Protein AF-A0AAV8A8Y2-F1 (afdb_monomer)

Nearest PDB structures (foldseek):
  5ji9-assembly1_A  TM=7.759E-01  e=1.802E-08  Homo sapiens
  5jia-assembly2_B  TM=7.378E-01  e=2.288E-08  Mus musculus
  7wug-assembly1_1  TM=6.873E-01  e=5.352E-07  Saccharomyces cerevisiae
  1jof-assembly1_A  TM=4.937E-01  e=5.458E-09  Neurospora crassa
  2xe4-assembly1_A  TM=2.503E-01  e=5.197E-04  Leishmania major

pLDDT: mean 70.46, std 23.68, range [23.17, 98.12]

Solvent-accessible surface area (backbone atoms only — not comparable to full-atom values): 69732 Å² total; per-residue (Å²): 104,74,68,55,53,53,52,52,52,52,51,54,52,50,52,52,50,55,61,56,66,74,59,85,64,99,47,82,62,59,59,52,53,50,52,55,57,61,66,46,53,63,63,55,52,53,65,76,74,58,90,86,55,70,72,63,54,54,54,53,52,54,56,49,54,55,49,53,51,53,50,53,54,51,67,68,29,73,67,48,55,56,47,53,57,53,53,63,64,68,75,69,89,84,86,88,63,94,85,46,67,66,64,51,55,52,54,53,46,49,56,54,45,51,58,50,48,56,53,46,53,58,50,49,57,50,50,54,56,50,52,54,52,50,54,51,50,51,51,52,53,51,50,52,55,56,56,55,64,74,55,78,83,63,82,83,76,81,86,61,77,84,76,59,49,56,67,52,45,18,66,77,66,75,43,54,72,67,58,21,47,51,52,50,52,63,73,64,58,87,77,76,87,85,82,58,73,66,59,58,52,52,53,55,57,54,59,75,75,55,95,73,73,94,81,71,77,83,83,79,84,91,85,87,80,65,101,78,81,74,85,52,76,66,58,53,49,53,51,51,55,54,59,76,65,54,95,48,73,72,62,61,57,62,63,70,72,46,66,72,58,56,64,58,56,72,72,49,61,67,72,59,54,53,54,48,54,56,51,53,54,52,52,52,52,56,51,36,63,76,67,70,54,63,71,67,54,54,56,50,54,54,58,62,62,69,71,70,85,64,97,71,60,77,69,57,53,56,52,51,55,69,76,43,64,64,54,62,54,48,54,52,51,52,52,52,51,50,57,51,49,57,61,50,60,75,72,69,80,84,87,91,87,88,88,88,80,90,85,88,84,86,92,82,91,89,85,82,91,82,88,88,87,83,89,79,92,87,89,85,90,83,89,86,81,74,84,71,65,70,70,63,62,65,56,59,57,57,52,55,51,52,51,55,50,51,51,56,50,56,57,58,54,62,79,67,71,69,82,86,77,76,77,37,46,65,87,83,56,91,51,51,50,72,41,77,76,42,34,31,43,35,30,70,45,73,50,87,49,68,45,40,49,71,58,72,47,43,57,68,72,48,74,45,59,39,37,39,32,30,74,29,63,50,85,85,62,69,43,48,40,36,37,39,38,29,42,65,84,61,86,63,97,56,65,65,76,18,49,38,48,41,50,44,89,83,48,66,26,42,37,44,50,61,84,59,83,61,46,81,50,51,83,66,72,77,88,54,62,70,41,38,36,34,43,35,41,29,34,64,83,18,31,32,29,42,24,54,73,84,44,75,56,50,78,72,41,72,76,55,65,55,41,22,22,50,36,40,36,48,26,29,54,59,25,26,37,35,59,44,67,72,88,60,61,88,59,63,88,78,56,83,82,80,90,85,73,73,91,81,44,77,66,54,65,56,56,75,66,45,60,43,89,26,57,76,74,43,76,50,80,47,72,55,54,51,70,45,74,47,70,47,61,37,81,95,47,43,32,35,42,37,33,22,37,92,74,13,40,33,42,30,24,39,41,44,91,84,70,45,71,53,69,73,72,42,78,50,78,49,75,60,56,59,72,45,75,51,74,52,69,50,97,77,45,29,33,40,42,37,31,20,29,83,69,15,43,32,40,30,26,38,50,34,86,88,68,42,87,45,57,78,74,42,77,49,77,46,77,56,54,55,71,46,78,42,76,47,67,50,88,94,46,39,33,37,37,39,29,20,32,91,73,10,42,35,40,32,26,37,41,41,89,88,71,41,81,50,60,75,76,44,77,45,83,52,76,60,50,53,71,46,73,50,74,51,69,43,95,88,44,38,32,41,42,36,30,20,29,81,66,17,46,32,43,33,27,37,49,39,87,87,69,42,89,46,58,78,74,44,76,49,80,45,74,53,51,49,72,44,76,45,78,49,64,59,85,94,49,41,31,39,40,40,28,19,32,90,74,11,42,36,38,31,25,37,42,39,87,87,69,43,86,41,62,74,67,42,79,43,86,49,77,58,48,53,74,43,73,48,71,52,70,46,103,88,51,34,31,42,39,38,32,20,30,89,60,16,40,33,41,32,25,36,53,40,53,73,82,70,77,80,82,85,85,78,93,66,73,78,70,69,60,46,48,67,33,48,74,30,63,78,74,50,75,50,80,48,67,49,60,54,69,44,75,46,76,46,62,35,80,96,45,46,34,35,42,36,32,20,39,88,76,12,42,32,43,31,22,38,44,45,86,88,68,46,79,53,60,78,76,42,77,47,80,48,76,57,53,61,72,44,78,49,75,52,72,46,97,75,45,29,33,40,39,36,32,21,49,91,78,23,40,33,39,31,26,38,48,35,84,87,66,44,86,44,57,77,72,41,75,44,79,46,82,74,56,58,70,44,77,47,77,48,57,36,79,94,45,43,31,36,41,37,34,21,38,95,75,12,40,34,41,27,26,38,42,39,86,84,71,39,83,51,60,76,71,32,78,50,78,49,79,60,57,61,74,42,78,48,72,51,71,49,96,79,43,28,32,40,40,38,32,20,30,87,70,14,41,34,39,31,27,37,46,34,83,85,63,32,86,44,59,78,76,42,77,49,79,48,74,57,54,55,70,47,75,47,71,47,56,34,73,97,46,45,34,33,42,36,31,20,33,90,77,9,40,33,40,33,26,37,42,40,88,86,68,42,81,51,61,75,58,37,79,48,77,51,77,58,52,57,74,44,81,46,77,50,67,50,96,84,40,27,31,38,43,38,32,21,35,90,63,16,39,32,40,34,28,40,38,29,68,107

Mean predicted aligned error: 24.17 Å

Radius of gyration: 44.35 Å; Cα contacts (8 Å, |Δi|>4): 2055; chains: 1; bounding box: 132×98×118 Å

Structure (mmCIF, N/CA/C/O backbone):
data_AF-A0AAV8A8Y2-F1
#
_entry.id   AF-A0AAV8A8Y2-F1
#
loop_
_atom_site.group_PDB
_atom_site.id
_atom_site.type_symbol
_atom_site.label_atom_id
_atom_site.label_alt_id
_atom_site.label_comp_id
_atom_site.label_asym_id
_atom_site.label_entity_id
_atom_site.label_seq_id
_atom_site.pdbx_PDB_ins_code
_atom_site.Cartn_x
_atom_site.Cartn_y
_atom_site.Cartn_z
_atom_site.occupancy
_atom_site.B_iso_or_equiv
_atom_site.auth_seq_id
_atom_site.auth_comp_id
_atom_site.auth_asym_id
_atom_site.auth_atom_id
_atom_site.pdbx_PDB_model_num
ATOM 1 N N . MET A 1 1 ? 17.363 55.335 -2.121 1.00 45.53 1 MET A N 1
ATOM 2 C CA . MET A 1 1 ? 16.853 54.104 -2.767 1.00 45.53 1 MET A CA 1
ATOM 3 C C . MET A 1 1 ? 15.871 53.299 -1.914 1.00 45.53 1 MET A C 1
ATOM 5 O O . MET A 1 1 ? 14.680 53.487 -2.098 1.00 45.53 1 MET A O 1
ATOM 9 N N . ALA A 1 2 ? 16.277 52.449 -0.955 1.00 43.94 2 ALA A N 1
ATOM 10 C CA . ALA A 1 2 ? 15.309 51.606 -0.216 1.00 43.94 2 ALA A CA 1
ATOM 11 C C . ALA A 1 2 ? 14.228 52.410 0.548 1.00 43.94 2 ALA A C 1
ATOM 13 O O . ALA A 1 2 ? 13.057 52.039 0.548 1.00 43.94 2 ALA A O 1
ATOM 14 N N . LEU A 1 3 ? 14.596 53.553 1.138 1.00 46.28 3 LEU A N 1
ATOM 15 C CA . LEU A 1 3 ? 13.650 54.468 1.795 1.00 46.28 3 LEU A CA 1
ATOM 16 C C . LEU A 1 3 ? 12.711 55.187 0.805 1.00 46.28 3 LEU A C 1
ATOM 18 O O . LEU A 1 3 ? 11.546 55.414 1.125 1.00 46.28 3 LEU A O 1
ATOM 22 N N . GLU A 1 4 ? 13.175 55.491 -0.409 1.00 50.50 4 GLU A N 1
ATOM 23 C CA . GLU A 1 4 ? 12.347 56.083 -1.477 1.00 50.50 4 GLU A CA 1
ATOM 24 C C . GLU A 1 4 ? 11.361 55.064 -2.057 1.00 50.50 4 GLU A C 1
ATOM 26 O O . GLU A 1 4 ? 10.207 55.401 -2.329 1.00 50.50 4 GLU A O 1
ATOM 31 N N . LEU A 1 5 ? 11.779 53.800 -2.163 1.00 51.47 5 LEU A N 1
ATOM 32 C CA . LEU A 1 5 ? 10.928 52.680 -2.560 1.00 51.47 5 LEU A CA 1
ATOM 33 C C . LEU A 1 5 ? 9.796 52.470 -1.545 1.00 51.47 5 LEU A C 1
ATOM 35 O O . LEU A 1 5 ? 8.628 52.363 -1.914 1.00 51.47 5 LEU A O 1
ATOM 39 N N . VAL A 1 6 ? 10.131 52.495 -0.251 1.00 50.22 6 VAL A N 1
ATOM 40 C CA . VAL A 1 6 ? 9.155 52.406 0.844 1.00 50.22 6 VAL A CA 1
ATOM 41 C C . VAL A 1 6 ? 8.178 53.588 0.825 1.00 50.22 6 VAL A C 1
ATOM 43 O O . VAL A 1 6 ? 6.974 53.384 0.978 1.00 50.22 6 VAL A O 1
ATOM 46 N N . SER A 1 7 ? 8.666 54.809 0.582 1.00 52.53 7 SER A N 1
ATOM 47 C CA . SER A 1 7 ? 7.822 56.005 0.448 1.00 52.53 7 SER A CA 1
ATOM 48 C C . SER A 1 7 ? 6.846 55.896 -0.736 1.00 52.53 7 SER A C 1
ATOM 50 O O . SER A 1 7 ? 5.653 56.182 -0.606 1.00 52.53 7 SER A O 1
ATOM 52 N N . SER A 1 8 ? 7.323 55.377 -1.871 1.00 54.50 8 SER A N 1
ATOM 53 C CA . SER A 1 8 ? 6.524 55.182 -3.089 1.00 54.50 8 SER A CA 1
ATOM 54 C C . SER A 1 8 ? 5.429 54.126 -2.903 1.00 54.50 8 SER A C 1
ATOM 56 O O . SER A 1 8 ? 4.278 54.348 -3.280 1.00 54.50 8 SER A O 1
ATOM 58 N N . ILE A 1 9 ? 5.743 53.010 -2.237 1.00 52.72 9 ILE A N 1
ATOM 59 C CA . ILE A 1 9 ? 4.767 51.958 -1.907 1.00 52.72 9 ILE A CA 1
ATOM 60 C C . ILE A 1 9 ? 3.705 52.485 -0.930 1.00 52.72 9 ILE A C 1
ATOM 62 O O . ILE A 1 9 ? 2.515 52.215 -1.100 1.00 52.72 9 ILE A O 1
ATOM 66 N N . TYR A 1 10 ? 4.104 53.284 0.063 1.00 54.56 10 TYR A N 1
ATOM 67 C CA . TYR A 1 10 ? 3.172 53.876 1.026 1.00 54.56 10 TYR A CA 1
ATOM 68 C C . TYR A 1 10 ? 2.191 54.861 0.366 1.00 54.56 10 TYR A C 1
ATOM 70 O O . TYR A 1 10 ? 1.003 54.873 0.701 1.00 54.56 10 TYR A O 1
ATOM 78 N N . SER A 1 11 ? 2.661 55.639 -0.616 1.00 55.69 11 SER A N 1
ATOM 79 C CA . SER A 1 11 ? 1.824 56.535 -1.425 1.00 55.69 11 SER A CA 1
ATOM 80 C C . SER A 1 11 ? 0.765 55.766 -2.228 1.00 55.69 11 SER A C 1
ATOM 82 O O . SER A 1 11 ? -0.421 56.097 -2.162 1.00 55.69 11 SER A O 1
ATOM 84 N N . VAL A 1 12 ? 1.158 54.679 -2.905 1.00 54.22 12 VAL A N 1
ATOM 85 C CA . VAL A 1 12 ? 0.238 53.829 -3.686 1.00 54.22 12 VAL A CA 1
ATOM 86 C C . VAL A 1 12 ? -0.796 53.145 -2.783 1.00 54.22 12 VAL A C 1
ATOM 88 O O . VAL A 1 12 ? -1.988 53.139 -3.093 1.00 54.22 12 VAL A O 1
ATOM 91 N N . CYS A 1 13 ? -0.374 52.627 -1.627 1.00 52.56 13 CYS A N 1
ATOM 92 C CA . CYS A 1 13 ? -1.273 52.000 -0.655 1.00 52.56 13 CYS A CA 1
ATOM 93 C C . CYS A 1 13 ? -2.279 52.994 -0.053 1.00 52.56 13 CYS A C 1
ATOM 95 O O . CYS A 1 13 ? -3.452 52.648 0.109 1.00 52.56 13 CYS A O 1
ATOM 97 N N . SER A 1 14 ? -1.850 54.226 0.237 1.00 56.50 14 SER A N 1
ATOM 98 C CA . SER A 1 14 ? -2.724 55.286 0.760 1.00 56.50 14 SER A CA 1
ATOM 99 C C . SER A 1 14 ? -3.772 55.711 -0.271 1.00 56.50 14 SER A C 1
ATOM 101 O O . SER A 1 14 ? -4.953 55.808 0.059 1.00 56.50 14 SER A O 1
ATOM 103 N N . TYR A 1 15 ? -3.372 55.848 -1.538 1.00 55.34 15 TYR A N 1
ATOM 104 C CA . TYR A 1 15 ? -4.284 56.163 -2.637 1.00 55.34 15 TYR A CA 1
ATOM 105 C C . TYR A 1 15 ? -5.337 55.060 -2.851 1.00 55.34 15 TYR A C 1
ATOM 107 O O . TYR A 1 15 ? -6.532 55.338 -2.954 1.00 55.34 15 TYR A O 1
ATOM 115 N N . ILE A 1 16 ? -4.934 53.782 -2.827 1.00 55.66 16 ILE A N 1
ATOM 116 C CA . ILE A 1 16 ? -5.867 52.644 -2.928 1.00 55.66 16 ILE A CA 1
ATOM 117 C C . ILE A 1 16 ? -6.836 52.619 -1.736 1.00 55.66 16 ILE A C 1
ATOM 119 O O . ILE A 1 16 ? -8.027 52.351 -1.913 1.00 55.66 16 ILE A O 1
ATOM 123 N N . HIS A 1 17 ? -6.351 52.909 -0.526 1.00 57.56 17 HIS A N 1
ATOM 124 C CA . HIS A 1 17 ? -7.184 52.962 0.674 1.00 57.56 17 HIS A CA 1
ATOM 125 C C . HIS A 1 17 ? -8.276 54.039 0.568 1.00 57.56 17 HIS A C 1
ATOM 127 O O . HIS A 1 17 ? -9.441 53.766 0.864 1.00 57.56 17 HIS A O 1
ATOM 133 N N . GLU A 1 18 ? -7.930 55.228 0.076 1.00 55.94 18 GLU A N 1
ATOM 134 C CA . GLU A 1 18 ? -8.862 56.341 -0.120 1.00 55.94 18 GLU A CA 1
ATOM 135 C C . GLU A 1 18 ? -9.963 56.003 -1.147 1.00 55.94 18 GLU A C 1
ATOM 137 O O . GLU A 1 18 ? -11.155 56.189 -0.879 1.00 55.94 18 GLU A O 1
ATOM 142 N N . GLN A 1 19 ? -9.599 55.368 -2.268 1.00 55.31 19 GLN A N 1
ATOM 143 C CA . GLN A 1 19 ? -10.558 54.922 -3.292 1.00 55.31 19 GLN A CA 1
ATOM 144 C C . GLN A 1 19 ? -11.496 53.806 -2.794 1.00 55.31 19 GLN A C 1
ATOM 146 O O . GLN A 1 19 ? -12.677 53.747 -3.156 1.00 55.31 19 GLN A O 1
ATOM 151 N N . VAL A 1 20 ? -11.005 52.929 -1.912 1.00 55.19 20 VAL A N 1
ATOM 152 C CA . VAL A 1 20 ? -11.812 51.878 -1.273 1.00 55.19 20 VAL A CA 1
ATOM 153 C C . VAL A 1 20 ? -12.809 52.468 -0.266 1.00 55.19 20 VAL A C 1
ATOM 155 O O . VAL A 1 20 ? -13.953 52.006 -0.198 1.00 55.19 20 VAL A O 1
ATOM 158 N N . MET A 1 21 ? -12.428 53.516 0.469 1.00 50.41 21 MET A N 1
ATOM 159 C CA . MET A 1 21 ? -13.292 54.189 1.452 1.00 50.41 21 MET A CA 1
ATOM 160 C C . MET A 1 21 ? -14.461 54.952 0.806 1.00 50.41 21 MET A C 1
ATOM 162 O O . MET A 1 21 ? -15.536 55.053 1.403 1.00 50.41 21 MET A O 1
ATOM 166 N N . LEU A 1 22 ? -14.317 55.389 -0.447 1.00 47.72 22 LEU A N 1
ATOM 167 C CA . LEU A 1 22 ? -15.394 56.004 -1.238 1.00 47.72 22 LEU A CA 1
ATOM 168 C C . LEU A 1 22 ? -16.480 55.005 -1.701 1.00 47.72 22 LEU A C 1
ATOM 170 O O . LEU A 1 22 ? -17.555 55.413 -2.150 1.00 47.72 22 LEU A O 1
ATOM 174 N N . CYS A 1 23 ? -16.256 53.691 -1.561 1.00 50.94 23 CYS A N 1
ATOM 175 C CA . CYS A 1 23 ? -17.147 52.637 -2.067 1.00 50.94 23 CYS A CA 1
ATOM 176 C C . CYS A 1 23 ? -18.159 52.068 -1.041 1.00 50.94 23 CYS A C 1
ATOM 178 O O . CYS A 1 23 ? -18.696 50.989 -1.286 1.00 50.94 23 CYS A O 1
ATOM 180 N N . LYS A 1 24 ? -18.437 52.772 0.075 1.00 44.19 24 LYS A N 1
ATOM 181 C CA . LYS A 1 24 ? -19.284 52.409 1.251 1.00 44.19 24 LYS A CA 1
ATOM 182 C C . LYS A 1 24 ? -20.488 51.460 1.026 1.00 44.19 24 LYS A C 1
ATOM 184 O O . LYS A 1 24 ? -21.634 51.857 1.193 1.00 44.19 24 LYS A O 1
ATOM 189 N N . ASN A 1 25 ? -20.261 50.174 0.763 1.00 45.12 25 ASN A N 1
ATOM 190 C CA . ASN A 1 25 ? -21.264 49.130 0.971 1.00 45.12 25 ASN A CA 1
ATOM 191 C C . ASN A 1 25 ? -20.606 47.795 1.341 1.00 45.12 25 ASN A C 1
ATOM 193 O O . ASN A 1 25 ? -19.737 47.291 0.627 1.00 45.12 25 ASN A O 1
ATOM 197 N N . ASN A 1 26 ? -21.053 47.242 2.475 1.00 51.16 26 ASN A N 1
ATOM 198 C CA . ASN A 1 26 ? -20.542 46.040 3.140 1.00 51.16 26 ASN A CA 1
ATOM 199 C C . ASN A 1 26 ? -20.326 44.873 2.168 1.00 51.16 26 ASN A C 1
ATOM 201 O O . ASN A 1 26 ? -21.276 44.221 1.733 1.00 51.16 26 ASN A O 1
ATOM 205 N N . ASN A 1 27 ? -19.062 44.579 1.856 1.00 50.00 27 ASN A N 1
ATOM 206 C CA . ASN A 1 27 ? -18.694 43.445 1.019 1.00 50.00 27 ASN A CA 1
ATOM 207 C C . ASN A 1 27 ? -17.433 42.757 1.555 1.00 50.00 27 ASN A C 1
ATOM 209 O O . ASN A 1 27 ? -16.409 43.393 1.800 1.00 50.00 27 ASN A O 1
ATOM 213 N N . SER A 1 28 ? -17.490 41.430 1.685 1.00 45.59 28 SER A N 1
ATOM 214 C CA . SER A 1 28 ? -16.464 40.584 2.323 1.00 45.59 28 SER A CA 1
ATOM 215 C C . SER A 1 28 ? -15.079 40.629 1.661 1.00 45.59 28 SER A C 1
ATOM 217 O O . SER A 1 28 ? -14.095 40.175 2.241 1.00 45.59 28 SER A O 1
ATOM 219 N N . HIS A 1 29 ? -14.980 41.184 0.452 1.00 49.50 29 HIS A N 1
ATOM 220 C CA . HIS A 1 29 ? -13.723 41.338 -0.279 1.00 49.50 29 HIS A CA 1
ATOM 221 C C . HIS A 1 29 ? -12.995 42.653 0.026 1.00 49.50 29 HIS A C 1
ATOM 223 O O . HIS A 1 29 ? -11.769 42.661 -0.007 1.00 49.50 29 HIS A O 1
ATOM 229 N N . VAL A 1 30 ? -13.707 43.713 0.431 1.00 49.56 30 VAL A N 1
ATOM 230 C CA . VAL A 1 30 ? -13.089 44.962 0.919 1.00 49.56 30 VAL A CA 1
ATOM 231 C C . VAL A 1 30 ? -12.345 44.703 2.231 1.00 49.56 30 VAL A C 1
ATOM 233 O O . VAL A 1 30 ? -11.204 45.121 2.392 1.00 49.56 30 VAL A O 1
ATOM 236 N N . HIS A 1 31 ? -12.915 43.871 3.107 1.00 52.03 31 HIS A N 1
ATOM 237 C CA . HIS A 1 31 ? -12.223 43.384 4.303 1.00 52.03 31 HIS A CA 1
ATOM 238 C C . HIS A 1 31 ? -11.004 42.507 4.001 1.00 52.03 31 HIS A C 1
ATOM 240 O O . HIS A 1 31 ? -10.097 42.419 4.825 1.00 52.03 31 HIS A O 1
ATOM 246 N N . LYS A 1 32 ? -10.961 41.852 2.834 1.00 51.75 32 LYS A N 1
ATOM 247 C CA . LYS A 1 32 ? -9.802 41.058 2.418 1.00 51.75 32 LYS A CA 1
ATOM 248 C C . LYS A 1 32 ? -8.653 41.974 1.985 1.00 51.75 32 LYS A C 1
ATOM 250 O O . LYS A 1 32 ? -7.530 41.739 2.408 1.00 51.75 32 LYS A O 1
ATOM 255 N N . LEU A 1 33 ? -8.955 43.048 1.253 1.00 48.69 33 LEU A N 1
ATOM 256 C CA . LEU A 1 33 ? -7.985 44.083 0.875 1.00 48.69 33 LEU A CA 1
ATOM 257 C C . LEU A 1 33 ? -7.494 44.893 2.087 1.00 48.69 33 LEU A C 1
ATOM 259 O O . LEU A 1 33 ? -6.295 45.088 2.242 1.00 48.69 33 LEU A O 1
ATOM 263 N N . GLN A 1 34 ? -8.390 45.266 3.008 1.00 52.50 34 GLN A N 1
ATOM 264 C CA . GLN A 1 34 ? -8.007 45.901 4.277 1.00 52.50 34 GLN A CA 1
ATOM 265 C C . GLN A 1 34 ? -7.100 45.003 5.126 1.00 52.50 34 GLN A C 1
ATOM 267 O O . GLN A 1 34 ? -6.130 45.492 5.686 1.00 52.50 34 GLN A O 1
ATOM 272 N N . ARG A 1 35 ? -7.361 43.690 5.211 1.00 54.47 35 ARG A N 1
ATOM 273 C CA . ARG A 1 35 ? -6.478 42.763 5.946 1.00 54.47 35 ARG A CA 1
ATOM 274 C C . ARG A 1 35 ? -5.089 42.641 5.326 1.00 54.47 35 ARG A C 1
ATOM 276 O O . ARG A 1 35 ? -4.133 42.488 6.074 1.00 54.47 35 ARG A O 1
ATOM 283 N N . VAL A 1 36 ? -4.988 42.707 3.998 1.00 53.00 36 VAL A N 1
ATOM 284 C CA . VAL A 1 36 ? -3.694 42.718 3.300 1.00 53.00 36 VAL A CA 1
ATOM 285 C C . VAL A 1 36 ? -2.945 44.021 3.600 1.00 53.00 36 VAL A C 1
ATOM 287 O O . VAL A 1 36 ? -1.780 43.965 3.978 1.00 53.00 36 VAL A O 1
ATOM 290 N N . LEU A 1 37 ? -3.625 45.172 3.562 1.00 51.31 37 LEU A N 1
ATOM 291 C CA . LEU A 1 37 ? -3.035 46.470 3.918 1.00 51.31 37 LEU A CA 1
ATOM 292 C C . LEU A 1 37 ? -2.578 46.532 5.388 1.00 51.31 37 LEU A C 1
ATOM 294 O O . LEU A 1 37 ? -1.461 46.955 5.655 1.00 51.31 37 LEU A O 1
ATOM 298 N N . TYR A 1 38 ? -3.374 46.026 6.336 1.00 57.69 38 TYR A N 1
ATOM 299 C CA . TYR A 1 38 ? -2.976 45.968 7.751 1.00 57.69 38 TYR A CA 1
ATOM 300 C C . TYR A 1 38 ? -1.826 44.991 8.022 1.00 57.69 38 TYR A C 1
ATOM 302 O O . TYR A 1 38 ? -1.049 45.198 8.947 1.00 57.69 38 TYR A O 1
ATOM 310 N N . SER A 1 39 ? -1.668 43.940 7.210 1.00 56.41 39 SER A N 1
ATOM 311 C CA . SER A 1 39 ? -0.526 43.025 7.344 1.00 56.41 39 SER A CA 1
ATOM 312 C C . SER A 1 39 ? 0.811 43.626 6.885 1.00 56.41 39 SER A C 1
ATOM 314 O O . SER A 1 39 ? 1.854 43.028 7.143 1.00 56.41 39 SER A O 1
ATOM 316 N N . LEU A 1 40 ? 0.788 44.802 6.242 1.00 49.41 40 LEU A N 1
ATOM 317 C CA . LEU A 1 40 ? 1.973 45.517 5.758 1.00 49.41 40 LEU A CA 1
ATOM 318 C C . LEU A 1 40 ? 2.531 46.543 6.758 1.00 49.41 40 LEU A C 1
ATOM 320 O O . LEU A 1 40 ? 3.705 46.894 6.651 1.00 49.41 40 LEU A O 1
ATOM 324 N N . GLU A 1 41 ? 1.749 47.000 7.743 1.00 54.91 41 GLU A N 1
ATOM 325 C CA . GLU A 1 41 ? 2.200 48.019 8.709 1.00 54.91 41 GLU A CA 1
ATOM 326 C C . GLU A 1 41 ? 3.337 47.524 9.619 1.00 54.91 41 GLU A C 1
ATOM 328 O O . GLU A 1 41 ? 4.300 48.254 9.858 1.00 54.91 41 GLU A O 1
ATOM 333 N N . ASP A 1 42 ? 3.269 46.276 10.086 1.00 54.47 42 ASP A N 1
ATOM 334 C CA . ASP A 1 42 ? 4.269 45.702 10.998 1.00 54.47 42 ASP A CA 1
ATOM 335 C C . ASP A 1 42 ? 5.639 45.447 10.329 1.00 54.47 42 ASP A C 1
ATOM 337 O O . ASP A 1 42 ? 6.665 45.803 10.920 1.00 54.47 42 ASP A O 1
ATOM 341 N N . PRO A 1 43 ? 5.719 44.875 9.106 1.00 52.53 43 PRO A N 1
ATOM 342 C CA . PRO A 1 43 ? 6.980 44.771 8.369 1.00 52.53 43 PRO A CA 1
ATOM 343 C C . PRO A 1 43 ? 7.609 46.134 8.044 1.00 52.53 43 PRO A C 1
ATOM 345 O O . PRO A 1 43 ? 8.826 46.285 8.143 1.00 52.53 43 PRO A O 1
ATOM 348 N N . LEU A 1 44 ? 6.791 47.138 7.702 1.00 52.69 44 LEU A N 1
ATOM 349 C CA . LEU A 1 44 ? 7.255 48.491 7.371 1.00 52.69 44 LEU A CA 1
ATOM 350 C C . LEU A 1 44 ? 7.766 49.262 8.597 1.00 52.69 44 LEU A C 1
ATOM 352 O O . LEU A 1 44 ? 8.739 50.008 8.480 1.00 52.69 44 LEU A O 1
ATOM 356 N N . LYS A 1 45 ? 7.172 49.051 9.780 1.00 56.19 45 LYS A N 1
ATOM 357 C CA . LYS A 1 45 ? 7.699 49.576 11.053 1.00 56.19 45 LYS A CA 1
ATOM 358 C C . LYS A 1 45 ? 9.057 48.973 11.406 1.00 56.19 45 LYS A C 1
ATOM 360 O O . LYS A 1 45 ? 9.980 49.716 11.719 1.00 56.19 45 LYS A O 1
ATOM 365 N N . LYS A 1 46 ? 9.212 47.653 11.263 1.00 53.50 46 LYS A N 1
ATOM 366 C CA . LYS A 1 46 ? 10.486 46.958 11.535 1.00 53.50 46 LYS A CA 1
ATOM 367 C C . LYS A 1 46 ? 11.629 47.400 10.618 1.00 53.50 46 LYS A C 1
ATOM 369 O O . LYS A 1 46 ? 12.776 47.419 11.041 1.00 53.50 46 LYS A O 1
ATOM 374 N N . LEU A 1 47 ? 11.323 47.803 9.385 1.00 51.97 47 LEU A N 1
ATOM 375 C CA . LEU A 1 47 ? 12.302 48.342 8.433 1.00 51.97 47 LEU A CA 1
ATOM 376 C C . LEU A 1 47 ? 12.865 49.720 8.824 1.00 51.97 47 LEU A C 1
ATOM 378 O O . LEU A 1 47 ? 13.952 50.063 8.366 1.00 51.97 47 LEU A O 1
ATOM 382 N N . LYS A 1 48 ? 12.149 50.499 9.649 1.00 51.34 48 LYS A N 1
ATOM 383 C CA . LYS A 1 48 ? 12.603 51.808 10.156 1.00 51.34 48 LYS A CA 1
ATOM 384 C C . LYS A 1 48 ? 13.433 51.721 11.441 1.00 51.34 48 LYS A C 1
ATOM 386 O O . LYS A 1 48 ? 14.109 52.692 11.758 1.00 51.34 48 LYS A O 1
ATOM 391 N N . GLU A 1 49 ? 13.368 50.608 12.170 1.00 50.94 49 GLU A N 1
ATOM 392 C CA . GLU A 1 49 ? 13.955 50.484 13.515 1.00 50.94 49 GLU A CA 1
ATOM 393 C C . GLU A 1 49 ? 15.289 49.707 13.551 1.00 50.94 49 GLU A C 1
ATOM 395 O O . GLU A 1 49 ? 16.024 49.847 14.521 1.00 50.94 49 GLU A O 1
ATOM 400 N N . ASP A 1 50 ? 15.645 48.944 12.506 1.00 50.50 50 ASP A N 1
ATOM 401 C CA . ASP A 1 50 ? 16.861 48.105 12.479 1.00 50.50 50 ASP A CA 1
ATOM 402 C C . ASP A 1 50 ? 17.832 48.499 11.338 1.00 50.50 50 ASP A C 1
ATOM 404 O O . ASP A 1 50 ? 17.658 48.148 10.159 1.00 50.50 50 ASP A O 1
ATOM 408 N N . GLU A 1 51 ? 18.913 49.213 11.674 1.00 49.41 51 GLU A N 1
ATOM 409 C CA . GLU A 1 51 ? 19.954 49.593 10.706 1.00 49.41 51 GLU A CA 1
ATOM 410 C C . GLU A 1 51 ? 20.880 48.420 10.311 1.00 49.41 51 GLU A C 1
ATOM 412 O O . GLU A 1 51 ? 21.350 48.385 9.174 1.00 49.41 51 GLU A O 1
ATOM 417 N N . GLU A 1 52 ? 21.038 47.377 11.137 1.00 48.03 52 GLU A N 1
ATOM 418 C CA . GLU A 1 52 ? 22.223 46.493 11.076 1.00 48.03 52 GLU A CA 1
ATOM 419 C C . GLU A 1 52 ? 22.112 45.128 10.350 1.00 48.03 52 GLU A C 1
ATOM 421 O O . GLU A 1 52 ? 23.089 44.379 10.333 1.00 48.03 52 GLU A O 1
ATOM 426 N N . LYS A 1 53 ? 20.990 44.736 9.719 1.00 50.94 53 LYS A N 1
ATOM 427 C CA . LYS A 1 53 ? 20.878 43.381 9.103 1.00 50.94 53 LYS A CA 1
ATOM 428 C C . LYS A 1 53 ? 20.416 43.366 7.644 1.00 50.94 53 LYS A C 1
ATOM 430 O O . LYS A 1 53 ? 19.222 43.379 7.350 1.00 50.94 53 LYS A O 1
ATOM 435 N N . ALA A 1 54 ? 21.376 43.258 6.723 1.00 43.59 54 ALA A N 1
ATOM 436 C CA . ALA A 1 54 ? 21.157 43.232 5.272 1.00 43.59 54 ALA A CA 1
ATOM 437 C C . ALA A 1 54 ? 20.340 42.015 4.772 1.00 43.59 54 ALA A C 1
ATOM 439 O O . ALA A 1 54 ? 19.479 42.171 3.907 1.00 43.59 54 ALA A O 1
ATOM 440 N N . ASP A 1 55 ? 20.524 40.826 5.356 1.00 45.72 55 ASP A N 1
ATOM 441 C CA . ASP A 1 55 ? 19.835 39.601 4.903 1.00 45.72 55 ASP A CA 1
ATOM 442 C C . ASP A 1 55 ? 18.327 39.602 5.200 1.00 45.72 55 ASP A C 1
ATOM 444 O O . ASP A 1 55 ? 17.529 39.061 4.433 1.00 45.72 55 ASP A O 1
ATOM 448 N N . GLN A 1 56 ? 17.903 40.260 6.285 1.00 53.38 56 GLN A N 1
ATOM 449 C CA . GLN A 1 56 ? 16.478 40.417 6.597 1.00 53.38 56 GLN A CA 1
ATOM 450 C C . GLN A 1 56 ? 15.798 41.415 5.652 1.00 53.38 56 GLN A C 1
ATOM 452 O O . GLN A 1 56 ? 14.631 41.232 5.311 1.00 53.38 56 GLN A O 1
ATOM 457 N N . LYS A 1 57 ? 16.534 42.420 5.158 1.00 52.94 57 LYS A N 1
ATOM 458 C CA . LYS A 1 57 ? 16.032 43.405 4.188 1.00 52.94 57 LYS A CA 1
ATOM 459 C C . LYS A 1 57 ? 15.803 42.774 2.804 1.00 52.94 57 LYS A C 1
ATOM 461 O O . LYS A 1 57 ? 14.822 43.114 2.145 1.00 52.94 57 LYS A O 1
ATOM 466 N N . LEU A 1 58 ? 16.624 41.796 2.403 1.00 49.47 58 LEU A N 1
ATOM 467 C CA . LEU A 1 58 ? 16.485 41.085 1.121 1.00 49.47 58 LEU A CA 1
ATOM 468 C C . LEU A 1 58 ? 15.255 40.157 1.078 1.00 49.47 58 LEU A C 1
ATOM 470 O O . LEU A 1 58 ? 14.559 40.092 0.065 1.00 49.47 58 LEU A O 1
ATOM 474 N N . GLN A 1 59 ? 14.953 39.473 2.186 1.00 53.25 59 GLN A N 1
ATOM 475 C CA . GLN A 1 59 ? 13.765 38.617 2.285 1.00 53.25 59 GLN A CA 1
ATOM 476 C C . GLN A 1 59 ? 12.468 39.438 2.234 1.00 53.25 59 GLN A C 1
ATOM 478 O O . GLN A 1 59 ? 11.520 39.049 1.558 1.00 53.25 59 GLN A O 1
ATOM 483 N N . VAL A 1 60 ? 12.445 40.606 2.886 1.00 52.88 60 VAL A N 1
ATOM 484 C CA . VAL A 1 60 ? 11.283 41.508 2.858 1.00 52.88 60 VAL A CA 1
ATOM 485 C C . VAL A 1 60 ? 11.040 42.072 1.450 1.00 52.88 60 VAL A C 1
ATOM 487 O O . VAL A 1 60 ? 9.891 42.187 1.032 1.00 52.88 60 VAL A O 1
ATOM 490 N N . LEU A 1 61 ? 12.103 42.350 0.685 1.00 50.12 61 LEU A N 1
ATOM 491 C CA . LEU A 1 61 ? 12.019 42.736 -0.732 1.00 50.12 61 LEU A CA 1
ATOM 492 C C . LEU A 1 61 ? 11.410 41.626 -1.607 1.00 50.12 61 LEU A C 1
ATOM 494 O O . LEU A 1 61 ? 10.535 41.899 -2.428 1.00 50.12 61 LEU A O 1
ATOM 498 N N . HIS A 1 62 ? 11.806 40.371 -1.389 1.00 54.38 62 HIS A N 1
ATOM 499 C CA . HIS A 1 62 ? 11.236 39.217 -2.094 1.00 54.38 62 HIS A CA 1
ATOM 500 C C . HIS A 1 62 ? 9.747 39.000 -1.786 1.00 54.38 62 HIS A C 1
ATOM 502 O O . HIS A 1 62 ? 8.959 38.711 -2.691 1.00 54.38 62 HIS A O 1
ATOM 508 N N . ASP A 1 63 ? 9.352 39.162 -0.523 1.00 55.09 63 ASP A N 1
ATOM 509 C CA . ASP A 1 63 ? 7.961 39.004 -0.096 1.00 55.09 63 ASP A CA 1
ATOM 510 C C . ASP A 1 63 ? 7.071 40.136 -0.655 1.00 55.09 63 ASP A C 1
ATOM 512 O O . ASP A 1 63 ? 5.927 39.899 -1.053 1.00 55.09 63 ASP A O 1
ATOM 516 N N . LEU A 1 64 ? 7.615 41.355 -0.774 1.00 51.47 64 LEU A N 1
ATOM 517 C CA . LEU A 1 64 ? 6.955 42.492 -1.425 1.00 51.47 64 LEU A CA 1
ATOM 518 C C . LEU A 1 64 ? 6.761 42.277 -2.937 1.00 51.47 64 LEU A C 1
ATOM 520 O O . LEU A 1 64 ? 5.689 42.594 -3.452 1.00 51.47 64 LEU A O 1
ATOM 524 N N . MET A 1 65 ? 7.733 41.686 -3.643 1.00 52.12 65 MET A N 1
ATOM 525 C CA . MET A 1 65 ? 7.605 41.378 -5.079 1.00 52.12 65 MET A CA 1
ATOM 526 C C . MET A 1 65 ? 6.493 40.362 -5.371 1.00 52.12 65 MET A C 1
ATOM 528 O O . MET A 1 65 ? 5.740 40.521 -6.334 1.00 52.12 65 MET A O 1
ATOM 532 N N . PHE A 1 66 ? 6.351 39.332 -4.532 1.00 53.56 66 PHE A N 1
ATOM 533 C CA . PHE A 1 66 ? 5.252 38.370 -4.663 1.00 53.56 66 PHE A CA 1
ATOM 534 C C . PHE A 1 66 ? 3.888 39.042 -4.482 1.00 53.56 66 PHE A C 1
ATOM 536 O O . PHE A 1 66 ? 2.957 38.776 -5.239 1.00 53.56 66 PHE A O 1
ATOM 543 N N . LEU A 1 67 ? 3.787 39.965 -3.526 1.00 53.00 67 LEU A N 1
ATOM 544 C CA . LEU A 1 67 ? 2.541 40.664 -3.241 1.00 53.00 67 LEU A CA 1
ATOM 545 C C . LEU A 1 67 ? 2.154 41.672 -4.336 1.00 53.00 67 LEU A C 1
ATOM 547 O O . LEU A 1 67 ? 0.973 41.801 -4.657 1.00 53.00 67 LEU A O 1
ATOM 551 N N . ILE A 1 68 ? 3.128 42.364 -4.938 1.00 50.47 68 ILE A N 1
ATOM 552 C CA . ILE A 1 68 ? 2.890 43.264 -6.079 1.00 50.47 68 ILE A CA 1
ATOM 553 C C . ILE A 1 68 ? 2.313 42.480 -7.266 1.00 50.47 68 ILE A C 1
ATOM 555 O O . ILE A 1 68 ? 1.370 42.948 -7.907 1.00 50.47 68 ILE A O 1
ATOM 559 N N . ASN A 1 69 ? 2.804 41.264 -7.514 1.00 54.41 69 ASN A N 1
ATOM 560 C CA . ASN A 1 69 ? 2.267 40.397 -8.563 1.00 54.41 69 ASN A CA 1
ATOM 561 C C . ASN A 1 69 ? 0.844 39.905 -8.261 1.00 54.41 69 ASN A C 1
ATOM 563 O O . ASN A 1 69 ? -0.004 39.945 -9.151 1.00 54.41 69 ASN A O 1
ATOM 567 N N . ASP A 1 70 ? 0.539 39.553 -7.009 1.00 55.09 70 ASP A N 1
ATOM 568 C CA . ASP A 1 70 ? -0.825 39.193 -6.595 1.00 55.09 70 ASP A CA 1
ATOM 569 C C . ASP A 1 70 ? -1.812 40.367 -6.769 1.00 55.09 70 ASP A C 1
ATOM 571 O O . ASP A 1 70 ? -2.974 40.175 -7.146 1.00 55.09 70 ASP A O 1
ATOM 575 N N . ILE A 1 71 ? -1.361 41.603 -6.521 1.00 51.34 71 ILE A N 1
ATOM 576 C CA . ILE A 1 71 ? -2.166 42.816 -6.729 1.00 51.34 71 ILE A CA 1
ATOM 577 C C . ILE A 1 71 ? -2.372 43.079 -8.228 1.00 51.34 71 ILE A C 1
ATOM 579 O O . ILE A 1 71 ? -3.512 43.331 -8.631 1.00 51.34 71 ILE A O 1
ATOM 583 N N . LYS A 1 72 ? -1.321 42.960 -9.058 1.00 52.19 72 LYS A N 1
ATOM 584 C CA . LYS A 1 72 ? -1.417 43.064 -10.529 1.00 52.19 72 LYS A CA 1
ATOM 585 C C . LYS A 1 72 ? -2.437 42.051 -11.075 1.00 52.19 72 LYS A C 1
ATOM 587 O O . LYS A 1 72 ? -3.365 42.427 -11.790 1.00 52.19 72 LYS A O 1
ATOM 592 N N . GLU A 1 73 ? -2.353 40.790 -10.653 1.00 53.72 73 GLU A N 1
ATOM 593 C CA . GLU A 1 73 ? -3.248 39.719 -11.115 1.00 53.72 73 GLU A CA 1
ATOM 594 C C . GLU A 1 73 ? -4.706 39.920 -10.648 1.00 53.72 73 GLU A C 1
ATOM 596 O O . GLU A 1 73 ? -5.665 39.663 -11.387 1.00 53.72 73 GLU A O 1
ATOM 601 N N . PHE A 1 74 ? -4.905 40.451 -9.435 1.00 55.12 74 PHE A N 1
ATOM 602 C CA . PHE A 1 74 ? -6.233 40.798 -8.928 1.00 55.12 74 PHE A CA 1
ATOM 603 C C . PHE A 1 74 ? -6.886 41.938 -9.725 1.00 55.12 74 PHE A C 1
ATOM 605 O O . PHE A 1 74 ? -8.068 41.826 -10.090 1.00 55.12 74 PHE A O 1
ATOM 612 N N . LEU A 1 75 ? -6.128 43.001 -10.019 1.00 49.88 75 LEU A N 1
ATOM 613 C CA . LEU A 1 75 ? -6.582 44.155 -10.803 1.00 49.88 75 LEU A CA 1
ATOM 614 C C . LEU A 1 75 ? -6.908 43.764 -12.254 1.00 49.88 75 LEU A C 1
ATOM 616 O O . LEU A 1 75 ? -7.896 44.248 -12.817 1.00 49.88 75 LEU A O 1
ATOM 620 N N . ASP A 1 76 ? -6.168 42.813 -12.829 1.00 51.53 76 ASP A N 1
ATOM 621 C CA . ASP A 1 76 ? -6.417 42.317 -14.184 1.00 51.53 76 ASP A CA 1
ATOM 622 C C . ASP A 1 76 ? -7.549 41.294 -14.304 1.00 51.53 76 ASP A C 1
ATOM 624 O O . ASP A 1 76 ? -8.041 41.016 -15.407 1.00 51.53 76 ASP A O 1
ATOM 628 N N . SER A 1 77 ? -8.038 40.773 -13.178 1.00 56.50 77 SER A N 1
ATOM 629 C CA . SER A 1 77 ? -9.070 39.747 -13.185 1.00 56.50 77 SER A CA 1
ATOM 630 C C . SER A 1 77 ? -10.368 40.222 -13.864 1.00 56.50 77 SER A C 1
ATOM 632 O O . SER A 1 77 ? -10.961 41.260 -13.542 1.00 56.50 77 SER A O 1
ATOM 634 N N . LYS A 1 78 ? -10.906 39.382 -14.766 1.00 49.59 78 LYS A N 1
ATOM 635 C CA . LYS A 1 78 ? -12.218 39.589 -15.425 1.00 49.59 78 LYS A CA 1
ATOM 636 C C . LYS A 1 78 ? -13.355 39.853 -14.428 1.00 49.59 78 LYS A C 1
ATOM 638 O O . LYS A 1 78 ? -14.367 40.451 -14.792 1.00 49.59 78 LYS A O 1
ATOM 643 N N . ILE A 1 79 ? -13.211 39.388 -13.186 1.00 53.75 79 ILE A N 1
ATOM 644 C CA . ILE A 1 79 ? -14.189 39.530 -12.103 1.00 53.75 79 ILE A CA 1
ATOM 645 C C . ILE A 1 79 ? -14.167 40.948 -11.515 1.00 53.75 79 ILE A C 1
ATOM 647 O O . ILE A 1 79 ? -15.242 41.500 -11.266 1.00 53.75 79 ILE A O 1
ATOM 651 N N . PHE A 1 80 ? -12.983 41.540 -11.323 1.00 51.91 80 PHE A N 1
ATOM 652 C CA . PHE A 1 80 ? -12.825 42.919 -10.857 1.00 51.91 80 PHE A CA 1
ATOM 653 C C . PHE A 1 80 ? -13.333 43.910 -11.915 1.00 51.91 80 PHE A C 1
ATOM 655 O O . PHE A 1 80 ? -14.239 44.698 -11.628 1.00 51.91 80 PHE A O 1
ATOM 662 N N . LYS A 1 81 ? -12.906 43.744 -13.178 1.00 51.22 81 LYS A N 1
ATOM 663 C CA . LYS A 1 81 ? -13.349 44.566 -14.324 1.00 51.22 81 LYS A CA 1
ATOM 664 C C . LYS A 1 81 ? -14.877 44.522 -14.539 1.00 51.22 81 LYS A C 1
ATOM 666 O O . LYS A 1 81 ? -15.514 45.566 -14.664 1.00 51.22 81 LYS A O 1
ATOM 671 N N . LYS A 1 82 ? -15.525 43.344 -14.451 1.00 53.31 82 LYS A N 1
ATOM 672 C CA . LYS A 1 82 ? -17.006 43.217 -14.521 1.00 53.31 82 LYS A CA 1
ATOM 673 C C . LYS A 1 82 ? -17.751 43.881 -13.359 1.00 53.31 82 LYS A C 1
ATOM 675 O O . LYS A 1 82 ? -18.914 44.259 -13.517 1.00 53.31 82 LYS A O 1
ATOM 680 N N . LYS A 1 83 ? -17.145 43.949 -12.170 1.00 53.66 83 LYS A N 1
ATOM 681 C CA . LYS A 1 83 ? -17.773 44.539 -10.978 1.00 53.66 83 LYS A CA 1
ATOM 682 C C . LYS A 1 83 ? -17.642 46.058 -10.963 1.00 53.66 83 LYS A C 1
ATOM 684 O O . LYS A 1 83 ? -18.631 46.705 -10.630 1.00 53.66 83 LYS A O 1
ATOM 689 N N . LEU A 1 84 ? -16.508 46.605 -11.405 1.00 47.16 84 LEU A N 1
ATOM 690 C CA . LEU A 1 84 ? -16.336 48.047 -11.611 1.00 47.16 84 LEU A CA 1
ATOM 691 C C . LEU A 1 84 ? -17.386 48.579 -12.603 1.00 47.16 84 LEU A C 1
ATOM 693 O O . LEU A 1 84 ? -18.119 49.515 -12.291 1.00 47.16 84 LEU A O 1
ATOM 697 N N . PHE A 1 85 ? -17.580 47.862 -13.718 1.00 49.00 85 PHE A N 1
ATOM 698 C CA . PHE A 1 85 ? -18.622 48.152 -14.713 1.00 49.00 85 PHE A CA 1
ATOM 699 C C . PHE A 1 85 ? -20.049 48.130 -14.130 1.00 49.00 85 PHE A C 1
ATOM 701 O O . PHE A 1 85 ? -20.908 48.919 -14.516 1.00 49.00 85 PHE A O 1
ATOM 708 N N . ARG A 1 86 ? -20.326 47.241 -13.165 1.00 48.19 86 ARG A N 1
ATOM 709 C CA . ARG A 1 86 ? -21.630 47.159 -12.477 1.00 48.19 86 ARG A CA 1
ATOM 710 C C . ARG A 1 86 ? -21.848 48.258 -11.437 1.00 48.19 86 ARG A C 1
ATOM 712 O O . ARG A 1 86 ? -23.000 48.604 -11.186 1.00 48.19 86 ARG A O 1
ATOM 719 N N . ILE A 1 87 ? -20.785 48.766 -10.815 1.00 49.19 87 ILE A N 1
ATOM 720 C CA . ILE A 1 87 ? -20.853 49.862 -9.839 1.00 49.19 87 ILE A CA 1
ATOM 721 C C . ILE A 1 87 ? -21.046 51.197 -10.568 1.00 49.19 87 ILE A C 1
ATOM 723 O O . ILE A 1 87 ? -21.927 51.960 -10.177 1.00 49.19 87 ILE A O 1
ATOM 727 N N . ALA A 1 88 ? -20.327 51.423 -11.674 1.00 46.84 88 ALA A N 1
ATOM 728 C CA . ALA A 1 88 ? -20.513 52.589 -12.541 1.00 46.84 88 ALA A CA 1
ATOM 729 C C . ALA A 1 88 ? -21.956 52.680 -13.073 1.00 46.84 88 ALA A C 1
ATOM 731 O O . ALA A 1 88 ? -22.592 53.727 -12.987 1.00 46.84 88 ALA A O 1
ATOM 732 N N . ARG A 1 89 ? -22.531 51.544 -13.492 1.00 48.00 89 ARG A N 1
ATOM 733 C CA . ARG A 1 89 ? -23.917 51.456 -13.987 1.00 48.00 89 ARG A CA 1
ATOM 734 C C . ARG A 1 89 ? -24.996 51.669 -12.913 1.00 48.00 89 ARG A C 1
ATOM 736 O O . ARG A 1 89 ? -26.142 51.919 -13.255 1.00 48.00 89 ARG A O 1
ATOM 743 N N . ARG A 1 90 ? -24.665 51.546 -11.621 1.00 45.03 90 ARG A N 1
ATOM 744 C CA . ARG A 1 90 ? -25.623 51.695 -10.505 1.00 45.03 90 ARG A CA 1
ATOM 745 C C . ARG A 1 90 ? -25.694 53.108 -9.924 1.00 45.03 90 ARG A C 1
ATOM 747 O O . ARG A 1 90 ? -26.573 53.352 -9.107 1.00 45.03 90 ARG A O 1
ATOM 754 N N . LYS A 1 91 ? -24.793 54.021 -10.305 1.00 43.66 91 LYS A N 1
ATOM 755 C CA . LYS A 1 91 ? -24.705 55.366 -9.707 1.00 43.66 91 LYS A CA 1
ATOM 756 C C . LYS A 1 91 ? -25.492 56.474 -10.425 1.00 43.66 91 LYS A C 1
ATOM 758 O O . LYS A 1 91 ? -25.461 57.593 -9.929 1.00 43.66 91 LYS A O 1
ATOM 763 N N . LYS A 1 92 ? -26.222 56.213 -11.516 1.00 43.28 92 LYS A N 1
ATOM 764 C CA . LYS A 1 92 ? -27.125 57.211 -12.123 1.00 43.28 92 LYS A CA 1
ATOM 765 C C . LYS A 1 92 ? -28.412 56.564 -12.641 1.00 43.28 92 LYS A C 1
ATOM 767 O O . LYS A 1 92 ? -28.356 55.696 -13.506 1.00 43.28 92 LYS A O 1
ATOM 772 N N . ILE A 1 93 ? -29.547 56.991 -12.088 1.00 39.78 93 ILE A N 1
ATOM 773 C CA . ILE A 1 93 ? -30.898 56.763 -12.611 1.00 39.78 93 ILE A CA 1
ATOM 774 C C . ILE A 1 93 ? -31.446 58.150 -12.966 1.00 39.78 93 ILE A C 1
ATOM 776 O O . ILE A 1 93 ? -31.569 58.970 -12.062 1.00 39.78 93 ILE A O 1
ATOM 780 N N . HIS A 1 94 ? -31.685 58.401 -14.254 1.00 39.34 94 HIS A N 1
ATOM 781 C CA . HIS A 1 94 ? -32.921 58.936 -14.852 1.00 39.34 94 HIS A CA 1
ATOM 782 C C . HIS A 1 94 ? -32.655 59.671 -16.181 1.00 39.34 94 HIS A C 1
ATOM 784 O O . HIS A 1 94 ? -31.789 60.535 -16.257 1.00 39.34 94 HIS A O 1
ATOM 790 N N . GLU A 1 95 ? -33.465 59.254 -17.159 1.00 40.56 95 GLU A N 1
ATOM 791 C CA . GLU A 1 95 ? -33.990 59.930 -18.359 1.00 40.56 95 GLU A CA 1
ATOM 792 C C . GLU A 1 95 ? -33.114 60.194 -19.607 1.00 40.56 95 GLU A C 1
ATOM 794 O O . GLU A 1 95 ? -32.061 60.818 -19.563 1.00 40.56 95 GLU A O 1
ATOM 799 N N . ASP A 1 96 ? -33.652 59.645 -20.711 1.00 48.34 96 ASP A N 1
ATOM 800 C CA . ASP A 1 96 ? -33.522 59.935 -22.148 1.00 48.34 96 ASP A CA 1
ATOM 801 C C . ASP A 1 96 ? -32.148 60.128 -22.783 1.00 48.34 96 ASP A C 1
ATOM 803 O O . ASP A 1 96 ? -31.618 61.231 -22.823 1.00 48.34 96 ASP A O 1
ATOM 807 N N . LEU A 1 97 ? -31.599 59.059 -23.382 1.00 33.88 97 LEU A N 1
ATOM 808 C CA . LEU A 1 97 ? -30.301 59.102 -24.059 1.00 33.88 97 LEU A CA 1
ATOM 809 C C . LEU A 1 97 ? -30.158 58.039 -25.175 1.00 33.88 97 LEU A C 1
ATOM 811 O O . LEU A 1 97 ? -29.375 57.102 -25.033 1.00 33.88 97 LEU A O 1
ATOM 815 N N . GLU A 1 98 ? -30.837 58.201 -26.318 1.00 37.09 98 GLU A N 1
ATOM 816 C CA . GLU A 1 98 ? -30.435 57.514 -27.572 1.00 37.09 98 GLU A CA 1
ATOM 817 C C . GLU A 1 98 ? -29.275 58.232 -28.300 1.00 37.09 98 GLU A C 1
ATOM 819 O O . GLU A 1 98 ? -28.623 57.640 -29.154 1.00 37.09 98 GLU A O 1
ATOM 824 N N . GLY A 1 99 ? -28.917 59.457 -27.895 1.00 43.34 99 GLY A N 1
ATOM 825 C CA . GLY A 1 99 ? -27.753 60.194 -28.418 1.00 43.34 99 GLY A CA 1
ATOM 826 C C . GLY A 1 99 ? -26.469 60.110 -27.577 1.00 43.34 99 GLY A C 1
ATOM 827 O O . GLY A 1 99 ? -25.437 60.623 -27.985 1.00 43.34 99 GLY A O 1
ATOM 828 N N . TYR A 1 100 ? -26.495 59.480 -26.398 1.00 36.16 100 TYR A N 1
ATOM 829 C CA . TYR A 1 100 ? -25.436 59.647 -25.379 1.00 36.16 100 TYR A CA 1
ATOM 830 C C . TYR A 1 100 ? -24.619 58.381 -25.105 1.00 36.16 100 TYR A C 1
ATOM 832 O O . TYR A 1 100 ? -23.721 58.372 -24.265 1.00 36.16 100 TYR A O 1
ATOM 840 N N . GLN A 1 101 ? -24.931 57.277 -25.780 1.00 37.69 101 GLN A N 1
ATOM 841 C CA . GLN A 1 101 ? -24.317 55.980 -25.496 1.00 37.69 101 GLN A CA 1
ATOM 842 C C . GLN A 1 101 ? -22.931 55.810 -26.147 1.00 37.69 101 GLN A C 1
ATOM 844 O O . GLN A 1 101 ? -22.188 54.897 -25.774 1.00 37.69 101 GLN A O 1
ATOM 849 N N . GLN A 1 102 ? -22.562 56.704 -27.071 1.00 41.19 102 GLN A N 1
ATOM 850 C CA . GLN A 1 102 ? -21.254 56.714 -27.729 1.00 41.19 102 GLN A CA 1
ATOM 851 C C . GLN A 1 102 ? -20.224 57.535 -26.925 1.00 41.19 102 GLN A C 1
ATOM 853 O O . GLN A 1 102 ? -19.201 56.972 -26.540 1.00 41.19 102 GLN A O 1
ATOM 858 N N . ASP A 1 103 ? -20.567 58.754 -26.490 1.00 38.50 103 ASP A N 1
ATOM 859 C CA . ASP A 1 103 ? -19.713 59.596 -25.624 1.00 38.50 103 ASP A CA 1
ATOM 860 C C . ASP A 1 103 ? -19.486 59.000 -24.222 1.00 38.50 103 ASP A C 1
ATOM 862 O O . ASP A 1 103 ? -18.409 59.119 -23.631 1.00 38.50 103 ASP A O 1
ATOM 866 N N . LEU A 1 104 ? -20.484 58.304 -23.665 1.00 39.03 104 LEU A N 1
ATOM 867 C CA . LEU A 1 104 ? -20.387 57.758 -22.307 1.00 39.03 104 LEU A CA 1
ATOM 868 C C . LEU A 1 104 ? -19.460 56.532 -22.222 1.00 39.03 104 LEU A C 1
ATOM 870 O O . LEU A 1 104 ? -18.828 56.307 -21.188 1.00 39.03 104 LEU A O 1
ATOM 874 N N . ASN A 1 105 ? -19.352 55.739 -23.294 1.00 45.12 105 ASN A N 1
ATOM 875 C CA . ASN A 1 105 ? -18.388 54.636 -23.350 1.00 45.12 105 ASN A CA 1
ATOM 876 C C . ASN A 1 105 ? -16.954 55.156 -23.494 1.00 45.12 105 ASN A C 1
ATOM 878 O O . ASN A 1 105 ? -16.032 54.547 -22.953 1.00 45.12 105 ASN A O 1
ATOM 882 N N . GLU A 1 106 ? -16.770 56.297 -24.154 1.00 44.28 106 GLU A N 1
ATOM 883 C CA . GLU A 1 106 ? -15.469 56.939 -24.305 1.00 44.28 106 GLU A CA 1
ATOM 884 C C . GLU A 1 106 ? -14.998 57.563 -22.981 1.00 44.28 106 GLU A C 1
ATOM 886 O O . GLU A 1 106 ? -13.882 57.292 -22.537 1.00 44.28 106 GLU A O 1
ATOM 891 N N . GLN A 1 107 ? -15.877 58.252 -22.242 1.00 40.56 107 GLN A N 1
ATOM 892 C CA . GLN A 1 107 ? -15.533 58.832 -20.934 1.00 40.56 107 GLN A CA 1
ATOM 893 C C . GLN A 1 107 ? -15.337 57.794 -19.814 1.00 40.56 107 GLN A C 1
ATOM 895 O O . GLN A 1 107 ? -14.471 57.963 -18.952 1.00 40.56 107 GLN A O 1
ATOM 900 N N . VAL A 1 108 ? -16.098 56.692 -19.812 1.00 41.72 108 VAL A N 1
ATOM 901 C CA . VAL A 1 108 ? -15.899 55.591 -18.847 1.00 41.72 108 VAL A CA 1
ATOM 902 C C . VAL A 1 108 ? -14.620 54.811 -19.157 1.00 41.72 108 VAL A C 1
ATOM 904 O O . VAL A 1 108 ? -13.915 54.402 -18.228 1.00 41.72 108 VAL A O 1
ATOM 907 N N . ASN A 1 109 ? -14.267 54.661 -20.437 1.00 46.56 109 ASN A N 1
ATOM 908 C CA . ASN A 1 109 ? -12.969 54.120 -20.815 1.00 46.56 109 ASN A CA 1
ATOM 909 C C . ASN A 1 109 ? -11.841 55.066 -20.389 1.00 46.56 109 ASN A C 1
ATOM 911 O O . ASN A 1 109 ? -10.922 54.585 -19.738 1.00 46.56 109 ASN A O 1
ATOM 915 N N . LEU A 1 110 ? -11.955 56.381 -20.606 1.00 42.25 110 LEU A N 1
ATOM 916 C CA . LEU A 1 110 ? -10.959 57.379 -20.184 1.00 42.25 110 LEU A CA 1
ATOM 917 C C . LEU A 1 110 ? -10.733 57.417 -18.661 1.00 42.25 110 LEU A C 1
ATOM 919 O O . LEU A 1 110 ? -9.590 57.481 -18.222 1.00 42.25 110 LEU A O 1
ATOM 923 N N . LEU A 1 111 ? -11.783 57.296 -17.840 1.00 39.03 111 LEU A N 1
ATOM 924 C CA . LEU A 1 111 ? -11.657 57.232 -16.373 1.00 39.03 111 LEU A CA 1
ATOM 925 C C . LEU A 1 111 ? -11.043 55.913 -15.880 1.00 39.03 111 LEU A C 1
ATOM 927 O O . LEU A 1 111 ? -10.271 55.908 -14.922 1.00 39.03 111 LEU A O 1
ATOM 931 N N . SER A 1 112 ? -11.369 54.788 -16.525 1.00 43.88 112 SER A N 1
ATOM 932 C CA . SER A 1 112 ? -10.774 53.491 -16.177 1.00 43.88 112 SER A CA 1
ATOM 933 C C . SER A 1 112 ? -9.324 53.367 -16.653 1.00 43.88 112 SER A C 1
ATOM 935 O O . SER A 1 112 ? -8.501 52.820 -15.925 1.00 43.88 112 SER A O 1
ATOM 937 N N . LEU A 1 113 ? -8.998 53.935 -17.819 1.00 47.66 113 LEU A N 1
ATOM 938 C CA . LEU A 1 113 ? -7.641 54.032 -18.345 1.00 47.66 113 LEU A CA 1
ATOM 939 C C . LEU A 1 113 ? -6.808 55.013 -17.527 1.00 47.66 113 LEU A C 1
ATOM 941 O O . LEU A 1 113 ? -5.714 54.644 -17.156 1.00 47.66 113 LEU A O 1
ATOM 945 N N . GLY A 1 114 ? -7.309 56.190 -17.144 1.00 43.81 114 GLY A N 1
ATOM 946 C CA . GLY A 1 114 ? -6.536 57.156 -16.350 1.00 43.81 114 GLY A CA 1
ATOM 947 C C . GLY A 1 114 ? -6.054 56.587 -15.012 1.00 43.81 114 GLY A C 1
ATOM 948 O O . GLY A 1 114 ? -4.871 56.659 -14.697 1.00 43.81 114 GLY A O 1
ATOM 949 N N . VAL A 1 115 ? -6.945 55.926 -14.265 1.00 43.88 115 VAL A N 1
ATOM 950 C CA . VAL A 1 115 ? -6.596 55.320 -12.967 1.00 43.88 115 VAL A CA 1
ATOM 951 C C . VAL A 1 115 ? -5.702 54.085 -13.135 1.00 43.88 115 VAL A C 1
ATOM 953 O O . VAL A 1 115 ? -4.795 53.873 -12.335 1.00 43.88 115 VAL A O 1
ATOM 956 N N . ILE A 1 116 ? -5.920 53.266 -14.172 1.00 47.22 116 ILE A N 1
ATOM 957 C CA . ILE A 1 116 ? -5.071 52.093 -14.444 1.00 47.22 116 ILE A CA 1
ATOM 958 C C . ILE A 1 116 ? -3.689 52.519 -14.956 1.00 47.22 116 ILE A C 1
ATOM 960 O O . ILE A 1 116 ? -2.693 51.931 -14.547 1.00 47.22 116 ILE A O 1
ATOM 964 N N . THR A 1 117 ? -3.609 53.547 -15.798 1.00 49.44 117 THR A N 1
ATOM 965 C CA . THR A 1 117 ? -2.360 54.086 -16.346 1.00 49.44 117 THR A CA 1
ATOM 966 C C . THR A 1 117 ? -1.536 54.759 -15.256 1.00 49.44 117 THR A C 1
ATOM 968 O O . THR A 1 117 ? -0.355 54.459 -15.151 1.00 49.44 117 THR A O 1
ATOM 971 N N . GLU A 1 118 ? -2.140 55.560 -14.371 1.00 47.38 118 GLU A N 1
ATOM 972 C CA . GLU A 1 118 ? -1.403 56.211 -13.277 1.00 47.38 118 GLU A CA 1
ATOM 973 C C . GLU A 1 118 ? -0.891 55.197 -12.233 1.00 47.38 118 GLU A C 1
ATOM 975 O O . GLU A 1 118 ? 0.221 55.324 -11.714 1.00 47.38 118 GLU A O 1
ATOM 980 N N . VAL A 1 119 ? -1.673 54.148 -11.941 1.00 46.84 119 VAL A N 1
ATOM 981 C CA . VAL A 1 119 ? -1.237 53.049 -11.061 1.00 46.84 119 VAL A CA 1
ATOM 982 C C . VAL A 1 119 ? -0.152 52.206 -11.734 1.00 46.84 119 VAL A C 1
ATOM 984 O O . VAL A 1 119 ? 0.827 51.857 -11.077 1.00 46.84 119 VAL A O 1
ATOM 987 N N . ASN A 1 120 ? -0.270 51.921 -13.032 1.00 50.31 120 ASN A N 1
ATOM 988 C CA . ASN A 1 120 ? 0.753 51.181 -13.767 1.00 50.31 120 ASN A CA 1
ATOM 989 C C . ASN A 1 120 ? 2.048 51.985 -13.914 1.00 50.31 120 ASN A C 1
ATOM 991 O O . ASN A 1 120 ? 3.099 51.424 -13.652 1.00 50.31 120 ASN A O 1
ATOM 995 N N . GLU A 1 121 ? 2.013 53.284 -14.221 1.00 53.62 121 GLU A N 1
ATOM 996 C CA . GLU A 1 121 ? 3.218 54.130 -14.283 1.00 53.62 121 GLU A CA 1
ATOM 997 C C . GLU A 1 121 ? 3.967 54.174 -12.947 1.00 53.62 121 GLU A C 1
ATOM 999 O O . GLU A 1 121 ? 5.195 54.065 -12.914 1.00 53.62 121 GLU A O 1
ATOM 1004 N N . LYS A 1 122 ? 3.242 54.288 -11.825 1.00 50.22 122 LYS A N 1
ATOM 1005 C CA . LYS A 1 122 ? 3.853 54.278 -10.486 1.00 50.22 122 LYS A CA 1
ATOM 1006 C C . LYS A 1 122 ? 4.435 52.908 -10.127 1.00 50.22 122 LYS A C 1
ATOM 1008 O O . LYS A 1 122 ? 5.455 52.852 -9.449 1.00 50.22 122 LYS A O 1
ATOM 1013 N N . VAL A 1 123 ? 3.829 51.816 -10.596 1.00 49.69 123 VAL A N 1
ATOM 1014 C CA . VAL A 1 123 ? 4.333 50.448 -10.390 1.00 49.69 123 VAL A CA 1
ATOM 1015 C C . VAL A 1 123 ? 5.517 50.128 -11.313 1.00 49.69 123 VAL A C 1
ATOM 1017 O O . VAL A 1 123 ? 6.465 49.492 -10.863 1.00 49.69 123 VAL A O 1
ATOM 1020 N N . THR A 1 124 ? 5.527 50.619 -12.553 1.00 53.44 124 THR A N 1
ATOM 1021 C CA . THR A 1 124 ? 6.653 50.465 -13.489 1.00 53.44 124 THR A CA 1
ATOM 1022 C C . THR A 1 124 ? 7.880 51.242 -13.012 1.00 53.44 124 THR A C 1
ATOM 1024 O O . THR A 1 124 ? 8.971 50.687 -12.993 1.00 53.44 124 THR A O 1
ATOM 1027 N N . LYS A 1 125 ? 7.707 52.464 -12.482 1.00 53.50 125 LYS A N 1
ATOM 1028 C CA . LYS A 1 125 ? 8.801 53.204 -11.819 1.00 53.50 125 LYS A CA 1
ATOM 1029 C C . LYS A 1 125 ? 9.370 52.475 -10.598 1.00 53.50 125 LYS A C 1
ATOM 1031 O O . LYS A 1 125 ? 10.535 52.660 -10.257 1.00 53.50 125 LYS A O 1
ATOM 1036 N N . VAL A 1 126 ? 8.560 51.680 -9.902 1.00 49.28 126 VAL A N 1
ATOM 1037 C CA . VAL A 1 126 ? 9.015 50.843 -8.781 1.00 49.28 126 VAL A CA 1
ATOM 1038 C C . VAL A 1 126 ? 9.806 49.632 -9.295 1.00 49.28 126 VAL A C 1
ATOM 1040 O O . VAL A 1 126 ? 10.838 49.327 -8.708 1.00 49.28 126 VAL A O 1
ATOM 1043 N N . ASP A 1 127 ? 9.388 49.002 -10.400 1.00 48.41 127 ASP A N 1
ATOM 1044 C CA . ASP A 1 127 ? 10.129 47.907 -11.059 1.00 48.41 127 ASP A CA 1
ATOM 1045 C C . ASP A 1 127 ? 11.494 48.381 -11.608 1.00 48.41 127 ASP A C 1
ATOM 1047 O O . ASP A 1 127 ? 12.515 47.763 -11.315 1.00 48.41 127 ASP A O 1
ATOM 1051 N N . GLU A 1 128 ? 11.550 49.520 -12.309 1.00 56.72 128 GLU A N 1
ATOM 1052 C CA . GLU A 1 128 ? 12.795 50.078 -12.875 1.00 56.72 128 GLU A CA 1
ATOM 1053 C C . GLU A 1 128 ? 13.834 50.420 -11.790 1.00 56.72 128 GLU A C 1
ATOM 1055 O O . GLU A 1 128 ? 15.026 50.128 -11.921 1.00 56.72 128 GLU A O 1
ATOM 1060 N N . ASN A 1 129 ? 13.383 50.980 -10.662 1.00 53.62 129 ASN A N 1
ATOM 1061 C CA . ASN A 1 129 ? 14.255 51.263 -9.520 1.00 53.62 129 ASN A CA 1
ATOM 1062 C C . ASN A 1 129 ? 14.760 49.979 -8.836 1.00 53.62 129 ASN A C 1
ATOM 1064 O O . ASN A 1 129 ? 15.855 49.973 -8.276 1.00 53.62 129 ASN A O 1
ATOM 1068 N N . VAL A 1 130 ? 13.986 48.890 -8.869 1.00 50.91 130 VAL A N 1
ATOM 1069 C CA . VAL A 1 130 ? 14.390 47.591 -8.309 1.00 50.91 130 VAL A CA 1
ATOM 1070 C C . VAL A 1 130 ? 15.408 46.893 -9.210 1.00 50.91 130 VAL A C 1
ATOM 1072 O O . VAL A 1 130 ? 16.390 46.366 -8.688 1.00 50.91 130 VAL A O 1
ATOM 1075 N N . GLU A 1 131 ? 15.234 46.927 -10.533 1.00 52.62 131 GLU A N 1
ATOM 1076 C CA . GLU A 1 131 ? 16.228 46.390 -11.475 1.00 52.62 131 GLU A CA 1
ATOM 1077 C C . GLU A 1 131 ? 17.564 47.133 -11.372 1.00 52.62 131 GLU A C 1
ATOM 1079 O O . GLU A 1 131 ? 18.609 46.496 -11.246 1.00 52.62 131 GLU A O 1
ATOM 1084 N N . THR A 1 132 ? 17.528 48.465 -11.274 1.00 58.25 132 THR A N 1
ATOM 1085 C CA . THR A 1 132 ? 18.740 49.288 -11.111 1.00 58.25 132 THR A CA 1
ATOM 1086 C C . THR A 1 132 ? 19.517 48.917 -9.836 1.00 58.25 132 THR A C 1
ATOM 1088 O O . THR A 1 132 ? 20.735 48.740 -9.862 1.00 58.25 132 THR A O 1
ATOM 1091 N N . VAL A 1 133 ? 18.816 48.710 -8.713 1.00 50.47 133 VAL A N 1
ATOM 1092 C CA . VAL A 1 133 ? 19.431 48.282 -7.440 1.00 50.47 133 VAL A CA 1
ATOM 1093 C C . VAL A 1 133 ? 19.995 46.858 -7.528 1.00 50.47 133 VAL A C 1
ATOM 1095 O O . VAL A 1 133 ? 21.024 46.555 -6.919 1.00 50.47 133 VAL A O 1
ATOM 1098 N N . LEU A 1 134 ? 19.346 45.961 -8.272 1.00 48.53 134 LEU A N 1
ATOM 1099 C CA . LEU A 1 134 ? 19.828 44.593 -8.464 1.00 48.53 134 LEU A CA 1
ATOM 1100 C C . LEU A 1 134 ? 21.090 44.549 -9.332 1.00 48.53 134 LEU A C 1
ATOM 1102 O O . LEU A 1 134 ? 22.012 43.795 -9.004 1.00 48.53 134 LEU A O 1
ATOM 1106 N N . ASP A 1 135 ? 21.172 45.386 -10.362 1.00 56.91 135 ASP A N 1
ATOM 1107 C CA . ASP A 1 135 ? 22.357 45.507 -11.210 1.00 56.91 135 ASP A CA 1
ATOM 1108 C C . ASP A 1 135 ? 23.560 46.062 -10.432 1.00 56.91 135 ASP A C 1
ATOM 1110 O O . ASP A 1 135 ? 24.661 45.506 -10.514 1.00 56.91 135 ASP A O 1
ATOM 1114 N N . GLU A 1 136 ? 23.356 47.057 -9.564 1.00 53.66 136 GLU A N 1
ATOM 1115 C CA . GLU A 1 136 ? 24.405 47.551 -8.661 1.00 53.66 136 GLU A CA 1
ATOM 1116 C C . GLU A 1 136 ? 24.857 46.487 -7.645 1.00 53.66 136 GLU A C 1
ATOM 1118 O O . GLU A 1 136 ? 26.056 46.313 -7.410 1.00 53.66 136 GLU A O 1
ATOM 1123 N N . ILE A 1 137 ? 23.935 45.688 -7.091 1.00 49.38 137 ILE A N 1
ATOM 1124 C CA . ILE A 1 137 ? 24.274 44.567 -6.194 1.00 49.38 137 ILE A CA 1
ATOM 1125 C C . ILE A 1 137 ? 25.087 43.488 -6.929 1.00 49.38 137 ILE A C 1
ATOM 1127 O O . ILE A 1 137 ? 25.967 42.858 -6.332 1.00 49.38 137 ILE A O 1
ATOM 1131 N N . VAL A 1 138 ? 24.830 43.256 -8.218 1.00 54.03 138 VAL A N 1
ATOM 1132 C CA . VAL A 1 138 ? 25.606 42.318 -9.046 1.00 54.03 138 VAL A CA 1
ATOM 1133 C C . VAL A 1 138 ? 27.019 42.848 -9.309 1.00 54.03 138 VAL A C 1
ATOM 1135 O O . VAL A 1 138 ? 27.977 42.067 -9.260 1.00 54.03 138 VAL A O 1
ATOM 1138 N N . VAL A 1 139 ? 27.176 44.159 -9.514 1.00 57.16 139 VAL A N 1
ATOM 1139 C CA . VAL A 1 139 ? 28.485 44.824 -9.633 1.00 57.16 139 VAL A CA 1
ATOM 1140 C C . VAL A 1 139 ? 29.260 44.746 -8.313 1.00 57.16 139 VAL A C 1
ATOM 1142 O O . VAL A 1 139 ? 30.404 44.290 -8.311 1.00 57.16 139 VAL A O 1
ATOM 1145 N N . ILE A 1 140 ? 28.619 45.039 -7.177 1.00 48.94 140 ILE A N 1
ATOM 1146 C CA . ILE A 1 140 ? 29.220 44.924 -5.836 1.00 48.94 140 ILE A CA 1
ATOM 1147 C C . ILE A 1 140 ? 29.625 43.473 -5.536 1.00 48.94 140 ILE A C 1
ATOM 1149 O O . ILE A 1 140 ? 30.707 43.218 -5.012 1.00 48.94 140 ILE A O 1
ATOM 1153 N N . LYS A 1 141 ? 28.817 42.479 -5.929 1.00 47.06 141 LYS A N 1
ATOM 1154 C CA . LYS A 1 141 ? 29.179 41.057 -5.787 1.00 47.06 141 LYS A CA 1
ATOM 1155 C C . LYS A 1 141 ? 30.371 40.661 -6.658 1.00 47.06 141 LYS A C 1
ATOM 1157 O O . LYS A 1 141 ? 31.151 39.809 -6.235 1.00 47.06 141 LYS A O 1
ATOM 1162 N N . LYS A 1 142 ? 30.537 41.247 -7.849 1.00 51.53 142 LYS A N 1
ATOM 1163 C CA . LYS A 1 142 ? 31.726 41.043 -8.696 1.00 51.53 142 LYS A CA 1
ATOM 1164 C C . LYS A 1 142 ? 32.975 41.691 -8.090 1.00 51.53 142 LYS A C 1
ATOM 1166 O O . LYS A 1 142 ? 34.021 41.048 -8.093 1.00 51.53 142 LYS A O 1
ATOM 1171 N N . GLU A 1 143 ? 32.852 42.887 -7.520 1.00 49.56 143 GLU A N 1
ATOM 1172 C CA . GLU A 1 143 ? 33.921 43.593 -6.794 1.00 49.56 143 GLU A CA 1
ATOM 1173 C C . GLU A 1 143 ? 34.353 42.827 -5.531 1.00 49.56 143 GLU A C 1
ATOM 1175 O O . GLU A 1 143 ? 35.536 42.542 -5.365 1.00 49.56 143 GLU A O 1
ATOM 1180 N N . ILE A 1 144 ? 33.409 42.345 -4.711 1.00 49.50 144 ILE A N 1
ATOM 1181 C CA . ILE A 1 144 ? 33.692 41.495 -3.535 1.00 49.50 144 ILE A CA 1
ATOM 1182 C C . ILE A 1 144 ? 34.384 40.189 -3.950 1.00 49.50 144 ILE A C 1
ATOM 1184 O O . ILE A 1 144 ? 35.299 39.715 -3.280 1.00 49.50 144 ILE A O 1
ATOM 1188 N N . LYS A 1 145 ? 33.996 39.603 -5.089 1.00 44.75 145 LYS A N 1
ATOM 1189 C CA . LYS A 1 145 ? 34.630 38.386 -5.621 1.00 44.75 145 LYS A CA 1
ATOM 1190 C C . LYS A 1 145 ? 36.040 38.646 -6.165 1.00 44.75 145 LYS A C 1
ATOM 1192 O O . LYS A 1 145 ? 36.866 37.739 -6.143 1.00 44.75 145 LYS A O 1
ATOM 1197 N N . LYS A 1 146 ? 36.320 39.868 -6.628 1.00 46.81 146 LYS A N 1
ATOM 1198 C CA . LYS A 1 146 ? 37.648 40.333 -7.054 1.00 46.81 146 LYS A CA 1
ATOM 1199 C C . LYS A 1 146 ? 38.541 40.639 -5.845 1.00 46.81 146 LYS A C 1
ATOM 1201 O O . LYS A 1 146 ? 39.702 40.250 -5.853 1.00 46.81 146 LYS A O 1
ATOM 1206 N N . TYR A 1 147 ? 37.976 41.223 -4.787 1.00 40.25 147 TYR A N 1
ATOM 1207 C CA . TYR A 1 147 ? 38.654 41.485 -3.514 1.00 40.25 147 TYR A CA 1
ATOM 1208 C C . TYR A 1 147 ? 39.011 40.182 -2.777 1.00 40.25 147 TYR A C 1
ATOM 1210 O O . TYR A 1 147 ? 40.140 40.011 -2.329 1.00 40.25 147 TYR A O 1
ATOM 1218 N N . ASN A 1 148 ? 38.103 39.199 -2.761 1.00 44.09 148 ASN A N 1
ATOM 1219 C CA . ASN A 1 148 ? 38.351 37.888 -2.146 1.00 44.09 148 ASN A CA 1
ATOM 1220 C C . ASN A 1 148 ? 39.370 37.029 -2.914 1.00 44.09 148 ASN A C 1
ATOM 1222 O O . ASN A 1 148 ? 40.013 36.175 -2.312 1.00 44.09 148 ASN A O 1
ATOM 1226 N N . LYS A 1 149 ? 39.568 37.269 -4.218 1.00 40.78 149 LYS A N 1
ATOM 1227 C CA . LYS A 1 149 ? 40.585 36.565 -5.019 1.00 40.78 149 LYS A CA 1
ATOM 1228 C C . LYS A 1 149 ? 42.018 37.013 -4.685 1.00 40.78 149 LYS A C 1
ATOM 1230 O O . LYS A 1 149 ? 42.950 36.264 -4.943 1.00 40.78 149 LYS A O 1
ATOM 1235 N N . ASN A 1 150 ? 42.188 38.188 -4.073 1.00 39.44 150 ASN A N 1
ATOM 1236 C CA . ASN A 1 150 ? 43.489 38.707 -3.635 1.00 39.44 150 ASN A CA 1
ATOM 1237 C C . ASN A 1 150 ? 43.855 38.310 -2.188 1.00 39.44 150 ASN A C 1
ATOM 1239 O O . ASN A 1 150 ? 44.919 38.689 -1.716 1.00 39.44 150 ASN A O 1
ATOM 1243 N N . ILE A 1 151 ? 42.997 37.556 -1.487 1.00 40.62 151 ILE A N 1
ATOM 1244 C CA . ILE A 1 151 ? 43.223 37.100 -0.099 1.00 40.62 151 ILE A CA 1
ATOM 1245 C C . ILE A 1 151 ? 43.639 35.607 -0.049 1.00 40.62 151 ILE A C 1
ATOM 1247 O O . ILE A 1 151 ? 44.064 35.110 0.988 1.00 40.62 151 ILE A O 1
ATOM 1251 N N . GLU A 1 152 ? 43.609 34.879 -1.172 1.00 34.69 152 GLU A N 1
ATOM 1252 C CA . GLU A 1 152 ? 43.907 33.432 -1.232 1.00 34.69 152 GLU A CA 1
ATOM 1253 C C . GLU A 1 152 ? 45.408 33.057 -1.345 1.00 34.69 152 GLU A C 1
ATOM 1255 O O . GLU A 1 152 ? 45.731 31.971 -1.824 1.00 34.69 152 GLU A O 1
ATOM 1260 N N . GLU A 1 153 ? 46.333 33.887 -0.845 1.00 40.19 153 GLU A N 1
ATOM 1261 C CA . GLU A 1 153 ? 47.754 33.504 -0.675 1.00 40.19 153 GLU A CA 1
ATOM 1262 C C . GLU A 1 153 ? 48.291 33.551 0.770 1.00 40.19 153 GLU A C 1
ATOM 1264 O O . GLU A 1 153 ? 49.475 33.298 0.988 1.00 40.19 153 GLU A O 1
ATOM 1269 N N . GLU A 1 154 ? 47.441 33.703 1.791 1.00 34.91 154 GLU A N 1
ATOM 1270 C CA . GLU A 1 154 ? 47.832 33.390 3.175 1.00 34.91 154 GLU A CA 1
ATOM 1271 C C . GLU A 1 154 ? 46.998 32.235 3.745 1.00 34.91 154 GLU A C 1
ATOM 1273 O O . GLU A 1 154 ? 45.770 32.272 3.819 1.00 34.91 154 GLU A O 1
ATOM 1278 N N . LYS A 1 155 ? 47.690 31.156 4.134 1.00 35.19 155 LYS A N 1
ATOM 1279 C CA . LYS A 1 155 ? 47.099 29.983 4.795 1.00 35.19 155 LYS A CA 1
ATOM 1280 C C . LYS A 1 155 ? 46.326 30.415 6.051 1.00 35.19 155 LYS A C 1
ATOM 1282 O O . LYS A 1 155 ? 46.894 31.147 6.860 1.00 35.19 155 LYS A O 1
ATOM 1287 N N . PRO A 1 156 ? 45.118 29.889 6.321 1.00 32.69 156 PRO A N 1
ATOM 1288 C CA . PRO A 1 156 ? 44.494 30.106 7.616 1.00 32.69 156 PRO A CA 1
ATOM 1289 C C . PRO A 1 156 ? 45.262 29.319 8.684 1.00 32.69 156 PRO A C 1
ATOM 1291 O O . PRO A 1 156 ? 45.428 28.100 8.582 1.00 32.69 156 PRO A O 1
ATOM 1294 N N . ALA A 1 157 ? 45.745 30.034 9.699 1.00 34.09 157 ALA A N 1
ATOM 1295 C CA . ALA A 1 157 ? 46.313 29.453 10.906 1.00 34.09 157 ALA A CA 1
ATOM 1296 C C . ALA A 1 157 ? 45.268 28.569 11.610 1.00 34.09 157 ALA A C 1
ATOM 1298 O O . ALA A 1 157 ? 44.099 28.941 11.734 1.00 34.09 157 ALA A O 1
ATOM 1299 N N . GLU A 1 158 ? 45.690 27.390 12.065 1.00 36.34 158 GLU A N 1
ATOM 1300 C CA . GLU A 1 158 ? 44.870 26.516 12.903 1.00 36.34 158 GLU A CA 1
ATOM 1301 C C . GLU A 1 158 ? 44.449 27.267 14.174 1.00 36.34 158 GLU A C 1
ATOM 1303 O O . GLU A 1 158 ? 45.286 27.745 14.939 1.00 36.34 158 GLU A O 1
ATOM 1308 N N . PHE A 1 159 ? 43.140 27.383 14.402 1.00 38.94 159 PHE A N 1
ATOM 1309 C CA . PHE A 1 159 ? 42.594 28.023 15.595 1.00 38.94 159 PHE A CA 1
ATOM 1310 C C . PHE A 1 159 ? 42.834 27.125 16.818 1.00 38.94 159 PHE A C 1
ATOM 1312 O O . PHE A 1 159 ? 42.192 26.082 16.974 1.00 38.94 159 PHE A O 1
ATOM 1319 N N . ASN A 1 160 ? 43.775 27.518 17.676 1.00 53.12 160 ASN A N 1
ATOM 1320 C CA . ASN A 1 160 ? 44.143 26.773 18.873 1.00 53.12 160 ASN A CA 1
ATOM 1321 C C . ASN A 1 160 ? 43.296 27.220 20.075 1.00 53.12 160 ASN A C 1
ATOM 1323 O O . ASN A 1 160 ? 43.433 28.327 20.589 1.00 53.12 160 ASN A O 1
ATOM 1327 N N . PHE A 1 161 ? 42.427 26.333 20.562 1.00 49.72 161 PHE A N 1
ATOM 1328 C CA . PHE A 1 161 ? 41.548 26.605 21.707 1.00 49.72 161 PHE A CA 1
ATOM 1329 C C . PHE A 1 161 ? 42.295 26.866 23.027 1.00 49.72 161 PHE A C 1
ATOM 1331 O O . PHE A 1 161 ? 41.692 27.389 23.966 1.00 49.72 161 PHE A O 1
ATOM 1338 N N . ASN A 1 162 ? 43.591 26.549 23.105 1.00 59.97 162 ASN A N 1
ATOM 1339 C CA . ASN A 1 162 ? 44.404 26.794 24.298 1.00 59.97 162 ASN A CA 1
ATOM 1340 C C . ASN A 1 162 ? 44.674 28.292 24.547 1.00 59.97 162 ASN A C 1
ATOM 1342 O O . ASN A 1 162 ? 44.935 28.684 25.692 1.00 59.97 162 ASN A O 1
ATOM 1346 N N . ASP A 1 163 ? 44.531 29.131 23.516 1.00 64.12 163 ASP A N 1
ATOM 1347 C CA . ASP A 1 163 ? 44.846 30.563 23.576 1.00 64.12 163 ASP A CA 1
ATOM 1348 C C . ASP A 1 163 ? 43.689 31.420 24.125 1.00 64.12 163 ASP A C 1
ATOM 1350 O O . ASP A 1 163 ? 43.878 32.587 24.465 1.00 64.12 163 ASP A O 1
ATOM 1354 N N . LEU A 1 164 ? 42.491 30.846 24.292 1.00 66.25 164 LEU A N 1
ATOM 1355 C CA . LEU A 1 164 ? 41.328 31.564 24.820 1.00 66.25 164 LEU A CA 1
ATOM 1356 C C . LEU A 1 164 ? 41.433 31.771 26.334 1.00 66.25 164 LEU A C 1
ATOM 1358 O O . LEU A 1 164 ? 41.591 30.818 27.105 1.00 66.25 164 LEU A O 1
ATOM 1362 N N . SER A 1 165 ? 41.302 33.020 26.790 1.00 83.31 165 SER A N 1
ATOM 1363 C CA . SER A 1 165 ? 41.290 33.325 28.219 1.00 83.31 165 SER A CA 1
ATOM 1364 C C . SER A 1 165 ? 39.990 32.848 28.884 1.00 83.31 165 SER A C 1
ATOM 1366 O O . SER A 1 165 ? 38.966 32.634 28.232 1.00 83.31 165 SER A O 1
ATOM 1368 N N . ILE A 1 166 ? 39.988 32.714 30.218 1.00 78.44 166 ILE A N 1
ATOM 1369 C CA . ILE A 1 166 ? 38.755 32.384 30.959 1.00 78.44 166 ILE A CA 1
ATOM 1370 C C . ILE A 1 166 ? 37.677 33.443 30.689 1.00 78.44 166 ILE A C 1
ATOM 1372 O O . ILE A 1 166 ? 36.511 33.093 30.555 1.00 78.44 166 ILE A O 1
ATOM 1376 N N . LEU A 1 167 ? 38.061 34.714 30.532 1.00 74.88 167 LEU A N 1
ATOM 1377 C CA . LEU A 1 167 ? 37.125 35.795 30.238 1.00 74.88 167 LEU A CA 1
ATOM 1378 C C . LEU A 1 167 ? 36.512 35.667 28.833 1.00 74.88 167 LEU A C 1
ATOM 1380 O O . LEU A 1 167 ? 35.327 35.951 28.666 1.00 74.88 167 LEU A O 1
ATOM 1384 N N . ASP A 1 168 ? 37.279 35.190 27.850 1.00 74.19 168 ASP A N 1
ATOM 1385 C CA . ASP A 1 168 ? 36.784 34.950 26.487 1.00 74.19 168 ASP A CA 1
ATOM 1386 C C . ASP A 1 168 ? 35.778 33.801 26.468 1.00 74.19 168 ASP A C 1
ATOM 1388 O O . ASP A 1 168 ? 34.712 33.922 25.871 1.00 74.19 168 ASP A O 1
ATOM 1392 N N . LEU A 1 169 ? 36.046 32.731 27.222 1.00 69.06 169 LEU A N 1
ATOM 1393 C CA . LEU A 1 169 ? 35.108 31.619 27.396 1.00 69.06 169 LEU A CA 1
ATOM 1394 C C . LEU A 1 169 ? 33.829 32.050 28.135 1.00 69.06 169 LEU A C 1
ATOM 1396 O O . LEU A 1 169 ? 32.729 31.647 27.755 1.00 69.06 169 LEU A O 1
ATOM 1400 N N . GLN A 1 170 ? 33.943 32.912 29.151 1.00 81.00 170 GLN A N 1
ATOM 1401 C CA . GLN A 1 170 ? 32.776 33.482 29.833 1.00 81.00 170 GLN A CA 1
ATOM 1402 C C . GLN A 1 170 ? 31.915 34.325 28.886 1.00 81.00 170 GLN A C 1
ATOM 1404 O O . GLN A 1 170 ? 30.690 34.215 28.927 1.00 81.00 170 GLN A O 1
ATOM 1409 N N . LYS A 1 171 ? 32.537 35.138 28.021 1.00 68.75 171 LYS A N 1
ATOM 1410 C CA . LYS A 1 171 ? 31.838 35.991 27.047 1.00 68.75 171 LYS A CA 1
ATOM 1411 C C . LYS A 1 171 ? 31.229 35.191 25.897 1.00 68.75 171 LYS A C 1
ATOM 1413 O O . LYS A 1 171 ? 30.068 35.410 25.570 1.00 68.75 171 LYS A O 1
ATOM 1418 N N . MET A 1 172 ? 31.976 34.250 25.318 1.00 65.00 172 MET A N 1
ATOM 1419 C CA . MET A 1 172 ? 31.519 33.431 24.187 1.00 65.00 172 MET A CA 1
ATOM 1420 C C . MET A 1 172 ? 30.333 32.539 24.550 1.00 65.00 172 MET A C 1
ATOM 1422 O O . MET A 1 172 ? 29.464 32.308 23.714 1.00 65.00 172 MET A O 1
ATOM 1426 N N . PHE A 1 173 ? 30.285 32.042 25.788 1.00 62.16 173 PHE A N 1
ATOM 1427 C CA . PHE A 1 173 ? 29.292 31.050 26.198 1.00 62.16 173 PHE A CA 1
ATOM 1428 C C . PHE A 1 173 ? 28.359 31.516 27.323 1.00 62.16 173 PHE A C 1
ATOM 1430 O O . PHE A 1 173 ? 27.546 30.727 27.802 1.00 62.16 173 PHE A O 1
ATOM 1437 N N . GLY A 1 174 ? 28.454 32.781 27.747 1.00 63.97 174 GLY A N 1
ATOM 1438 C CA . GLY A 1 174 ? 27.568 33.378 28.751 1.00 63.97 174 GLY A CA 1
ATOM 1439 C C . GLY A 1 174 ? 27.601 32.666 30.106 1.00 63.97 174 GLY A C 1
ATOM 1440 O O . GLY A 1 174 ? 26.557 32.491 30.732 1.00 63.97 174 GLY A O 1
ATOM 1441 N N . MET A 1 175 ? 28.778 32.206 30.538 1.00 70.94 175 MET A N 1
ATOM 1442 C CA . MET A 1 175 ? 28.948 31.394 31.750 1.00 70.94 175 MET A CA 1
ATOM 1443 C C . MET A 1 175 ? 29.749 32.109 32.841 1.00 70.94 175 MET A C 1
ATOM 1445 O O . MET A 1 175 ? 30.501 33.052 32.585 1.00 70.94 175 MET A O 1
ATOM 1449 N N . ASP A 1 176 ? 29.588 31.660 34.087 1.00 70.75 176 ASP A N 1
ATOM 1450 C CA . ASP A 1 176 ? 30.363 32.183 35.209 1.00 70.75 176 ASP A CA 1
ATOM 1451 C C . ASP A 1 176 ? 31.829 31.710 35.166 1.00 70.75 176 ASP A C 1
ATOM 1453 O O . ASP A 1 176 ? 32.222 30.813 34.410 1.00 70.75 176 ASP A O 1
ATOM 1457 N N . LYS A 1 177 ? 32.671 32.343 35.987 1.00 76.12 177 LYS A N 1
ATOM 1458 C CA . LYS A 1 177 ? 34.117 32.092 36.000 1.00 76.12 177 LYS A CA 1
ATOM 1459 C C . LYS A 1 177 ? 34.428 30.632 36.330 1.00 76.12 177 LYS A C 1
ATOM 1461 O O . LYS A 1 177 ? 35.405 30.090 35.820 1.00 76.12 177 LYS A O 1
ATOM 1466 N N . LYS A 1 178 ? 33.590 29.979 37.144 1.00 71.88 178 LYS A N 1
ATOM 1467 C CA . LYS A 1 178 ? 33.765 28.581 37.546 1.00 71.88 178 LYS A CA 1
ATOM 1468 C C . LYS A 1 178 ? 33.497 27.642 36.366 1.00 71.88 178 LYS A C 1
ATOM 1470 O O . LYS A 1 178 ? 34.336 26.789 36.088 1.00 71.88 178 LYS A O 1
ATOM 1475 N N . GLY A 1 179 ? 32.411 27.852 35.621 1.00 72.88 179 GLY A N 1
ATOM 1476 C CA . GLY A 1 179 ? 32.101 27.107 34.397 1.00 72.88 179 GLY A CA 1
ATOM 1477 C C . GLY A 1 179 ? 33.180 27.256 33.321 1.00 72.88 179 GLY A C 1
ATOM 1478 O O . GLY A 1 179 ? 33.641 26.257 32.770 1.00 72.88 179 GLY A O 1
ATOM 1479 N N . ALA A 1 180 ? 33.666 28.480 33.096 1.00 76.38 180 ALA A N 1
ATOM 1480 C CA . ALA A 1 180 ? 34.730 28.741 32.125 1.00 76.38 180 ALA A CA 1
ATOM 1481 C C . ALA A 1 180 ? 36.082 28.128 32.536 1.00 76.38 180 ALA A C 1
ATOM 1483 O O . ALA A 1 180 ? 36.818 27.629 31.685 1.00 76.38 180 ALA A O 1
ATOM 1484 N N . THR A 1 181 ? 36.391 28.095 33.839 1.00 73.00 181 THR A N 1
ATOM 1485 C CA . THR A 1 181 ? 37.597 27.432 34.368 1.00 73.00 181 THR A CA 1
ATOM 1486 C C . THR A 1 181 ? 37.538 25.917 34.154 1.00 73.00 181 THR A C 1
ATOM 1488 O O . THR A 1 181 ? 38.520 25.325 33.715 1.00 73.00 181 THR A O 1
ATOM 1491 N N . ILE A 1 182 ? 36.385 25.285 34.407 1.00 67.50 182 ILE A N 1
ATOM 1492 C CA . ILE A 1 182 ? 36.198 23.838 34.213 1.00 67.50 182 ILE A CA 1
ATOM 1493 C C . ILE A 1 182 ? 36.353 23.473 32.733 1.00 67.50 182 ILE A C 1
ATOM 1495 O O . ILE A 1 182 ? 37.078 22.535 32.413 1.00 67.50 182 ILE A O 1
ATOM 1499 N N . ILE A 1 183 ? 35.749 24.244 31.821 1.00 63.97 183 ILE A N 1
ATOM 1500 C CA . ILE A 1 183 ? 35.893 24.008 30.376 1.00 63.97 183 ILE A CA 1
ATOM 1501 C C . ILE A 1 183 ? 37.348 24.163 29.935 1.00 63.97 183 ILE A C 1
ATOM 1503 O O . ILE A 1 183 ? 37.850 23.316 29.200 1.00 63.97 183 ILE A O 1
ATOM 1507 N N . ARG A 1 184 ? 38.056 25.181 30.433 1.00 75.56 184 ARG A N 1
ATOM 1508 C CA . ARG A 1 184 ? 39.478 25.364 30.123 1.00 75.56 184 ARG A CA 1
ATOM 1509 C C . ARG A 1 184 ? 40.336 24.195 30.616 1.00 75.56 184 ARG A C 1
ATOM 1511 O O . ARG A 1 184 ? 41.217 23.738 29.896 1.00 75.56 184 ARG A O 1
ATOM 1518 N N . ASN A 1 185 ? 40.048 23.666 31.803 1.00 66.56 185 ASN A N 1
ATOM 1519 C CA . ASN A 1 185 ? 40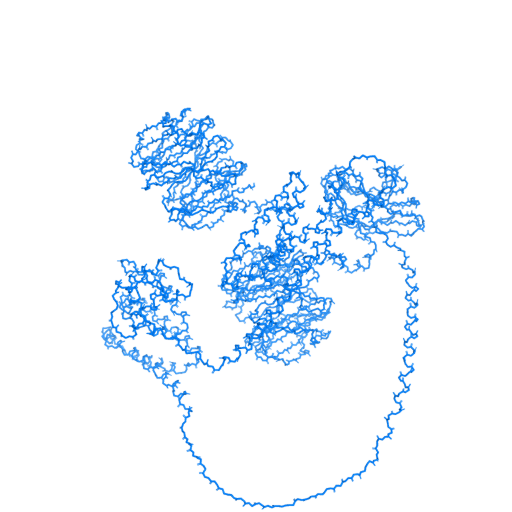.766 22.515 32.356 1.00 66.56 185 ASN A CA 1
ATOM 1520 C C . ASN A 1 185 ? 40.482 21.216 31.581 1.00 66.56 185 ASN A C 1
ATOM 1522 O O . ASN A 1 185 ? 41.382 20.396 31.406 1.00 66.56 185 ASN A O 1
ATOM 1526 N N . VAL A 1 186 ? 39.261 21.048 31.064 1.00 62.06 186 VAL A N 1
ATOM 1527 C CA . VAL A 1 186 ? 38.893 19.923 30.187 1.00 62.06 186 VAL A CA 1
ATOM 1528 C C . VAL A 1 186 ? 39.561 20.038 28.810 1.00 62.06 186 VAL A C 1
ATOM 1530 O O . VAL A 1 186 ? 39.989 19.030 28.262 1.00 62.06 186 VAL A O 1
ATOM 1533 N N . ILE A 1 187 ? 39.709 21.250 28.264 1.00 60.62 187 ILE A N 1
ATOM 1534 C CA . ILE A 1 187 ? 40.416 21.490 26.991 1.00 60.62 187 ILE A CA 1
ATOM 1535 C C . ILE A 1 187 ? 41.929 21.242 27.138 1.00 60.62 187 ILE A C 1
ATOM 1537 O O . ILE A 1 187 ? 42.552 20.680 26.241 1.00 60.62 187 ILE A O 1
ATOM 1541 N N . ASN A 1 188 ? 42.513 21.582 28.292 1.00 53.47 188 ASN A N 1
ATOM 1542 C CA . ASN A 1 188 ? 43.955 21.472 28.536 1.00 53.47 188 ASN A CA 1
ATOM 1543 C C . ASN A 1 188 ? 44.446 20.068 28.956 1.00 53.47 188 ASN A C 1
ATOM 1545 O O . ASN A 1 188 ? 45.656 19.838 29.028 1.00 53.47 188 ASN A O 1
ATOM 1549 N N . THR A 1 189 ? 43.565 19.106 29.244 1.00 50.66 189 THR A N 1
ATOM 1550 C CA . THR A 1 189 ? 43.952 17.774 29.752 1.00 50.66 189 THR A CA 1
ATOM 1551 C C . THR A 1 189 ? 44.217 16.770 28.625 1.00 50.66 189 THR A C 1
ATOM 1553 O O . THR A 1 189 ? 43.518 15.779 28.463 1.00 50.66 189 THR A O 1
ATOM 1556 N N . ASN A 1 190 ? 45.300 16.998 27.872 1.00 43.84 190 ASN A N 1
ATOM 1557 C CA . ASN A 1 190 ? 45.946 15.964 27.044 1.00 43.84 190 ASN A CA 1
ATOM 1558 C C . ASN A 1 190 ? 47.155 15.307 27.739 1.00 43.84 190 ASN A C 1
ATOM 1560 O O . ASN A 1 190 ? 47.850 14.500 27.134 1.00 43.84 190 ASN A O 1
ATOM 1564 N N . ASN A 1 191 ? 47.414 15.635 29.008 1.00 41.88 191 ASN A N 1
ATOM 1565 C CA . ASN A 1 191 ? 48.367 14.930 29.866 1.00 41.88 191 ASN A CA 1
ATOM 1566 C C . ASN A 1 191 ? 48.113 15.289 31.338 1.00 41.88 191 ASN A C 1
ATOM 1568 O O . ASN A 1 191 ? 48.564 16.342 31.787 1.00 41.88 191 ASN A O 1
ATOM 1572 N N . LYS A 1 192 ? 47.381 14.429 32.062 1.00 36.47 192 LYS A N 1
ATOM 1573 C CA . LYS A 1 192 ? 47.524 14.071 33.494 1.00 36.47 192 LYS A CA 1
ATOM 1574 C C . LYS A 1 192 ? 46.228 13.462 34.034 1.00 36.47 192 LYS A C 1
ATOM 1576 O O . LYS A 1 192 ? 45.128 13.828 33.633 1.00 36.47 192 LYS A O 1
ATOM 1581 N N . GLU A 1 193 ? 46.410 12.493 34.918 1.00 47.88 193 GLU A N 1
ATOM 1582 C CA . GLU A 1 193 ? 45.386 11.662 35.541 1.00 47.88 193 GLU A CA 1
ATOM 1583 C C . GLU A 1 193 ? 44.449 12.470 36.463 1.00 47.88 193 GLU A C 1
ATOM 1585 O O . GLU A 1 193 ? 44.881 13.391 37.152 1.00 47.88 193 GLU A O 1
ATOM 1590 N N . HIS A 1 194 ? 43.178 12.048 36.484 1.00 48.19 194 HIS A N 1
ATOM 1591 C CA . HIS A 1 194 ? 42.054 12.474 37.337 1.00 48.19 194 HIS A CA 1
ATOM 1592 C C . HIS A 1 194 ? 41.332 13.797 37.012 1.00 48.19 194 HIS A C 1
ATOM 1594 O O . HIS A 1 194 ? 41.646 14.863 37.530 1.00 48.19 194 HIS A O 1
ATOM 1600 N N . VAL A 1 195 ? 40.222 13.670 36.270 1.00 44.09 195 VAL A N 1
ATOM 1601 C CA . VAL A 1 195 ? 39.054 14.563 36.382 1.00 44.09 195 VAL A CA 1
ATOM 1602 C C . VAL A 1 195 ? 38.001 13.835 37.223 1.00 44.09 195 VAL A C 1
ATOM 1604 O O . VAL A 1 195 ? 37.643 12.699 36.902 1.00 44.09 195 VAL A O 1
ATOM 1607 N N . ASP A 1 196 ? 37.527 14.450 38.309 1.00 47.72 196 ASP A N 1
ATOM 1608 C CA . ASP A 1 196 ? 36.511 13.862 39.190 1.00 47.72 196 ASP A CA 1
ATOM 1609 C C . ASP A 1 196 ? 35.157 13.752 38.461 1.00 47.72 196 ASP A C 1
ATOM 1611 O O . ASP A 1 196 ? 34.705 14.650 37.745 1.00 47.72 196 ASP A O 1
ATOM 1615 N N . SER A 1 197 ? 34.480 12.625 38.678 1.00 44.38 197 SER A N 1
ATOM 1616 C CA . SER A 1 197 ? 33.089 12.360 38.312 1.00 44.38 197 SER A CA 1
ATOM 1617 C C . SER A 1 197 ? 32.121 13.510 38.634 1.00 44.38 197 SER A C 1
ATOM 1619 O O . SER A 1 197 ? 31.160 13.726 37.889 1.00 44.38 197 SER A O 1
ATOM 1621 N N . PHE A 1 198 ? 32.387 14.281 39.693 1.00 43.38 198 PHE A N 1
ATOM 1622 C CA . PHE A 1 198 ? 31.559 15.415 40.099 1.00 43.38 198 PHE A CA 1
ATOM 1623 C C . PHE A 1 198 ? 31.658 16.607 39.130 1.00 43.38 198 PHE A C 1
ATOM 1625 O O . PHE A 1 198 ? 30.633 17.215 38.799 1.00 43.38 198 PHE A O 1
ATOM 1632 N N . ASP A 1 199 ? 32.848 16.886 38.589 1.00 45.59 199 ASP A N 1
ATOM 1633 C CA . ASP A 1 199 ? 33.083 17.970 37.624 1.00 45.59 199 ASP A CA 1
ATOM 1634 C C . ASP A 1 199 ? 32.446 17.658 36.263 1.00 45.59 199 ASP A C 1
ATOM 1636 O O . ASP A 1 199 ? 31.815 18.518 35.638 1.00 45.59 199 ASP A O 1
ATOM 1640 N N . LEU A 1 200 ? 32.495 16.388 35.847 1.00 48.31 200 LEU A N 1
ATOM 1641 C CA . LEU A 1 200 ? 31.826 15.902 34.635 1.00 48.31 200 LEU A CA 1
ATOM 1642 C C . LEU A 1 200 ? 30.293 15.934 34.766 1.00 48.31 200 LEU A C 1
ATOM 1644 O O . LEU A 1 200 ? 29.582 16.239 33.801 1.00 48.31 200 LEU A O 1
ATOM 1648 N N . MET A 1 201 ? 29.765 15.650 35.961 1.00 45.81 201 MET A N 1
ATOM 1649 C CA . MET A 1 201 ? 28.329 15.716 36.240 1.00 45.81 201 MET A CA 1
ATOM 1650 C C . MET A 1 201 ? 27.822 17.168 36.286 1.00 45.81 201 MET A C 1
ATOM 1652 O O . MET A 1 201 ? 26.716 17.450 35.815 1.00 45.81 201 MET A O 1
ATOM 1656 N N . TYR A 1 202 ? 28.637 18.101 36.788 1.00 45.59 202 TYR A N 1
ATOM 1657 C CA . TYR A 1 202 ? 28.325 19.532 36.816 1.00 45.59 202 TYR A CA 1
ATOM 1658 C C . TYR A 1 202 ? 28.348 20.154 35.407 1.00 45.59 202 TYR A C 1
ATOM 1660 O O . TYR A 1 202 ? 27.394 20.840 35.030 1.00 45.59 202 TYR A O 1
ATOM 1668 N N . ALA A 1 203 ? 29.343 19.817 34.575 1.00 47.31 203 ALA A N 1
ATOM 1669 C CA . ALA A 1 203 ? 29.413 20.241 33.172 1.00 47.31 203 ALA A CA 1
ATOM 1670 C C . ALA A 1 203 ? 28.203 19.751 32.349 1.00 47.31 203 ALA A C 1
ATOM 1672 O O . ALA A 1 203 ? 27.569 20.532 31.635 1.00 47.31 203 ALA A O 1
ATOM 1673 N N . LYS A 1 204 ? 27.786 18.485 32.528 1.00 48.25 204 LYS A N 1
ATOM 1674 C CA . LYS A 1 204 ? 26.569 17.932 31.898 1.00 48.25 204 LYS A CA 1
ATOM 1675 C C . LYS A 1 204 ? 25.285 18.647 32.333 1.00 48.25 204 LYS A C 1
ATOM 1677 O O . LYS A 1 204 ? 24.343 18.755 31.546 1.00 48.25 204 LYS A O 1
ATOM 1682 N N . ARG A 1 205 ? 25.223 19.135 33.576 1.00 45.59 205 ARG A N 1
ATOM 1683 C CA . ARG A 1 205 ? 24.056 19.857 34.106 1.00 45.59 205 ARG A CA 1
ATOM 1684 C C . ARG A 1 205 ? 23.944 21.270 33.528 1.00 45.59 205 ARG A C 1
ATOM 1686 O O . ARG A 1 205 ? 22.824 21.705 33.284 1.00 45.59 205 ARG A O 1
ATOM 1693 N N . ILE A 1 206 ? 25.069 21.932 33.252 1.00 44.41 206 ILE A N 1
ATOM 1694 C CA . ILE A 1 206 ? 25.118 23.251 32.597 1.00 44.41 206 ILE A CA 1
ATOM 1695 C C . ILE A 1 206 ? 24.748 23.148 31.105 1.00 44.41 206 ILE A C 1
ATOM 1697 O O . ILE A 1 206 ? 23.918 23.922 30.630 1.00 44.41 206 ILE A O 1
ATOM 1701 N N . ILE A 1 207 ? 25.249 22.132 30.387 1.00 46.81 207 ILE A N 1
ATOM 1702 C CA . ILE A 1 207 ? 24.945 21.897 28.956 1.00 46.81 207 ILE A CA 1
ATOM 1703 C C . ILE A 1 207 ? 23.443 21.654 28.718 1.00 46.81 207 ILE A C 1
ATOM 1705 O O . ILE A 1 207 ? 22.896 22.037 27.689 1.00 46.81 207 ILE A O 1
ATOM 1709 N N . LYS A 1 208 ? 22.730 21.080 29.694 1.00 43.00 208 LYS A N 1
ATOM 1710 C CA . LYS A 1 208 ? 21.292 20.788 29.583 1.00 43.00 208 LYS A CA 1
ATOM 1711 C C . LYS A 1 208 ? 20.388 22.032 29.664 1.00 43.00 208 LYS A C 1
ATOM 1713 O O . LYS A 1 208 ? 19.185 21.907 29.438 1.00 43.00 208 LYS A O 1
ATOM 1718 N N . ILE A 1 209 ? 20.931 23.204 30.010 1.00 43.16 209 ILE A N 1
ATOM 1719 C CA . ILE A 1 209 ? 20.155 24.426 30.287 1.00 43.16 209 ILE A CA 1
ATOM 1720 C C . ILE A 1 209 ? 20.281 25.478 29.156 1.00 43.16 209 ILE A C 1
ATOM 1722 O O . ILE A 1 209 ? 19.432 26.363 29.070 1.00 43.16 209 ILE A O 1
ATOM 1726 N N . GLY A 1 210 ? 21.239 25.364 28.224 1.00 34.72 210 GLY A N 1
ATOM 1727 C CA . GLY A 1 210 ? 21.462 26.354 27.153 1.00 34.72 210 GLY A CA 1
ATOM 1728 C C . GLY A 1 210 ? 21.317 25.801 25.729 1.00 34.72 210 GLY A C 1
ATOM 1729 O O . GLY A 1 210 ? 21.828 24.731 25.420 1.00 34.72 210 GLY A O 1
ATOM 1730 N N . LYS A 1 211 ? 20.630 26.540 24.845 1.00 42.94 211 LYS A N 1
ATOM 1731 C CA . LYS A 1 211 ? 20.533 26.248 23.401 1.00 42.94 211 LYS A CA 1
ATOM 1732 C C . LYS A 1 211 ? 21.917 26.368 22.744 1.00 42.94 211 LYS A C 1
ATOM 1734 O O . LYS A 1 211 ? 22.461 27.467 22.709 1.00 42.94 211 LYS A O 1
ATOM 1739 N N . ILE A 1 212 ? 22.434 25.280 22.172 1.00 36.69 212 ILE A N 1
ATOM 1740 C CA . ILE A 1 212 ? 23.644 25.257 21.329 1.00 36.69 212 ILE A CA 1
ATOM 1741 C C . ILE A 1 212 ? 23.267 24.654 19.955 1.00 36.69 212 ILE A C 1
ATOM 1743 O O . ILE A 1 212 ? 22.427 23.753 19.935 1.00 36.69 212 ILE A O 1
ATOM 1747 N N . PRO A 1 213 ? 23.818 25.136 18.818 1.00 35.31 213 PRO A N 1
ATOM 1748 C CA . PRO A 1 213 ? 23.518 24.608 17.481 1.00 35.31 213 PRO A CA 1
ATOM 1749 C C . PRO A 1 213 ? 24.066 23.189 17.245 1.00 35.31 213 PRO A C 1
ATOM 1751 O O . PRO A 1 213 ? 25.101 22.813 17.795 1.00 35.31 213 PRO A O 1
ATOM 1754 N N . ASP A 1 214 ? 23.399 22.447 16.356 1.00 33.81 214 ASP A N 1
ATOM 1755 C CA . ASP A 1 214 ? 23.480 20.995 16.086 1.00 33.81 214 ASP A CA 1
ATOM 1756 C C . ASP A 1 214 ? 24.856 20.405 15.667 1.00 33.81 214 ASP A C 1
ATOM 1758 O O . ASP A 1 214 ? 24.931 19.255 15.240 1.00 33.81 214 ASP A O 1
ATOM 1762 N N . GLN A 1 215 ? 25.967 21.138 15.780 1.00 33.75 215 GLN A N 1
ATOM 1763 C CA . GLN A 1 215 ? 27.304 20.661 15.386 1.00 33.75 215 GLN A CA 1
ATOM 1764 C C . GLN A 1 215 ? 28.225 20.272 16.558 1.00 33.75 215 GLN A C 1
ATOM 1766 O O . GLN A 1 215 ? 29.307 19.742 16.321 1.00 33.75 215 GLN A O 1
ATOM 1771 N N . ALA A 1 216 ? 27.794 20.433 17.816 1.00 30.78 216 ALA A N 1
ATOM 1772 C CA . ALA A 1 216 ? 28.570 20.027 19.001 1.00 30.78 216 ALA A CA 1
ATOM 1773 C C . ALA A 1 216 ? 28.173 18.653 19.596 1.00 30.78 216 ALA A C 1
ATOM 1775 O O . ALA A 1 216 ? 28.728 18.232 20.610 1.00 30.78 216 ALA A O 1
ATOM 1776 N N . GLU A 1 217 ? 27.240 17.917 18.980 1.00 31.16 217 GLU A N 1
ATOM 1777 C CA . GLU A 1 217 ? 26.717 16.644 19.515 1.00 31.16 217 GLU A CA 1
ATOM 1778 C C . GLU A 1 217 ? 27.549 15.401 19.122 1.00 31.16 217 GLU A C 1
ATOM 1780 O O . GLU A 1 217 ? 27.101 14.270 19.289 1.00 31.16 217 GLU A O 1
ATOM 1785 N N . PHE A 1 218 ? 28.777 15.571 18.612 1.00 29.30 218 PHE A N 1
ATOM 1786 C CA . PHE A 1 218 ? 29.599 14.436 18.159 1.00 29.30 218 PHE A CA 1
ATOM 1787 C C . PHE A 1 218 ? 30.658 13.947 19.167 1.00 29.30 218 PHE A C 1
ATOM 1789 O O . PHE A 1 218 ? 31.270 12.909 18.935 1.00 29.30 218 PHE A O 1
ATOM 1796 N N . CYS A 1 219 ? 30.850 14.619 20.312 1.00 29.19 219 CYS A N 1
ATOM 1797 C CA . CYS A 1 219 ? 31.889 14.230 21.285 1.00 29.19 219 CYS A CA 1
ATOM 1798 C C . CYS A 1 219 ? 31.386 13.552 22.571 1.00 29.19 219 CYS A C 1
ATOM 1800 O O . CYS A 1 219 ? 32.207 13.088 23.357 1.00 29.19 219 CYS A O 1
ATOM 1802 N N . PHE A 1 220 ? 30.075 13.432 22.810 1.00 32.44 220 PHE A N 1
ATOM 1803 C CA . PHE A 1 220 ? 29.573 12.825 24.052 1.00 32.44 220 PHE A CA 1
ATOM 1804 C C . PHE A 1 220 ? 28.292 12.011 23.860 1.00 32.44 220 PHE A C 1
ATOM 1806 O O . PHE A 1 220 ? 27.225 12.419 24.305 1.00 32.44 220 PHE A O 1
ATOM 1813 N N . THR A 1 221 ? 28.388 10.811 23.285 1.00 30.94 221 THR A N 1
ATOM 1814 C CA . THR A 1 221 ? 27.372 9.767 23.508 1.00 30.94 221 THR A CA 1
ATOM 1815 C C . THR A 1 221 ? 28.018 8.379 23.549 1.00 30.94 221 THR A C 1
ATOM 1817 O O . THR A 1 221 ? 28.641 7.980 22.576 1.00 30.94 221 THR A O 1
ATOM 1820 N N . SER A 1 222 ? 27.872 7.668 24.683 1.00 33.12 222 SER A N 1
ATOM 1821 C CA . SER A 1 222 ? 27.404 6.262 24.739 1.00 33.12 222 SER A CA 1
ATOM 1822 C C . SER A 1 222 ? 27.690 5.533 26.069 1.00 33.12 222 SER A C 1
ATOM 1824 O O . SER A 1 222 ? 28.275 4.461 26.037 1.00 33.12 222 SER A O 1
ATOM 1826 N N . TRP A 1 223 ? 27.275 6.027 27.241 1.00 32.50 223 TRP A N 1
ATOM 1827 C CA . TRP A 1 223 ? 27.225 5.153 28.432 1.00 32.50 223 TRP A CA 1
ATOM 1828 C C . TRP A 1 223 ? 26.055 5.547 29.332 1.00 32.50 223 TRP A C 1
ATOM 1830 O O . TRP A 1 223 ? 26.085 6.602 29.961 1.00 32.50 223 TRP A O 1
ATOM 1840 N N . ASP A 1 224 ? 25.034 4.695 29.371 1.00 31.81 224 ASP A N 1
ATOM 1841 C CA . ASP A 1 224 ? 24.066 4.626 30.463 1.00 31.81 224 ASP A CA 1
ATOM 1842 C C . ASP A 1 224 ? 24.168 3.188 30.985 1.00 31.81 224 ASP A C 1
ATOM 1844 O O . ASP A 1 224 ? 23.870 2.238 30.263 1.00 31.81 224 ASP A O 1
ATOM 1848 N N . VAL A 1 225 ? 24.701 3.031 32.195 1.00 32.31 225 VAL A N 1
ATOM 1849 C CA . VAL A 1 225 ? 24.773 1.752 32.909 1.00 32.31 225 VAL A CA 1
ATOM 1850 C C . VAL A 1 225 ? 23.757 1.866 34.032 1.00 32.31 225 VAL A C 1
ATOM 1852 O O . VAL A 1 225 ? 23.840 2.786 34.847 1.00 32.31 225 VAL A O 1
ATOM 1855 N N . ASP A 1 226 ? 22.769 0.981 34.060 1.00 36.72 226 ASP A N 1
ATOM 1856 C CA . ASP A 1 226 ? 21.878 0.883 35.205 1.00 36.72 226 ASP A CA 1
ATOM 1857 C C . ASP A 1 226 ? 22.619 0.281 36.410 1.00 36.72 226 ASP A C 1
ATOM 1859 O O . ASP A 1 226 ? 23.653 -0.380 36.300 1.00 36.72 226 ASP A O 1
ATOM 1863 N N . SER A 1 227 ? 22.108 0.551 37.610 1.00 32.38 227 SER A N 1
ATOM 1864 C CA . SER A 1 227 ? 22.807 0.365 38.888 1.00 32.38 227 SER A CA 1
ATOM 1865 C C . SER A 1 227 ? 23.142 -1.086 39.279 1.00 32.38 227 SER A C 1
ATOM 1867 O O . SER A 1 227 ? 23.590 -1.301 40.399 1.00 32.38 227 SER A O 1
ATOM 1869 N N . ASN A 1 228 ? 22.951 -2.068 38.388 1.00 37.06 228 ASN A N 1
ATOM 1870 C CA . ASN A 1 228 ? 23.216 -3.490 38.641 1.00 37.06 228 ASN A CA 1
ATOM 1871 C C . ASN A 1 228 ? 24.215 -4.149 37.664 1.00 37.06 228 ASN A C 1
ATOM 1873 O O . ASN A 1 228 ? 24.478 -5.340 37.800 1.00 37.06 228 ASN A O 1
ATOM 1877 N N . GLY A 1 229 ? 24.816 -3.414 36.721 1.00 35.34 229 GLY A N 1
ATOM 1878 C CA . GLY A 1 229 ? 26.035 -3.862 36.031 1.00 35.34 229 GLY A CA 1
ATOM 1879 C C . GLY A 1 229 ? 25.930 -5.134 35.169 1.00 35.34 229 GLY A C 1
ATOM 1880 O O . GLY A 1 229 ? 26.879 -5.918 35.144 1.00 35.34 229 GLY A O 1
ATOM 1881 N N . SER A 1 230 ? 24.837 -5.346 34.426 1.00 36.31 230 SER A N 1
ATOM 1882 C CA . SER A 1 230 ? 24.763 -6.419 33.415 1.00 36.31 230 SER A CA 1
ATOM 1883 C C . SER A 1 230 ? 24.166 -5.927 32.093 1.00 36.31 230 SER A C 1
ATOM 1885 O O . SER A 1 230 ? 22.999 -5.546 32.058 1.00 36.31 230 SER A O 1
ATOM 1887 N N . LEU A 1 231 ? 24.948 -5.989 31.008 1.00 36.84 231 LEU A N 1
ATOM 1888 C CA . LEU A 1 231 ? 24.490 -5.732 29.634 1.00 36.84 231 LEU A CA 1
ATOM 1889 C C . LEU A 1 231 ? 23.633 -6.895 29.114 1.00 36.84 231 LEU A C 1
ATOM 1891 O O . LEU A 1 231 ? 23.972 -8.064 29.324 1.00 36.84 231 LEU A O 1
ATOM 1895 N N . SER A 1 232 ? 22.545 -6.592 28.404 1.00 42.66 232 SER A N 1
ATOM 1896 C CA . SER A 1 232 ? 21.714 -7.628 27.783 1.00 42.66 232 SER A CA 1
ATOM 1897 C C . SER A 1 232 ? 22.364 -8.198 26.511 1.00 42.66 232 SER A C 1
ATOM 1899 O O . SER A 1 232 ? 23.164 -7.545 25.840 1.00 42.66 232 SER A O 1
ATOM 1901 N N . GLN A 1 233 ? 22.012 -9.441 26.163 1.00 40.12 233 GLN A N 1
ATOM 1902 C CA . GLN A 1 233 ? 22.560 -10.177 25.014 1.00 40.12 233 GLN A CA 1
ATOM 1903 C C . GLN A 1 233 ? 22.441 -9.401 23.688 1.00 40.12 233 GLN A C 1
ATOM 1905 O O . GLN A 1 233 ? 23.361 -9.444 22.876 1.00 40.12 233 GLN A O 1
ATOM 1910 N N . ASP A 1 234 ? 21.352 -8.657 23.492 1.00 41.56 234 ASP A N 1
ATOM 1911 C CA . ASP A 1 234 ? 21.109 -7.894 22.263 1.00 41.56 234 ASP A CA 1
ATOM 1912 C C . ASP A 1 234 ? 21.992 -6.634 22.178 1.00 41.56 234 ASP A C 1
ATOM 1914 O O . ASP A 1 234 ? 22.448 -6.272 21.097 1.00 41.56 234 ASP A O 1
ATOM 1918 N N . GLU A 1 235 ? 22.319 -6.011 23.314 1.00 44.81 235 GLU A N 1
ATOM 1919 C CA . GLU A 1 235 ? 23.177 -4.817 23.377 1.00 44.81 235 GLU A CA 1
ATOM 1920 C C . GLU A 1 235 ? 24.651 -5.159 23.149 1.00 44.81 235 GLU A C 1
ATOM 1922 O O . GLU A 1 235 ? 25.378 -4.390 22.518 1.00 44.81 235 GLU A O 1
ATOM 1927 N N . ILE A 1 236 ? 25.084 -6.344 23.591 1.00 42.88 236 ILE A N 1
ATOM 1928 C CA . ILE A 1 236 ? 26.420 -6.877 23.294 1.00 42.88 236 ILE A CA 1
ATOM 1929 C C . ILE A 1 236 ? 26.540 -7.171 21.793 1.00 42.88 236 ILE A C 1
ATOM 1931 O O . ILE A 1 236 ? 27.524 -6.772 21.171 1.00 42.88 236 ILE A O 1
ATOM 1935 N N . TYR A 1 237 ? 25.523 -7.793 21.187 1.00 44.53 237 TYR A N 1
ATOM 1936 C CA . TYR A 1 237 ? 25.518 -8.074 19.748 1.00 44.53 237 TYR A CA 1
ATOM 1937 C C . TYR A 1 237 ? 25.475 -6.800 18.896 1.00 44.53 237 TYR A C 1
ATOM 1939 O O . TYR A 1 237 ? 26.237 -6.703 17.936 1.00 44.53 237 TYR A O 1
ATOM 1947 N N . ASP A 1 238 ? 24.658 -5.806 19.253 1.00 43.97 238 ASP A N 1
ATOM 1948 C CA . ASP A 1 238 ? 24.596 -4.533 18.523 1.00 43.97 238 ASP A CA 1
ATOM 1949 C C . ASP A 1 238 ? 25.890 -3.721 18.682 1.00 43.97 238 ASP A C 1
ATOM 1951 O O . ASP A 1 238 ? 26.370 -3.120 17.718 1.00 43.97 238 ASP A O 1
ATOM 1955 N N . THR A 1 239 ? 26.513 -3.742 19.862 1.00 43.16 239 THR A N 1
ATOM 1956 C CA . THR A 1 239 ? 27.804 -3.074 20.090 1.00 43.16 239 THR A CA 1
ATOM 1957 C C . THR A 1 239 ? 28.920 -3.749 19.288 1.00 43.16 239 THR A C 1
ATOM 1959 O O . THR A 1 239 ? 29.662 -3.070 18.577 1.00 43.16 239 THR A O 1
ATOM 1962 N N . MET A 1 240 ? 28.992 -5.085 19.301 1.00 41.09 240 MET A N 1
ATOM 1963 C CA . MET A 1 240 ? 29.980 -5.850 18.529 1.00 41.09 240 MET A CA 1
ATOM 1964 C C . MET A 1 240 ? 29.776 -5.707 17.015 1.00 41.09 240 MET A C 1
ATOM 1966 O O . MET A 1 240 ? 30.741 -5.541 16.271 1.00 41.09 240 MET A O 1
ATOM 1970 N N . TYR A 1 241 ? 28.524 -5.689 16.553 1.00 44.09 241 TYR A N 1
ATOM 1971 C CA . TYR A 1 241 ? 28.188 -5.475 15.146 1.00 44.09 241 TYR A CA 1
ATOM 1972 C C . TYR A 1 241 ? 28.570 -4.067 14.663 1.00 44.09 241 TYR A C 1
ATOM 1974 O O . TYR A 1 241 ? 28.973 -3.889 13.512 1.00 44.09 241 TYR A O 1
ATOM 1982 N N . ASN A 1 242 ? 28.488 -3.059 15.536 1.00 43.88 242 ASN A N 1
ATOM 1983 C CA . ASN A 1 242 ? 28.881 -1.690 15.206 1.00 43.88 242 ASN A CA 1
ATOM 1984 C C . ASN A 1 242 ? 30.404 -1.482 15.229 1.00 43.88 242 ASN A C 1
ATOM 1986 O O . ASN A 1 242 ? 30.912 -0.757 14.372 1.00 43.88 242 ASN A O 1
ATOM 1990 N N . ILE A 1 243 ? 31.137 -2.157 16.124 1.00 42.03 243 ILE A N 1
ATOM 1991 C CA . ILE A 1 243 ? 32.611 -2.123 16.165 1.00 42.03 243 ILE A CA 1
ATOM 1992 C C . ILE A 1 243 ? 33.207 -2.760 14.900 1.00 42.03 243 ILE A C 1
ATOM 1994 O O . ILE A 1 243 ? 34.070 -2.159 14.264 1.00 42.03 243 ILE A O 1
ATOM 1998 N N . LEU A 1 244 ? 32.685 -3.911 14.461 1.00 41.31 244 LEU A N 1
ATOM 1999 C CA . LEU A 1 244 ? 33.154 -4.607 13.250 1.00 41.31 244 LEU A CA 1
ATOM 2000 C C . LEU A 1 244 ? 32.850 -3.848 11.943 1.00 41.31 244 LEU A C 1
ATOM 2002 O O . LEU A 1 244 ? 33.443 -4.115 10.900 1.00 41.31 244 LEU A O 1
ATOM 2006 N N . ARG A 1 245 ? 31.933 -2.875 11.975 1.00 37.62 245 ARG A N 1
ATOM 2007 C CA . ARG A 1 245 ? 31.495 -2.124 10.790 1.00 37.62 245 ARG A CA 1
ATOM 2008 C C . ARG A 1 245 ? 32.311 -0.853 10.524 1.00 37.62 245 ARG A C 1
ATOM 2010 O O . ARG A 1 245 ? 32.235 -0.304 9.419 1.00 37.62 245 ARG A O 1
ATOM 2017 N N . LEU A 1 246 ? 33.086 -0.366 11.494 1.00 37.25 246 LEU A N 1
ATOM 2018 C CA . LEU A 1 246 ? 33.921 0.824 11.324 1.00 37.25 246 LEU A CA 1
ATOM 2019 C C . LEU A 1 246 ? 35.251 0.439 10.663 1.00 37.25 246 LEU A C 1
ATOM 2021 O O . LEU A 1 246 ? 36.146 -0.111 11.292 1.00 37.25 246 LEU A O 1
ATOM 2025 N N . LYS A 1 247 ? 35.392 0.751 9.370 1.00 39.00 247 LYS A N 1
ATOM 2026 C CA . LYS A 1 247 ? 36.608 0.522 8.569 1.00 39.00 247 LYS A CA 1
ATOM 2027 C C . LYS A 1 247 ? 37.778 1.449 8.963 1.00 39.00 247 LYS A C 1
ATOM 2029 O O . LYS A 1 247 ? 38.267 2.208 8.128 1.00 39.00 247 LYS A O 1
ATOM 2034 N N . SER A 1 248 ? 38.251 1.403 10.209 1.00 43.53 248 SER A N 1
ATOM 2035 C CA . SER A 1 248 ? 39.574 1.928 10.571 1.00 43.53 248 SER A CA 1
ATOM 2036 C C . SER A 1 248 ? 40.261 1.032 11.610 1.00 43.53 248 SER A C 1
ATOM 2038 O O . SER A 1 248 ? 39.746 0.797 12.701 1.00 43.53 248 SER A O 1
ATOM 2040 N N . LEU A 1 249 ? 41.458 0.533 11.271 1.00 36.75 249 LEU A N 1
ATOM 2041 C CA . LEU A 1 249 ? 42.256 -0.348 12.141 1.00 36.75 249 LEU A CA 1
ATOM 2042 C C . LEU A 1 249 ? 42.585 0.294 13.506 1.00 36.75 249 LEU A C 1
ATOM 2044 O O . LEU A 1 249 ? 42.776 -0.414 14.487 1.00 36.75 249 LEU A O 1
ATOM 2048 N N . ASN A 1 250 ? 42.603 1.628 13.595 1.00 37.84 250 ASN A N 1
ATOM 2049 C CA . ASN A 1 250 ? 42.912 2.344 14.837 1.00 37.84 250 ASN A CA 1
ATOM 2050 C C . ASN A 1 250 ? 41.814 2.225 15.908 1.00 37.84 250 ASN A C 1
ATOM 2052 O O . ASN A 1 250 ? 42.121 2.337 17.091 1.00 37.84 250 ASN A O 1
ATOM 2056 N N . GLY A 1 251 ? 40.553 1.986 15.524 1.00 44.47 251 GLY A N 1
ATOM 2057 C CA . GLY A 1 251 ? 39.480 1.701 16.486 1.00 44.47 251 GLY A CA 1
ATOM 2058 C C . GLY A 1 251 ? 39.559 0.281 17.055 1.00 44.47 251 GLY A C 1
ATOM 2059 O O . GLY A 1 251 ? 39.214 0.058 18.211 1.00 44.47 251 GLY A O 1
ATOM 2060 N N . PHE A 1 252 ? 40.074 -0.658 16.256 1.00 40.00 252 PHE A N 1
ATOM 2061 C CA . PHE A 1 252 ? 40.210 -2.070 16.613 1.00 40.00 252 PHE A CA 1
ATOM 2062 C C . PHE A 1 252 ? 41.301 -2.299 17.672 1.00 40.00 252 PHE A C 1
ATOM 2064 O O . PHE A 1 252 ? 41.098 -3.066 18.605 1.00 40.00 252 PHE A O 1
ATOM 2071 N N . VAL A 1 253 ? 42.422 -1.571 17.582 1.00 42.56 253 VAL A N 1
ATOM 2072 C CA . VAL A 1 253 ? 43.535 -1.676 18.545 1.00 42.56 253 VAL A CA 1
ATOM 2073 C C . VAL A 1 253 ? 43.198 -1.009 19.887 1.00 42.56 253 VAL A C 1
ATOM 2075 O O . VAL A 1 253 ? 43.431 -1.597 20.937 1.00 42.56 253 VAL A O 1
ATOM 2078 N N . LYS A 1 254 ? 42.549 0.166 19.876 1.00 44.97 254 LYS A N 1
ATOM 2079 C CA . LYS A 1 254 ? 42.168 0.882 21.112 1.00 44.97 254 LYS A CA 1
ATOM 2080 C C . LYS A 1 254 ? 41.126 0.152 21.967 1.00 44.97 254 LYS A C 1
ATOM 2082 O O . LYS A 1 254 ? 41.072 0.379 23.169 1.00 44.97 254 LYS A O 1
ATOM 2087 N N . GLY A 1 255 ? 40.297 -0.705 21.366 1.00 49.88 255 GLY A N 1
ATOM 2088 C CA . GLY A 1 255 ? 39.305 -1.503 22.095 1.00 49.88 255 GLY A CA 1
ATOM 2089 C C . GLY A 1 255 ? 39.905 -2.662 22.900 1.00 49.88 255 GLY A C 1
ATOM 2090 O O . GLY A 1 255 ? 39.288 -3.106 23.862 1.00 49.88 255 GLY A O 1
ATOM 2091 N N . PHE A 1 256 ? 41.103 -3.132 22.536 1.00 41.38 256 PHE A N 1
ATOM 2092 C CA . PHE A 1 256 ? 41.771 -4.257 23.202 1.00 41.38 256 PHE A CA 1
ATOM 2093 C C . PHE A 1 256 ? 42.639 -3.843 24.400 1.00 41.38 256 PHE A C 1
ATOM 2095 O O . PHE A 1 256 ? 42.940 -4.680 25.247 1.00 41.38 256 PHE A O 1
ATOM 2102 N N . GLU A 1 257 ? 42.999 -2.562 24.519 1.00 41.81 257 GLU A N 1
ATOM 2103 C CA . GLU A 1 257 ? 43.789 -2.046 25.649 1.00 41.81 257 GLU A CA 1
ATOM 2104 C C . GLU A 1 257 ? 42.955 -1.851 26.935 1.00 41.81 257 GLU A C 1
ATOM 2106 O O . GLU A 1 257 ? 43.512 -1.671 28.022 1.00 41.81 257 GLU A O 1
ATOM 2111 N N . ASP A 1 258 ? 41.621 -1.937 26.857 1.00 47.91 258 ASP A N 1
ATOM 2112 C CA . ASP A 1 258 ? 40.744 -1.806 28.022 1.00 47.91 258 ASP A CA 1
ATOM 2113 C C . ASP A 1 258 ? 40.634 -3.133 28.802 1.00 47.91 258 ASP A C 1
ATOM 2115 O O . ASP A 1 258 ? 39.806 -4.009 28.519 1.00 47.91 258 ASP A O 1
ATOM 2119 N N . LYS A 1 259 ? 41.474 -3.271 29.840 1.00 38.69 259 LYS A N 1
ATOM 2120 C CA . LYS A 1 259 ? 41.554 -4.443 30.740 1.00 38.69 259 LYS A CA 1
ATOM 2121 C C . LYS A 1 259 ? 40.205 -4.888 31.329 1.00 38.69 259 LYS A C 1
ATOM 2123 O O . LYS A 1 259 ? 40.079 -6.041 31.744 1.00 38.69 259 LYS A O 1
ATOM 2128 N N . LYS A 1 260 ? 39.183 -4.022 31.377 1.00 45.44 260 LYS A N 1
ATOM 2129 C CA . LYS A 1 260 ? 37.862 -4.368 31.934 1.00 45.44 260 LYS A CA 1
ATOM 2130 C C . LYS A 1 260 ? 37.054 -5.311 31.042 1.00 45.44 260 LYS A C 1
ATOM 2132 O O . LYS A 1 260 ? 36.290 -6.120 31.567 1.00 45.44 260 LYS A O 1
ATOM 2137 N N . TRP A 1 261 ? 37.232 -5.244 29.724 1.00 48.19 261 TRP A N 1
ATOM 2138 C CA . TRP A 1 261 ? 36.535 -6.127 28.785 1.00 48.19 261 TRP A CA 1
ATOM 2139 C C . TRP A 1 261 ? 37.086 -7.557 28.840 1.00 48.19 261 TRP A C 1
ATOM 2141 O O . TRP A 1 261 ? 36.320 -8.520 28.914 1.00 48.19 261 TRP A O 1
ATOM 2151 N N . PHE A 1 262 ? 38.413 -7.693 28.915 1.00 44.16 262 PHE A N 1
ATOM 2152 C CA . PHE A 1 262 ? 39.094 -8.988 28.978 1.00 44.16 262 PHE A CA 1
ATOM 2153 C C . PHE A 1 262 ? 38.691 -9.794 30.228 1.00 44.16 262 PHE A C 1
ATOM 2155 O O . PHE A 1 262 ? 38.327 -10.965 30.133 1.00 44.16 262 PHE A O 1
ATOM 2162 N N . LEU A 1 263 ? 38.600 -9.126 31.385 1.00 46.00 263 LEU A N 1
ATOM 2163 C CA . LEU A 1 263 ? 38.138 -9.720 32.649 1.00 46.00 263 LEU A CA 1
ATOM 2164 C C . LEU A 1 263 ? 36.658 -10.150 32.636 1.00 46.00 263 LEU A C 1
ATOM 2166 O O . LEU A 1 263 ? 36.258 -11.012 33.421 1.00 46.00 263 LEU A O 1
ATOM 2170 N N . ALA A 1 264 ? 35.823 -9.554 31.780 1.00 50.28 264 ALA A N 1
ATOM 2171 C CA . ALA A 1 264 ? 34.425 -9.954 31.604 1.00 50.28 264 ALA A CA 1
ATOM 2172 C C . ALA A 1 264 ? 34.272 -11.128 30.616 1.00 50.28 264 ALA A C 1
ATOM 2174 O O . ALA A 1 264 ? 33.360 -11.947 30.767 1.00 50.28 264 ALA A O 1
ATOM 2175 N N . PHE A 1 265 ? 35.175 -11.230 29.635 1.00 50.66 265 PHE A N 1
ATOM 2176 C CA . PHE A 1 265 ? 35.234 -12.312 28.650 1.00 50.66 265 PHE A CA 1
ATOM 2177 C C . PHE A 1 265 ? 35.791 -13.619 29.243 1.00 50.66 265 PHE A C 1
ATOM 2179 O O . PHE A 1 265 ? 35.223 -14.689 29.006 1.00 50.66 265 PHE A O 1
ATOM 2186 N N . GLU A 1 266 ? 36.816 -13.544 30.101 1.00 48.56 266 GLU A N 1
ATOM 2187 C CA . GLU A 1 266 ? 37.353 -14.715 30.820 1.00 48.56 266 GLU A CA 1
ATOM 2188 C C . GLU A 1 266 ? 36.320 -15.393 31.732 1.00 48.56 266 GLU A C 1
ATOM 2190 O O . GLU A 1 266 ? 36.389 -16.597 31.966 1.00 48.56 266 GLU A O 1
ATOM 2195 N N . LYS A 1 267 ? 35.317 -14.644 32.206 1.00 54.78 267 LYS A N 1
ATOM 2196 C CA . LYS A 1 267 ? 34.235 -15.166 33.055 1.00 54.78 267 LYS A CA 1
ATOM 2197 C C . LYS A 1 267 ? 33.124 -15.890 32.279 1.00 54.78 267 LYS A C 1
ATOM 2199 O O . LYS A 1 267 ? 32.174 -16.368 32.897 1.00 54.78 267 LYS A O 1
ATOM 2204 N N . GLN A 1 268 ? 33.194 -15.959 30.947 1.00 62.84 268 GLN A N 1
ATOM 2205 C CA . GLN A 1 268 ? 32.201 -16.664 30.129 1.00 62.84 268 GLN A CA 1
ATOM 2206 C C . GLN A 1 268 ? 32.482 -18.178 30.039 1.00 62.84 268 GLN A C 1
ATOM 2208 O O . GLN A 1 268 ? 33.635 -18.596 30.095 1.00 62.84 268 GLN A O 1
ATOM 2213 N N . PRO A 1 269 ? 31.450 -19.023 29.841 1.00 62.97 269 PRO A N 1
ATOM 2214 C CA . PRO A 1 269 ? 31.626 -20.459 29.611 1.00 62.97 269 PRO A CA 1
ATOM 2215 C C . PRO A 1 269 ? 32.528 -20.778 28.406 1.00 62.97 269 PRO A C 1
ATOM 2217 O O . PRO A 1 269 ? 32.437 -20.116 27.365 1.00 62.97 269 PRO A O 1
ATOM 2220 N N . LYS A 1 270 ? 33.347 -21.835 28.518 1.00 50.75 270 LYS A N 1
ATOM 2221 C CA . LYS A 1 270 ? 34.346 -22.243 27.509 1.00 50.75 270 LYS A CA 1
ATOM 2222 C C . LYS A 1 270 ? 33.758 -22.479 26.115 1.00 50.75 270 LYS A C 1
ATOM 2224 O O . LYS A 1 270 ? 34.411 -22.154 25.125 1.00 50.75 270 LYS A O 1
ATOM 2229 N N . GLU A 1 271 ? 32.521 -22.971 25.995 1.00 51.91 271 GLU A N 1
ATOM 2230 C CA . GLU A 1 271 ? 31.903 -23.160 24.673 1.00 51.91 271 GLU A CA 1
ATOM 2231 C C . GLU A 1 271 ? 31.698 -21.828 23.936 1.00 51.91 271 GLU A C 1
ATOM 2233 O O . GLU A 1 271 ? 31.799 -21.768 22.710 1.00 51.91 271 GLU A O 1
ATOM 2238 N N . LYS A 1 272 ? 31.452 -20.739 24.676 1.00 47.19 272 LYS A N 1
ATOM 2239 C CA . LYS A 1 272 ? 31.246 -19.399 24.108 1.00 47.19 272 LYS A CA 1
ATOM 2240 C C . LYS A 1 272 ? 32.559 -18.737 23.710 1.00 47.19 272 LYS A C 1
ATOM 2242 O O . LYS A 1 272 ? 32.605 -18.090 22.666 1.00 47.19 272 LYS A O 1
ATOM 2247 N N . GLN A 1 273 ? 33.618 -18.949 24.491 1.00 50.47 273 GLN A N 1
ATOM 2248 C CA . GLN A 1 273 ? 34.973 -18.521 24.136 1.00 50.47 273 GLN A CA 1
ATOM 2249 C C . GLN A 1 273 ? 35.432 -19.224 22.846 1.00 50.47 273 GLN A C 1
ATOM 2251 O O . GLN A 1 273 ? 35.848 -18.562 21.899 1.00 50.47 273 GLN A O 1
ATOM 2256 N N . ASN A 1 274 ? 35.211 -20.538 22.729 1.00 51.34 274 ASN A N 1
ATOM 2257 C CA . ASN A 1 274 ? 35.527 -21.301 21.514 1.00 51.34 274 ASN A CA 1
ATOM 2258 C C . ASN A 1 274 ? 34.719 -20.858 20.284 1.00 51.34 274 ASN A C 1
ATOM 2260 O O . ASN A 1 274 ? 35.232 -20.859 19.166 1.00 51.34 274 ASN A O 1
ATOM 2264 N N . CYS A 1 275 ? 33.459 -20.458 20.471 1.00 45.88 275 CYS A N 1
ATOM 2265 C CA . CYS A 1 275 ? 32.636 -19.938 19.381 1.00 45.88 275 CYS A CA 1
ATOM 2266 C C . CYS A 1 275 ? 33.132 -18.566 18.885 1.00 45.88 275 CYS A C 1
ATOM 2268 O O . CYS A 1 275 ? 33.047 -18.285 17.691 1.00 45.88 275 CYS A O 1
ATOM 2270 N N . PHE A 1 276 ? 33.677 -17.741 19.785 1.00 47.47 276 PHE A N 1
ATOM 2271 C CA . PHE A 1 276 ? 34.322 -16.471 19.449 1.00 47.47 276 PHE A CA 1
ATOM 2272 C C . PHE A 1 276 ? 35.632 -16.687 18.681 1.00 47.47 276 PHE A C 1
ATOM 2274 O O . PHE A 1 276 ? 35.806 -16.091 17.621 1.00 47.47 276 PHE A O 1
ATOM 2281 N N . TYR A 1 277 ? 36.497 -17.602 19.133 1.00 50.41 277 TYR A N 1
ATOM 2282 C CA . TYR A 1 277 ? 37.751 -17.909 18.435 1.00 50.41 277 TYR A CA 1
ATOM 2283 C C . TYR A 1 277 ? 37.522 -18.416 17.004 1.00 50.41 277 TYR A C 1
ATOM 2285 O O . TYR A 1 277 ? 38.170 -17.929 16.083 1.00 50.41 277 TYR A O 1
ATOM 2293 N N . LYS A 1 278 ? 36.518 -19.276 16.782 1.00 52.75 278 LYS A N 1
ATOM 2294 C CA . LYS A 1 278 ? 36.139 -19.737 15.431 1.00 52.75 278 LYS A CA 1
ATOM 2295 C C . LYS A 1 278 ? 35.588 -18.629 14.528 1.00 52.75 278 LYS A C 1
ATOM 2297 O O . LYS A 1 278 ? 35.715 -18.704 13.309 1.00 52.75 278 LYS A O 1
ATOM 2302 N N . LEU A 1 279 ? 34.938 -17.616 15.105 1.00 46.81 279 LEU A N 1
ATOM 2303 C CA . LEU A 1 279 ? 34.415 -16.475 14.351 1.00 46.81 279 LEU A CA 1
ATOM 2304 C C . LEU A 1 279 ? 35.552 -15.539 13.911 1.00 46.81 279 LEU A C 1
ATOM 2306 O O . LEU A 1 279 ? 35.552 -15.068 12.779 1.00 46.81 279 LEU A O 1
ATOM 2310 N N . VAL A 1 280 ? 36.527 -15.316 14.796 1.00 45.38 280 VAL A N 1
ATOM 2311 C CA . VAL A 1 280 ? 37.729 -14.515 14.520 1.00 45.38 280 VAL A CA 1
ATOM 2312 C C . VAL A 1 280 ? 38.624 -15.208 13.491 1.00 45.38 280 VAL A C 1
ATOM 2314 O O . VAL A 1 280 ? 39.073 -14.566 12.548 1.00 45.38 280 VAL A O 1
ATOM 2317 N N . GLU A 1 281 ? 38.818 -16.523 13.612 1.00 50.50 281 GLU A N 1
ATOM 2318 C CA . GLU A 1 281 ? 39.559 -17.338 12.641 1.00 50.50 281 GLU A CA 1
ATOM 2319 C C . GLU A 1 281 ? 38.962 -17.222 11.230 1.00 50.50 281 GLU A C 1
ATOM 2321 O O . GLU A 1 281 ? 39.680 -16.993 10.258 1.00 50.50 281 GLU A O 1
ATOM 2326 N N . LYS A 1 282 ? 37.631 -17.281 11.122 1.00 51.84 282 LYS A N 1
ATOM 2327 C CA . LYS A 1 282 ? 36.922 -17.143 9.849 1.00 51.84 282 LYS A CA 1
ATOM 2328 C C . LYS A 1 282 ? 37.104 -15.759 9.205 1.00 51.84 282 LYS A C 1
ATOM 2330 O O . LYS A 1 282 ? 37.346 -15.683 8.006 1.00 51.84 282 LYS A O 1
ATOM 2335 N N . GLU A 1 283 ? 37.007 -14.681 9.980 1.00 50.31 283 GLU A N 1
ATOM 2336 C CA . GLU A 1 283 ? 37.188 -13.308 9.472 1.00 50.31 283 GLU A CA 1
ATOM 2337 C C . GLU A 1 283 ? 38.643 -13.025 9.062 1.00 50.31 283 GLU A C 1
ATOM 2339 O O . GLU A 1 283 ? 38.889 -12.311 8.091 1.00 50.31 283 GLU A O 1
ATOM 2344 N N . ILE A 1 284 ? 39.623 -13.631 9.743 1.00 46.06 284 ILE A N 1
ATOM 2345 C CA . ILE A 1 284 ? 41.041 -13.532 9.364 1.00 46.06 284 ILE A CA 1
ATOM 2346 C C . ILE A 1 284 ? 41.300 -14.230 8.022 1.00 46.06 284 ILE A C 1
ATOM 2348 O O . ILE A 1 284 ? 42.022 -13.686 7.185 1.00 46.06 284 ILE A O 1
ATOM 2352 N N . ILE A 1 285 ? 40.684 -15.394 7.790 1.00 53.28 285 ILE A N 1
ATOM 2353 C CA . ILE A 1 285 ? 40.770 -16.112 6.509 1.00 53.28 285 ILE A CA 1
ATOM 2354 C C . ILE A 1 285 ? 40.134 -15.280 5.386 1.00 53.28 285 ILE A C 1
ATOM 2356 O O . ILE A 1 285 ? 40.757 -15.081 4.344 1.00 53.28 285 ILE A O 1
ATOM 2360 N N . GLU A 1 286 ? 38.947 -14.713 5.617 1.00 49.69 286 GLU A N 1
ATOM 2361 C CA . GLU A 1 286 ? 38.263 -13.863 4.631 1.00 49.69 286 GLU A CA 1
ATOM 2362 C C . GLU A 1 286 ? 39.057 -12.565 4.329 1.00 49.69 286 GLU A C 1
ATOM 2364 O O . GLU A 1 286 ? 39.146 -12.144 3.172 1.00 49.69 286 GLU A O 1
ATOM 2369 N N . MET A 1 287 ? 39.730 -11.967 5.324 1.00 46.12 287 MET A N 1
ATOM 2370 C CA . MET A 1 287 ? 40.635 -10.821 5.121 1.00 46.12 287 MET A CA 1
ATOM 2371 C C . MET A 1 287 ? 41.923 -11.181 4.361 1.00 46.12 287 MET A C 1
ATOM 2373 O O . MET A 1 287 ? 42.415 -10.372 3.569 1.00 46.12 287 MET A O 1
ATOM 2377 N N . ALA A 1 288 ? 42.492 -12.367 4.594 1.00 46.53 288 ALA A N 1
ATOM 2378 C CA . ALA A 1 288 ? 43.682 -12.840 3.884 1.00 46.53 288 ALA A CA 1
ATOM 2379 C C . ALA A 1 288 ? 43.391 -13.093 2.392 1.00 46.53 288 ALA A C 1
ATOM 2381 O O . ALA A 1 288 ? 44.198 -12.721 1.530 1.00 46.53 288 ALA A O 1
ATOM 2382 N N . GLU A 1 289 ? 42.200 -13.620 2.086 1.00 49.03 289 GLU A N 1
ATOM 2383 C CA . GLU A 1 289 ? 41.704 -13.808 0.720 1.00 49.03 289 GLU A CA 1
ATOM 2384 C C . GLU A 1 289 ? 41.488 -12.471 -0.013 1.00 49.03 289 GLU A C 1
ATOM 2386 O O . GLU A 1 289 ? 41.851 -12.346 -1.187 1.00 49.03 289 GLU A O 1
ATOM 2391 N N . GLU A 1 290 ? 40.980 -11.437 0.671 1.00 45.06 290 GLU A N 1
ATOM 2392 C CA . GLU A 1 290 ? 40.844 -10.086 0.097 1.00 45.06 290 GLU A CA 1
ATOM 2393 C C . GLU A 1 290 ? 42.199 -9.422 -0.215 1.00 45.06 290 GLU A C 1
ATOM 2395 O O . GLU A 1 290 ? 42.298 -8.630 -1.159 1.00 45.06 290 GLU A O 1
ATOM 2400 N N . LEU A 1 291 ? 43.254 -9.744 0.542 1.00 46.72 291 LEU A N 1
ATOM 2401 C CA . LEU A 1 291 ? 44.584 -9.137 0.403 1.00 46.72 291 LEU A CA 1
ATOM 2402 C C . LEU A 1 291 ? 45.554 -9.923 -0.501 1.00 46.72 291 LEU A C 1
ATOM 2404 O O . LEU A 1 291 ? 46.633 -9.408 -0.798 1.00 46.72 291 LEU A O 1
ATOM 2408 N N . LYS A 1 292 ? 45.166 -11.113 -0.986 1.00 45.56 292 LYS A N 1
ATOM 2409 C CA . LYS A 1 292 ? 45.970 -12.007 -1.849 1.00 45.56 292 LYS A CA 1
ATOM 2410 C C . LYS A 1 292 ? 47.327 -12.425 -1.247 1.00 45.56 292 LYS A C 1
ATOM 2412 O O . LYS A 1 292 ? 48.335 -12.405 -1.950 1.00 45.56 292 LYS A O 1
ATOM 2417 N N . ILE A 1 293 ? 47.365 -12.815 0.030 1.00 47.41 293 ILE A N 1
ATOM 2418 C CA . ILE A 1 293 ? 48.598 -13.235 0.742 1.00 47.41 293 ILE A CA 1
ATOM 2419 C C . ILE A 1 293 ? 48.521 -14.721 1.170 1.00 47.41 293 ILE A C 1
ATOM 2421 O O . ILE A 1 293 ? 48.906 -15.094 2.276 1.00 47.41 293 ILE A O 1
ATOM 2425 N N . ASN A 1 294 ? 47.968 -15.586 0.311 1.00 53.09 294 ASN A N 1
ATOM 2426 C CA . ASN A 1 294 ? 47.561 -16.950 0.691 1.00 53.09 294 ASN A CA 1
ATOM 2427 C C . ASN A 1 294 ? 48.717 -17.954 0.883 1.00 53.09 294 ASN A C 1
ATOM 2429 O O . ASN A 1 294 ? 48.557 -18.918 1.637 1.00 53.09 294 ASN A O 1
ATOM 2433 N N . ASP A 1 295 ? 49.877 -17.726 0.264 1.00 46.03 295 ASP A N 1
ATOM 2434 C CA . ASP A 1 295 ? 50.967 -18.714 0.266 1.00 46.03 295 ASP A CA 1
ATOM 2435 C C . ASP A 1 295 ? 51.804 -18.683 1.563 1.00 46.03 295 ASP A C 1
ATOM 2437 O O . ASP A 1 295 ? 52.242 -19.727 2.044 1.00 46.03 295 ASP A O 1
ATOM 2441 N N . GLU A 1 296 ? 51.960 -17.517 2.204 1.00 49.09 296 GLU A N 1
ATOM 2442 C CA . GLU A 1 296 ? 52.731 -17.383 3.456 1.00 49.09 296 GLU A CA 1
ATOM 2443 C C . GLU A 1 296 ? 51.941 -17.832 4.697 1.00 49.09 296 GLU A C 1
ATOM 2445 O O . GLU A 1 296 ? 52.507 -18.411 5.625 1.00 49.09 296 GLU A O 1
ATOM 2450 N N . ILE A 1 297 ? 50.619 -17.635 4.701 1.00 46.69 297 ILE A N 1
ATOM 2451 C CA . ILE A 1 297 ? 49.747 -18.029 5.818 1.00 46.69 297 ILE A CA 1
ATOM 2452 C C . ILE A 1 297 ? 49.472 -19.542 5.793 1.00 46.69 297 ILE A C 1
ATOM 2454 O O . ILE A 1 297 ? 49.466 -20.184 6.846 1.00 46.69 297 ILE A O 1
ATOM 2458 N N . SER A 1 298 ? 49.348 -20.151 4.606 1.00 45.69 298 SER A N 1
ATOM 2459 C CA . SER A 1 298 ? 49.195 -21.611 4.473 1.00 45.69 298 SER A CA 1
ATOM 2460 C C . SER A 1 298 ? 50.418 -22.379 4.993 1.00 45.69 298 SER A C 1
ATOM 2462 O O . SER A 1 298 ? 50.266 -23.427 5.624 1.00 45.69 298 SER A O 1
ATOM 2464 N N . LEU A 1 299 ? 51.627 -21.833 4.811 1.00 42.62 299 LEU A N 1
ATOM 2465 C CA . LEU A 1 299 ? 52.867 -22.419 5.329 1.00 42.62 299 LEU A CA 1
ATOM 2466 C C . LEU A 1 299 ? 52.981 -22.295 6.864 1.00 42.62 299 LEU A C 1
ATOM 2468 O O . LEU A 1 299 ? 53.538 -23.180 7.516 1.00 42.62 299 LEU A O 1
ATOM 2472 N N . MET A 1 300 ? 52.426 -21.230 7.461 1.00 42.62 300 MET A N 1
ATOM 2473 C CA . MET A 1 300 ? 52.369 -21.056 8.922 1.00 42.62 300 MET A CA 1
ATOM 2474 C C . MET A 1 300 ? 51.391 -22.030 9.588 1.00 42.62 300 MET A C 1
ATOM 2476 O O . MET A 1 300 ? 51.738 -22.649 10.594 1.00 42.62 300 MET A O 1
ATOM 2480 N N . PHE A 1 301 ? 50.205 -22.238 9.007 1.00 43.03 301 PHE A N 1
ATOM 2481 C CA . PHE A 1 301 ? 49.233 -23.195 9.546 1.00 43.03 301 PHE A CA 1
ATOM 2482 C C . PHE A 1 301 ? 49.663 -24.656 9.352 1.00 43.03 301 PHE A C 1
ATOM 2484 O O . PHE A 1 301 ? 49.389 -25.485 10.219 1.00 43.03 301 PHE A O 1
ATOM 2491 N N . GLN A 1 302 ? 50.406 -24.982 8.286 1.00 42.09 302 GLN A N 1
ATOM 2492 C CA . GLN A 1 302 ? 51.013 -26.312 8.141 1.00 42.09 302 GLN A CA 1
ATOM 2493 C C . GLN A 1 302 ? 52.080 -26.600 9.208 1.00 42.09 302 GLN A C 1
ATOM 2495 O O . GLN A 1 302 ? 52.162 -27.730 9.683 1.00 42.09 302 GLN A O 1
ATOM 2500 N N . LYS A 1 303 ? 52.847 -25.592 9.646 1.00 37.84 303 LYS A N 1
ATOM 2501 C CA . LYS A 1 303 ? 53.814 -25.748 10.748 1.00 37.84 303 LYS A CA 1
ATOM 2502 C C . LYS A 1 303 ? 53.146 -25.895 12.116 1.00 37.84 303 LYS A C 1
ATOM 2504 O O . LYS A 1 303 ? 53.644 -26.653 12.939 1.00 37.84 303 LYS A O 1
ATOM 2509 N N . ALA A 1 304 ? 52.013 -25.230 12.347 1.00 38.47 304 ALA A N 1
ATOM 2510 C CA . ALA A 1 304 ? 51.240 -25.393 13.581 1.00 38.47 304 ALA A CA 1
ATOM 2511 C C . ALA A 1 304 ? 50.590 -26.786 13.684 1.00 38.47 304 ALA A C 1
ATOM 2513 O O . ALA A 1 304 ? 50.513 -27.354 14.767 1.00 38.47 304 ALA A O 1
ATOM 2514 N N . LYS A 1 305 ? 50.188 -27.366 12.546 1.00 36.31 305 LYS A N 1
ATOM 2515 C CA . LYS A 1 305 ? 49.530 -28.678 12.479 1.00 36.31 305 LYS A CA 1
ATOM 2516 C C . LYS A 1 305 ? 50.487 -29.872 12.623 1.00 36.31 305 LYS A C 1
ATOM 2518 O O . LYS A 1 305 ? 50.040 -30.962 12.950 1.00 36.31 305 LYS A O 1
ATOM 2523 N N . LEU A 1 306 ? 51.791 -29.676 12.406 1.00 33.31 306 LEU A N 1
ATOM 2524 C CA . LEU A 1 306 ? 52.810 -30.733 12.523 1.00 33.31 306 LEU A CA 1
ATOM 2525 C C . LEU A 1 306 ? 53.284 -30.999 13.966 1.00 33.31 306 LEU A C 1
ATOM 2527 O O . LEU A 1 306 ? 54.015 -31.957 14.187 1.00 33.31 306 LEU A O 1
ATOM 2531 N N . ASN A 1 307 ? 52.861 -30.188 14.943 1.00 35.62 307 ASN A N 1
ATOM 2532 C CA . ASN A 1 307 ? 53.231 -30.346 16.357 1.00 35.62 307 ASN A CA 1
ATOM 2533 C C . ASN A 1 307 ? 52.142 -31.014 17.224 1.00 35.62 307 ASN A C 1
ATOM 2535 O O . ASN A 1 307 ? 52.342 -31.152 18.427 1.00 35.62 307 ASN A O 1
ATOM 2539 N N . GLU A 1 308 ? 51.013 -31.441 16.646 1.00 38.25 308 GLU A N 1
ATOM 2540 C CA . GLU A 1 308 ? 49.915 -32.095 17.388 1.00 38.25 308 GLU A CA 1
ATOM 2541 C C . GLU A 1 308 ? 49.976 -33.635 17.389 1.00 38.25 308 GLU A C 1
ATOM 2543 O O . GLU A 1 308 ? 49.168 -34.278 18.055 1.00 38.25 308 GLU A O 1
ATOM 2548 N N . GLU A 1 309 ? 50.954 -34.258 16.726 1.00 35.72 309 GLU A N 1
ATOM 2549 C CA . GLU A 1 309 ? 51.153 -35.713 16.790 1.00 35.72 309 GLU A CA 1
ATOM 2550 C C . GLU A 1 309 ? 52.196 -36.092 17.851 1.00 35.72 309 GLU A C 1
ATOM 2552 O O . GLU A 1 309 ? 53.305 -36.517 17.536 1.00 35.72 309 GLU A O 1
ATOM 2557 N N . LYS A 1 310 ? 51.833 -35.931 19.128 1.00 35.06 310 LYS A N 1
ATOM 2558 C CA . LYS A 1 310 ? 52.327 -36.740 20.257 1.00 35.06 310 LYS A CA 1
ATOM 2559 C C . LYS A 1 310 ? 51.319 -36.636 21.401 1.00 35.06 310 LYS A C 1
ATOM 2561 O O . LYS A 1 310 ? 51.030 -35.541 21.873 1.00 35.06 310 LYS A O 1
ATOM 2566 N N . GLU A 1 311 ? 50.762 -37.779 21.803 1.00 39.88 311 GLU A N 1
ATOM 2567 C CA . GLU A 1 311 ? 49.836 -37.891 22.933 1.00 39.88 311 GLU A CA 1
ATOM 2568 C C . GLU A 1 311 ? 50.474 -37.315 24.199 1.00 39.88 311 GLU A C 1
ATOM 2570 O O . GLU A 1 311 ? 51.502 -37.800 24.667 1.00 39.88 311 GLU A O 1
ATOM 2575 N N . ILE A 1 312 ? 49.844 -36.283 24.752 1.00 35.53 312 ILE A N 1
ATOM 2576 C CA . ILE A 1 312 ? 50.134 -35.764 26.084 1.00 35.53 312 ILE A CA 1
ATOM 2577 C C . ILE A 1 312 ? 48.821 -35.792 26.865 1.00 35.53 312 ILE A C 1
ATOM 2579 O O . ILE A 1 312 ? 47.779 -35.341 26.378 1.00 35.53 312 ILE A O 1
ATOM 2583 N N . GLU A 1 313 ? 48.866 -36.365 28.068 1.00 40.59 313 GLU A N 1
ATOM 2584 C CA . GLU A 1 313 ? 47.718 -36.494 28.958 1.00 40.59 313 GLU A CA 1
ATOM 2585 C C . GLU A 1 313 ? 47.094 -35.132 29.295 1.00 40.59 313 GLU A C 1
ATOM 2587 O O . GLU A 1 313 ? 47.748 -34.095 29.433 1.00 40.59 313 GLU A O 1
ATOM 2592 N N . LYS A 1 314 ? 45.770 -35.160 29.453 1.00 36.03 314 LYS A N 1
ATOM 2593 C CA . LYS A 1 314 ? 44.866 -34.006 29.560 1.00 36.03 314 LYS A CA 1
ATOM 2594 C C . LYS A 1 314 ? 45.239 -32.996 30.657 1.00 36.03 314 LYS A C 1
ATOM 2596 O O . LYS A 1 314 ? 44.875 -31.825 30.540 1.00 36.03 314 LYS A O 1
ATOM 2601 N N . ASP A 1 315 ? 45.979 -33.422 31.677 1.00 36.62 315 ASP A N 1
ATOM 2602 C CA . ASP A 1 315 ? 46.397 -32.572 32.793 1.00 36.62 315 ASP A CA 1
ATOM 2603 C C . ASP A 1 315 ? 47.725 -31.832 32.530 1.00 36.62 315 ASP A C 1
ATOM 2605 O O . ASP A 1 315 ? 47.906 -30.716 33.026 1.00 36.62 315 ASP A O 1
ATOM 2609 N N . GLU A 1 316 ? 48.595 -32.339 31.647 1.00 37.31 316 GLU A N 1
ATOM 2610 C CA . GLU A 1 316 ? 49.776 -31.601 31.167 1.00 37.31 316 GLU A CA 1
ATOM 2611 C C . GLU A 1 316 ? 49.402 -30.525 30.140 1.00 37.31 316 GLU A C 1
ATOM 2613 O O . GLU A 1 316 ? 49.969 -29.432 30.164 1.00 37.31 316 GLU A O 1
ATOM 2618 N N . TYR A 1 317 ? 48.369 -30.750 29.321 1.00 40.81 317 TYR A N 1
ATOM 2619 C CA . TYR A 1 317 ? 47.846 -29.731 28.400 1.00 40.81 317 TYR A CA 1
ATOM 2620 C C . TYR A 1 317 ? 47.267 -28.514 29.143 1.00 40.81 317 TYR A C 1
ATOM 2622 O O . TYR A 1 317 ? 47.446 -27.374 28.716 1.00 40.81 317 TYR A O 1
ATOM 2630 N N . ILE A 1 318 ? 46.618 -28.724 30.297 1.00 40.66 318 ILE A N 1
ATOM 2631 C CA . ILE A 1 318 ? 46.074 -27.635 31.130 1.00 40.66 318 ILE A CA 1
ATOM 2632 C C . ILE A 1 318 ? 47.194 -26.850 31.829 1.00 40.66 318 ILE A C 1
ATOM 2634 O O . ILE A 1 318 ? 47.056 -25.641 32.036 1.00 40.66 318 ILE A O 1
ATOM 2638 N N . LYS A 1 319 ? 48.314 -27.502 32.161 1.00 36.34 319 LYS A N 1
ATOM 2639 C CA . LYS A 1 319 ? 49.505 -26.832 32.697 1.00 36.34 319 LYS A CA 1
ATOM 2640 C C . LYS A 1 319 ? 50.239 -26.044 31.604 1.00 36.34 319 LYS A C 1
ATOM 2642 O O . LYS A 1 319 ? 50.511 -24.861 31.789 1.00 36.34 319 LYS A O 1
ATOM 2647 N N . TYR A 1 320 ? 50.412 -26.637 30.423 1.00 38.66 320 TYR A N 1
ATOM 2648 C CA . TYR A 1 320 ? 51.021 -25.993 29.258 1.00 38.66 320 TYR A CA 1
ATOM 2649 C C . TYR A 1 320 ? 50.220 -24.770 28.776 1.00 38.66 320 TYR A C 1
ATOM 2651 O O . TYR A 1 320 ? 50.798 -23.708 28.544 1.00 38.66 320 TYR A O 1
ATOM 2659 N N . SER A 1 321 ? 48.881 -24.861 28.718 1.00 38.00 321 SER A N 1
ATOM 2660 C CA . SER A 1 321 ? 48.014 -23.739 28.313 1.00 38.00 321 SER A CA 1
ATOM 2661 C C . SER A 1 321 ? 47.941 -22.612 29.349 1.00 38.00 321 SER A C 1
ATOM 2663 O O . SER A 1 321 ? 47.590 -21.492 28.983 1.00 38.00 321 SER A O 1
ATOM 2665 N N . ARG A 1 322 ? 48.226 -22.889 30.629 1.00 38.56 322 ARG A N 1
ATOM 2666 C CA . ARG A 1 322 ? 48.319 -21.863 31.682 1.00 38.56 322 ARG A CA 1
ATOM 2667 C C . ARG A 1 322 ? 49.662 -21.143 31.679 1.00 38.56 322 ARG A C 1
ATOM 2669 O O . ARG A 1 322 ? 49.705 -19.980 32.061 1.00 38.56 322 ARG A O 1
ATOM 2676 N N . GLU A 1 323 ? 50.727 -21.810 31.242 1.00 36.38 323 GLU A N 1
ATOM 2677 C CA . GLU A 1 323 ? 52.080 -21.243 31.217 1.00 36.38 323 GLU A CA 1
ATOM 2678 C C . GLU A 1 323 ? 52.407 -20.512 29.895 1.00 36.38 323 GLU A C 1
ATOM 2680 O O . GLU A 1 323 ? 53.311 -19.684 29.880 1.00 36.38 323 GLU A O 1
ATOM 2685 N N . HIS A 1 324 ? 51.647 -20.732 28.807 1.00 39.78 324 HIS A N 1
ATOM 2686 C CA . HIS A 1 324 ? 51.981 -20.209 27.465 1.00 39.78 324 HIS A CA 1
ATOM 2687 C C . HIS A 1 324 ? 50.875 -19.385 26.766 1.00 39.78 324 HIS A C 1
ATOM 2689 O O . HIS A 1 324 ? 51.006 -19.054 25.590 1.00 39.78 324 HIS A O 1
ATOM 2695 N N . SER A 1 325 ? 49.789 -18.988 27.442 1.00 35.25 325 SER A N 1
ATOM 2696 C CA . SER A 1 325 ? 48.721 -18.181 26.813 1.00 35.25 325 SER A CA 1
ATOM 2697 C C . SER A 1 325 ? 49.140 -16.748 26.445 1.00 35.25 325 SER A C 1
ATOM 2699 O O . SER A 1 325 ? 48.486 -16.125 25.610 1.00 35.25 325 SER A O 1
ATOM 2701 N N . SER A 1 326 ? 50.229 -16.222 27.019 1.00 37.00 326 SER A N 1
ATOM 2702 C CA . SER A 1 326 ? 50.813 -14.943 26.588 1.00 37.00 326 SER A CA 1
ATOM 2703 C C . SER A 1 326 ? 51.602 -15.071 25.279 1.00 37.00 326 SER A C 1
ATOM 2705 O O . SER A 1 326 ? 51.575 -14.152 24.466 1.00 37.00 326 SER A O 1
ATOM 2707 N N . SER A 1 327 ? 52.219 -16.228 25.002 1.00 40.34 327 SER A N 1
ATOM 2708 C CA . SER A 1 327 ? 53.150 -16.369 23.873 1.00 40.34 327 SER A CA 1
ATOM 2709 C C . SER A 1 327 ? 52.456 -16.388 22.509 1.00 40.34 327 SER A C 1
ATOM 2711 O O . SER A 1 327 ? 52.998 -15.871 21.539 1.00 40.34 327 SER A O 1
ATOM 2713 N N . LEU A 1 328 ? 51.226 -16.901 22.416 1.00 37.94 328 LEU A N 1
ATOM 2714 C CA . LEU A 1 328 ? 50.430 -16.861 21.180 1.00 37.94 328 LEU A CA 1
ATOM 2715 C C . LEU A 1 328 ? 49.989 -15.437 20.808 1.00 37.94 328 LEU A C 1
ATOM 2717 O O . LEU A 1 328 ? 49.895 -15.112 19.623 1.00 37.94 328 LEU A O 1
ATOM 2721 N N . LEU A 1 329 ? 49.746 -14.582 21.808 1.00 38.72 329 LEU A N 1
ATOM 2722 C CA . LEU A 1 329 ? 49.410 -13.173 21.603 1.00 38.72 329 LEU A CA 1
ATOM 2723 C C . LEU A 1 329 ? 50.661 -12.352 21.257 1.00 38.72 329 LEU A C 1
ATOM 2725 O O . LEU A 1 329 ? 50.589 -11.468 20.406 1.00 38.72 329 LEU A O 1
ATOM 2729 N N . ASP A 1 330 ? 51.812 -12.700 21.833 1.00 41.88 330 ASP A N 1
ATOM 2730 C CA . ASP A 1 330 ? 53.101 -12.090 21.495 1.00 41.88 330 ASP A CA 1
ATOM 2731 C C . ASP A 1 330 ? 53.541 -12.459 20.066 1.00 41.88 330 ASP A C 1
ATOM 2733 O O . ASP A 1 330 ? 53.911 -11.579 19.293 1.00 41.88 330 ASP A O 1
ATOM 2737 N N . ILE A 1 331 ? 53.360 -13.717 19.640 1.00 42.09 331 ILE A N 1
ATOM 2738 C CA . ILE A 1 331 ? 53.599 -14.163 18.252 1.00 42.09 331 ILE A CA 1
ATOM 2739 C C . ILE A 1 331 ? 52.670 -13.436 17.261 1.00 42.09 331 ILE A C 1
ATOM 2741 O O . ILE A 1 331 ? 53.083 -13.077 16.151 1.00 42.09 331 ILE A O 1
ATOM 2745 N N . PHE A 1 332 ? 51.418 -13.185 17.657 1.00 39.72 332 PHE A N 1
ATOM 2746 C CA . PHE A 1 332 ? 50.440 -12.430 16.871 1.00 39.72 332 PHE A CA 1
ATOM 2747 C C . PHE A 1 332 ? 50.824 -10.943 16.745 1.00 39.72 332 PHE A C 1
ATOM 2749 O O . PHE A 1 332 ? 50.776 -10.384 15.645 1.00 39.72 332 PHE A O 1
ATOM 2756 N N . CYS A 1 333 ? 51.276 -10.317 17.836 1.00 42.97 333 CYS A N 1
ATOM 2757 C CA . CYS A 1 333 ? 51.749 -8.931 17.864 1.00 42.97 333 CYS A CA 1
ATOM 2758 C C . CYS A 1 333 ? 53.063 -8.739 17.085 1.00 42.97 333 CYS A C 1
ATOM 2760 O O . CYS A 1 333 ? 53.177 -7.784 16.311 1.00 42.97 333 CYS A O 1
ATOM 2762 N N . ASP A 1 334 ? 54.013 -9.670 17.190 1.00 41.66 334 ASP A N 1
ATOM 2763 C CA . ASP A 1 334 ? 55.296 -9.618 16.475 1.00 41.66 334 ASP A CA 1
ATOM 2764 C C . ASP A 1 334 ? 55.136 -9.827 14.964 1.00 41.66 334 ASP A C 1
ATOM 2766 O O . ASP A 1 334 ? 55.792 -9.160 14.151 1.00 41.66 334 ASP A O 1
ATOM 2770 N N . SER A 1 335 ? 54.190 -10.675 14.555 1.00 42.97 335 SER A N 1
ATOM 2771 C CA . SER A 1 335 ? 53.855 -10.881 13.141 1.00 42.97 335 SER A CA 1
ATOM 2772 C C . SER A 1 335 ? 53.203 -9.633 12.526 1.00 42.97 335 SER A C 1
ATOM 2774 O O . SER A 1 335 ? 53.549 -9.227 11.411 1.00 42.97 335 SER A O 1
ATOM 2776 N N . LEU A 1 336 ? 52.331 -8.944 13.276 1.00 41.72 336 LEU A N 1
ATOM 2777 C CA . LEU A 1 336 ? 51.715 -7.678 12.859 1.00 41.72 336 LEU A CA 1
ATOM 2778 C C . LEU A 1 336 ? 52.742 -6.533 12.781 1.00 41.72 336 LEU A C 1
ATOM 2780 O O . LEU A 1 336 ? 52.732 -5.745 11.827 1.00 41.72 336 LEU A O 1
ATOM 2784 N N . CYS A 1 337 ? 53.673 -6.468 13.737 1.00 41.44 337 CYS A N 1
ATOM 2785 C CA . CYS A 1 337 ? 54.800 -5.534 13.731 1.00 41.44 337 CYS A CA 1
ATOM 2786 C C . CYS A 1 337 ? 55.739 -5.766 12.534 1.00 41.44 337 CYS A C 1
ATOM 2788 O O . CYS A 1 337 ? 56.172 -4.805 11.885 1.00 41.44 337 CYS A O 1
ATOM 2790 N N . THR A 1 338 ? 55.982 -7.025 12.163 1.00 41.53 338 THR A N 1
ATOM 2791 C CA . THR A 1 338 ? 56.805 -7.409 11.006 1.00 41.53 338 THR A CA 1
ATOM 2792 C C . THR A 1 338 ? 56.169 -6.964 9.685 1.00 41.53 338 THR A C 1
ATOM 2794 O O . THR A 1 338 ? 56.826 -6.288 8.884 1.00 41.53 338 THR A O 1
ATOM 2797 N N . VAL A 1 339 ? 54.865 -7.195 9.494 1.00 40.12 339 VAL A N 1
ATOM 2798 C CA . VAL A 1 339 ? 54.105 -6.722 8.317 1.00 40.12 339 VAL A CA 1
ATOM 2799 C C . VAL A 1 339 ? 54.097 -5.186 8.226 1.00 40.12 339 VAL A C 1
ATOM 2801 O O . VAL A 1 339 ? 54.242 -4.606 7.142 1.00 40.12 339 VAL A O 1
ATOM 2804 N N . MET A 1 340 ? 54.012 -4.500 9.368 1.00 38.09 340 MET A N 1
ATOM 2805 C CA . MET A 1 340 ? 54.088 -3.036 9.453 1.00 38.09 340 MET A CA 1
ATOM 2806 C C . MET A 1 340 ? 55.494 -2.494 9.132 1.00 38.09 340 MET A C 1
ATOM 2808 O O . MET A 1 340 ? 55.615 -1.436 8.502 1.00 38.09 340 MET A O 1
ATOM 2812 N N . SER A 1 341 ? 56.559 -3.226 9.481 1.00 39.81 341 SER A N 1
ATOM 2813 C CA . SER A 1 341 ? 57.953 -2.872 9.163 1.00 39.81 341 SER A CA 1
ATOM 2814 C C . SER A 1 341 ? 58.266 -2.957 7.657 1.00 39.81 341 SER A C 1
ATOM 2816 O O . SER A 1 341 ? 58.936 -2.073 7.111 1.00 39.81 341 SER A O 1
ATOM 2818 N N . ILE A 1 342 ? 57.682 -3.932 6.948 1.00 41.25 342 ILE A N 1
ATOM 2819 C CA . ILE A 1 342 ? 57.812 -4.108 5.489 1.00 41.25 342 ILE A CA 1
ATOM 2820 C C . ILE A 1 342 ? 57.102 -2.967 4.739 1.00 41.25 342 ILE A C 1
ATOM 2822 O O . ILE A 1 342 ? 57.632 -2.410 3.771 1.00 41.25 342 ILE A O 1
ATOM 2826 N N . LYS A 1 343 ? 55.941 -2.525 5.242 1.00 36.12 343 LYS A N 1
ATOM 2827 C CA . LYS A 1 343 ? 55.197 -1.373 4.701 1.00 36.12 343 LYS A CA 1
ATOM 2828 C C . LYS A 1 343 ? 55.902 -0.031 4.957 1.00 36.12 343 LYS A C 1
ATOM 2830 O O . LYS A 1 343 ? 55.801 0.876 4.129 1.00 36.12 343 LYS A O 1
ATOM 2835 N N . ARG A 1 344 ? 56.648 0.096 6.066 1.00 35.53 344 ARG A N 1
ATOM 2836 C CA . ARG A 1 344 ? 57.470 1.282 6.390 1.00 35.53 344 ARG A CA 1
ATOM 2837 C C . ARG A 1 344 ? 58.765 1.349 5.570 1.00 35.53 344 ARG A C 1
ATOM 2839 O O . ARG A 1 344 ? 59.125 2.444 5.141 1.00 35.53 344 ARG A O 1
ATOM 2846 N N . LYS A 1 345 ? 59.416 0.215 5.273 1.00 34.88 345 LYS A N 1
ATOM 2847 C CA . LYS A 1 345 ? 60.630 0.171 4.428 1.00 34.88 345 LYS A CA 1
ATOM 2848 C C . LYS A 1 345 ? 60.373 0.563 2.964 1.00 34.88 345 LYS A C 1
ATOM 2850 O O . LYS A 1 345 ? 61.226 1.203 2.363 1.00 34.88 345 LYS A O 1
ATOM 2855 N N . ARG A 1 346 ? 59.175 0.322 2.412 1.00 37.97 346 ARG A N 1
ATOM 2856 C CA . ARG A 1 346 ? 58.811 0.761 1.042 1.00 37.97 346 ARG A CA 1
ATOM 2857 C C . ARG A 1 346 ? 58.397 2.235 0.901 1.00 37.97 346 ARG A C 1
ATOM 2859 O O . ARG A 1 346 ? 58.193 2.693 -0.217 1.00 37.97 346 ARG A O 1
ATOM 2866 N N . ARG A 1 347 ? 58.294 2.997 1.997 1.00 34.19 347 ARG A N 1
ATOM 2867 C CA . ARG A 1 347 ? 57.968 4.442 1.975 1.00 34.19 347 ARG A CA 1
ATOM 2868 C C . ARG A 1 347 ? 59.125 5.364 2.384 1.00 34.19 347 ARG A C 1
ATOM 2870 O O . ARG A 1 347 ? 58.935 6.572 2.392 1.00 34.19 347 ARG A O 1
ATOM 2877 N N . LYS A 1 348 ? 60.313 4.826 2.694 1.00 29.64 348 LYS A N 1
ATOM 2878 C CA . LYS A 1 348 ? 61.497 5.604 3.115 1.00 29.64 348 LYS A CA 1
ATOM 2879 C C . LYS A 1 348 ? 62.746 5.405 2.233 1.00 29.64 348 LYS A C 1
ATOM 2881 O O . LYS A 1 348 ? 63.862 5.545 2.714 1.00 29.64 348 LYS A O 1
ATOM 2886 N N . GLN A 1 349 ? 62.578 5.133 0.938 1.00 34.16 349 GLN A N 1
ATOM 2887 C CA . GLN A 1 349 ? 63.650 5.308 -0.056 1.00 34.16 349 GLN A CA 1
ATOM 2888 C C . GLN A 1 349 ? 63.184 6.262 -1.164 1.00 34.16 349 GLN A C 1
ATOM 2890 O O . GLN A 1 349 ? 62.367 5.885 -2.001 1.00 34.16 349 GLN A O 1
ATOM 2895 N N . LYS A 1 350 ? 63.696 7.497 -1.073 1.00 29.36 350 LYS A N 1
ATOM 2896 C CA . LYS A 1 350 ? 63.599 8.717 -1.913 1.00 29.36 350 LYS A CA 1
ATOM 2897 C C . LYS A 1 350 ? 63.385 9.850 -0.903 1.00 29.36 350 LYS A C 1
ATOM 2899 O O . LYS A 1 350 ? 62.318 9.913 -0.311 1.00 29.36 350 LYS A O 1
ATOM 2904 N N . VAL A 1 351 ? 64.337 10.703 -0.541 1.00 28.80 351 VAL A N 1
ATOM 2905 C CA . VAL A 1 351 ? 65.480 11.373 -1.202 1.00 28.80 351 VAL A CA 1
ATOM 2906 C C . VAL A 1 351 ? 66.425 11.870 -0.077 1.00 28.80 351 VAL A C 1
ATOM 2908 O O . VAL A 1 351 ? 65.925 11.900 1.047 1.00 28.80 351 VAL A O 1
ATOM 2911 N N . VAL A 1 352 ? 67.694 12.264 -0.376 1.00 27.33 352 VAL A N 1
ATOM 2912 C CA . VAL A 1 352 ? 68.592 13.292 0.286 1.00 27.33 352 VAL A CA 1
ATOM 2913 C C . VAL A 1 352 ? 70.075 12.827 0.169 1.00 27.33 352 VAL A C 1
ATOM 2915 O O . VAL A 1 352 ? 70.337 11.699 0.565 1.00 27.33 352 VAL A O 1
ATOM 2918 N N . VAL A 1 353 ? 71.115 13.518 -0.359 1.00 27.70 353 VAL A N 1
ATOM 2919 C CA . VAL A 1 353 ? 71.422 14.881 -0.908 1.00 27.70 353 VAL A CA 1
ATOM 2920 C C . VAL A 1 353 ? 72.755 14.792 -1.706 1.00 27.70 353 VAL A C 1
ATOM 2922 O O . VAL A 1 353 ? 73.566 13.937 -1.361 1.00 27.70 353 VAL A O 1
ATOM 2925 N N . LYS A 1 354 ? 73.076 15.734 -2.616 1.00 24.12 354 LYS A N 1
ATOM 2926 C CA . LYS A 1 354 ? 74.102 16.785 -2.365 1.00 24.12 354 LYS A CA 1
ATOM 2927 C C . LYS A 1 354 ? 74.163 17.855 -3.467 1.00 24.12 354 LYS A C 1
ATOM 2929 O O . LYS A 1 354 ? 74.004 17.563 -4.644 1.00 24.12 354 LYS A O 1
ATOM 2934 N N . ILE A 1 355 ? 74.345 19.087 -2.999 1.00 30.86 355 ILE A N 1
ATOM 2935 C CA . ILE A 1 355 ? 74.523 20.361 -3.706 1.00 30.86 355 ILE A CA 1
ATOM 2936 C C . ILE A 1 355 ? 76.026 20.585 -3.908 1.00 30.86 355 ILE A C 1
ATOM 2938 O O . ILE A 1 355 ? 76.772 20.310 -2.973 1.00 30.86 355 ILE A O 1
ATOM 2942 N N . GLU A 1 356 ? 76.428 21.157 -5.047 1.00 23.17 356 GLU A N 1
ATOM 2943 C CA . GLU A 1 356 ? 77.524 22.137 -5.141 1.00 23.17 356 GLU A CA 1
ATOM 2944 C C . GLU A 1 356 ? 77.416 22.931 -6.459 1.00 23.17 356 GLU A C 1
ATOM 2946 O O . GLU A 1 356 ? 77.050 22.390 -7.501 1.00 23.17 356 GLU A O 1
ATOM 2951 N N . GLN A 1 357 ? 77.655 24.241 -6.376 1.00 28.28 357 GLN A N 1
ATOM 2952 C CA . GLN A 1 357 ? 77.593 25.232 -7.453 1.00 28.28 357 GLN A CA 1
ATOM 2953 C C . GLN A 1 357 ? 79.006 25.786 -7.733 1.00 28.28 357 GLN A C 1
ATOM 2955 O O . GLN A 1 357 ? 79.637 26.219 -6.775 1.00 28.28 357 GLN A O 1
ATOM 2960 N N . VAL A 1 358 ? 79.356 25.901 -9.037 1.00 30.25 358 VAL A N 1
ATOM 2961 C CA . VAL A 1 358 ? 80.086 27.022 -9.722 1.00 30.25 358 VAL A CA 1
ATOM 2962 C C . VAL A 1 358 ? 81.613 27.132 -9.410 1.00 30.25 358 VAL A C 1
ATOM 2964 O O . VAL A 1 358 ? 81.958 26.824 -8.274 1.00 30.25 358 VAL A O 1
ATOM 2967 N N . PRO A 1 359 ? 82.562 27.548 -10.317 1.00 41.81 359 PRO A N 1
ATOM 2968 C CA . PRO A 1 359 ? 82.461 28.586 -11.379 1.00 41.81 359 PRO A CA 1
ATOM 2969 C C . PRO A 1 359 ? 83.182 28.401 -12.753 1.00 41.81 359 PRO A C 1
ATOM 2971 O O . PRO A 1 359 ? 84.083 27.592 -12.903 1.00 41.81 359 PRO A O 1
ATOM 2974 N N . GLN A 1 360 ? 82.790 29.298 -13.685 1.00 26.23 360 GLN A N 1
ATOM 2975 C CA . GLN A 1 360 ? 83.551 30.047 -14.726 1.00 26.23 360 GLN A CA 1
ATOM 2976 C C . GLN A 1 360 ? 84.403 29.349 -15.816 1.00 26.23 360 GLN A C 1
ATOM 2978 O O . GLN A 1 360 ? 85.273 28.544 -15.521 1.00 26.23 360 GLN A O 1
ATOM 2983 N N . GLY A 1 361 ? 84.275 29.863 -17.057 1.00 24.41 361 GLY A N 1
ATOM 2984 C CA . GLY A 1 361 ? 85.430 30.090 -17.952 1.00 24.41 361 GLY A CA 1
ATOM 2985 C C . GLY A 1 361 ? 85.325 29.653 -19.428 1.00 24.41 361 GLY A C 1
ATOM 2986 O O . GLY A 1 361 ? 85.593 28.504 -19.731 1.00 24.41 361 GLY A O 1
ATOM 2987 N N . GLU A 1 362 ? 85.021 30.621 -20.306 1.00 26.97 362 GLU A N 1
ATOM 2988 C CA . GLU A 1 362 ? 85.648 30.918 -21.623 1.00 26.97 362 GLU A CA 1
ATOM 2989 C C . GLU A 1 362 ? 85.618 29.967 -22.859 1.00 26.97 362 GLU A C 1
ATOM 2991 O O . GLU A 1 362 ? 86.192 28.888 -22.885 1.00 26.97 362 GLU A O 1
ATOM 2996 N N . ASN A 1 363 ? 85.024 30.520 -23.937 1.00 28.27 363 ASN A N 1
ATOM 2997 C CA . ASN A 1 363 ? 85.502 30.714 -25.330 1.00 28.27 363 ASN A CA 1
ATOM 2998 C C . ASN A 1 363 ? 86.140 29.590 -26.185 1.00 28.27 363 ASN A C 1
ATOM 3000 O O . ASN A 1 363 ? 87.236 29.128 -25.896 1.00 28.27 363 ASN A O 1
ATOM 3004 N N . ALA A 1 364 ? 85.534 29.356 -27.369 1.00 27.36 364 ALA A N 1
ATOM 3005 C CA . ALA A 1 364 ? 86.107 29.454 -28.743 1.00 27.36 364 ALA A CA 1
ATOM 3006 C C . ALA A 1 364 ? 85.143 28.767 -29.758 1.00 27.36 364 ALA A C 1
ATOM 3008 O O . ALA A 1 364 ? 84.864 27.583 -29.618 1.00 27.36 364 ALA A O 1
ATOM 3009 N N . SER A 1 365 ? 84.412 29.485 -30.632 1.00 29.48 365 SER A N 1
ATOM 3010 C CA . SER A 1 365 ? 84.773 29.959 -31.998 1.00 29.48 365 SER A CA 1
ATOM 3011 C C . SER A 1 365 ? 85.015 28.814 -33.008 1.00 29.48 365 SER A C 1
ATOM 3013 O O . SER A 1 365 ? 85.932 28.030 -32.789 1.00 29.48 365 SER A O 1
ATOM 3015 N N . ARG A 1 366 ? 84.225 28.619 -34.078 1.00 28.94 366 ARG A N 1
ATOM 3016 C CA . ARG A 1 366 ? 84.268 29.226 -35.447 1.00 28.94 366 ARG A CA 1
ATOM 3017 C C . ARG A 1 366 ? 83.593 28.189 -36.392 1.00 28.94 366 ARG A C 1
ATOM 3019 O O . ARG A 1 366 ? 83.601 27.020 -36.025 1.00 28.94 366 ARG A O 1
ATOM 3026 N N . ASP A 1 367 ? 83.081 28.404 -37.606 1.00 28.80 367 ASP A N 1
ATOM 3027 C CA . ASP A 1 367 ? 82.823 29.530 -38.521 1.00 28.80 367 ASP A CA 1
ATOM 3028 C C . ASP A 1 367 ? 82.038 28.971 -39.754 1.00 28.80 367 ASP A C 1
ATOM 3030 O O . ASP A 1 367 ? 82.045 27.759 -39.975 1.00 28.80 367 ASP A O 1
ATOM 3034 N N . TYR A 1 368 ? 81.512 29.898 -40.580 1.00 27.55 368 TYR A N 1
ATOM 3035 C CA . TYR A 1 368 ? 81.006 29.836 -41.982 1.00 27.55 368 TYR A CA 1
ATOM 3036 C C . TYR A 1 368 ? 79.517 29.455 -42.198 1.00 27.55 368 TYR A C 1
ATOM 3038 O O . TYR A 1 368 ? 79.129 28.332 -41.893 1.00 27.55 368 TYR A O 1
ATOM 3046 N N . LYS A 1 369 ? 78.602 30.400 -42.534 1.00 29.80 369 LYS A N 1
ATOM 3047 C CA . LYS A 1 369 ? 78.393 31.226 -43.775 1.00 29.80 369 LYS A CA 1
ATOM 3048 C C . LYS A 1 369 ? 77.909 30.404 -44.982 1.00 29.80 369 LYS A C 1
ATOM 3050 O O . LYS A 1 369 ? 78.408 29.300 -45.150 1.00 29.80 369 LYS A O 1
ATOM 3055 N N . ASP A 1 370 ? 77.112 30.873 -45.941 1.00 31.98 370 ASP A N 1
ATOM 3056 C CA . ASP A 1 370 ? 76.173 31.992 -46.199 1.00 31.98 370 ASP A CA 1
ATOM 3057 C C . ASP A 1 370 ? 75.600 31.715 -47.626 1.00 31.98 370 ASP A C 1
ATOM 3059 O O . ASP A 1 370 ? 76.154 30.865 -48.327 1.00 31.98 370 ASP A O 1
ATOM 3063 N N . GLU A 1 371 ? 74.576 32.483 -48.038 1.00 32.06 371 GLU A N 1
ATOM 3064 C CA . GLU A 1 371 ? 74.128 32.789 -49.429 1.00 32.06 371 GLU A CA 1
ATOM 3065 C C . GLU A 1 371 ? 73.298 31.704 -50.165 1.00 32.06 371 GLU A C 1
ATOM 3067 O O . GLU A 1 371 ? 73.716 30.560 -50.318 1.00 32.06 371 GLU A O 1
ATOM 3072 N N . ASP A 1 372 ? 72.003 31.915 -50.446 1.00 32.72 372 ASP A N 1
ATOM 3073 C CA . ASP A 1 372 ? 71.309 32.856 -51.368 1.00 32.72 372 ASP A CA 1
ATOM 3074 C C . ASP A 1 372 ? 71.053 32.212 -52.744 1.00 32.72 372 ASP A C 1
ATOM 3076 O O . ASP A 1 372 ? 71.992 31.815 -53.422 1.00 32.72 372 ASP A O 1
ATOM 3080 N N . GLU A 1 373 ? 69.780 32.121 -53.159 1.00 27.44 373 GLU A N 1
ATOM 3081 C CA . GLU A 1 373 ? 69.338 32.609 -54.479 1.00 27.44 373 GLU A CA 1
ATOM 3082 C C . GLU A 1 373 ? 67.806 32.573 -54.653 1.00 27.44 373 GLU A C 1
ATOM 3084 O O . GLU A 1 373 ? 67.113 31.590 -54.374 1.00 27.44 373 GLU A O 1
ATOM 3089 N N . GLU A 1 374 ? 67.317 33.718 -55.124 1.00 28.80 374 GLU A N 1
ATOM 3090 C CA . GLU A 1 374 ? 65.973 34.079 -55.554 1.00 28.80 374 GLU A CA 1
ATOM 3091 C C . GLU A 1 374 ? 65.569 33.476 -56.917 1.00 28.80 374 GLU A C 1
ATOM 3093 O O . GLU A 1 374 ? 66.394 33.136 -57.757 1.00 28.80 374 GLU A O 1
ATOM 3098 N N . GLU A 1 375 ? 64.249 33.491 -57.147 1.00 29.62 375 GLU A N 1
ATOM 3099 C CA . GLU A 1 375 ? 63.570 33.641 -58.446 1.00 29.62 375 GLU A CA 1
ATOM 3100 C C . GLU A 1 375 ? 63.713 32.550 -59.535 1.00 29.62 375 GLU A C 1
ATOM 3102 O O . GLU A 1 375 ? 64.642 32.534 -60.342 1.00 29.62 375 GLU A O 1
ATOM 3107 N N . LYS A 1 376 ? 62.615 31.807 -59.761 1.00 28.69 376 LYS A N 1
ATOM 3108 C CA . LYS A 1 376 ? 61.717 32.112 -60.900 1.00 28.69 376 LYS A CA 1
ATOM 3109 C C . LYS A 1 376 ? 60.430 31.289 -60.918 1.00 28.69 376 LYS A C 1
ATOM 3111 O O . LYS A 1 376 ? 60.420 30.072 -61.088 1.00 28.69 376 LYS A O 1
ATOM 3116 N N . GLU A 1 377 ? 59.333 32.032 -60.831 1.00 31.06 377 GLU A N 1
ATOM 3117 C CA . GLU A 1 377 ? 58.023 31.706 -61.379 1.00 31.06 377 GLU A CA 1
ATOM 3118 C C . GLU A 1 377 ? 58.112 31.307 -62.861 1.00 31.06 377 GLU A C 1
ATOM 3120 O O . GLU A 1 377 ? 58.799 31.972 -63.640 1.00 31.06 377 GLU A O 1
ATOM 3125 N N . LYS A 1 378 ? 57.355 30.269 -63.244 1.00 33.66 378 LYS A N 1
ATOM 3126 C CA . LYS A 1 378 ? 56.521 30.161 -64.463 1.00 33.66 378 LYS A CA 1
ATOM 3127 C C . LYS A 1 378 ? 56.161 28.696 -64.702 1.00 33.66 378 LYS A C 1
ATOM 3129 O O . LYS A 1 378 ? 56.890 27.993 -65.380 1.00 33.66 378 LYS A O 1
ATOM 3134 N N . GLU A 1 379 ? 55.041 28.267 -64.128 1.00 34.78 379 GLU A N 1
ATOM 3135 C CA . GLU A 1 379 ? 54.105 27.270 -64.680 1.00 34.78 379 GLU A CA 1
ATOM 3136 C C . GLU A 1 379 ? 53.153 26.832 -63.567 1.00 34.78 379 GLU A C 1
ATOM 3138 O O . GLU A 1 379 ? 53.470 25.940 -62.782 1.00 34.78 379 GLU A O 1
ATOM 3143 N N . LYS A 1 380 ? 52.002 27.511 -63.476 1.00 31.84 380 LYS A N 1
ATOM 3144 C CA . LYS A 1 380 ? 50.684 26.971 -63.071 1.00 31.84 380 LYS A CA 1
ATOM 3145 C C . LYS A 1 380 ? 49.648 28.098 -62.957 1.00 31.84 380 LYS A C 1
ATOM 3147 O O . LYS A 1 380 ? 48.933 28.227 -61.972 1.00 31.84 380 LYS A O 1
ATOM 3152 N N . GLU A 1 381 ? 49.543 28.890 -64.018 1.00 36.88 381 GLU A N 1
ATOM 3153 C CA . GLU A 1 381 ? 48.327 29.633 -64.356 1.00 36.88 381 GLU A CA 1
ATOM 3154 C C . GLU A 1 381 ? 47.824 29.074 -65.686 1.00 36.88 381 GLU A C 1
ATOM 3156 O O . GLU A 1 381 ? 48.252 29.532 -66.744 1.00 36.88 381 GLU A O 1
ATOM 3161 N N . LYS A 1 382 ? 46.992 28.021 -65.637 1.00 36.53 382 LYS A N 1
ATOM 3162 C CA . LYS A 1 382 ? 46.130 27.642 -66.772 1.00 36.53 382 LYS A CA 1
ATOM 3163 C C . LYS A 1 382 ? 44.979 26.658 -66.510 1.00 36.53 382 LYS A C 1
ATOM 3165 O O . LYS A 1 382 ? 44.385 26.227 -67.480 1.00 36.53 382 LYS A O 1
ATOM 3170 N N . ASP A 1 383 ? 44.584 26.392 -65.260 1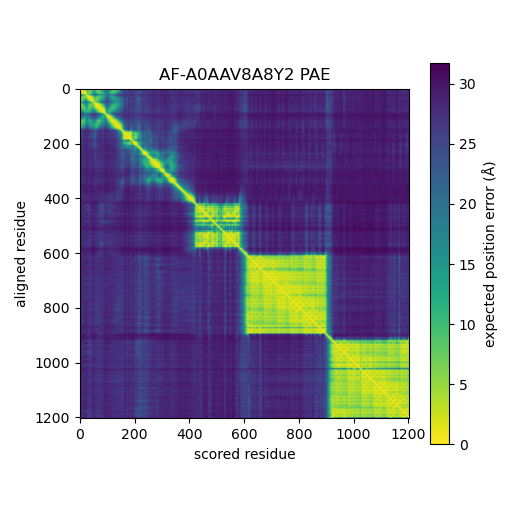.00 37.22 383 ASP A N 1
ATOM 3171 C CA . ASP A 1 383 ? 43.448 25.488 -64.960 1.00 37.22 383 ASP A CA 1
ATOM 3172 C C . ASP A 1 383 ? 42.406 26.120 -64.013 1.00 37.22 383 ASP A C 1
ATOM 3174 O O . ASP A 1 383 ? 41.963 25.504 -63.045 1.00 37.22 383 ASP A O 1
ATOM 3178 N N . LYS A 1 384 ? 42.033 27.392 -64.222 1.00 38.94 384 LYS A N 1
ATOM 3179 C CA . LYS A 1 384 ? 41.025 28.070 -63.373 1.00 38.94 384 LYS A CA 1
ATOM 3180 C C . LYS A 1 384 ? 39.939 28.862 -64.104 1.00 38.94 384 LYS A C 1
ATOM 3182 O O . LYS A 1 384 ? 39.253 29.660 -63.463 1.00 38.94 384 LYS A O 1
ATOM 3187 N N . GLU A 1 385 ? 39.719 28.606 -65.392 1.00 35.97 385 GLU A N 1
ATOM 3188 C CA . GLU A 1 385 ? 38.696 29.329 -66.165 1.00 35.97 385 GLU A CA 1
ATOM 3189 C C . GLU A 1 385 ? 37.709 28.476 -66.979 1.00 35.97 385 GLU A C 1
ATOM 3191 O O . GLU A 1 385 ? 36.915 29.051 -67.710 1.00 35.97 385 GLU A O 1
ATOM 3196 N N . GLU A 1 386 ? 37.639 27.152 -66.783 1.00 39.12 386 GLU A N 1
ATOM 3197 C CA . GLU A 1 386 ? 36.583 26.321 -67.412 1.00 39.12 386 GLU A CA 1
ATOM 3198 C C . GLU A 1 386 ? 35.480 25.829 -66.447 1.00 39.12 386 GLU A C 1
ATOM 3200 O O . GLU A 1 386 ? 34.375 25.532 -66.886 1.00 39.12 386 GLU A O 1
ATOM 3205 N N . ASP A 1 387 ? 35.661 25.902 -65.123 1.00 42.03 387 ASP A N 1
ATOM 3206 C CA . ASP A 1 387 ? 34.643 25.442 -64.148 1.00 42.03 387 ASP A CA 1
ATOM 3207 C C . ASP A 1 387 ? 33.609 26.515 -63.729 1.00 42.03 387 ASP A C 1
ATOM 3209 O O . ASP A 1 387 ? 32.846 26.336 -62.773 1.00 42.03 387 ASP A O 1
ATOM 3213 N N . LYS A 1 388 ? 33.564 27.669 -64.410 1.00 39.62 388 LYS A N 1
ATOM 3214 C CA . LYS A 1 388 ? 32.643 28.775 -64.066 1.00 39.62 388 LYS A CA 1
ATOM 3215 C C . LYS A 1 388 ? 31.471 28.988 -65.025 1.00 39.62 388 LYS A C 1
ATOM 3217 O O . LYS A 1 388 ? 30.571 29.749 -64.662 1.00 39.62 388 LYS A O 1
ATOM 3222 N N . GLU A 1 389 ? 31.399 28.287 -66.157 1.00 39.00 389 GLU A N 1
ATOM 3223 C CA . GLU A 1 389 ? 30.240 28.369 -67.067 1.00 39.00 389 GLU A CA 1
ATOM 3224 C C . GLU A 1 389 ? 29.239 27.206 -66.943 1.00 39.00 389 GLU A C 1
ATOM 3226 O O . GLU A 1 389 ? 28.047 27.427 -67.161 1.00 39.00 389 GLU A O 1
ATOM 3231 N N . GLU A 1 390 ? 29.619 26.029 -66.430 1.00 40.97 390 GLU A N 1
ATOM 3232 C CA . GLU A 1 390 ? 28.658 24.927 -66.197 1.00 40.97 390 GLU A CA 1
ATOM 3233 C C . GLU A 1 390 ? 27.754 25.122 -64.962 1.00 40.97 390 GLU A C 1
ATOM 3235 O O . GLU A 1 390 ? 26.677 24.534 -64.859 1.00 40.97 390 GLU A O 1
ATOM 3240 N N . ILE A 1 391 ? 28.109 26.023 -64.039 1.00 45.31 391 ILE A N 1
ATOM 3241 C CA . ILE A 1 391 ? 27.320 26.281 -62.816 1.00 45.31 391 ILE A CA 1
ATOM 3242 C C . ILE A 1 391 ? 26.185 27.301 -63.052 1.00 45.31 391 ILE A C 1
ATOM 3244 O O . ILE A 1 391 ? 25.310 27.478 -62.197 1.00 45.31 391 ILE A O 1
ATOM 3248 N N . LYS A 1 392 ? 26.144 27.961 -64.219 1.00 39.81 392 LYS A N 1
ATOM 3249 C CA . LYS A 1 392 ? 25.139 28.995 -64.518 1.00 39.81 392 LYS A CA 1
ATOM 3250 C C . LYS A 1 392 ? 23.917 28.473 -65.285 1.00 39.81 392 LYS A C 1
ATOM 3252 O O . LYS A 1 392 ? 22.846 29.049 -65.136 1.00 39.81 392 LYS A O 1
ATOM 3257 N N . ILE A 1 393 ? 24.036 27.353 -66.003 1.00 44.84 393 ILE A N 1
ATOM 3258 C CA . ILE A 1 393 ? 22.931 26.768 -66.790 1.00 44.84 393 ILE A CA 1
ATOM 3259 C C . ILE A 1 393 ? 22.049 25.834 -65.934 1.00 44.84 393 ILE A C 1
ATOM 3261 O O . ILE A 1 393 ? 20.830 25.832 -66.075 1.00 44.84 393 ILE A O 1
ATOM 3265 N N . GLY A 1 394 ? 22.613 25.149 -64.931 1.00 42.78 394 GLY A N 1
ATOM 3266 C CA . GLY A 1 394 ? 21.849 24.251 -64.046 1.00 42.78 394 GLY A CA 1
ATOM 3267 C C . GLY A 1 394 ? 20.951 24.935 -63.001 1.00 42.78 394 GLY A C 1
ATOM 3268 O O . GLY A 1 394 ? 20.155 24.267 -62.345 1.00 42.78 394 GLY A O 1
ATOM 3269 N N . LYS A 1 395 ? 21.053 26.259 -62.811 1.00 41.12 395 LYS A N 1
ATOM 3270 C CA . LYS A 1 395 ? 20.214 26.993 -61.841 1.00 41.12 395 LYS A CA 1
ATOM 3271 C C . LYS A 1 395 ? 18.887 27.485 -62.424 1.00 41.12 395 LYS A C 1
ATOM 3273 O O . LYS A 1 395 ? 17.912 27.539 -61.681 1.00 41.12 395 LYS A O 1
ATOM 3278 N N . GLU A 1 396 ? 18.815 27.759 -63.726 1.00 41.25 396 GLU A N 1
ATOM 3279 C CA . GLU A 1 396 ? 17.575 28.223 -64.371 1.00 41.25 396 GLU A CA 1
ATOM 3280 C C . GLU A 1 396 ? 16.598 27.079 -64.705 1.00 41.25 396 GLU A C 1
ATOM 3282 O O . GLU A 1 396 ? 15.384 27.290 -64.697 1.00 41.25 396 GLU A O 1
ATOM 3287 N N . GLU A 1 397 ? 17.082 25.852 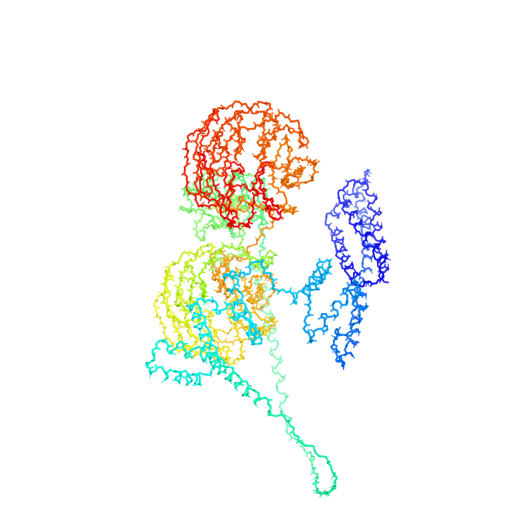-64.936 1.00 45.66 397 GLU A N 1
ATOM 3288 C CA . GLU A 1 397 ? 16.206 24.681 -65.136 1.00 45.66 397 GLU A CA 1
ATOM 3289 C C . GLU A 1 397 ? 15.545 24.213 -63.830 1.00 45.66 397 GLU A C 1
ATOM 3291 O O . GLU A 1 397 ? 14.362 23.869 -63.820 1.00 45.66 397 GLU A O 1
ATOM 3296 N N . VAL A 1 398 ? 16.257 24.310 -62.702 1.00 49.16 398 VAL A N 1
ATOM 3297 C CA . VAL A 1 398 ? 15.744 23.925 -61.374 1.00 49.16 398 VAL A CA 1
ATOM 3298 C C . VAL A 1 398 ? 14.704 24.922 -60.840 1.00 49.16 398 VAL A C 1
ATOM 3300 O O . VAL A 1 398 ? 13.810 24.536 -60.084 1.00 49.16 398 VAL A O 1
ATOM 3303 N N . GLU A 1 399 ? 14.771 26.198 -61.229 1.00 47.09 399 GLU A N 1
ATOM 3304 C CA . GLU A 1 399 ? 13.732 27.184 -60.887 1.00 47.09 399 GLU A CA 1
ATOM 3305 C C . GLU A 1 399 ? 12.474 27.038 -61.756 1.00 47.09 399 GLU A C 1
ATOM 3307 O O . GLU A 1 399 ? 11.363 27.118 -61.227 1.00 47.09 399 GLU A O 1
ATOM 3312 N N . LYS A 1 400 ? 12.616 26.693 -63.044 1.00 46.97 400 LYS A N 1
ATOM 3313 C CA . LYS A 1 400 ? 11.472 26.440 -63.942 1.00 46.97 400 LYS A CA 1
ATOM 3314 C C . LYS A 1 400 ? 10.716 25.146 -63.621 1.00 46.97 400 LYS A C 1
ATOM 3316 O O . LYS A 1 400 ? 9.497 25.097 -63.799 1.00 46.97 400 LYS A O 1
ATOM 3321 N N . GLU A 1 401 ? 11.390 24.108 -63.119 1.00 47.97 401 GLU A N 1
ATOM 3322 C CA . GLU A 1 401 ? 10.712 22.906 -62.601 1.00 47.97 401 GLU A CA 1
ATOM 3323 C C . GLU A 1 401 ? 9.961 23.183 -61.293 1.00 47.97 401 GLU A C 1
ATOM 3325 O O . GLU A 1 401 ? 8.833 22.719 -61.126 1.00 47.97 401 GLU A O 1
ATOM 3330 N N . LYS A 1 402 ? 10.514 24.017 -60.401 1.00 48.12 402 LYS A N 1
ATOM 3331 C CA . LYS A 1 402 ? 9.838 24.415 -59.154 1.00 48.12 402 LYS A CA 1
ATOM 3332 C C . LYS A 1 402 ? 8.587 25.265 -59.383 1.00 48.12 402 LYS A C 1
ATOM 3334 O O . LYS A 1 402 ? 7.632 25.142 -58.616 1.00 48.12 402 LYS A O 1
ATOM 3339 N N . GLU A 1 403 ? 8.552 26.096 -60.424 1.00 45.56 403 GLU A N 1
ATOM 3340 C CA . GLU A 1 403 ? 7.341 26.847 -60.791 1.00 45.56 403 GLU A CA 1
ATOM 3341 C C . GLU A 1 403 ? 6.244 25.948 -61.380 1.00 45.56 403 GLU A C 1
ATOM 3343 O O . GLU A 1 403 ? 5.084 26.068 -60.981 1.00 45.56 403 GLU A O 1
ATOM 3348 N N . LYS A 1 404 ? 6.598 24.975 -62.232 1.00 50.97 404 LYS A N 1
ATOM 3349 C CA . LYS A 1 404 ? 5.636 24.000 -62.785 1.00 50.97 404 LYS A CA 1
ATOM 3350 C C . LYS A 1 404 ? 5.092 23.024 -61.734 1.00 50.97 404 LYS A C 1
ATOM 3352 O O . LYS A 1 404 ? 3.927 22.628 -61.808 1.00 50.97 404 LYS A O 1
ATOM 3357 N N . GLU A 1 405 ? 5.902 22.652 -60.742 1.00 49.38 405 GLU A N 1
ATOM 3358 C CA . GLU A 1 405 ? 5.467 21.858 -59.584 1.00 49.38 405 GLU A CA 1
ATOM 3359 C C . GLU A 1 405 ? 4.463 22.655 -58.726 1.00 49.38 405 GLU A C 1
ATOM 3361 O O . GLU A 1 405 ? 3.418 22.134 -58.338 1.00 49.38 405 GLU A O 1
ATOM 3366 N N . ASN A 1 406 ? 4.717 23.952 -58.508 1.00 43.41 406 ASN A N 1
ATOM 3367 C CA . ASN A 1 406 ? 3.824 24.837 -57.754 1.00 43.41 406 ASN A CA 1
ATOM 3368 C C . ASN A 1 406 ? 2.483 25.102 -58.460 1.00 43.41 406 ASN A C 1
ATOM 3370 O O . ASN A 1 406 ? 1.465 25.255 -57.783 1.00 43.41 406 ASN A O 1
ATOM 3374 N N . GLU A 1 407 ? 2.436 25.130 -59.794 1.00 44.09 407 GLU A N 1
ATOM 3375 C CA . GLU A 1 407 ? 1.169 25.229 -60.535 1.00 44.09 407 GLU A CA 1
ATOM 3376 C C . GLU A 1 407 ? 0.357 23.924 -60.488 1.00 44.09 407 GLU A C 1
ATOM 3378 O O . GLU A 1 407 ? -0.855 23.973 -60.272 1.00 44.09 407 GLU A O 1
ATOM 3383 N N . ARG A 1 408 ? 1.009 22.752 -60.547 1.00 44.66 408 ARG A N 1
ATOM 3384 C CA . ARG A 1 408 ? 0.346 21.443 -60.356 1.00 44.66 408 ARG A CA 1
ATOM 3385 C C . ARG A 1 408 ? -0.194 21.240 -58.940 1.00 44.66 408 ARG A C 1
ATOM 3387 O O . ARG A 1 408 ? -1.211 20.567 -58.758 1.00 44.66 408 ARG A O 1
ATOM 3394 N N . VAL A 1 409 ? 0.464 21.821 -57.937 1.00 46.97 409 VAL A N 1
ATOM 3395 C CA . VAL A 1 409 ? -0.024 21.839 -56.549 1.00 46.97 409 VAL A CA 1
ATOM 3396 C C . VAL A 1 409 ? -1.240 22.764 -56.414 1.00 46.97 409 VAL A C 1
ATOM 3398 O O . VAL A 1 409 ? -2.227 22.368 -55.798 1.00 46.97 409 VAL A O 1
ATOM 3401 N N . LYS A 1 410 ? -1.245 23.928 -57.078 1.00 35.44 410 LYS A N 1
ATOM 3402 C CA . LYS A 1 410 ? -2.390 24.859 -57.077 1.00 35.44 410 LYS A CA 1
ATOM 3403 C C . LYS A 1 410 ? -3.625 24.333 -57.822 1.00 35.44 410 LYS A C 1
ATOM 3405 O O . LYS A 1 410 ? -4.743 24.697 -57.460 1.00 35.44 410 LYS A O 1
ATOM 3410 N N . GLU A 1 411 ? -3.455 23.472 -58.826 1.00 33.78 411 GLU A N 1
ATOM 3411 C CA . GLU A 1 411 ? -4.575 22.812 -59.516 1.00 33.78 411 GLU A CA 1
ATOM 3412 C C . GLU A 1 411 ? -5.170 21.656 -58.690 1.00 33.78 411 GLU A C 1
ATOM 3414 O O . GLU A 1 411 ? -6.389 21.528 -58.612 1.00 33.78 411 GLU A O 1
ATOM 3419 N N . LYS A 1 412 ? -4.343 20.896 -57.951 1.00 37.28 412 LYS A N 1
ATOM 3420 C CA . LYS A 1 412 ? -4.821 19.890 -56.978 1.00 37.28 412 LYS A CA 1
ATOM 3421 C C . LYS A 1 412 ? -5.470 20.498 -55.727 1.00 37.28 412 LYS A C 1
ATOM 3423 O O . LYS A 1 412 ? -6.326 19.862 -55.118 1.00 37.28 412 LYS A O 1
ATOM 3428 N N . GLU A 1 413 ? -5.111 21.726 -55.353 1.00 32.59 413 GLU A N 1
ATOM 3429 C CA . GLU A 1 413 ? -5.748 22.462 -54.248 1.00 32.59 413 GLU A CA 1
ATOM 3430 C C . GLU A 1 413 ? -7.123 23.057 -54.609 1.00 32.59 413 GLU A C 1
ATOM 3432 O O . GLU A 1 413 ? -7.881 23.435 -53.710 1.0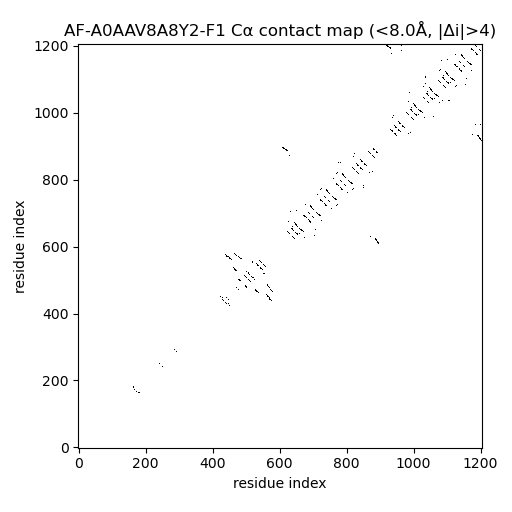0 32.59 413 GLU A O 1
ATOM 3437 N N . LYS A 1 414 ? -7.498 23.097 -55.897 1.00 27.95 414 LYS A N 1
ATOM 3438 C CA . LYS A 1 414 ? -8.844 23.514 -56.327 1.00 27.95 414 LYS A CA 1
ATOM 3439 C C . LYS A 1 414 ? -9.900 22.408 -56.210 1.00 27.95 414 LYS A C 1
ATOM 3441 O O . LYS A 1 414 ? -11.051 22.743 -55.945 1.00 27.95 414 LYS A O 1
ATOM 3446 N N . ASP A 1 415 ? -9.515 21.132 -56.265 1.00 32.12 415 ASP A N 1
ATOM 3447 C CA . ASP A 1 415 ? -10.441 19.993 -56.096 1.00 32.12 415 ASP A CA 1
ATOM 3448 C C . ASP A 1 415 ? -10.625 19.542 -54.631 1.00 32.12 415 ASP A C 1
ATOM 3450 O O . ASP A 1 415 ? -11.494 18.727 -54.327 1.00 32.12 415 ASP A O 1
ATOM 3454 N N . LEU A 1 416 ? -9.853 20.099 -53.691 1.00 33.62 416 LEU A N 1
ATOM 3455 C CA . LEU A 1 416 ? -9.933 19.786 -52.253 1.00 33.62 416 LEU A CA 1
ATOM 3456 C C . LEU A 1 416 ? -10.537 20.908 -51.396 1.00 33.62 416 LEU A C 1
ATOM 3458 O O . LEU A 1 416 ? -10.673 20.759 -50.181 1.00 33.62 416 LEU A O 1
ATOM 3462 N N . ASN A 1 417 ? -10.967 22.008 -52.015 1.00 29.42 417 ASN A N 1
ATOM 3463 C CA . ASN A 1 417 ? -11.618 23.121 -51.330 1.00 29.42 417 ASN A CA 1
ATOM 3464 C C . ASN A 1 417 ? -13.150 23.034 -51.430 1.00 29.42 417 ASN A C 1
ATOM 3466 O O . ASN A 1 417 ? -13.812 23.905 -51.988 1.00 29.42 417 ASN A O 1
ATOM 3470 N N . TYR A 1 418 ? -13.731 22.003 -50.812 1.00 32.97 418 TYR A N 1
ATOM 3471 C CA . TYR A 1 418 ? -15.107 22.077 -50.313 1.00 32.97 418 TYR A CA 1
ATOM 3472 C C . TYR A 1 418 ? -15.070 21.998 -48.786 1.00 32.97 418 TYR A C 1
ATOM 3474 O O . TYR A 1 418 ? -14.754 20.971 -48.191 1.00 32.97 418 TYR A O 1
ATOM 3482 N N . GLN A 1 419 ? -15.333 23.142 -48.157 1.00 32.09 419 GLN A N 1
ATOM 3483 C CA . GLN A 1 419 ? -15.197 23.405 -46.727 1.00 32.09 419 GLN A CA 1
ATOM 3484 C C . GLN A 1 419 ? -15.725 22.264 -45.834 1.00 32.09 419 GLN A C 1
ATOM 3486 O O . GLN A 1 419 ? -16.918 21.940 -45.829 1.00 32.09 419 GLN A O 1
ATOM 3491 N N . SER A 1 420 ? -14.853 21.704 -44.988 1.00 34.06 420 SER A N 1
ATOM 3492 C CA . SER A 1 420 ? -15.258 20.837 -43.879 1.00 34.06 420 SER A CA 1
ATOM 3493 C C . SER A 1 420 ? -15.877 21.684 -42.757 1.00 34.06 420 SER A C 1
ATOM 3495 O O . SER A 1 420 ? -15.255 21.972 -41.729 1.00 34.06 420 SER A O 1
ATOM 3497 N N . ASP A 1 421 ? -17.115 22.123 -42.964 1.00 43.22 421 ASP A N 1
ATOM 3498 C CA . ASP A 1 421 ? -17.891 22.798 -41.931 1.00 43.22 421 ASP A CA 1
ATOM 3499 C C . ASP A 1 421 ? -18.262 21.826 -40.808 1.00 43.22 421 ASP A C 1
ATOM 3501 O O . ASP A 1 421 ? -18.980 20.840 -41.008 1.00 43.22 421 ASP A O 1
ATOM 3505 N N . LYS A 1 422 ? -17.735 22.137 -39.620 1.00 56.69 422 LYS A N 1
ATOM 3506 C CA . LYS A 1 422 ? -17.768 21.332 -38.393 1.00 56.69 422 LYS A CA 1
ATOM 3507 C C . LYS A 1 422 ? -19.200 21.117 -37.893 1.00 56.69 422 LYS A C 1
ATOM 3509 O O . LYS A 1 422 ? -19.963 22.075 -37.744 1.00 56.69 422 LYS A O 1
ATOM 3514 N N . TRP A 1 423 ? -19.533 19.878 -37.538 1.00 59.81 423 TRP A N 1
ATOM 3515 C CA . TRP A 1 423 ? -20.770 19.505 -36.862 1.00 59.81 423 TRP A CA 1
ATOM 3516 C C . TRP A 1 423 ? -20.974 20.326 -35.590 1.00 59.81 423 TRP A C 1
ATOM 3518 O O . TRP A 1 423 ? -20.096 20.422 -34.726 1.00 59.81 423 TRP A O 1
ATOM 3528 N N . LYS A 1 424 ? -22.184 20.868 -35.452 1.00 62.56 424 LYS A N 1
ATOM 3529 C CA . LYS A 1 424 ? -22.718 21.444 -34.220 1.00 62.56 424 LYS A CA 1
ATOM 3530 C C . LYS A 1 424 ? -24.134 20.913 -34.033 1.00 62.56 424 LYS A C 1
ATOM 3532 O O . LYS A 1 424 ? -24.820 20.585 -34.999 1.00 62.56 424 LYS A O 1
ATOM 3537 N N . CYS A 1 425 ? -24.588 20.863 -32.791 1.00 69.56 425 CYS A N 1
ATOM 3538 C CA . CYS A 1 425 ? -25.962 20.507 -32.464 1.00 69.56 425 CYS A CA 1
ATOM 3539 C C . CYS A 1 425 ? -26.525 21.465 -31.414 1.00 69.56 425 CYS A C 1
ATOM 3541 O O . CYS A 1 425 ? -25.790 21.971 -30.558 1.00 69.56 425 CYS A O 1
ATOM 3543 N N . LYS A 1 426 ? -27.833 21.721 -31.459 1.00 61.00 426 LYS A N 1
ATOM 3544 C CA . LYS A 1 426 ? -28.517 22.580 -30.483 1.00 61.00 426 LYS A CA 1
ATOM 3545 C C . LYS A 1 426 ? -29.135 21.737 -29.367 1.00 61.00 426 LYS A C 1
ATOM 3547 O O . LYS A 1 426 ? -29.658 20.653 -29.599 1.00 61.00 426 LYS A O 1
ATOM 3552 N N . LYS A 1 427 ? -29.048 22.242 -28.133 1.00 56.78 427 LYS A N 1
ATOM 3553 C CA . LYS A 1 427 ? -29.650 21.622 -26.948 1.00 56.78 427 LYS A CA 1
ATOM 3554 C C . LYS A 1 427 ? -31.120 22.018 -26.867 1.00 56.78 427 LYS A C 1
ATOM 3556 O O . LYS A 1 427 ? -31.406 23.186 -26.629 1.00 56.78 427 LYS A O 1
ATOM 3561 N N . GLU A 1 428 ? -32.025 21.053 -26.995 1.00 56.25 428 GLU A N 1
ATOM 3562 C CA . GLU A 1 428 ? -33.469 21.335 -26.954 1.00 56.25 428 GLU A CA 1
ATOM 3563 C C . GLU A 1 428 ? -34.122 21.004 -25.597 1.00 56.25 428 GLU A C 1
ATOM 3565 O O . GLU A 1 428 ? -35.168 21.562 -25.280 1.00 56.25 428 GLU A O 1
ATOM 3570 N N . LYS A 1 429 ? -33.497 20.180 -24.732 1.00 60.31 429 LYS A N 1
ATOM 3571 C CA . LYS A 1 429 ? -34.046 19.807 -23.407 1.00 60.31 429 LYS A CA 1
ATOM 3572 C C . LYS A 1 429 ? -32.997 19.696 -22.292 1.00 60.31 429 LYS A C 1
ATOM 3574 O O . LYS A 1 429 ? -31.812 19.467 -22.534 1.00 60.31 429 LYS A O 1
ATOM 3579 N N . SER A 1 430 ? -33.429 19.862 -21.038 1.00 64.19 430 SER A N 1
ATOM 3580 C CA . SER A 1 430 ? -32.574 19.848 -19.832 1.00 64.19 430 SER A CA 1
ATOM 3581 C C . SER A 1 430 ? -32.002 18.466 -19.475 1.00 64.19 430 SER A C 1
ATOM 3583 O O . SER A 1 430 ? -30.999 18.388 -18.767 1.00 64.19 430 SER A O 1
ATOM 3585 N N . THR A 1 431 ? -32.596 17.398 -20.002 1.00 79.12 431 THR A N 1
ATOM 3586 C CA . THR A 1 431 ? -32.315 15.979 -19.728 1.00 79.12 431 THR A CA 1
ATOM 3587 C C . THR A 1 431 ? -31.192 15.374 -20.586 1.00 79.12 431 THR A C 1
ATOM 3589 O O . THR A 1 431 ? -30.791 14.226 -20.361 1.00 79.12 431 THR A O 1
ATOM 3592 N N . ILE A 1 432 ? -30.625 16.161 -21.509 1.00 80.69 432 ILE A N 1
ATOM 3593 C CA . ILE A 1 432 ? -29.408 15.849 -22.269 1.00 80.69 432 ILE A CA 1
ATOM 3594 C C . ILE A 1 432 ? -28.284 16.823 -21.889 1.00 80.69 432 ILE A C 1
ATOM 3596 O O . ILE A 1 432 ? -28.475 18.039 -21.782 1.00 80.69 432 ILE A O 1
ATOM 3600 N N . SER A 1 433 ? -27.074 16.289 -21.732 1.00 82.75 433 SER A N 1
ATOM 3601 C CA . SER A 1 433 ? -25.839 17.078 -21.722 1.00 82.75 433 SER A CA 1
ATOM 3602 C C . SER A 1 433 ? -25.082 16.896 -23.029 1.00 82.75 433 SER A C 1
ATOM 3604 O O . SER A 1 433 ? -24.860 15.765 -23.457 1.00 82.75 433 SER A O 1
ATOM 3606 N N . ILE A 1 434 ? -24.651 18.013 -23.607 1.00 79.75 434 ILE A N 1
ATOM 3607 C CA . ILE A 1 434 ? -23.851 18.074 -24.827 1.00 79.75 434 ILE A CA 1
ATOM 3608 C C . ILE A 1 434 ? -22.501 18.680 -24.450 1.00 79.75 434 ILE A C 1
ATOM 3610 O O . ILE A 1 434 ? -22.455 19.703 -23.764 1.00 79.75 434 ILE A O 1
ATOM 3614 N N . TYR A 1 435 ? -21.415 18.040 -24.858 1.00 76.94 435 TYR A N 1
ATOM 3615 C CA . TYR A 1 435 ? -20.045 18.504 -24.630 1.00 76.94 435 TYR A CA 1
ATOM 3616 C C . TYR A 1 435 ? -19.171 18.138 -25.834 1.00 76.94 435 TYR A C 1
ATOM 3618 O O . TYR A 1 435 ? -19.679 17.649 -26.843 1.00 76.94 435 TYR A O 1
ATOM 3626 N N . ASN A 1 436 ? -17.873 18.448 -25.774 1.00 73.50 436 ASN A N 1
ATOM 3627 C CA . ASN A 1 436 ? -16.958 18.298 -26.910 1.00 73.50 436 ASN A CA 1
ATOM 3628 C C . ASN A 1 436 ? -17.460 19.054 -28.161 1.00 73.50 436 ASN A C 1
ATOM 3630 O O . ASN A 1 436 ? -17.690 18.473 -29.218 1.00 73.50 436 ASN A O 1
ATOM 3634 N N . ASN A 1 437 ? -17.745 20.353 -27.997 1.00 72.44 437 ASN A N 1
ATOM 3635 C CA . ASN A 1 437 ? -18.233 21.252 -29.054 1.00 72.44 437 ASN A CA 1
ATOM 3636 C C . ASN A 1 437 ? -19.495 20.792 -29.813 1.00 72.44 437 ASN A C 1
ATOM 3638 O O . ASN A 1 437 ? -19.721 21.228 -30.937 1.00 72.44 437 ASN A O 1
ATOM 3642 N N . GLY A 1 438 ? -20.347 19.955 -29.210 1.00 68.62 438 GLY A N 1
ATOM 3643 C CA . GLY A 1 438 ? -21.559 19.458 -29.874 1.00 68.62 438 GLY A CA 1
ATOM 3644 C C . GLY A 1 438 ? -21.437 18.049 -30.449 1.00 68.62 438 GLY A C 1
ATOM 3645 O O . GLY A 1 438 ? -22.389 17.558 -31.045 1.00 68.62 438 GLY A O 1
ATOM 3646 N N . LYS A 1 439 ? -20.286 17.388 -30.286 1.00 78.56 439 LYS A N 1
ATOM 3647 C CA . LYS A 1 439 ? -20.051 16.053 -30.853 1.00 78.56 439 LYS A CA 1
ATOM 3648 C C . LYS A 1 439 ? -20.422 14.917 -29.908 1.00 78.56 439 LYS A C 1
ATOM 3650 O O . LYS A 1 439 ? -20.824 13.862 -30.386 1.00 78.56 439 LYS A O 1
ATOM 3655 N N . THR A 1 440 ? -20.320 15.119 -28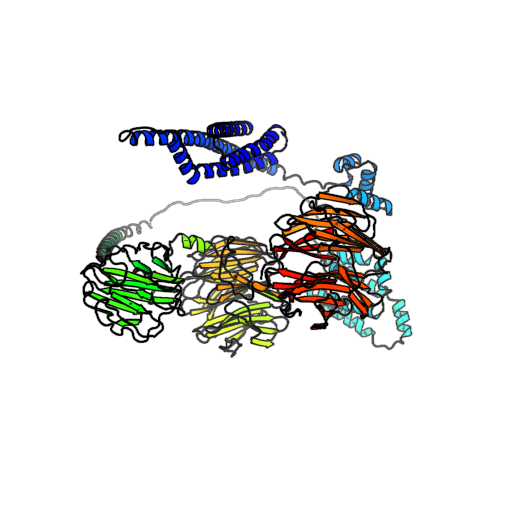.592 1.00 85.56 440 THR A N 1
ATOM 3656 C CA . THR A 1 440 ? -20.664 14.083 -27.610 1.00 85.56 440 THR A CA 1
ATOM 3657 C C . THR A 1 440 ? -21.972 14.410 -26.908 1.00 85.56 440 THR A C 1
ATOM 3659 O O . THR A 1 440 ? -22.131 15.478 -26.306 1.00 85.56 440 THR A O 1
ATOM 3662 N N . ILE A 1 441 ? -22.901 13.458 -26.961 1.00 86.94 441 ILE A N 1
ATOM 3663 C CA . ILE A 1 441 ? -24.256 13.585 -26.434 1.00 86.94 441 ILE A CA 1
ATOM 3664 C C . ILE A 1 441 ? -24.437 12.540 -25.341 1.00 86.94 441 ILE A C 1
ATOM 3666 O O . ILE A 1 441 ? -24.170 11.360 -25.555 1.00 86.94 441 ILE A O 1
ATOM 3670 N N . LYS A 1 442 ? -24.909 12.967 -24.167 1.00 88.19 442 LYS A N 1
ATOM 3671 C CA . LYS A 1 442 ? -25.156 12.079 -23.029 1.00 88.19 442 LYS A CA 1
ATOM 3672 C C . LYS A 1 442 ? -26.526 12.288 -22.417 1.00 88.19 442 LYS A C 1
ATOM 3674 O O . LYS A 1 442 ? -26.921 13.412 -22.095 1.00 88.19 442 LYS A O 1
ATOM 3679 N N . LYS A 1 443 ? -27.189 11.169 -22.146 1.00 86.94 443 LYS A N 1
ATOM 3680 C CA . LYS A 1 443 ? -28.492 11.115 -21.502 1.00 86.94 443 LYS A CA 1
ATOM 3681 C C . LYS A 1 443 ? -28.380 11.138 -19.978 1.00 86.94 443 LYS A C 1
ATOM 3683 O O . LYS A 1 443 ? -27.732 10.278 -19.370 1.00 86.94 443 LYS A O 1
ATOM 3688 N N . LEU A 1 444 ? -29.025 12.116 -19.341 1.00 84.62 444 LEU A N 1
ATOM 3689 C CA . LEU A 1 444 ? -28.956 12.317 -17.886 1.00 84.62 444 LEU A CA 1
ATOM 3690 C C . LEU A 1 444 ? -30.099 11.633 -17.126 1.00 84.62 444 LEU A C 1
ATOM 3692 O O . LEU A 1 444 ? -29.909 11.206 -15.983 1.00 84.62 444 LEU A O 1
ATOM 3696 N N . GLU A 1 445 ? -31.259 11.484 -17.762 1.00 82.44 445 GLU A N 1
ATOM 3697 C CA . GLU A 1 445 ? -32.478 10.900 -17.187 1.00 82.44 445 GLU A CA 1
ATOM 3698 C C . GLU A 1 445 ? -33.167 9.982 -18.201 1.00 82.44 445 GLU A C 1
ATOM 3700 O O . GLU A 1 445 ? -32.917 10.103 -19.392 1.00 82.44 445 GLU A O 1
ATOM 3705 N N . LYS A 1 446 ? -34.003 9.040 -17.756 1.00 81.38 446 LYS A N 1
ATOM 3706 C CA . LYS A 1 446 ? -34.680 8.079 -18.647 1.00 81.38 446 LYS A CA 1
ATOM 3707 C C . LYS A 1 446 ? -35.835 8.756 -19.397 1.00 81.38 446 LYS A C 1
ATOM 3709 O O . LYS A 1 446 ? -36.546 9.555 -18.799 1.00 81.38 446 LYS A O 1
ATOM 3714 N N . GLY A 1 447 ? -36.034 8.416 -20.670 1.00 78.75 447 GLY A N 1
ATOM 3715 C CA . GLY A 1 447 ? -37.108 8.936 -21.531 1.00 78.75 447 GLY A CA 1
ATOM 3716 C C . GLY A 1 447 ? -36.574 9.381 -22.891 1.00 78.75 447 GLY A C 1
ATOM 3717 O O . GLY A 1 447 ? -35.378 9.593 -23.016 1.00 78.75 447 GLY A O 1
ATOM 3718 N N . TRP A 1 448 ? -37.425 9.538 -23.903 1.00 78.69 448 TRP A N 1
ATOM 3719 C CA . TRP A 1 448 ? -36.983 9.940 -25.244 1.00 78.69 448 TRP A CA 1
ATOM 3720 C C . TRP A 1 448 ? -36.517 11.394 -25.293 1.00 78.69 448 TRP A C 1
ATOM 3722 O O . TRP A 1 448 ? -37.312 12.302 -25.049 1.00 78.69 448 TRP A O 1
ATOM 3732 N N . ASP A 1 449 ? -35.253 11.601 -25.660 1.00 79.06 449 ASP A N 1
ATOM 3733 C CA . ASP A 1 449 ? -34.741 12.906 -26.068 1.00 79.06 449 ASP A CA 1
ATOM 3734 C C . ASP A 1 449 ? -33.878 12.772 -27.324 1.00 79.06 449 ASP A C 1
ATOM 3736 O O . ASP A 1 449 ? -33.108 11.820 -27.458 1.00 79.06 449 ASP A O 1
ATOM 3740 N N . TRP A 1 450 ? -33.980 13.758 -28.209 1.00 75.00 450 TRP A N 1
ATOM 3741 C CA . TRP A 1 450 ? -33.284 13.791 -29.491 1.00 75.00 450 TRP A CA 1
ATOM 3742 C C . TRP A 1 450 ? -32.317 14.963 -29.587 1.00 75.00 450 TRP A C 1
ATOM 3744 O O . TRP A 1 450 ? -32.430 15.964 -28.873 1.00 75.00 450 TRP A O 1
ATOM 3754 N N . VAL A 1 451 ? -31.366 14.832 -30.504 1.00 81.12 451 VAL A N 1
ATOM 3755 C CA . VAL A 1 451 ? -30.414 15.872 -30.880 1.00 81.12 451 VAL A CA 1
ATOM 3756 C C . VAL A 1 451 ? -30.251 15.859 -32.392 1.00 81.12 451 VAL A C 1
ATOM 3758 O O . VAL A 1 451 ? -30.062 14.805 -32.994 1.00 81.12 451 VAL A O 1
ATOM 3761 N N . ARG A 1 452 ? -30.296 17.046 -32.999 1.00 79.81 452 ARG A N 1
ATOM 3762 C CA . ARG A 1 452 ? -30.110 17.236 -34.440 1.00 79.81 452 ARG A CA 1
ATOM 3763 C C . ARG A 1 452 ? -28.839 17.997 -34.738 1.00 79.81 452 ARG A C 1
ATOM 3765 O O . ARG A 1 452 ? -28.414 18.860 -33.962 1.00 79.81 452 ARG A O 1
ATOM 3772 N N . GLY A 1 453 ? -28.291 17.711 -35.905 1.00 79.38 453 GLY A N 1
ATOM 3773 C CA . GLY A 1 453 ? -27.268 18.537 -36.515 1.00 79.38 453 GLY A CA 1
ATOM 3774 C C . GLY A 1 453 ? -27.763 19.916 -36.875 1.00 79.38 453 GLY A C 1
ATOM 3775 O O . GLY A 1 453 ? -28.957 20.173 -36.984 1.00 79.38 453 GLY A O 1
ATOM 3776 N N . THR A 1 454 ? -26.817 20.812 -37.101 1.00 76.69 454 THR A N 1
ATOM 3777 C CA . THR A 1 454 ? -27.089 22.109 -37.722 1.00 76.69 454 THR A CA 1
ATOM 3778 C C . THR A 1 454 ? -26.801 22.120 -39.220 1.00 76.69 454 THR A C 1
ATOM 3780 O O . THR A 1 454 ? -27.148 23.094 -39.875 1.00 76.69 454 THR A O 1
ATOM 3783 N N . LYS A 1 455 ? -26.148 21.082 -39.763 1.00 81.50 455 LYS A N 1
ATOM 3784 C CA . LYS A 1 455 ? -25.785 21.008 -41.183 1.00 81.50 455 LYS A CA 1
ATOM 3785 C C . LYS A 1 455 ? -26.915 20.373 -41.988 1.00 81.50 455 LYS A C 1
ATOM 3787 O O . LYS A 1 455 ? -27.291 19.234 -41.718 1.00 81.50 455 LYS A O 1
ATOM 3792 N N . VAL A 1 456 ? -27.423 21.123 -42.963 1.00 82.94 456 VAL A N 1
ATOM 3793 C CA . VAL A 1 456 ? -28.358 20.629 -43.975 1.00 82.94 456 VAL A CA 1
ATOM 3794 C C . VAL A 1 456 ? -27.553 19.961 -45.087 1.00 82.94 456 VAL A C 1
ATOM 3796 O O . VAL A 1 456 ? -26.606 20.546 -45.605 1.00 82.94 456 VAL A O 1
ATOM 3799 N N . MET A 1 457 ? -27.909 18.721 -45.398 1.00 86.19 457 MET A N 1
ATOM 3800 C CA . MET A 1 457 ? -27.471 17.975 -46.571 1.00 86.19 457 MET A CA 1
ATOM 3801 C C . MET A 1 457 ? -28.529 18.197 -47.647 1.00 86.19 457 MET A C 1
ATOM 3803 O O . MET A 1 457 ? -29.644 17.683 -47.521 1.00 86.19 457 MET A O 1
ATOM 3807 N N . SER A 1 458 ? -28.196 19.031 -48.626 1.00 84.75 458 SER A N 1
ATOM 3808 C CA . SER A 1 458 ? -29.096 19.415 -49.712 1.00 84.75 458 SER A CA 1
ATOM 3809 C C . SER A 1 458 ? -28.977 18.473 -50.906 1.00 84.75 458 SER A C 1
ATOM 3811 O O . SER A 1 458 ? -28.100 17.616 -50.965 1.00 84.75 458 SER A O 1
ATOM 3813 N N . HIS A 1 459 ? -29.895 18.591 -51.856 1.00 83.12 459 HIS A N 1
ATOM 3814 C CA . HIS A 1 459 ? -29.940 17.703 -53.011 1.00 83.12 459 HIS A CA 1
ATOM 3815 C C . HIS A 1 459 ? -28.766 17.969 -53.961 1.00 83.12 459 HIS A C 1
ATOM 3817 O O . HIS A 1 459 ? -28.442 19.128 -54.215 1.00 83.12 459 HIS A O 1
ATOM 3823 N N . ASN A 1 460 ? -28.188 16.903 -54.525 1.00 79.44 460 ASN A N 1
ATOM 3824 C CA . ASN A 1 460 ? -27.067 16.946 -55.472 1.00 79.44 460 ASN A CA 1
ATOM 3825 C C . ASN A 1 460 ? -25.792 17.593 -54.908 1.00 79.44 460 ASN A C 1
ATOM 3827 O O . ASN A 1 460 ? -25.101 18.344 -55.598 1.00 79.44 460 ASN A O 1
ATOM 3831 N N . THR A 1 461 ? -25.516 17.364 -53.626 1.00 80.12 461 THR A N 1
ATOM 3832 C CA . THR A 1 461 ? -24.332 17.906 -52.946 1.00 80.12 461 THR A CA 1
ATOM 3833 C C . THR A 1 461 ? -23.338 16.816 -52.549 1.00 80.12 461 THR A C 1
ATOM 3835 O O . THR A 1 461 ? -22.426 17.084 -51.761 1.00 80.12 461 THR A O 1
ATOM 3838 N N . GLY A 1 462 ? -23.493 15.606 -53.094 1.00 82.75 462 GLY A N 1
ATOM 3839 C CA . GLY A 1 462 ? -22.587 14.483 -52.905 1.00 82.75 462 GLY A CA 1
ATOM 3840 C C . GLY A 1 462 ? -23.000 13.491 -51.818 1.00 82.75 462 GLY A C 1
ATOM 3841 O O . GLY A 1 462 ? -24.119 13.472 -51.296 1.00 82.75 462 GLY A O 1
ATOM 3842 N N . VAL A 1 463 ? -22.041 12.636 -51.461 1.00 83.12 463 VAL A N 1
ATOM 3843 C CA . VAL A 1 463 ? -22.206 11.594 -50.444 1.00 83.12 463 VAL A CA 1
ATOM 3844 C C . VAL A 1 463 ? -21.606 12.048 -49.119 1.00 83.12 463 VAL A C 1
ATOM 3846 O O . VAL A 1 463 ? -20.423 12.370 -49.012 1.00 83.12 463 VAL A O 1
ATOM 3849 N N . TYR A 1 464 ? -22.422 12.029 -48.073 1.00 84.69 464 TYR A N 1
ATOM 3850 C CA . TYR A 1 464 ? -22.017 12.332 -46.709 1.00 84.69 464 TYR A CA 1
ATOM 3851 C C . TYR A 1 464 ? -21.841 11.046 -45.918 1.00 84.69 464 TYR A C 1
ATOM 3853 O O . TYR A 1 464 ? -22.696 10.165 -45.975 1.00 84.69 464 TYR A O 1
ATOM 3861 N N . HIS A 1 465 ? -20.786 10.962 -45.104 1.00 85.12 465 HIS A N 1
ATOM 3862 C CA . HIS A 1 465 ? -20.696 9.915 -44.094 1.00 85.12 465 HIS A CA 1
ATOM 3863 C C . HIS A 1 465 ? -20.480 10.511 -42.704 1.00 85.12 465 HIS A C 1
ATOM 3865 O O . HIS A 1 465 ? -19.688 11.433 -42.505 1.00 85.12 465 HIS A O 1
ATOM 3871 N N . TYR A 1 466 ? -21.210 9.962 -41.740 1.00 84.88 466 TYR A N 1
ATOM 3872 C CA . TYR A 1 466 ? -21.147 10.347 -40.338 1.00 84.88 466 TYR A CA 1
ATOM 3873 C C . TYR A 1 466 ? -20.860 9.115 -39.496 1.00 84.88 466 TYR A C 1
ATOM 3875 O O . TYR A 1 466 ? -21.668 8.189 -39.452 1.00 84.88 466 TYR A O 1
ATOM 3883 N N . GLY A 1 467 ? -19.723 9.103 -38.806 1.00 85.69 467 GLY A N 1
ATOM 3884 C CA . GLY A 1 467 ? -19.440 8.084 -37.804 1.00 85.69 467 GLY A CA 1
ATOM 3885 C C . GLY A 1 467 ? -20.156 8.414 -36.499 1.00 85.69 467 GLY A C 1
ATOM 3886 O O . GLY A 1 467 ? -20.100 9.542 -36.024 1.00 85.69 467 GLY A O 1
ATOM 3887 N N . ILE A 1 468 ? -20.816 7.443 -35.888 1.00 87.50 468 ILE A N 1
ATOM 3888 C CA . ILE A 1 468 ? -21.458 7.558 -34.582 1.00 87.50 468 ILE A CA 1
ATOM 3889 C C . ILE A 1 468 ? -20.906 6.435 -33.716 1.00 87.50 468 ILE A C 1
ATOM 3891 O O . ILE A 1 468 ? -21.229 5.264 -33.897 1.00 87.50 468 ILE A O 1
ATOM 3895 N N . LYS A 1 469 ? -20.043 6.800 -32.772 1.00 88.56 469 LYS A N 1
ATOM 3896 C CA . LYS A 1 469 ? -19.460 5.876 -31.806 1.00 88.56 469 LYS A CA 1
ATOM 3897 C C . LYS A 1 469 ? -20.355 5.748 -30.583 1.00 88.56 469 LYS A C 1
ATOM 3899 O O . LYS A 1 469 ? -20.750 6.755 -29.992 1.00 88.56 469 LYS A O 1
ATOM 3904 N N . ILE A 1 470 ? -20.608 4.515 -30.160 1.00 86.88 470 ILE A N 1
ATOM 3905 C CA . ILE A 1 470 ? -21.361 4.205 -28.946 1.00 86.88 470 ILE A CA 1
ATOM 3906 C C . ILE A 1 470 ? -20.407 4.205 -27.750 1.00 86.88 470 ILE A C 1
ATOM 3908 O O . ILE A 1 470 ? -19.687 3.240 -27.506 1.00 86.88 470 ILE A O 1
ATOM 3912 N N . ASP A 1 471 ? -20.379 5.297 -26.984 1.00 83.38 471 ASP A N 1
ATOM 3913 C CA . ASP A 1 471 ? -19.470 5.440 -25.837 1.00 83.38 471 ASP A CA 1
ATOM 3914 C C . ASP A 1 471 ? -19.962 4.690 -24.591 1.00 83.38 471 ASP A C 1
ATOM 3916 O O . ASP A 1 471 ? -19.165 4.290 -23.741 1.00 83.38 471 ASP A O 1
ATOM 3920 N N . SER A 1 472 ? -21.282 4.559 -24.443 1.00 82.88 472 SER A N 1
ATOM 3921 C CA . SER A 1 472 ? -21.949 3.843 -23.352 1.00 82.88 472 SER A CA 1
ATOM 3922 C C . SER A 1 472 ? -23.395 3.565 -23.749 1.00 82.88 472 SER A C 1
ATOM 3924 O O . SER A 1 472 ? -24.103 4.495 -24.130 1.00 82.88 472 SER A O 1
ATOM 3926 N N . HIS A 1 473 ? -23.848 2.321 -23.606 1.00 79.06 473 HIS A N 1
ATOM 3927 C CA . HIS A 1 473 ? -25.231 1.915 -23.862 1.00 79.06 473 HIS A CA 1
ATOM 3928 C C . HIS A 1 473 ? -25.739 0.984 -22.753 1.00 79.06 473 HIS A C 1
ATOM 3930 O O . HIS A 1 473 ? -25.004 0.110 -22.287 1.00 79.06 473 HIS A O 1
ATOM 3936 N N . ASN A 1 474 ? -26.960 1.214 -22.259 1.00 69.44 474 ASN A N 1
ATOM 3937 C CA . ASN A 1 474 ? -27.543 0.426 -21.170 1.00 69.44 474 ASN A CA 1
ATOM 3938 C C . ASN A 1 474 ? -28.508 -0.663 -21.678 1.00 69.44 474 ASN A C 1
ATOM 3940 O O . ASN A 1 474 ? -29.709 -0.426 -21.791 1.00 69.44 474 ASN A O 1
ATOM 3944 N N . ASN A 1 475 ? -27.995 -1.882 -21.855 1.00 61.00 475 ASN A N 1
ATOM 3945 C CA . ASN A 1 475 ? -28.712 -3.032 -22.435 1.00 61.00 475 ASN A CA 1
ATOM 3946 C C . ASN A 1 475 ? -29.653 -3.774 -21.451 1.00 61.00 475 ASN A C 1
ATOM 3948 O O . ASN A 1 475 ? -29.986 -4.933 -21.663 1.00 61.00 475 ASN A O 1
ATOM 3952 N N . PHE A 1 476 ? -30.011 -3.179 -20.304 1.00 56.62 476 PHE A N 1
ATOM 3953 C CA . PHE A 1 476 ? -30.815 -3.857 -19.264 1.00 56.62 476 PHE A CA 1
ATOM 3954 C C . PHE A 1 476 ? -32.223 -3.275 -19.077 1.00 56.62 476 PHE A C 1
ATOM 3956 O O . PHE A 1 476 ? -33.080 -3.927 -18.486 1.00 56.62 476 PHE A O 1
ATOM 3963 N N . GLU A 1 477 ? -32.484 -2.052 -19.548 1.00 52.28 477 GLU A N 1
ATOM 3964 C CA . GLU A 1 477 ? -33.784 -1.392 -19.398 1.00 52.28 477 GLU A CA 1
ATOM 3965 C C . GLU A 1 477 ? -34.141 -0.601 -20.666 1.00 52.28 477 GLU A C 1
ATOM 3967 O O . GLU A 1 477 ? -33.782 0.564 -20.766 1.00 52.28 477 GLU A O 1
ATOM 3972 N N . ASN A 1 478 ? -34.903 -1.184 -21.598 1.00 57.38 478 ASN A N 1
ATOM 3973 C CA . ASN A 1 478 ? -35.316 -0.552 -22.865 1.00 57.38 478 ASN A CA 1
ATOM 3974 C C . ASN A 1 478 ? -34.126 0.004 -23.699 1.00 57.38 478 ASN A C 1
ATOM 3976 O O . ASN A 1 478 ? -33.770 1.181 -23.578 1.00 57.38 478 ASN A O 1
ATOM 3980 N N . PRO A 1 479 ? -33.545 -0.820 -24.582 1.00 62.19 479 PRO A N 1
ATOM 3981 C CA . PRO A 1 479 ? -32.285 -0.597 -25.314 1.00 62.19 479 PRO A CA 1
ATOM 3982 C C . PRO A 1 479 ? -32.448 0.281 -26.560 1.00 62.19 479 PRO A C 1
ATOM 3984 O O . PRO A 1 479 ? -31.805 0.061 -27.580 1.00 62.19 479 PRO A O 1
ATOM 3987 N N . TYR A 1 480 ? -33.384 1.226 -26.546 1.00 69.50 480 TYR A N 1
ATOM 3988 C CA . TYR A 1 480 ? -33.712 1.941 -27.768 1.00 69.50 480 TYR A CA 1
ATOM 3989 C C . TYR A 1 480 ? -32.728 3.086 -28.022 1.00 69.50 480 TYR A C 1
ATOM 3991 O O . TYR A 1 480 ? -32.694 4.075 -27.284 1.00 69.50 480 TYR A O 1
ATOM 3999 N N . LEU A 1 481 ? -31.975 2.954 -29.111 1.00 74.81 481 LEU A N 1
ATOM 4000 C CA . LEU A 1 481 ? -31.150 3.999 -29.709 1.00 74.81 481 LEU A CA 1
ATOM 4001 C C . LEU A 1 481 ? -31.580 4.168 -31.168 1.00 74.81 481 LEU A C 1
ATOM 4003 O O . LEU A 1 481 ? -31.621 3.180 -31.903 1.00 74.81 481 LEU A O 1
ATOM 4007 N N . MET A 1 482 ? -31.912 5.394 -31.585 1.00 79.31 482 MET A N 1
ATOM 4008 C CA . MET A 1 482 ? -32.319 5.674 -32.968 1.00 79.31 482 MET A CA 1
ATOM 4009 C C . MET A 1 482 ? -31.406 6.710 -33.607 1.00 79.31 482 MET A C 1
ATOM 4011 O O . MET A 1 482 ? -31.176 7.767 -33.029 1.00 79.31 482 MET A O 1
ATOM 4015 N N . MET A 1 483 ? -30.926 6.455 -34.817 1.00 82.56 483 MET A N 1
ATOM 4016 C CA . MET A 1 483 ? -30.083 7.395 -35.559 1.00 82.56 483 MET A CA 1
ATOM 4017 C C . MET A 1 483 ? -30.424 7.392 -37.039 1.00 82.56 483 MET A C 1
ATOM 4019 O O . MET A 1 483 ? -30.807 6.366 -37.586 1.00 82.56 483 MET A O 1
ATOM 4023 N N . GLY A 1 484 ? -30.292 8.533 -37.700 1.00 84.31 484 GLY A N 1
ATOM 4024 C CA . GLY A 1 484 ? -30.581 8.639 -39.124 1.00 84.31 484 GLY A CA 1
ATOM 4025 C C . GLY A 1 484 ? -30.770 10.084 -39.539 1.00 84.31 484 GLY A C 1
ATOM 4026 O O . GLY A 1 484 ? -30.090 10.964 -39.021 1.00 84.31 484 GLY A O 1
ATOM 4027 N N . ILE A 1 485 ? -31.692 10.339 -40.460 1.00 83.94 485 ILE A N 1
ATOM 4028 C CA . ILE A 1 485 ? -31.916 11.666 -41.035 1.00 83.94 485 ILE A CA 1
ATOM 4029 C C . ILE A 1 485 ? -33.366 12.124 -40.880 1.00 83.94 485 ILE A C 1
ATOM 4031 O O . ILE A 1 485 ? -34.299 11.325 -40.845 1.00 83.94 485 ILE A O 1
ATOM 4035 N N . VAL A 1 486 ? -33.572 13.434 -40.817 1.00 82.62 486 VAL A N 1
ATOM 4036 C CA . VAL A 1 486 ? -34.895 14.078 -40.834 1.00 82.62 486 VAL A CA 1
ATOM 4037 C C . VAL A 1 486 ? -34.918 15.181 -41.898 1.00 82.62 486 VAL A C 1
ATOM 4039 O O . VAL A 1 486 ? -33.869 15.776 -42.143 1.00 82.62 486 VAL A O 1
ATOM 4042 N N . PRO A 1 487 ? -36.070 15.500 -42.519 1.00 82.62 487 PRO A N 1
ATOM 4043 C CA . PRO A 1 487 ? -36.194 16.670 -43.384 1.00 82.62 487 PRO A CA 1
ATOM 4044 C C . PRO A 1 487 ? -35.797 17.946 -42.636 1.00 82.62 487 PRO A C 1
ATOM 4046 O O . PRO A 1 487 ? -36.211 18.138 -41.487 1.00 82.62 487 PRO A O 1
ATOM 4049 N N . SER A 1 488 ? -35.038 18.832 -43.282 1.00 78.25 488 SER A N 1
ATOM 4050 C CA . SER A 1 488 ? -34.595 20.103 -42.683 1.00 78.25 488 SER A CA 1
ATOM 4051 C C . SER A 1 488 ? -35.769 21.005 -42.274 1.00 78.25 488 SER A C 1
ATOM 4053 O O . SER A 1 488 ? -35.688 21.719 -41.276 1.00 78.25 488 SER A O 1
ATOM 4055 N N . SER A 1 489 ? -36.891 20.910 -42.995 1.00 71.69 489 SER A N 1
ATOM 4056 C CA . SER A 1 489 ? -38.139 21.646 -42.761 1.00 71.69 489 SER A CA 1
ATOM 4057 C C . SER A 1 489 ? -39.016 21.072 -41.639 1.00 71.69 489 SER A C 1
ATOM 4059 O O . SER A 1 489 ? -40.043 21.657 -41.292 1.00 71.69 489 SER A O 1
ATOM 4061 N N . SER A 1 490 ? -38.653 19.926 -41.049 1.00 66.75 490 SER A N 1
ATOM 4062 C CA . SER A 1 490 ? -39.487 19.271 -40.039 1.00 66.75 490 SER A CA 1
ATOM 4063 C C . SER A 1 490 ? -39.472 20.018 -38.699 1.00 66.75 490 SER A C 1
ATOM 4065 O O . SER A 1 490 ? -38.530 19.905 -37.909 1.00 66.75 490 SER A O 1
ATOM 4067 N N . ALA A 1 491 ? -40.569 20.719 -38.393 1.00 52.81 491 ALA A N 1
ATOM 4068 C CA . ALA A 1 491 ? -40.785 21.402 -37.112 1.00 52.81 491 ALA A CA 1
ATOM 4069 C C . ALA A 1 491 ? -41.084 20.444 -35.933 1.00 52.81 491 ALA A C 1
ATOM 4071 O O . ALA A 1 491 ? -41.030 20.840 -34.765 1.00 52.81 491 ALA A O 1
ATOM 4072 N N . SER A 1 492 ? -41.419 19.173 -36.202 1.00 50.59 492 SER A N 1
ATOM 4073 C CA . SER A 1 492 ? -41.904 18.250 -35.166 1.00 50.59 492 SER A CA 1
ATOM 4074 C C . SER A 1 492 ? -40.779 17.466 -34.489 1.00 50.59 492 SER A C 1
ATOM 4076 O O . SER A 1 492 ? -39.873 16.950 -35.132 1.00 50.59 492 SER A O 1
ATOM 4078 N N . HIS A 1 493 ? -40.876 17.379 -33.168 1.00 51.12 493 HIS A N 1
ATOM 4079 C CA . HIS A 1 493 ? -39.884 16.980 -32.168 1.00 51.12 493 HIS A CA 1
ATOM 4080 C C . HIS A 1 493 ? -39.714 15.450 -32.000 1.00 51.12 493 HIS A C 1
ATOM 4082 O O . HIS A 1 493 ? -39.495 14.950 -30.906 1.00 51.12 493 HIS A O 1
ATOM 4088 N N . THR A 1 494 ? -39.879 14.674 -33.069 1.00 52.72 494 THR A N 1
ATOM 4089 C CA . THR A 1 494 ? -39.788 13.199 -33.061 1.00 52.72 494 THR A CA 1
ATOM 4090 C C . THR A 1 494 ? -39.471 12.719 -34.477 1.00 52.72 494 THR A C 1
ATOM 4092 O O . THR A 1 494 ? -39.889 13.390 -35.418 1.00 52.72 494 THR A O 1
ATOM 4095 N N . TYR A 1 495 ? -38.852 11.545 -34.662 1.00 58.56 495 TYR A N 1
ATOM 4096 C CA . TYR A 1 495 ? -38.639 10.899 -35.979 1.00 58.56 495 TYR A CA 1
ATOM 4097 C C . TYR A 1 495 ? -39.915 10.620 -36.805 1.00 58.56 495 TYR A C 1
ATOM 4099 O O . TYR A 1 495 ? -39.838 9.974 -37.841 1.00 58.56 495 TYR A O 1
ATOM 4107 N N . LYS A 1 496 ? -41.084 11.147 -36.414 1.00 53.16 496 LYS A N 1
ATOM 4108 C CA . LYS A 1 496 ? -42.380 11.016 -37.099 1.00 53.16 496 LYS A CA 1
ATOM 4109 C C . LYS A 1 496 ? -42.365 11.383 -38.589 1.00 53.16 496 LYS A C 1
ATOM 4111 O O . LYS A 1 496 ? -43.277 10.989 -39.302 1.00 53.16 496 LYS A O 1
ATOM 4116 N N . SER A 1 497 ? -41.358 12.112 -39.059 1.00 53.62 497 SER A N 1
ATOM 4117 C CA . SER A 1 497 ? -41.145 12.428 -40.477 1.00 53.62 497 SER A CA 1
ATOM 4118 C C . SER A 1 497 ? -39.718 12.133 -40.959 1.00 53.62 497 SER A C 1
ATOM 4120 O O . SER A 1 497 ? -39.316 12.632 -42.004 1.00 53.62 497 SER A O 1
ATOM 4122 N N . GLY A 1 498 ? -38.941 11.359 -40.194 1.00 59.16 498 GLY A N 1
ATOM 4123 C CA . GLY A 1 498 ? -37.551 11.016 -40.489 1.00 59.16 498 GLY A CA 1
ATOM 4124 C C . GLY A 1 498 ? -37.341 9.563 -40.897 1.00 59.16 498 GLY A C 1
ATOM 4125 O O . GLY A 1 498 ? -38.236 8.729 -40.784 1.00 59.16 498 GLY A O 1
ATOM 4126 N N . TYR A 1 499 ? -36.121 9.280 -41.336 1.00 68.25 499 TYR A N 1
ATOM 4127 C CA . TYR A 1 499 ? -35.629 7.959 -41.704 1.00 68.25 499 TYR A CA 1
ATOM 4128 C C . TYR A 1 499 ? -34.580 7.551 -40.681 1.00 68.25 499 TYR A C 1
ATOM 4130 O O . TYR A 1 499 ? -33.549 8.215 -40.563 1.00 68.25 499 TYR A O 1
ATOM 4138 N N . CYS A 1 500 ? -34.842 6.497 -39.913 1.00 66.25 500 CYS A N 1
ATOM 4139 C CA . CYS A 1 500 ? -33.953 6.085 -38.834 1.00 66.25 500 CYS A CA 1
ATOM 4140 C C . CYS A 1 500 ? -33.647 4.587 -38.835 1.00 66.25 500 CYS A C 1
ATOM 4142 O O . CYS A 1 500 ? -34.439 3.747 -39.260 1.00 66.25 500 CYS A O 1
ATOM 4144 N N . PHE A 1 501 ? -32.468 4.294 -38.306 1.00 66.69 501 PHE A N 1
ATOM 4145 C CA . PHE A 1 501 ? -31.978 2.998 -37.889 1.00 66.69 501 PHE A CA 1
ATOM 4146 C C . PHE A 1 501 ? -32.160 2.885 -36.376 1.00 66.69 501 PHE A C 1
ATOM 4148 O O . PHE A 1 501 ? -31.699 3.755 -35.630 1.00 66.69 501 PHE A O 1
ATOM 4155 N N . THR A 1 502 ? -32.861 1.846 -35.918 1.00 61.59 502 THR A N 1
ATOM 4156 C CA . THR A 1 502 ? -33.177 1.655 -34.495 1.00 61.59 502 THR A CA 1
ATOM 4157 C C . THR A 1 502 ? -32.600 0.340 -33.984 1.00 61.59 502 THR A C 1
ATOM 4159 O O . THR A 1 502 ? -32.953 -0.717 -34.506 1.00 61.59 502 THR A O 1
ATOM 4162 N N . GLY A 1 503 ? -31.761 0.391 -32.949 1.00 58.22 503 GLY A N 1
ATOM 4163 C CA . GLY A 1 503 ? -31.283 -0.805 -32.251 1.00 58.22 503 GLY A CA 1
ATOM 4164 C C . GLY A 1 503 ? -32.226 -1.214 -31.119 1.00 58.22 503 GLY A C 1
ATOM 4165 O O . GLY A 1 503 ? -32.710 -0.349 -30.388 1.00 58.22 503 GLY A O 1
ATOM 4166 N N . ASN A 1 504 ? -32.504 -2.517 -30.977 1.00 56.22 504 ASN A N 1
ATOM 4167 C CA . ASN A 1 504 ? -33.133 -3.086 -29.780 1.00 56.22 504 ASN A CA 1
ATOM 4168 C C . ASN A 1 504 ? -32.514 -4.454 -29.391 1.00 56.22 504 ASN A C 1
ATOM 4170 O O . ASN A 1 504 ? -31.889 -5.127 -30.209 1.00 56.22 504 ASN A O 1
ATOM 4174 N N . ASP A 1 505 ? -32.728 -4.889 -28.143 1.00 47.22 505 ASP A N 1
ATOM 4175 C CA . ASP A 1 505 ? -32.169 -6.122 -27.542 1.00 47.22 505 ASP A CA 1
ATOM 4176 C C . ASP A 1 505 ? -32.795 -7.408 -28.108 1.00 47.22 505 ASP A C 1
ATOM 4178 O O . ASP A 1 505 ? -32.268 -8.501 -27.889 1.00 47.22 505 ASP A O 1
ATOM 4182 N N . SER A 1 506 ? -33.920 -7.308 -28.825 1.00 44.00 506 SER A N 1
ATOM 4183 C CA . SER A 1 506 ? -34.625 -8.471 -29.379 1.00 44.00 506 SER A CA 1
ATOM 4184 C C . SER A 1 506 ? -34.037 -8.964 -30.704 1.00 44.00 506 SER A C 1
ATOM 4186 O O . SER A 1 506 ? -34.475 -9.987 -31.224 1.00 44.00 506 SER A O 1
ATOM 4188 N N . GLY A 1 507 ? -33.033 -8.268 -31.253 1.00 45.41 507 GLY A N 1
ATOM 4189 C CA . GLY A 1 507 ? -32.383 -8.653 -32.507 1.00 45.41 507 GLY A CA 1
ATOM 4190 C C . GLY A 1 507 ? -33.280 -8.531 -33.745 1.00 45.41 507 GLY A C 1
ATOM 4191 O O . GLY A 1 507 ? -32.873 -8.979 -34.816 1.00 45.41 507 GLY A O 1
ATOM 4192 N N . GLN A 1 508 ? -34.469 -7.930 -33.613 1.00 40.09 508 GLN A N 1
ATOM 4193 C CA . GLN A 1 508 ? -35.323 -7.533 -34.729 1.00 40.09 508 GLN A CA 1
ATOM 4194 C C . GLN A 1 508 ? -35.127 -6.046 -35.017 1.00 40.09 508 GLN A C 1
ATOM 4196 O O . GLN A 1 508 ? -35.406 -5.185 -34.180 1.00 40.09 508 GLN A O 1
ATOM 4201 N N . TRP A 1 509 ? -34.626 -5.778 -36.217 1.00 51.56 509 TRP A N 1
ATOM 4202 C CA . TRP A 1 509 ? -34.196 -4.468 -36.680 1.00 51.56 509 TRP A CA 1
ATOM 4203 C C . TRP A 1 509 ? -35.278 -3.868 -37.561 1.00 51.56 509 TRP A C 1
ATOM 4205 O O . TRP A 1 509 ? -35.608 -4.441 -38.594 1.00 51.56 509 TRP A O 1
ATOM 4215 N N . GLU A 1 510 ? -35.839 -2.727 -37.178 1.00 50.19 510 GLU A N 1
ATOM 4216 C CA . GLU A 1 510 ? -36.856 -2.057 -37.984 1.00 50.19 510 GLU A CA 1
ATOM 4217 C C . GLU A 1 510 ? -36.249 -0.818 -38.641 1.00 50.19 510 GLU A C 1
ATOM 4219 O O . GLU A 1 510 ? -35.932 0.158 -37.963 1.00 50.19 510 GLU A O 1
ATOM 4224 N N . GLY A 1 511 ? -36.136 -0.824 -39.973 1.00 45.97 511 GLY A N 1
ATOM 4225 C CA . GLY A 1 511 ? -36.114 0.429 -40.722 1.00 45.97 511 GLY A CA 1
ATOM 4226 C C . GLY A 1 511 ? -37.508 1.036 -40.604 1.00 45.97 511 GLY A C 1
ATOM 4227 O O . GLY A 1 511 ? -38.455 0.538 -41.222 1.00 45.97 511 GLY A O 1
ATOM 4228 N N . LYS A 1 512 ? -37.685 2.030 -39.729 1.00 47.66 512 LYS A N 1
ATOM 4229 C CA . LYS A 1 512 ? -39.017 2.562 -39.424 1.00 47.66 512 LYS A CA 1
ATOM 4230 C C . LYS A 1 512 ? -39.292 3.803 -40.262 1.00 47.66 512 LYS A C 1
ATOM 4232 O O . LYS A 1 512 ? -38.792 4.884 -39.975 1.00 47.66 512 LYS A O 1
ATOM 4237 N N . TYR A 1 513 ? -40.132 3.639 -41.282 1.00 50.25 513 TYR A N 1
ATOM 4238 C CA . TYR A 1 513 ? -40.827 4.746 -41.929 1.00 50.25 513 TYR A CA 1
ATOM 4239 C C . TYR A 1 513 ? -41.993 5.145 -41.024 1.00 50.25 513 TYR A C 1
ATOM 4241 O O . TYR A 1 513 ? -42.861 4.322 -40.722 1.00 50.25 513 TYR 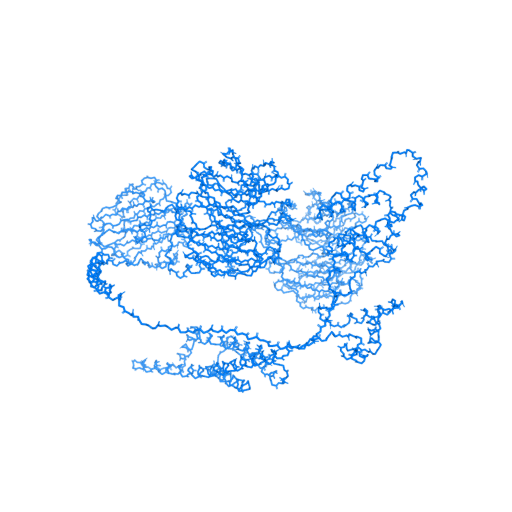A O 1
ATOM 4249 N N . CYS A 1 514 ? -42.057 6.395 -40.573 1.00 46.38 514 CYS A N 1
ATOM 4250 C CA . CYS A 1 514 ? -43.167 6.833 -39.726 1.00 46.38 514 CYS A CA 1
ATOM 4251 C C . CYS A 1 514 ? -44.512 7.001 -40.461 1.00 46.38 514 CYS A C 1
ATOM 4253 O O . CYS A 1 514 ? -45.439 7.559 -39.879 1.00 46.38 514 CYS A O 1
ATOM 4255 N N . LEU A 1 515 ? -44.670 6.463 -41.679 1.00 39.53 515 LEU A N 1
ATOM 4256 C CA . LEU A 1 515 ? -45.947 6.471 -42.401 1.00 39.53 515 LEU A CA 1
ATOM 4257 C C . LEU A 1 515 ? -46.393 5.148 -43.071 1.00 39.53 515 LEU A C 1
ATOM 4259 O O . LEU A 1 515 ? -47.424 5.190 -43.720 1.00 39.53 515 LEU A O 1
ATOM 4263 N N . ASN A 1 516 ? -45.722 3.988 -42.912 1.00 37.28 516 ASN A N 1
ATOM 4264 C CA . ASN A 1 516 ? -46.252 2.625 -43.193 1.00 37.28 516 ASN A CA 1
ATOM 4265 C C . ASN A 1 516 ? -45.171 1.524 -43.031 1.00 37.28 516 ASN A C 1
ATOM 4267 O O . ASN A 1 516 ? -43.998 1.777 -43.273 1.00 37.28 516 ASN A O 1
ATOM 4271 N N . LYS A 1 517 ? -45.610 0.324 -42.596 1.00 38.97 517 LYS A N 1
ATOM 4272 C CA . LYS A 1 517 ? -44.898 -0.933 -42.224 1.00 38.97 517 LYS A CA 1
ATOM 4273 C C . LYS A 1 517 ? -43.354 -0.981 -42.320 1.00 38.97 517 LYS A C 1
ATOM 4275 O O . LYS A 1 517 ? -42.776 -0.898 -43.398 1.00 38.97 517 LYS A O 1
ATOM 4280 N N . ALA A 1 518 ? -42.727 -1.285 -41.177 1.00 46.81 518 ALA A N 1
ATOM 4281 C CA . ALA A 1 518 ? -41.300 -1.579 -41.031 1.00 46.81 518 ALA A CA 1
ATOM 4282 C C . ALA A 1 518 ? -40.844 -2.765 -41.904 1.00 46.81 518 ALA A C 1
ATOM 4284 O O . ALA A 1 518 ? -41.511 -3.801 -41.951 1.00 46.81 518 ALA A O 1
ATOM 4285 N N . ARG A 1 519 ? -39.682 -2.628 -42.555 1.00 51.28 519 ARG A N 1
ATOM 4286 C CA . ARG A 1 519 ? -38.934 -3.748 -43.152 1.00 51.28 519 ARG A CA 1
ATOM 4287 C C . ARG A 1 519 ? -37.775 -4.126 -42.227 1.00 51.28 519 ARG A C 1
ATOM 4289 O O . ARG A 1 519 ? -37.144 -3.247 -41.640 1.00 51.28 519 ARG A O 1
ATOM 4296 N N . GLY A 1 520 ? -37.511 -5.429 -42.110 1.00 54.62 520 GLY A N 1
ATOM 4297 C CA . GLY A 1 520 ? -36.342 -5.952 -41.403 1.00 54.62 520 GLY A CA 1
ATOM 4298 C C . GLY A 1 520 ? -35.053 -5.508 -42.098 1.00 54.62 520 GLY A C 1
ATOM 4299 O O . GLY A 1 520 ? -34.900 -5.793 -43.283 1.00 54.62 520 GLY A O 1
ATOM 4300 N N . TYR A 1 521 ? -34.153 -4.809 -41.403 1.00 60.28 521 TYR A N 1
ATOM 4301 C CA . TYR A 1 521 ? -32.914 -4.268 -41.985 1.00 60.28 521 TYR A CA 1
ATOM 4302 C C . TYR A 1 521 ? -31.699 -4.588 -41.100 1.00 60.28 521 TYR A C 1
ATOM 4304 O O . TYR A 1 521 ? -31.641 -4.117 -39.974 1.00 60.28 521 TYR A O 1
ATOM 4312 N N . GLY A 1 522 ? -30.726 -5.371 -41.581 1.00 56.97 522 GLY A N 1
ATOM 4313 C CA . GLY A 1 522 ? -29.541 -5.754 -40.788 1.00 56.97 522 GLY A CA 1
ATOM 4314 C C . GLY A 1 522 ? -29.784 -6.878 -39.762 1.00 56.97 522 GLY A C 1
ATOM 4315 O O . GLY A 1 522 ? -29.349 -6.782 -38.617 1.00 56.97 522 GLY A O 1
ATOM 4316 N N . ASN A 1 523 ? -30.514 -7.937 -40.146 1.00 55.47 523 ASN A N 1
ATOM 4317 C CA . ASN A 1 523 ? -30.865 -9.069 -39.271 1.00 55.47 523 ASN A CA 1
ATOM 4318 C C . ASN A 1 523 ? -29.666 -9.628 -38.469 1.00 55.47 523 ASN A C 1
ATOM 4320 O O . ASN A 1 523 ? -28.730 -10.169 -39.044 1.00 55.47 523 ASN A O 1
ATOM 4324 N N . GLY A 1 524 ? -29.757 -9.580 -37.132 1.00 54.25 524 GLY A N 1
ATOM 4325 C CA . GLY A 1 524 ? -28.795 -10.185 -36.191 1.00 54.25 524 GLY A CA 1
ATOM 4326 C C . GLY A 1 524 ? -27.714 -9.266 -35.583 1.00 54.25 524 GLY A C 1
ATOM 4327 O O . GLY A 1 524 ? -27.014 -9.701 -34.668 1.00 54.25 524 GLY A O 1
ATOM 4328 N N . CYS A 1 525 ? -27.600 -8.003 -36.003 1.00 59.06 525 CYS A N 1
ATOM 4329 C CA . CYS A 1 525 ? -26.457 -7.122 -35.695 1.00 59.06 525 CYS A CA 1
ATOM 4330 C C . CYS A 1 525 ? -26.530 -6.353 -34.354 1.00 59.06 525 CYS A C 1
ATOM 4332 O O . CYS A 1 525 ? -26.721 -5.146 -34.364 1.00 59.06 525 CYS A O 1
ATOM 4334 N N . LYS A 1 526 ? -26.378 -6.991 -33.183 1.00 64.69 526 LYS A N 1
ATOM 4335 C CA . LYS A 1 526 ? -26.468 -6.297 -31.868 1.00 64.69 526 LYS A CA 1
ATOM 4336 C C . LYS A 1 526 ? -25.484 -5.118 -31.721 1.00 64.69 526 LYS A C 1
ATOM 4338 O O . LYS A 1 526 ? -24.313 -5.276 -32.038 1.00 64.69 526 LYS A O 1
ATOM 4343 N N . ILE A 1 527 ? -25.956 -3.991 -31.167 1.00 68.62 527 ILE A N 1
ATOM 4344 C CA . ILE A 1 527 ? -25.121 -2.821 -30.839 1.00 68.62 527 ILE A CA 1
ATOM 4345 C C . ILE A 1 527 ? -24.654 -2.914 -29.384 1.00 68.62 527 ILE A C 1
ATOM 4347 O O . ILE A 1 527 ? -25.461 -3.035 -28.458 1.00 68.62 527 ILE A O 1
ATOM 4351 N N . GLU A 1 528 ? -23.352 -2.791 -29.172 1.00 76.12 528 GLU A N 1
ATOM 4352 C CA . GLU A 1 528 ? -22.716 -2.763 -27.864 1.00 76.12 528 GLU A CA 1
ATOM 4353 C C . GLU A 1 528 ? -21.905 -1.479 -27.644 1.00 76.12 528 GLU A C 1
ATOM 4355 O O . GLU A 1 528 ? -21.627 -0.679 -28.539 1.00 76.12 528 GLU A O 1
ATOM 4360 N N . THR A 1 529 ? -21.519 -1.256 -26.387 1.00 83.62 529 THR A N 1
ATOM 4361 C CA . THR A 1 529 ? -20.602 -0.162 -26.056 1.00 83.62 529 THR A CA 1
ATOM 4362 C C . THR A 1 529 ? -19.253 -0.396 -26.738 1.00 83.62 529 THR A C 1
ATOM 4364 O O . THR A 1 529 ? -18.592 -1.397 -26.472 1.00 83.62 529 THR A O 1
ATOM 4367 N N . GLY A 1 530 ? -18.814 0.569 -27.545 1.00 78.75 530 GLY A N 1
ATOM 4368 C CA . GLY A 1 530 ? -17.582 0.513 -28.328 1.00 78.75 530 GLY A CA 1
ATOM 4369 C C . GLY A 1 530 ? -17.807 0.470 -29.838 1.00 78.75 530 GLY A C 1
ATOM 4370 O O . GLY A 1 530 ? -16.873 0.806 -30.563 1.00 78.75 530 GLY A O 1
ATOM 4371 N N . ASP A 1 531 ? -19.016 0.131 -30.289 1.00 82.88 531 ASP A N 1
ATOM 4372 C CA . ASP A 1 531 ? -19.336 0.030 -31.711 1.00 82.88 531 ASP A CA 1
ATOM 4373 C C . ASP A 1 531 ? -19.297 1.381 -32.428 1.00 82.88 531 ASP A C 1
ATOM 4375 O O . ASP A 1 531 ? -19.578 2.438 -31.848 1.00 82.88 531 ASP A O 1
ATOM 4379 N N . LEU A 1 532 ? -18.966 1.328 -33.718 1.00 85.88 532 LEU A N 1
ATOM 4380 C CA . LEU A 1 532 ? -18.998 2.453 -34.642 1.00 85.88 532 LEU A CA 1
ATOM 4381 C C . LEU A 1 532 ? -20.061 2.210 -35.710 1.00 85.88 532 LEU A C 1
ATOM 4383 O O . LEU A 1 532 ? -19.955 1.272 -36.497 1.00 85.88 532 LEU A O 1
ATOM 4387 N N . ILE A 1 533 ? -21.052 3.094 -35.768 1.00 84.12 533 ILE A N 1
ATOM 4388 C CA . ILE A 1 533 ? -22.077 3.084 -36.809 1.00 84.12 533 ILE A CA 1
ATOM 4389 C C . ILE A 1 533 ? -21.780 4.212 -37.785 1.00 84.12 533 ILE A C 1
ATOM 4391 O O . ILE A 1 533 ? -21.728 5.373 -37.392 1.00 84.12 533 ILE A O 1
ATOM 4395 N N . THR A 1 534 ? -21.585 3.897 -39.058 1.00 86.62 534 THR A N 1
ATOM 4396 C CA . THR A 1 534 ? -21.431 4.900 -40.112 1.00 86.62 534 THR A CA 1
ATOM 4397 C C . THR A 1 534 ? -22.766 5.103 -40.809 1.00 86.62 534 THR A C 1
ATOM 4399 O O . THR A 1 534 ? -23.280 4.176 -41.426 1.00 86.62 534 THR A O 1
ATOM 4402 N N . VAL A 1 535 ? -23.318 6.310 -40.729 1.00 87.00 535 VAL A N 1
ATOM 4403 C CA . VAL A 1 535 ? -24.498 6.736 -41.489 1.00 87.00 535 VAL A CA 1
ATOM 4404 C C . VAL A 1 535 ? -24.023 7.312 -42.813 1.00 87.00 535 VAL A C 1
ATOM 4406 O O . VAL A 1 535 ? -23.232 8.253 -42.804 1.00 87.00 535 VAL A O 1
ATOM 4409 N N . ILE A 1 536 ? -24.483 6.759 -43.929 1.00 87.44 536 ILE A N 1
ATOM 4410 C CA . ILE A 1 536 ? -24.099 7.188 -45.275 1.00 87.44 536 ILE A CA 1
ATOM 4411 C C . ILE A 1 536 ? -25.332 7.767 -45.958 1.00 87.44 536 ILE A C 1
ATOM 4413 O O . ILE A 1 536 ? -26.346 7.086 -46.096 1.00 87.44 536 ILE A O 1
ATOM 4417 N N . VAL A 1 537 ? -25.250 9.034 -46.351 1.00 87.50 537 VAL A N 1
ATOM 4418 C CA . VAL A 1 537 ? -26.337 9.792 -46.973 1.00 87.50 537 VAL A CA 1
ATOM 4419 C C . VAL A 1 537 ? -25.862 10.248 -48.342 1.00 87.50 537 VAL A C 1
ATOM 4421 O O . VAL A 1 537 ? -25.056 11.165 -48.448 1.00 87.50 537 VAL A O 1
ATOM 4424 N N . ASP A 1 538 ? -26.346 9.595 -49.385 1.00 88.12 538 ASP A N 1
ATOM 4425 C CA . ASP A 1 538 ? -26.080 9.953 -50.772 1.00 88.12 538 ASP A CA 1
ATOM 4426 C C . ASP A 1 538 ? -27.214 10.860 -51.267 1.00 88.12 538 ASP A C 1
ATOM 4428 O O . ASP A 1 538 ? -28.336 10.394 -51.495 1.00 88.12 538 ASP A O 1
ATOM 4432 N N . THR A 1 539 ? -26.955 12.170 -51.366 1.00 87.75 539 THR A N 1
ATOM 4433 C CA . THR A 1 539 ? -27.979 13.144 -51.782 1.00 87.75 539 THR A CA 1
ATOM 4434 C C . THR A 1 539 ? -28.129 13.256 -53.298 1.00 87.75 539 THR A C 1
ATOM 4436 O O . THR A 1 539 ? -29.130 13.826 -53.757 1.00 87.75 539 THR A O 1
ATOM 4439 N N . ASP A 1 540 ? -27.200 12.666 -54.055 1.00 85.81 540 ASP A N 1
ATOM 4440 C CA . ASP A 1 540 ? -27.223 12.599 -55.517 1.00 85.81 540 ASP A CA 1
ATOM 4441 C C . ASP A 1 540 ? -28.155 11.460 -55.955 1.00 85.81 540 ASP A C 1
ATOM 4443 O O . ASP A 1 540 ? -29.125 11.672 -56.683 1.00 85.81 540 ASP A O 1
ATOM 4447 N N . SER A 1 541 ? -27.933 10.250 -55.427 1.00 86.06 541 SER A N 1
ATOM 4448 C CA . SER A 1 541 ? -28.775 9.077 -55.708 1.00 86.06 541 SER A CA 1
ATOM 4449 C C . SER A 1 541 ? -29.996 8.954 -54.785 1.00 86.06 541 SER A C 1
ATOM 4451 O O . SER A 1 541 ? -30.836 8.067 -54.962 1.00 86.06 541 SER A O 1
ATOM 4453 N N . LYS A 1 542 ? -30.125 9.872 -53.818 1.00 86.75 542 LYS A N 1
ATOM 4454 C CA . LYS A 1 542 ? -31.175 9.930 -52.789 1.00 86.75 542 LYS A CA 1
ATOM 4455 C C . LYS A 1 542 ? -31.268 8.657 -51.944 1.00 86.75 542 LYS A C 1
ATOM 4457 O O . LYS A 1 542 ? -32.372 8.169 -51.679 1.00 86.75 542 LYS A O 1
ATOM 4462 N N . LYS A 1 543 ? -30.134 8.131 -51.483 1.00 87.56 543 LYS A N 1
ATOM 4463 C CA . LYS A 1 543 ? -30.062 6.889 -50.697 1.00 87.56 543 LYS A CA 1
ATOM 4464 C C . LYS A 1 543 ? -29.493 7.111 -49.298 1.00 87.56 543 LYS A C 1
ATOM 4466 O O . LYS A 1 543 ? -28.601 7.924 -49.091 1.00 87.56 543 LYS A O 1
ATOM 4471 N N . LEU A 1 544 ? -30.004 6.351 -48.335 1.00 86.19 544 LEU A N 1
ATOM 4472 C CA . LEU A 1 544 ? -29.484 6.234 -46.974 1.00 86.19 544 LEU A CA 1
ATOM 4473 C C . LEU A 1 544 ? -29.058 4.786 -46.740 1.00 86.19 544 LEU A C 1
ATOM 4475 O O . LEU A 1 544 ? -29.860 3.870 -46.927 1.00 86.19 544 LEU A O 1
ATOM 4479 N N . SER A 1 545 ? -27.829 4.581 -46.284 1.00 85.06 545 SER A N 1
ATOM 4480 C CA . SER A 1 545 ? -27.284 3.280 -45.886 1.00 85.06 545 SER A CA 1
ATOM 4481 C C . SER A 1 545 ? -26.528 3.381 -44.562 1.00 85.06 545 SER A C 1
ATOM 4483 O O . SER A 1 545 ? -26.216 4.473 -44.077 1.00 85.06 545 SER A O 1
ATOM 4485 N N . PHE A 1 546 ? -26.262 2.230 -43.942 1.00 84.62 546 PHE A N 1
ATOM 4486 C CA . PHE A 1 546 ? -25.538 2.155 -42.672 1.00 84.62 546 PHE A CA 1
ATOM 4487 C C . PHE A 1 546 ? -24.434 1.107 -42.733 1.00 84.62 546 PHE A C 1
ATOM 4489 O O . PHE A 1 546 ? -24.625 0.045 -43.319 1.00 84.62 546 PHE A O 1
ATOM 4496 N N . LYS A 1 547 ? -23.318 1.375 -42.049 1.00 83.44 547 LYS A N 1
ATOM 4497 C CA . LYS A 1 547 ? -22.301 0.366 -41.731 1.00 83.44 547 LYS A CA 1
ATOM 4498 C C . LYS A 1 547 ? -22.179 0.194 -40.224 1.00 83.44 547 LYS A C 1
ATOM 4500 O O . LYS A 1 547 ? -22.187 1.194 -39.511 1.00 83.44 547 LYS A O 1
ATOM 4505 N N . LEU A 1 548 ? -22.021 -1.034 -39.742 1.00 82.25 548 LEU A N 1
ATOM 4506 C CA . LEU A 1 548 ? -21.694 -1.328 -38.343 1.00 82.25 548 LEU A CA 1
ATOM 4507 C C . LEU A 1 548 ? -20.290 -1.923 -38.285 1.00 82.25 548 LEU A C 1
ATOM 4509 O O . LEU A 1 548 ? -20.042 -2.961 -38.881 1.00 82.25 548 LEU A O 1
ATOM 4513 N N . ASN A 1 549 ? -19.361 -1.275 -37.579 1.00 81.81 549 ASN A N 1
ATOM 4514 C CA . ASN A 1 549 ? -17.971 -1.732 -37.448 1.00 81.81 549 ASN A CA 1
ATOM 4515 C C . ASN A 1 549 ? -17.330 -2.107 -38.803 1.00 81.81 549 ASN A C 1
ATOM 4517 O O . ASN A 1 549 ? -16.656 -3.128 -38.923 1.00 81.81 549 ASN A O 1
ATOM 4521 N N . SER A 1 550 ? -17.564 -1.267 -39.818 1.00 78.62 550 SER A N 1
ATOM 4522 C CA . SER A 1 550 ? -17.145 -1.436 -41.222 1.00 78.62 550 SER A CA 1
ATOM 4523 C C . SER A 1 550 ? -17.920 -2.467 -42.055 1.00 78.62 550 SER A C 1
ATOM 4525 O O . SER A 1 550 ? -17.740 -2.486 -43.272 1.00 78.62 550 SER A O 1
ATOM 4527 N N . GLU A 1 551 ? -18.812 -3.262 -41.462 1.00 79.31 551 GLU A N 1
ATOM 4528 C CA . GLU A 1 551 ? -19.715 -4.158 -42.192 1.00 79.31 551 GLU A CA 1
ATOM 4529 C C . GLU A 1 551 ? -20.868 -3.359 -42.809 1.00 79.31 551 GLU A C 1
ATOM 4531 O O . GLU A 1 551 ? -21.575 -2.634 -42.108 1.00 79.31 551 GLU A O 1
ATOM 4536 N N . ASP A 1 552 ? -21.035 -3.457 -44.128 1.00 81.44 552 ASP A N 1
ATOM 4537 C CA . ASP A 1 552 ? -22.104 -2.774 -44.855 1.00 81.44 552 ASP A CA 1
ATOM 4538 C C . ASP A 1 552 ? -23.442 -3.487 -44.647 1.00 81.44 552 ASP A C 1
ATOM 4540 O O . ASP A 1 552 ? -23.579 -4.668 -44.961 1.00 81.44 552 ASP A O 1
ATOM 4544 N N . LEU A 1 553 ? -24.431 -2.767 -44.113 1.00 74.12 553 LEU A N 1
ATOM 4545 C CA . LEU A 1 553 ? -25.765 -3.307 -43.848 1.00 74.12 553 LEU A CA 1
ATOM 4546 C C . LEU A 1 553 ? -26.715 -3.137 -45.048 1.00 74.12 553 LEU A C 1
ATOM 4548 O O . LEU A 1 553 ? -27.874 -3.549 -44.973 1.00 74.12 553 LEU A O 1
ATOM 4552 N N . GLY A 1 554 ? -26.232 -2.562 -46.155 1.00 78.19 554 GLY A N 1
ATOM 4553 C CA . GLY A 1 554 ? -26.983 -2.339 -47.384 1.00 78.19 554 GLY A CA 1
ATOM 4554 C C . GLY A 1 554 ? -27.698 -0.988 -47.427 1.00 78.19 554 GLY A C 1
ATOM 4555 O O . GLY A 1 554 ? -27.410 -0.068 -46.668 1.00 78.19 554 GLY A O 1
ATOM 4556 N N . ILE A 1 555 ? -28.635 -0.831 -48.363 1.00 80.38 555 ILE A N 1
ATOM 4557 C CA . ILE A 1 555 ? -29.437 0.394 -48.483 1.00 80.38 555 ILE A CA 1
ATOM 4558 C C . ILE A 1 555 ? -30.614 0.309 -47.511 1.00 80.38 555 ILE A C 1
ATOM 4560 O O . ILE A 1 555 ? -31.470 -0.566 -47.637 1.00 80.38 555 ILE A O 1
ATOM 4564 N N . ALA A 1 556 ? -30.666 1.232 -46.552 1.00 73.81 556 ALA A N 1
ATOM 4565 C CA . ALA A 1 556 ? -31.765 1.341 -45.600 1.00 73.81 556 ALA A CA 1
ATOM 4566 C C . ALA A 1 556 ? -32.977 2.059 -46.192 1.00 73.81 556 ALA A C 1
ATOM 4568 O O . ALA A 1 556 ? -34.110 1.711 -45.863 1.00 73.81 556 ALA A O 1
ATOM 4569 N N . GLN A 1 557 ? -32.751 3.056 -47.051 1.00 78.69 557 GLN A N 1
ATOM 4570 C CA . GLN A 1 557 ? -33.820 3.804 -47.701 1.00 78.69 557 GLN A CA 1
ATOM 4571 C C . GLN A 1 557 ? -33.374 4.402 -49.039 1.00 78.69 557 GLN A C 1
ATOM 4573 O O . GLN A 1 557 ? -32.265 4.911 -49.160 1.00 78.69 557 GLN A O 1
ATOM 4578 N N . GLU A 1 558 ? -34.289 4.423 -50.007 1.00 81.88 558 GLU A N 1
ATOM 4579 C CA . GLU A 1 558 ? -34.174 5.187 -51.255 1.00 81.88 558 GLU A CA 1
ATOM 4580 C C . GLU A 1 558 ? -35.215 6.318 -51.287 1.00 81.88 558 GLU A C 1
ATOM 4582 O O . GLU A 1 558 ? -36.232 6.257 -50.590 1.00 81.88 558 GLU A O 1
ATOM 4587 N N . ASN A 1 559 ? -34.991 7.338 -52.114 1.00 82.81 559 ASN A N 1
ATOM 4588 C CA . ASN A 1 559 ? -35.825 8.540 -52.216 1.00 82.81 559 ASN A CA 1
ATOM 4589 C C . ASN A 1 559 ? -35.877 9.370 -50.918 1.00 82.81 559 ASN A C 1
ATOM 4591 O O . ASN A 1 559 ? -36.947 9.803 -50.482 1.00 82.81 559 ASN A O 1
ATOM 4595 N N . ILE A 1 560 ? -34.720 9.598 -50.289 1.00 83.81 560 ILE A N 1
ATOM 4596 C CA . ILE A 1 560 ? -34.614 10.510 -49.138 1.00 83.81 560 ILE A CA 1
ATOM 4597 C C . ILE A 1 560 ? -34.988 11.963 -49.529 1.00 83.81 560 ILE A C 1
ATOM 4599 O O . ILE A 1 560 ? -34.956 12.309 -50.713 1.00 83.81 560 ILE A O 1
ATOM 4603 N N . PRO A 1 561 ? -35.360 12.836 -48.569 1.00 82.25 561 PRO A N 1
ATOM 4604 C CA . PRO A 1 561 ? -35.765 14.212 -48.845 1.00 82.25 561 PRO A CA 1
ATOM 4605 C C . PRO A 1 561 ? -34.631 15.013 -49.481 1.00 82.25 561 PRO A C 1
ATOM 4607 O O . PRO A 1 561 ? -33.468 14.774 -49.168 1.00 82.25 561 PRO A O 1
ATOM 4610 N N . ASN A 1 562 ? -34.986 16.007 -50.301 1.00 83.06 562 ASN A N 1
ATOM 4611 C CA . ASN A 1 562 ? -34.006 16.881 -50.951 1.00 83.06 562 ASN A CA 1
ATOM 4612 C C . ASN A 1 562 ? -33.105 17.588 -49.930 1.00 83.06 562 ASN A C 1
ATOM 4614 O O . ASN A 1 562 ? -31.902 17.620 -50.124 1.00 83.06 562 ASN A O 1
ATOM 4618 N N . ASP A 1 563 ? -33.677 18.091 -48.834 1.00 87.31 563 ASP A N 1
ATOM 4619 C CA . ASP A 1 563 ? -32.910 18.684 -47.742 1.00 87.31 563 ASP A CA 1
ATOM 4620 C C . ASP A 1 563 ? -33.124 17.883 -46.459 1.00 87.31 563 ASP A C 1
ATOM 4622 O O . ASP A 1 563 ? -34.242 17.799 -45.931 1.00 87.31 563 ASP A O 1
ATOM 4626 N N . CYS A 1 564 ? -32.052 17.308 -45.923 1.00 85.00 564 CYS A N 1
ATOM 4627 C CA . CYS A 1 564 ? -32.105 16.494 -44.715 1.00 85.00 564 CYS A CA 1
ATOM 4628 C C . CYS A 1 564 ? -30.967 16.807 -43.737 1.00 85.00 564 CYS A C 1
ATOM 4630 O O . CYS A 1 564 ? -29.965 17.422 -44.079 1.00 85.00 564 CYS A O 1
ATOM 4632 N N . ILE A 1 565 ? -31.144 16.440 -42.470 1.00 86.62 565 ILE A N 1
ATOM 4633 C CA . ILE A 1 565 ? -30.196 16.695 -41.380 1.00 86.62 565 ILE A CA 1
ATOM 4634 C C . ILE A 1 565 ? -30.034 15.408 -40.575 1.00 86.62 565 ILE A C 1
ATOM 4636 O O . ILE A 1 565 ? -31.021 14.718 -40.315 1.00 86.62 565 ILE A O 1
ATOM 4640 N N . LEU A 1 566 ? -28.811 15.104 -40.134 1.00 87.12 566 LEU A N 1
ATOM 4641 C CA . LEU A 1 566 ? -28.554 13.980 -39.233 1.00 87.12 566 LEU A CA 1
ATOM 4642 C C . LEU A 1 566 ? -29.211 14.218 -37.856 1.00 87.12 566 LEU A C 1
ATOM 4644 O O . LEU A 1 566 ? -29.143 15.308 -37.282 1.00 87.12 566 LEU A O 1
ATOM 4648 N N . SER A 1 567 ? -29.827 13.179 -37.307 1.00 84.25 567 SER A N 1
ATOM 4649 C CA . SER A 1 567 ? -30.489 13.179 -36.003 1.00 84.25 567 SER A CA 1
ATOM 4650 C C . SER A 1 567 ? -30.087 11.937 -35.208 1.00 84.25 567 SER A C 1
ATOM 4652 O O . SER A 1 567 ? -29.725 10.909 -35.789 1.00 84.25 567 SER A O 1
ATOM 4654 N N . VAL A 1 568 ? -30.160 12.028 -33.876 1.00 85.62 568 VAL A N 1
ATOM 4655 C CA . VAL A 1 568 ? -29.997 10.895 -32.951 1.00 85.62 568 VAL A CA 1
ATOM 4656 C C . VAL A 1 568 ? -30.944 11.034 -31.754 1.00 85.62 568 VAL A C 1
ATOM 4658 O O . VAL A 1 568 ? -30.979 12.092 -31.128 1.00 85.62 568 VAL A O 1
ATOM 4661 N N . ASP A 1 569 ? -31.642 9.954 -31.391 1.00 82.56 569 ASP A N 1
ATOM 4662 C CA . ASP A 1 569 ? -32.511 9.859 -30.214 1.00 82.56 569 ASP A CA 1
ATOM 4663 C C . ASP A 1 569 ? -31.954 8.847 -29.210 1.00 82.56 569 ASP A C 1
ATOM 4665 O O . ASP A 1 569 ? -31.667 7.696 -29.548 1.00 82.56 569 ASP A O 1
ATOM 4669 N N . LEU A 1 570 ? -31.857 9.283 -27.953 1.00 83.12 570 LEU A N 1
ATOM 4670 C CA . LEU A 1 570 ? -31.375 8.511 -26.810 1.00 83.12 570 LEU A CA 1
ATOM 4671 C C . LEU A 1 570 ? -32.524 8.310 -25.818 1.00 83.12 570 LEU A C 1
ATOM 4673 O O . LEU A 1 570 ? -33.173 9.279 -25.408 1.00 83.12 570 LEU A O 1
ATOM 4677 N N . TYR A 1 571 ? -32.742 7.072 -25.372 1.00 80.88 571 TYR A N 1
ATOM 4678 C CA . TYR A 1 571 ? -33.789 6.762 -24.397 1.00 80.88 571 TYR A CA 1
ATOM 4679 C C . TYR A 1 571 ? -33.244 6.528 -22.985 1.00 80.88 571 TYR A C 1
ATOM 4681 O O . TYR A 1 571 ? -33.783 7.048 -21.996 1.00 80.88 571 TYR A O 1
ATOM 4689 N N . SER A 1 572 ? -32.184 5.728 -22.864 1.00 81.50 572 SER A N 1
ATOM 4690 C CA . SER A 1 572 ? -31.781 5.166 -21.584 1.00 81.50 572 SER A CA 1
ATOM 4691 C C . SER A 1 572 ? -30.850 6.084 -20.802 1.00 81.50 572 SER A C 1
ATOM 4693 O O . SER A 1 572 ? -29.954 6.748 -21.323 1.00 81.50 572 SER A O 1
ATOM 4695 N N . LYS A 1 573 ? -31.057 6.138 -19.482 1.00 80.94 573 LYS A N 1
ATOM 4696 C CA . LYS A 1 573 ? -30.209 6.934 -18.591 1.00 80.94 573 LYS A CA 1
ATOM 4697 C C . LYS A 1 573 ? -28.773 6.408 -18.676 1.00 80.94 573 LYS A C 1
ATOM 4699 O O . LYS A 1 573 ? -28.547 5.244 -18.362 1.00 80.94 573 LYS A O 1
ATOM 4704 N N . ARG A 1 574 ? -27.812 7.302 -18.951 1.00 80.06 574 ARG A N 1
ATOM 4705 C CA . ARG A 1 574 ? -26.377 7.030 -19.197 1.00 80.06 574 ARG A CA 1
ATOM 4706 C C . ARG A 1 574 ? -26.015 6.568 -20.607 1.00 80.06 574 ARG A C 1
ATOM 4708 O O . ARG A 1 574 ? -24.827 6.328 -20.823 1.00 80.06 574 ARG A O 1
ATOM 4715 N N . ASP A 1 575 ? -26.959 6.504 -21.541 1.00 84.62 575 ASP A N 1
ATOM 4716 C CA . ASP A 1 575 ? -26.577 6.360 -22.942 1.00 84.62 575 ASP A CA 1
ATOM 4717 C C . ASP A 1 575 ? -25.724 7.560 -23.361 1.00 84.62 575 ASP A C 1
ATOM 4719 O O . ASP A 1 575 ? -25.989 8.709 -22.975 1.00 84.62 575 ASP A O 1
ATOM 4723 N N . GLN A 1 576 ? -24.661 7.276 -24.100 1.00 89.62 576 GLN A N 1
ATOM 4724 C CA . GLN A 1 576 ? -23.718 8.268 -24.572 1.00 89.62 576 GLN A CA 1
ATOM 4725 C C . GLN A 1 576 ? -23.180 7.866 -25.940 1.00 89.62 576 GLN A C 1
ATOM 4727 O O . GLN A 1 576 ? -22.758 6.726 -26.133 1.00 89.62 576 GLN A O 1
ATOM 4732 N N . ILE A 1 577 ? -23.148 8.832 -26.852 1.00 89.25 577 ILE A N 1
ATOM 4733 C CA . ILE A 1 577 ? -22.588 8.673 -28.192 1.00 89.25 577 ILE A CA 1
ATOM 4734 C C . ILE A 1 577 ? -21.668 9.842 -28.546 1.00 89.25 577 ILE A C 1
ATOM 4736 O O . ILE A 1 577 ? -21.846 10.951 -28.030 1.00 89.25 577 ILE A O 1
ATOM 4740 N N . THR A 1 578 ? -20.738 9.607 -29.469 1.00 89.38 578 THR A N 1
ATOM 4741 C CA . THR A 1 578 ? -19.865 10.636 -30.048 1.00 89.38 578 THR A CA 1
ATOM 4742 C C . THR A 1 578 ? -19.888 10.575 -31.574 1.00 89.38 578 THR A C 1
ATOM 4744 O O . THR A 1 578 ? -19.687 9.512 -32.153 1.00 89.38 578 THR A O 1
ATOM 4747 N N . ILE A 1 579 ? -20.104 11.721 -32.223 1.00 85.75 579 ILE A N 1
ATOM 4748 C CA . ILE A 1 579 ? -20.092 11.860 -33.687 1.00 85.75 579 ILE A CA 1
ATOM 4749 C C . ILE A 1 579 ? -18.655 12.115 -34.183 1.00 85.75 579 ILE A C 1
ATOM 4751 O O . ILE A 1 579 ? -17.948 12.964 -33.634 1.00 85.75 579 ILE A O 1
ATOM 4755 N N . ILE A 1 580 ? -18.242 11.385 -35.221 1.00 81.44 580 ILE A N 1
ATOM 4756 C CA . ILE A 1 580 ? -16.923 11.382 -35.871 1.00 81.44 580 ILE A CA 1
ATOM 4757 C C . ILE A 1 580 ? -17.098 11.846 -37.330 1.00 81.44 580 ILE A C 1
ATOM 4759 O O . ILE A 1 580 ? -18.018 11.397 -38.015 1.00 81.44 580 ILE A O 1
ATOM 4763 N N . GLU A 1 581 ? -16.245 12.762 -37.798 1.00 64.44 581 GLU A N 1
ATOM 4764 C CA . GLU A 1 581 ? -16.323 13.379 -39.135 1.00 64.44 581 GLU A CA 1
ATOM 4765 C C . GLU A 1 581 ? -15.296 12.764 -40.101 1.00 64.44 581 GLU A C 1
ATOM 4767 O O . GLU A 1 581 ? -14.210 12.367 -39.693 1.00 64.44 581 GLU A O 1
ATOM 4772 N N . ASN A 1 582 ? -15.628 12.723 -41.393 1.00 49.47 582 ASN A N 1
ATOM 4773 C CA . ASN A 1 582 ? -14.914 11.997 -42.455 1.00 49.47 582 ASN A CA 1
ATOM 4774 C C . ASN A 1 582 ? -13.490 12.461 -42.830 1.00 49.47 582 ASN A C 1
ATOM 4776 O O . ASN A 1 582 ? -12.917 11.912 -43.766 1.00 49.47 582 ASN A O 1
ATOM 4780 N N . GLY A 1 583 ? -12.888 13.420 -42.125 1.00 40.84 583 GLY A N 1
ATOM 4781 C CA . GLY A 1 583 ? -11.485 13.798 -42.361 1.00 40.84 583 GLY A CA 1
ATOM 4782 C C . GLY A 1 583 ? -10.465 12.742 -41.910 1.00 40.84 583 GLY A C 1
ATOM 4783 O O . GLY A 1 583 ? -9.312 12.807 -42.314 1.00 40.84 583 GLY A O 1
ATOM 4784 N N . ASP A 1 584 ? -10.898 11.753 -41.121 1.00 43.22 584 ASP A N 1
ATOM 4785 C CA . ASP A 1 584 ? -10.026 10.784 -40.437 1.00 43.22 584 ASP A CA 1
ATOM 4786 C C . ASP A 1 584 ? -9.986 9.390 -41.115 1.00 43.22 584 ASP A C 1
ATOM 4788 O O . ASP A 1 584 ? -9.559 8.404 -40.514 1.00 43.22 584 ASP A O 1
ATOM 4792 N N . GLN A 1 585 ? -10.462 9.245 -42.360 1.00 35.09 585 GLN A N 1
ATOM 4793 C CA . GLN A 1 585 ? -10.625 7.919 -42.987 1.00 35.09 585 GLN A CA 1
ATOM 4794 C C . GLN A 1 585 ? -9.345 7.286 -43.571 1.00 35.09 585 GLN A C 1
ATOM 4796 O O . GLN A 1 585 ? -9.313 6.064 -43.725 1.00 35.09 585 GLN A O 1
ATOM 4801 N N . SER A 1 586 ? -8.262 8.038 -43.811 1.00 32.59 586 SER A N 1
ATOM 4802 C CA . SER A 1 586 ? -6.961 7.447 -44.194 1.00 32.59 586 SER A CA 1
ATOM 4803 C C . SER A 1 586 ? -6.265 6.706 -43.044 1.00 32.59 586 SER A C 1
ATOM 4805 O O . SER A 1 586 ? -5.335 5.938 -43.281 1.00 32.59 586 SER A O 1
ATOM 4807 N N . ASP A 1 587 ? -6.756 6.867 -41.814 1.00 36.88 587 ASP A N 1
ATOM 4808 C CA . ASP A 1 587 ? -6.228 6.216 -40.615 1.00 36.88 587 ASP A CA 1
ATOM 4809 C C . ASP A 1 587 ? -6.916 4.877 -40.290 1.00 36.88 587 ASP A C 1
ATOM 4811 O O . ASP A 1 587 ? -6.463 4.144 -39.413 1.00 36.88 587 ASP A O 1
ATOM 4815 N N . LEU A 1 588 ? -7.978 4.490 -41.008 1.00 35.91 588 LEU A N 1
ATOM 4816 C CA . LEU A 1 588 ? -8.798 3.330 -40.624 1.00 35.91 588 LEU A CA 1
ATOM 4817 C C . LEU A 1 588 ? -8.371 1.989 -41.246 1.00 35.91 588 LEU A C 1
ATOM 4819 O O . LEU A 1 588 ? -8.696 0.948 -40.679 1.00 35.91 588 LEU A O 1
ATOM 4823 N N . ASN A 1 589 ? -7.573 1.977 -42.321 1.00 31.30 589 ASN A N 1
ATOM 4824 C CA . ASN A 1 589 ? -7.068 0.721 -42.906 1.00 31.30 589 ASN A CA 1
ATOM 4825 C C . ASN A 1 589 ? -5.762 0.206 -42.271 1.00 31.30 589 ASN A C 1
ATOM 4827 O O . ASN A 1 589 ? -5.364 -0.920 -42.551 1.00 31.30 589 ASN A O 1
ATOM 4831 N N . ASN A 1 590 ? -5.133 0.973 -41.371 1.00 33.38 590 ASN A N 1
ATOM 4832 C CA . ASN A 1 590 ? -3.912 0.562 -40.659 1.00 33.38 590 ASN A CA 1
ATOM 4833 C C . ASN A 1 590 ? -4.060 0.481 -39.129 1.00 33.38 590 ASN A C 1
ATOM 4835 O O . ASN A 1 590 ? -3.073 0.286 -38.419 1.00 33.38 590 ASN A O 1
ATOM 4839 N N . GLN A 1 591 ? -5.277 0.574 -38.589 1.00 31.62 591 GLN A N 1
ATOM 4840 C CA . GLN A 1 591 ? -5.485 0.644 -37.142 1.00 31.62 591 GLN A CA 1
ATOM 4841 C C . GLN A 1 591 ? -6.118 -0.617 -36.549 1.00 31.62 591 GLN A C 1
ATOM 4843 O O . GLN A 1 591 ? -7.320 -0.722 -36.322 1.00 31.62 591 GLN A O 1
ATOM 4848 N N . ASN A 1 592 ? -5.248 -1.536 -36.129 1.00 28.75 592 ASN A N 1
ATOM 4849 C CA . ASN A 1 592 ? -5.506 -2.302 -34.915 1.00 28.75 592 ASN A CA 1
ATOM 4850 C C . ASN A 1 592 ? -5.326 -1.370 -33.700 1.00 28.75 592 ASN A C 1
ATOM 4852 O O . ASN A 1 592 ? -4.206 -1.141 -33.266 1.00 28.75 592 ASN A O 1
ATOM 4856 N N . ILE A 1 593 ? -6.447 -0.891 -33.147 1.00 36.19 593 ILE A N 1
ATOM 4857 C CA . ILE A 1 593 ? -6.649 -0.427 -31.758 1.00 36.19 593 ILE A CA 1
ATOM 4858 C C . ILE A 1 593 ? -5.562 0.517 -31.196 1.00 36.19 593 ILE A C 1
ATOM 4860 O O . ILE A 1 593 ? -4.585 0.039 -30.630 1.00 36.19 593 ILE A O 1
ATOM 4864 N N . ILE A 1 594 ? -5.819 1.830 -31.203 1.00 29.83 594 ILE A N 1
ATOM 4865 C CA . ILE A 1 594 ? -5.629 2.825 -30.115 1.00 29.83 594 ILE A CA 1
ATOM 4866 C C . ILE A 1 594 ? -5.891 4.207 -30.737 1.00 29.83 594 ILE A C 1
ATOM 4868 O O . ILE A 1 594 ? -5.399 4.508 -31.815 1.00 29.83 594 ILE A O 1
ATOM 4872 N N . GLY A 1 595 ? -6.752 4.997 -30.090 1.00 29.06 595 GLY A N 1
ATOM 4873 C CA . GLY A 1 595 ? -7.338 6.206 -30.665 1.00 29.06 595 GLY A CA 1
ATOM 4874 C C . GLY A 1 595 ? -6.346 7.333 -30.931 1.00 29.06 595 GLY A C 1
ATOM 4875 O O . GLY A 1 595 ? -5.411 7.536 -30.160 1.00 29.06 595 GLY A O 1
ATOM 4876 N N . ILE A 1 596 ? -6.633 8.109 -31.973 1.00 29.30 596 ILE A N 1
ATOM 4877 C CA . ILE A 1 596 ? -5.927 9.348 -32.278 1.00 29.30 596 ILE A CA 1
ATOM 4878 C C . ILE A 1 596 ? -6.896 10.517 -32.075 1.00 29.30 596 ILE A C 1
ATOM 4880 O O . ILE A 1 596 ? -7.987 10.567 -32.635 1.00 29.30 596 ILE A O 1
ATOM 4884 N N . MET A 1 597 ? -6.490 11.426 -31.191 1.00 26.89 597 MET A N 1
ATOM 4885 C CA . MET A 1 597 ? -6.963 12.803 -31.106 1.00 26.89 597 MET A CA 1
ATOM 4886 C C . MET A 1 597 ? -5.906 13.687 -31.775 1.00 26.89 597 MET A C 1
ATOM 4888 O O . MET A 1 597 ? -4.712 13.437 -31.612 1.00 26.89 597 MET A O 1
ATOM 4892 N N . ASP A 1 598 ? -6.369 14.729 -32.464 1.00 34.75 598 ASP A N 1
ATOM 4893 C CA . ASP A 1 598 ? -5.589 15.793 -33.107 1.00 34.75 598 ASP A CA 1
ATOM 4894 C C . ASP A 1 598 ? -4.315 16.187 -32.312 1.00 34.75 598 ASP A C 1
ATOM 4896 O O . ASP A 1 598 ? -4.433 16.711 -31.192 1.00 34.75 598 ASP A O 1
ATOM 4900 N N . PRO A 1 599 ? -3.106 15.981 -32.883 1.00 35.53 599 PRO A N 1
ATOM 4901 C CA . PRO A 1 599 ? -1.817 16.186 -32.220 1.00 35.53 599 PRO A CA 1
ATOM 4902 C C . PRO A 1 599 ? -1.496 17.646 -31.857 1.00 35.53 599 PRO A C 1
ATOM 4904 O O . PRO A 1 599 ? -0.522 17.872 -31.128 1.00 35.53 599 PRO A O 1
ATOM 4907 N N . ASN A 1 600 ? -2.302 18.621 -32.297 1.00 32.19 600 ASN A N 1
ATOM 4908 C CA . ASN A 1 600 ? -2.099 20.046 -32.021 1.00 32.19 600 ASN A CA 1
ATOM 4909 C C . ASN A 1 600 ? -3.088 20.654 -31.011 1.00 32.19 600 ASN A C 1
ATOM 4911 O O . ASN A 1 600 ? -2.975 21.841 -30.688 1.00 32.19 600 ASN A O 1
ATOM 4915 N N . SER A 1 601 ? -4.015 19.869 -30.448 1.00 38.25 601 SER A N 1
ATOM 4916 C CA . SER A 1 601 ? -4.949 20.384 -29.437 1.00 38.25 601 SER A CA 1
ATOM 4917 C C . SER A 1 601 ? -4.239 20.789 -28.132 1.00 38.25 601 SER A C 1
ATOM 4919 O O . SER A 1 601 ? -3.312 20.130 -27.646 1.00 38.25 601 SER A O 1
ATOM 4921 N N . SER A 1 602 ? -4.690 21.887 -27.520 1.00 31.59 602 SER A N 1
ATOM 4922 C CA . SER A 1 602 ? -4.165 22.403 -26.245 1.00 31.59 602 SER A CA 1
ATOM 4923 C C . SER A 1 602 ? -4.244 21.389 -25.095 1.00 31.59 602 SER A C 1
ATOM 4925 O O . SER A 1 602 ? -3.432 21.449 -24.171 1.00 31.59 602 SER A O 1
ATOM 4927 N N . ASP A 1 603 ? -5.157 20.420 -25.184 1.00 33.41 603 ASP A N 1
ATOM 4928 C CA . ASP A 1 603 ? -5.387 19.396 -24.162 1.00 33.41 603 ASP A CA 1
ATOM 4929 C C . ASP A 1 603 ? -4.295 18.302 -24.162 1.00 33.41 603 ASP A C 1
ATOM 4931 O O . ASP A 1 603 ? -3.932 17.782 -23.100 1.00 33.41 603 ASP A O 1
ATOM 4935 N N . LEU A 1 604 ? -3.665 18.015 -25.313 1.00 33.50 604 LEU A N 1
ATOM 4936 C CA . LEU A 1 604 ? -2.528 17.082 -25.409 1.00 33.50 604 LEU A CA 1
ATOM 4937 C C . LEU A 1 604 ? -1.231 17.650 -24.823 1.00 33.50 604 LEU A C 1
ATOM 4939 O O . LEU A 1 604 ? -0.429 16.900 -24.256 1.00 33.50 604 LEU A O 1
ATOM 4943 N N . LYS A 1 605 ? -1.024 18.974 -24.889 1.00 35.69 605 LYS A N 1
ATOM 4944 C CA . LYS A 1 605 ? 0.094 19.621 -24.176 1.00 35.69 605 LYS A CA 1
ATOM 4945 C C . LYS A 1 605 ? -0.007 19.374 -22.669 1.00 35.69 605 LYS A C 1
ATOM 4947 O O . LYS A 1 605 ? 1.018 19.175 -22.016 1.00 35.69 605 LYS A O 1
ATOM 4952 N N . GLU A 1 606 ? -1.225 19.299 -22.134 1.00 39.03 606 GLU A N 1
ATOM 4953 C CA . GLU A 1 606 ? -1.484 18.999 -20.729 1.00 39.03 606 GLU A CA 1
ATOM 4954 C C . GLU A 1 606 ? -1.337 17.507 -20.373 1.00 39.03 606 GLU A C 1
ATOM 4956 O O . GLU A 1 606 ? -0.853 17.199 -19.285 1.00 39.03 606 GLU A O 1
ATOM 4961 N N . GLU A 1 607 ? -1.707 16.559 -21.244 1.00 41.38 607 GLU A N 1
ATOM 4962 C CA . GLU A 1 607 ? -1.501 15.119 -20.983 1.00 41.38 607 GLU A CA 1
ATOM 4963 C C . GLU A 1 607 ? -0.046 14.657 -21.119 1.00 41.38 607 GLU A C 1
ATOM 4965 O O . GLU A 1 607 ? 0.411 13.855 -20.294 1.00 41.38 607 GLU A O 1
ATOM 4970 N N . ARG A 1 608 ? 0.726 15.212 -22.067 1.00 40.97 608 ARG A N 1
ATOM 4971 C CA . ARG A 1 608 ? 2.179 14.951 -22.182 1.00 40.97 608 ARG A CA 1
ATOM 4972 C C . ARG A 1 608 ? 2.934 15.325 -20.896 1.00 40.97 608 ARG A C 1
ATOM 4974 O O . ARG A 1 608 ? 3.935 14.697 -20.552 1.00 40.97 608 ARG A O 1
ATOM 4981 N N . LEU A 1 609 ? 2.392 16.285 -20.144 1.00 48.66 609 LEU A N 1
ATOM 4982 C CA . LEU A 1 609 ? 2.873 16.785 -18.854 1.00 48.66 609 LEU A CA 1
ATOM 4983 C C . LEU A 1 609 ? 2.451 15.947 -17.624 1.00 48.66 609 LEU A C 1
ATOM 4985 O O . LEU A 1 609 ? 2.919 16.229 -16.524 1.00 48.66 609 LEU A O 1
ATOM 4989 N N . LYS A 1 610 ? 1.585 14.929 -17.767 1.00 58.97 610 LYS A N 1
ATOM 4990 C CA . LYS A 1 610 ? 0.964 14.193 -16.637 1.00 58.97 610 LYS A CA 1
ATOM 4991 C C . LYS A 1 610 ? 1.651 12.861 -16.271 1.00 58.97 610 LYS A C 1
ATOM 4993 O O . LYS A 1 610 ? 1.132 12.124 -15.428 1.00 58.97 610 LYS A O 1
ATOM 4998 N N . CYS A 1 611 ? 2.801 12.505 -16.854 1.00 74.88 611 CYS A N 1
ATOM 4999 C CA . CYS A 1 611 ? 3.499 11.253 -16.517 1.00 74.88 611 CYS A CA 1
ATOM 5000 C C . CYS A 1 611 ? 4.344 11.375 -15.238 1.00 74.88 611 CYS A C 1
ATOM 5002 O O . CYS A 1 611 ? 5.445 11.904 -15.267 1.00 74.88 611 CYS A O 1
ATOM 5004 N N . HIS A 1 612 ? 3.847 10.814 -14.138 1.00 82.56 612 HIS A N 1
ATOM 5005 C CA . HIS A 1 612 ? 4.490 10.741 -12.821 1.00 82.56 612 HIS A CA 1
ATOM 5006 C C . HIS A 1 612 ? 4.346 9.328 -12.250 1.00 82.56 612 HIS A C 1
ATOM 5008 O O . HIS A 1 612 ? 3.558 8.522 -12.760 1.00 82.56 612 HIS A O 1
ATOM 5014 N N . VAL A 1 613 ? 5.068 9.023 -11.170 1.00 84.38 613 VAL A N 1
ATOM 5015 C CA . VAL A 1 613 ? 4.812 7.795 -10.408 1.00 84.38 613 VAL A CA 1
ATOM 5016 C C . VAL A 1 613 ? 3.491 7.954 -9.663 1.00 84.38 613 VAL A C 1
ATOM 5018 O O . VAL A 1 613 ? 3.395 8.740 -8.723 1.00 84.38 613 VAL A O 1
ATOM 5021 N N . GLY A 1 614 ? 2.473 7.226 -10.113 1.00 81.25 614 GLY A N 1
ATOM 5022 C CA . GLY A 1 614 ? 1.147 7.224 -9.514 1.00 81.25 614 GLY A CA 1
ATOM 5023 C C . GLY A 1 614 ? 1.029 6.236 -8.355 1.00 81.25 614 GLY A C 1
ATOM 5024 O O . GLY A 1 614 ? 2.012 5.815 -7.726 1.00 81.25 614 GLY A O 1
ATOM 5025 N N . ASP A 1 615 ? -0.214 5.853 -8.078 1.00 80.75 615 ASP A N 1
ATOM 5026 C CA . ASP A 1 615 ? -0.568 5.052 -6.912 1.00 80.75 615 ASP A CA 1
ATOM 5027 C C . ASP A 1 615 ? 0.224 3.745 -6.795 1.00 80.75 615 ASP A C 1
ATOM 5029 O O . ASP A 1 615 ? 0.473 3.020 -7.764 1.00 80.75 615 ASP A O 1
ATOM 5033 N N . LEU A 1 616 ? 0.567 3.404 -5.552 1.00 84.75 616 LEU A N 1
ATOM 5034 C CA . LEU A 1 616 ? 1.064 2.079 -5.207 1.00 84.75 616 LEU A CA 1
ATOM 5035 C C . LEU A 1 616 ? -0.071 1.062 -5.382 1.00 84.75 616 LEU A C 1
ATOM 5037 O O . LEU A 1 616 ? -0.974 0.976 -4.548 1.00 84.75 616 LEU A O 1
ATOM 5041 N N . ILE A 1 617 ? 0.022 0.243 -6.423 1.00 84.38 617 ILE A N 1
ATOM 5042 C CA . ILE A 1 617 ? -0.926 -0.834 -6.714 1.00 84.38 617 ILE A CA 1
ATOM 5043 C C . ILE A 1 617 ? -0.739 -1.982 -5.730 1.00 84.38 617 ILE A C 1
ATOM 5045 O O . ILE A 1 617 ? -1.695 -2.486 -5.134 1.00 84.38 617 ILE A O 1
ATOM 5049 N N . LYS A 1 618 ? 0.514 -2.404 -5.530 1.00 86.06 618 LYS A N 1
ATOM 5050 C CA . LYS A 1 618 ? 0.811 -3.567 -4.698 1.00 86.06 618 LYS A CA 1
ATOM 5051 C C . LYS A 1 618 ? 2.198 -3.501 -4.079 1.00 86.06 618 LYS A C 1
ATOM 5053 O O . LYS A 1 618 ? 3.133 -2.929 -4.631 1.00 86.06 618 LYS A O 1
ATOM 5058 N N . LYS A 1 619 ? 2.322 -4.118 -2.907 1.00 89.81 619 LYS A N 1
ATOM 5059 C CA . LYS A 1 619 ? 3.572 -4.288 -2.170 1.00 89.81 619 LYS A CA 1
ATOM 5060 C C . LYS A 1 619 ? 3.743 -5.763 -1.840 1.00 89.81 619 LYS A C 1
ATOM 5062 O O . LYS A 1 619 ? 2.821 -6.360 -1.286 1.00 89.81 619 LYS A O 1
ATOM 5067 N N . TYR A 1 620 ? 4.924 -6.301 -2.109 1.00 85.50 620 TYR A N 1
ATOM 5068 C CA . TYR A 1 620 ? 5.299 -7.664 -1.748 1.00 85.50 620 TYR A CA 1
ATOM 5069 C C . TYR A 1 620 ? 6.523 -7.659 -0.839 1.00 85.50 620 TYR A C 1
ATOM 5071 O O . TYR A 1 620 ? 7.319 -6.717 -0.827 1.00 85.50 620 TYR A O 1
ATOM 5079 N N . LYS A 1 621 ? 6.659 -8.724 -0.053 1.00 90.44 621 LYS A N 1
ATOM 5080 C CA . LYS A 1 621 ? 7.843 -8.994 0.754 1.00 90.44 621 LYS A CA 1
ATOM 5081 C C . LYS A 1 621 ? 8.354 -10.377 0.380 1.00 90.44 621 LYS A C 1
ATOM 5083 O O . LYS A 1 621 ? 7.810 -11.377 0.831 1.00 90.44 621 LYS A O 1
ATOM 5088 N N . TRP A 1 622 ? 9.374 -10.408 -0.461 1.00 87.38 622 TRP A N 1
ATOM 5089 C CA . TRP A 1 622 ? 10.072 -11.623 -0.852 1.00 87.38 622 TRP A CA 1
ATOM 5090 C C . TRP A 1 622 ? 11.261 -11.884 0.073 1.00 87.38 622 TRP A C 1
ATOM 5092 O O . TRP A 1 622 ? 11.644 -11.030 0.881 1.00 87.38 622 TRP A O 1
ATOM 5102 N N . SER A 1 623 ? 11.874 -13.061 -0.067 1.00 88.94 623 SER A N 1
ATOM 5103 C CA . SER A 1 623 ? 13.193 -13.310 0.520 1.00 88.94 623 SER A CA 1
ATOM 5104 C C . SER A 1 623 ? 14.210 -12.303 -0.023 1.00 88.94 623 SER A C 1
ATOM 5106 O O . SER A 1 623 ? 14.129 -11.921 -1.188 1.00 88.94 623 SER A O 1
ATOM 5108 N N . SER A 1 624 ? 15.190 -11.896 0.777 1.00 89.56 624 SER A N 1
ATOM 5109 C CA . SER A 1 624 ? 16.286 -11.051 0.294 1.00 89.56 624 SER A CA 1
ATOM 5110 C C . SER A 1 624 ? 17.144 -11.774 -0.755 1.00 89.56 624 SER A C 1
ATOM 5112 O O . SER A 1 624 ? 17.153 -13.005 -0.846 1.00 89.56 624 SER A O 1
ATOM 5114 N N . GLY A 1 625 ? 17.880 -10.998 -1.553 1.00 88.94 625 GLY A N 1
ATOM 5115 C CA . GLY A 1 625 ? 18.931 -11.504 -2.438 1.00 88.94 625 GLY A CA 1
ATOM 5116 C C . GLY A 1 625 ? 18.547 -11.753 -3.898 1.00 88.94 625 GLY A C 1
ATOM 5117 O O . GLY A 1 625 ? 19.429 -12.152 -4.650 1.00 88.94 625 GLY A O 1
ATOM 5118 N N . TRP A 1 626 ? 17.304 -11.501 -4.322 1.00 91.69 626 TRP A N 1
ATOM 5119 C CA . TRP A 1 626 ? 16.925 -11.522 -5.745 1.00 91.69 626 TRP A CA 1
ATOM 5120 C C . TRP A 1 626 ? 17.774 -10.532 -6.554 1.00 91.69 626 TRP A C 1
ATOM 5122 O O . TRP A 1 626 ? 18.006 -9.406 -6.109 1.00 91.69 626 TRP A O 1
ATOM 5132 N N . THR A 1 627 ? 18.280 -10.971 -7.705 1.00 86.62 627 THR A N 1
ATOM 5133 C CA . THR A 1 627 ? 19.284 -10.235 -8.492 1.00 86.62 627 THR A CA 1
ATOM 5134 C C . THR A 1 627 ? 18.801 -9.828 -9.867 1.00 86.62 627 THR A C 1
ATOM 5136 O O . THR A 1 627 ? 19.227 -8.781 -10.340 1.00 86.62 627 THR A O 1
ATOM 5139 N N . ASN A 1 628 ? 17.944 -10.631 -10.495 1.00 87.44 628 ASN A N 1
ATOM 5140 C CA . ASN A 1 628 ? 17.408 -10.327 -11.811 1.00 87.44 628 ASN A CA 1
ATOM 5141 C C . ASN A 1 628 ? 15.886 -10.435 -11.766 1.00 87.44 628 ASN A C 1
ATOM 5143 O O . ASN A 1 628 ? 15.359 -11.437 -11.288 1.00 87.44 628 ASN A O 1
ATOM 5147 N N . ILE A 1 629 ? 15.201 -9.381 -12.195 1.00 91.81 629 ILE A N 1
ATOM 5148 C CA . ILE A 1 629 ? 13.748 -9.365 -12.343 1.00 91.81 629 ILE A CA 1
ATOM 5149 C C . ILE A 1 629 ? 13.468 -8.780 -13.711 1.00 91.81 629 ILE A C 1
ATOM 5151 O O . ILE A 1 629 ? 13.954 -7.689 -14.000 1.00 91.81 629 ILE A O 1
ATOM 5155 N N . LYS A 1 630 ? 12.685 -9.485 -14.523 1.00 93.19 630 LYS A N 1
ATOM 5156 C CA . LYS A 1 630 ? 12.328 -9.037 -15.866 1.00 93.19 630 LYS A CA 1
ATOM 5157 C C . LYS A 1 630 ? 10.869 -9.357 -16.176 1.00 93.19 630 LYS A C 1
ATOM 5159 O O . LYS A 1 630 ? 10.487 -10.530 -16.150 1.00 93.19 630 LYS A O 1
ATOM 5164 N N . PRO A 1 631 ? 10.033 -8.351 -16.472 1.00 93.25 631 PRO A N 1
ATOM 5165 C CA . PRO A 1 631 ? 8.722 -8.611 -17.034 1.00 93.25 631 PRO A CA 1
ATOM 5166 C C . PRO A 1 631 ? 8.864 -9.112 -18.474 1.00 93.25 631 PRO A C 1
ATOM 5168 O O . PRO A 1 631 ? 9.728 -8.657 -19.218 1.00 93.25 631 PRO A O 1
ATOM 5171 N N . PHE A 1 632 ? 7.989 -10.027 -18.880 1.00 94.19 632 PHE A N 1
ATOM 5172 C CA . PHE A 1 632 ? 7.920 -10.506 -20.259 1.00 94.19 632 PHE A CA 1
ATOM 5173 C C . PHE A 1 632 ? 6.484 -10.851 -20.653 1.00 94.19 632 PHE A C 1
ATOM 5175 O O . PHE A 1 632 ? 5.580 -10.945 -19.813 1.00 94.19 632 PHE A O 1
ATOM 5182 N N . ARG A 1 633 ? 6.251 -11.013 -21.954 1.00 92.19 633 ARG A N 1
ATOM 5183 C CA . ARG A 1 633 ? 4.941 -11.341 -22.521 1.00 92.19 633 ARG A CA 1
ATOM 5184 C C . ARG A 1 633 ? 5.081 -12.568 -23.403 1.00 92.19 633 ARG A C 1
ATOM 5186 O O . ARG A 1 633 ? 6.022 -12.619 -24.173 1.00 92.19 633 ARG A O 1
ATOM 5193 N N . VAL A 1 634 ? 4.128 -13.494 -23.328 1.00 92.38 634 VAL A N 1
ATOM 5194 C CA . VAL A 1 634 ? 3.968 -14.578 -24.309 1.00 92.38 634 VAL A CA 1
ATOM 5195 C C . VAL A 1 634 ? 2.548 -14.497 -24.859 1.00 92.38 634 VAL A C 1
ATOM 5197 O O . VAL A 1 634 ? 1.568 -14.574 -24.107 1.00 92.38 634 VAL A O 1
ATOM 5200 N N . GLY A 1 635 ? 2.418 -14.245 -26.163 1.00 87.88 635 GLY A N 1
ATOM 5201 C CA . GLY A 1 635 ? 1.131 -13.930 -26.785 1.00 87.88 635 GLY A CA 1
ATOM 5202 C C . GLY A 1 635 ? 0.436 -12.747 -26.094 1.00 87.88 635 GLY A C 1
ATOM 5203 O O . GLY A 1 635 ? 0.986 -11.652 -26.005 1.00 87.88 635 GLY A O 1
ATOM 5204 N N . LYS A 1 636 ? -0.779 -12.961 -25.569 1.00 83.94 636 LYS A N 1
ATOM 5205 C CA . LYS A 1 636 ? -1.568 -11.947 -24.830 1.00 83.94 636 LYS A CA 1
ATOM 5206 C C . LYS A 1 636 ? -1.398 -12.020 -23.299 1.00 83.94 636 LYS A C 1
ATOM 5208 O O . LYS A 1 636 ? -2.102 -11.309 -22.578 1.00 83.94 636 LYS A O 1
ATOM 5213 N N . LYS A 1 637 ? -0.526 -12.897 -22.783 1.00 87.75 637 LYS A N 1
ATOM 5214 C CA . LYS A 1 637 ? -0.311 -13.125 -21.342 1.00 87.75 637 LYS A CA 1
ATOM 5215 C C . LYS A 1 637 ? 0.983 -12.457 -20.881 1.00 87.75 637 LYS A C 1
ATOM 5217 O O . LYS A 1 637 ? 1.988 -12.506 -21.579 1.00 87.75 637 LYS A O 1
ATOM 5222 N N . TYR A 1 638 ? 0.950 -11.871 -19.690 1.00 90.69 638 TYR A N 1
ATOM 5223 C CA . TYR A 1 638 ? 2.072 -11.152 -19.091 1.00 90.69 638 TYR A CA 1
ATOM 5224 C C . TYR A 1 638 ? 2.609 -11.922 -17.889 1.00 90.69 638 TYR A C 1
ATOM 5226 O O . TYR A 1 638 ? 1.826 -12.492 -17.123 1.00 90.69 638 TYR A O 1
ATOM 5234 N N . PHE A 1 639 ? 3.923 -11.903 -17.714 1.00 93.12 639 PHE A N 1
ATOM 5235 C CA . PHE A 1 639 ? 4.639 -12.625 -16.671 1.00 93.12 639 PHE A CA 1
ATOM 5236 C C . PHE A 1 639 ? 5.777 -11.768 -16.105 1.00 93.12 639 PHE A C 1
ATOM 5238 O O . PHE A 1 639 ? 6.183 -10.774 -16.707 1.00 93.12 639 PHE A O 1
ATOM 5245 N N . ASN A 1 640 ? 6.285 -12.154 -14.940 1.00 93.69 640 ASN A N 1
ATOM 5246 C CA . ASN A 1 640 ? 7.523 -11.656 -14.360 1.00 93.69 640 ASN A CA 1
ATOM 5247 C C . ASN A 1 640 ? 8.443 -12.835 -14.071 1.00 93.69 640 ASN A C 1
ATOM 5249 O O . ASN A 1 640 ? 8.041 -13.791 -13.413 1.00 93.69 640 ASN A O 1
ATOM 5253 N N . PHE A 1 641 ? 9.664 -12.747 -14.580 1.00 95.75 641 PHE A N 1
ATOM 5254 C CA . PHE A 1 641 ? 10.760 -13.655 -14.295 1.00 95.75 641 PHE A CA 1
ATOM 5255 C C . PHE A 1 641 ? 11.582 -13.105 -13.133 1.00 95.75 641 PHE A C 1
ATOM 5257 O O . PHE A 1 641 ? 11.938 -11.928 -13.136 1.00 95.75 641 PHE A O 1
ATOM 5264 N N . GLU A 1 642 ? 11.914 -13.954 -12.168 1.00 94.50 642 GLU A N 1
ATOM 5265 C CA . GLU A 1 642 ? 12.711 -13.612 -10.994 1.00 94.50 642 GLU A CA 1
ATOM 5266 C C . GLU A 1 642 ? 13.836 -14.634 -10.838 1.00 94.50 642 GLU A C 1
ATOM 5268 O O . GLU A 1 642 ? 13.579 -15.833 -10.809 1.00 94.50 642 GLU A O 1
ATOM 5273 N N . TYR A 1 643 ? 15.080 -14.176 -10.686 1.00 94.94 643 TYR A N 1
ATOM 5274 C CA . TYR A 1 643 ? 16.245 -15.034 -10.469 1.00 94.94 643 TYR A CA 1
ATOM 5275 C C . TYR A 1 643 ? 17.117 -14.553 -9.308 1.00 94.94 643 TYR A C 1
ATOM 5277 O O . TYR A 1 643 ? 17.370 -13.353 -9.121 1.00 94.94 643 TYR A O 1
ATOM 5285 N N . LYS A 1 644 ? 17.599 -15.514 -8.516 1.00 94.25 644 LYS A N 1
ATOM 5286 C CA . LYS A 1 644 ? 18.412 -15.294 -7.320 1.00 94.25 644 LYS A CA 1
ATOM 5287 C C . LYS A 1 644 ? 19.800 -15.909 -7.479 1.00 94.25 644 LYS A C 1
ATOM 5289 O O . LYS A 1 644 ? 20.006 -17.084 -7.165 1.00 94.25 644 LYS A O 1
ATOM 5294 N N . ASN A 1 645 ? 20.770 -15.076 -7.866 1.00 91.12 645 ASN A N 1
ATOM 5295 C CA . ASN A 1 645 ? 22.104 -15.510 -8.291 1.00 91.12 645 ASN A CA 1
ATOM 5296 C C . ASN A 1 645 ? 22.839 -16.430 -7.314 1.00 91.12 645 ASN A C 1
ATOM 5298 O O . ASN A 1 645 ? 23.425 -17.426 -7.723 1.00 91.12 645 ASN A O 1
ATOM 5302 N N . ASN A 1 646 ? 22.771 -16.134 -6.017 1.00 88.31 646 ASN A N 1
ATOM 5303 C CA . ASN A 1 646 ? 23.524 -16.883 -5.007 1.00 88.31 646 ASN A CA 1
ATOM 5304 C C . ASN A 1 646 ? 22.964 -18.295 -4.772 1.00 88.31 646 ASN A C 1
ATOM 5306 O O . ASN A 1 646 ? 23.656 -19.157 -4.235 1.00 88.31 646 ASN A O 1
ATOM 5310 N N . THR A 1 647 ? 21.703 -18.526 -5.143 1.00 93.62 647 THR A N 1
ATOM 5311 C CA . THR A 1 647 ? 21.004 -19.799 -4.913 1.00 93.62 647 THR A CA 1
ATOM 5312 C C . THR A 1 647 ? 20.662 -20.540 -6.197 1.00 93.62 647 THR A C 1
ATOM 5314 O O . THR A 1 647 ? 20.373 -21.723 -6.125 1.00 93.62 647 THR A O 1
ATOM 5317 N N . GLY A 1 648 ? 20.645 -19.859 -7.347 1.00 93.69 648 GLY A N 1
ATOM 5318 C CA . GLY A 1 648 ? 20.169 -20.436 -8.603 1.00 93.69 648 GLY A CA 1
ATOM 5319 C C . GLY A 1 648 ? 18.641 -20.494 -8.741 1.00 93.69 648 GLY A C 1
ATOM 5320 O O . GLY A 1 648 ? 18.130 -20.884 -9.785 1.00 93.69 648 GLY A O 1
ATOM 5321 N N . LYS A 1 649 ? 17.892 -20.096 -7.706 1.00 96.00 649 LYS A N 1
ATOM 5322 C CA . LYS A 1 649 ? 16.428 -20.132 -7.706 1.00 96.00 649 LYS A CA 1
ATOM 5323 C C . LYS A 1 649 ? 15.838 -19.207 -8.773 1.00 96.00 649 LYS A C 1
ATOM 5325 O O . LYS A 1 649 ? 16.219 -18.034 -8.837 1.00 96.00 649 LYS A O 1
ATOM 5330 N N . VAL A 1 650 ? 14.861 -19.724 -9.514 1.00 96.38 650 VAL A N 1
ATOM 5331 C CA . VAL A 1 650 ? 14.012 -18.986 -10.452 1.00 96.38 650 VAL A CA 1
ATOM 5332 C C . VAL A 1 650 ? 12.551 -19.137 -10.055 1.00 96.38 650 VAL A C 1
ATOM 5334 O O . VAL A 1 650 ? 12.085 -20.259 -9.867 1.00 96.38 650 VAL A O 1
ATOM 5337 N N . ASP A 1 651 ? 11.823 -18.026 -10.011 1.00 95.31 651 ASP A N 1
ATOM 5338 C CA . ASP A 1 651 ? 10.364 -18.014 -9.921 1.00 95.31 651 ASP A CA 1
ATOM 5339 C C . ASP A 1 651 ? 9.796 -17.248 -11.137 1.00 95.31 651 ASP A C 1
ATOM 5341 O O . ASP A 1 651 ? 10.294 -16.184 -11.504 1.00 95.31 651 ASP A O 1
ATOM 5345 N N . ILE A 1 652 ? 8.749 -17.780 -11.775 1.00 95.75 652 ILE A N 1
ATOM 5346 C CA . ILE A 1 652 ? 7.974 -17.076 -12.810 1.00 95.75 652 ILE A CA 1
ATOM 5347 C C . ILE A 1 652 ? 6.567 -16.836 -12.284 1.00 95.75 652 ILE A C 1
ATOM 5349 O O . ILE A 1 652 ? 5.853 -17.781 -11.939 1.00 95.75 652 ILE A O 1
ATOM 5353 N N . LEU A 1 653 ? 6.144 -15.578 -12.237 1.00 92.81 653 LEU A N 1
ATOM 5354 C CA . LEU A 1 653 ? 4.840 -15.157 -11.735 1.00 92.81 653 LEU A CA 1
ATOM 5355 C C . LEU A 1 653 ? 3.991 -14.632 -12.889 1.00 92.81 653 LEU A C 1
ATOM 5357 O O . LEU A 1 653 ? 4.476 -13.899 -13.747 1.00 92.81 653 LEU A O 1
ATOM 5361 N N . ARG A 1 654 ? 2.698 -14.958 -12.902 1.00 90.06 654 ARG A N 1
ATOM 5362 C CA . ARG A 1 654 ? 1.766 -14.368 -13.870 1.00 90.06 654 ARG A CA 1
ATOM 5363 C C . ARG A 1 654 ? 1.418 -12.939 -13.453 1.00 90.06 654 ARG A C 1
ATOM 5365 O O . ARG A 1 654 ? 1.134 -12.690 -12.288 1.00 90.06 654 ARG A O 1
ATOM 5372 N N . THR A 1 655 ? 1.371 -12.011 -14.399 1.00 88.62 655 THR A N 1
ATOM 5373 C CA . THR A 1 655 ? 0.943 -10.627 -14.162 1.00 88.62 655 THR A CA 1
ATOM 5374 C C . THR A 1 655 ? -0.543 -10.485 -14.500 1.00 88.62 655 THR A C 1
ATOM 5376 O O . THR A 1 655 ? -0.992 -10.816 -15.602 1.00 88.62 655 THR A O 1
ATOM 5379 N N . HIS A 1 656 ? -1.334 -10.015 -13.539 1.00 83.12 656 HIS A N 1
ATOM 5380 C CA . HIS A 1 656 ? -2.758 -9.736 -13.697 1.00 83.12 656 HIS A CA 1
ATOM 5381 C C . HIS A 1 656 ? -3.000 -8.455 -14.513 1.00 83.12 656 HIS A C 1
ATOM 5383 O O . HIS A 1 656 ? -2.118 -7.612 -14.672 1.00 83.12 656 HIS A O 1
ATOM 5389 N N . ARG A 1 657 ? -4.235 -8.273 -15.008 1.00 78.00 657 ARG A N 1
ATOM 5390 C CA . ARG A 1 657 ? -4.634 -7.072 -15.774 1.00 78.00 657 ARG A CA 1
ATOM 5391 C C . ARG A 1 657 ? -4.527 -5.770 -14.974 1.00 78.00 657 ARG A C 1
ATOM 5393 O O . ARG A 1 657 ? -4.450 -4.707 -15.573 1.00 78.00 657 ARG A O 1
ATOM 5400 N N . ASP A 1 658 ? -4.552 -5.845 -13.645 1.00 78.50 658 ASP A N 1
ATOM 5401 C CA . ASP A 1 658 ? -4.384 -4.689 -12.761 1.00 78.50 658 ASP A CA 1
ATOM 5402 C C . ASP A 1 658 ? -2.906 -4.354 -12.481 1.00 78.50 658 ASP A C 1
ATOM 5404 O O . ASP A 1 658 ? -2.634 -3.411 -11.740 1.00 78.50 658 ASP A O 1
ATOM 5408 N N . GLY A 1 659 ? -1.968 -5.103 -13.072 1.00 83.06 659 GLY A N 1
ATOM 5409 C CA . GLY A 1 659 ? -0.527 -4.992 -12.857 1.00 83.06 659 GLY A CA 1
ATOM 5410 C C . GLY A 1 659 ? -0.024 -5.726 -11.613 1.00 83.06 659 GLY A C 1
ATOM 5411 O O . GLY A 1 659 ? 1.173 -5.790 -11.377 1.00 83.06 659 GLY A O 1
ATOM 5412 N N . SER A 1 660 ? -0.883 -6.319 -10.786 1.00 85.31 660 SER A N 1
ATOM 5413 C CA . SER A 1 660 ? -0.395 -7.126 -9.667 1.00 85.31 660 SER A CA 1
ATOM 5414 C C . SER A 1 660 ? 0.160 -8.475 -10.146 1.00 85.31 660 SER A C 1
ATOM 5416 O O . SER A 1 660 ? -0.270 -9.032 -11.153 1.00 85.31 660 SER A O 1
ATOM 5418 N N . LEU A 1 661 ? 1.136 -9.009 -9.418 1.00 86.62 661 LEU A N 1
ATOM 5419 C CA . LEU A 1 661 ? 1.684 -10.351 -9.616 1.00 86.62 661 LEU A CA 1
ATOM 5420 C C . LEU A 1 661 ? 0.822 -11.383 -8.883 1.00 86.62 661 LEU A C 1
ATOM 5422 O O . LEU A 1 661 ? 0.475 -11.184 -7.710 1.00 86.62 661 LEU A O 1
ATOM 5426 N N . ALA A 1 662 ? 0.502 -12.460 -9.591 1.00 80.31 662 ALA A N 1
ATOM 5427 C CA . ALA A 1 662 ? -0.185 -13.643 -9.100 1.00 80.31 662 ALA A CA 1
ATOM 5428 C C . ALA A 1 662 ? 0.737 -14.510 -8.232 1.00 80.31 662 ALA A C 1
ATOM 5430 O O . ALA A 1 662 ? 1.899 -14.179 -7.986 1.00 80.31 662 ALA A O 1
ATOM 5431 N N . GLU A 1 663 ? 0.221 -15.658 -7.799 1.00 77.88 663 GLU A N 1
ATOM 5432 C CA . GLU A 1 663 ? 1.063 -16.718 -7.253 1.00 77.88 663 GLU A CA 1
ATOM 5433 C C . GLU A 1 663 ? 2.056 -17.235 -8.302 1.00 77.88 663 GLU A C 1
ATOM 5435 O O . GLU A 1 663 ? 1.858 -17.095 -9.515 1.00 77.88 663 GLU A O 1
ATOM 5440 N N . THR A 1 664 ? 3.156 -17.809 -7.812 1.00 84.31 664 THR A N 1
ATOM 5441 C CA . THR A 1 664 ? 4.203 -18.378 -8.656 1.00 84.31 664 THR A CA 1
ATOM 5442 C C . THR A 1 664 ? 3.612 -19.431 -9.583 1.00 84.31 664 THR A C 1
ATOM 5444 O O . THR A 1 664 ? 3.077 -20.436 -9.125 1.00 84.31 664 THR A O 1
ATOM 5447 N N . SER A 1 665 ? 3.733 -19.191 -10.885 1.00 84.50 665 SER A N 1
ATOM 5448 C CA . SER A 1 665 ? 3.272 -20.107 -11.925 1.00 84.50 665 SER A CA 1
ATOM 5449 C C . SER A 1 665 ? 4.260 -21.244 -12.165 1.00 84.50 665 SER A C 1
ATOM 5451 O O . SER A 1 665 ? 3.835 -22.386 -12.276 1.00 84.50 665 SER A O 1
ATOM 5453 N N . HIS A 1 666 ? 5.564 -20.946 -12.179 1.00 93.94 666 HIS A N 1
ATOM 5454 C CA . HIS A 1 666 ? 6.625 -21.930 -12.421 1.00 93.94 666 HIS A CA 1
ATOM 5455 C C . HIS A 1 666 ? 7.829 -21.650 -11.528 1.00 93.94 666 HIS A C 1
ATOM 5457 O O . HIS A 1 666 ? 8.103 -20.494 -11.198 1.00 93.94 666 HIS A O 1
ATOM 5463 N N . LYS A 1 667 ? 8.548 -22.705 -11.139 1.00 95.94 667 LYS A N 1
ATOM 5464 C CA . LYS A 1 667 ? 9.754 -22.630 -10.307 1.00 95.94 667 LYS A CA 1
ATOM 5465 C C . LYS A 1 667 ? 10.849 -23.485 -10.914 1.00 95.94 667 LYS A C 1
ATOM 5467 O O . LYS A 1 667 ? 10.574 -24.600 -11.346 1.00 95.94 667 LYS A O 1
ATOM 5472 N N . TYR A 1 668 ? 12.080 -22.992 -10.864 1.00 95.38 668 TYR A N 1
ATOM 5473 C CA . TYR A 1 668 ? 13.258 -23.744 -11.283 1.00 95.38 668 TYR A CA 1
ATOM 5474 C C . TYR A 1 668 ? 14.412 -23.542 -10.307 1.00 95.38 668 TYR A C 1
ATOM 5476 O O . TYR A 1 668 ? 14.475 -22.548 -9.580 1.00 95.38 668 TYR A O 1
ATOM 5484 N N . ASN A 1 669 ? 15.351 -24.482 -10.332 1.00 94.44 669 ASN A N 1
ATOM 5485 C CA . ASN A 1 669 ? 16.639 -24.369 -9.662 1.00 94.44 669 ASN A CA 1
ATOM 5486 C C . ASN A 1 669 ? 17.725 -24.499 -10.727 1.00 94.44 669 ASN A C 1
ATOM 5488 O O . ASN A 1 669 ? 17.986 -25.591 -11.221 1.00 94.44 669 ASN A O 1
ATOM 5492 N N . TRP A 1 670 ? 18.314 -23.377 -11.118 1.00 95.69 670 TRP A N 1
ATOM 5493 C CA . TRP A 1 670 ? 19.375 -23.328 -12.117 1.00 95.69 670 TRP A CA 1
ATOM 5494 C C . TRP A 1 670 ? 20.753 -23.280 -11.474 1.00 95.69 670 TRP A C 1
ATOM 5496 O O . TRP A 1 670 ? 20.904 -23.066 -10.272 1.00 95.69 670 TRP A O 1
ATOM 5506 N N . SER A 1 671 ? 21.788 -23.428 -12.298 1.00 93.62 671 SER A N 1
ATOM 5507 C CA . SER A 1 671 ? 23.148 -23.111 -11.875 1.00 93.62 671 SER A CA 1
ATOM 5508 C C . SER A 1 671 ? 23.258 -21.648 -11.436 1.00 93.62 671 SER A C 1
ATOM 5510 O O . SER A 1 671 ? 22.616 -20.771 -12.015 1.00 93.62 671 SER A O 1
ATOM 5512 N N . LYS A 1 672 ? 24.130 -21.374 -10.468 1.00 95.00 672 LYS A N 1
ATOM 5513 C CA . LYS A 1 672 ? 24.473 -20.013 -10.034 1.00 95.00 672 LYS A CA 1
ATOM 5514 C C . LYS A 1 672 ? 25.260 -19.270 -11.129 1.00 95.00 672 LYS A C 1
ATOM 5516 O O . LYS A 1 672 ? 25.779 -19.881 -12.064 1.00 95.00 672 LYS A O 1
ATOM 5521 N N . GLY A 1 673 ? 25.388 -17.953 -10.988 1.00 92.81 673 GLY A N 1
ATOM 5522 C CA . GLY A 1 673 ? 26.280 -17.126 -11.812 1.00 92.81 673 GLY A CA 1
ATOM 5523 C C . GLY A 1 673 ? 25.645 -16.441 -13.025 1.00 92.81 673 GLY A C 1
ATOM 5524 O O . GLY A 1 673 ? 26.344 -15.701 -13.709 1.00 92.81 673 GLY A O 1
ATOM 5525 N N . TRP A 1 674 ? 24.351 -16.633 -13.308 1.00 95.81 674 TRP A N 1
ATOM 5526 C CA . TRP A 1 674 ? 23.665 -15.869 -14.359 1.00 95.81 674 TRP A CA 1
ATOM 5527 C C . TRP A 1 674 ? 23.596 -14.381 -13.996 1.00 95.81 674 TRP A C 1
ATOM 5529 O O . TRP A 1 674 ? 22.932 -13.977 -13.040 1.00 95.81 674 TRP A O 1
ATOM 5539 N N . THR A 1 675 ? 24.303 -13.549 -14.752 1.00 94.38 675 THR A N 1
ATOM 5540 C CA . THR A 1 675 ? 24.413 -12.108 -14.493 1.00 94.38 675 THR A CA 1
ATOM 5541 C C . THR A 1 675 ? 23.433 -11.287 -15.313 1.00 94.38 675 THR A C 1
ATOM 5543 O O . THR A 1 675 ? 23.053 -10.204 -14.876 1.00 94.38 675 THR A O 1
ATOM 5546 N N . THR A 1 676 ? 23.001 -11.806 -16.464 1.00 94.69 676 THR A N 1
ATOM 5547 C CA . THR A 1 676 ? 22.117 -11.096 -17.392 1.00 94.69 676 THR A CA 1
ATOM 5548 C C . THR A 1 676 ? 20.965 -11.992 -17.821 1.00 94.69 676 THR A C 1
ATOM 5550 O O . THR A 1 676 ? 21.141 -13.192 -18.023 1.00 94.69 676 THR A O 1
ATOM 5553 N N . THR A 1 677 ? 19.791 -11.382 -17.946 1.00 95.69 677 THR A N 1
ATOM 5554 C CA . THR A 1 677 ? 18.547 -12.009 -18.390 1.00 95.69 677 THR A CA 1
ATOM 5555 C C . THR A 1 677 ? 17.826 -10.968 -19.223 1.00 95.69 677 THR A C 1
ATOM 5557 O O . THR A 1 677 ? 17.585 -9.869 -18.725 1.00 95.69 677 THR A O 1
ATOM 5560 N N . GLU A 1 678 ? 17.503 -11.292 -20.467 1.00 95.69 678 GLU A N 1
ATOM 5561 C CA . GLU A 1 678 ? 16.713 -10.428 -21.343 1.00 95.69 678 GLU A CA 1
ATOM 5562 C C . GLU A 1 678 ? 15.678 -11.266 -22.092 1.00 95.69 678 GLU A C 1
ATOM 5564 O O . GLU A 1 678 ? 15.881 -12.455 -22.332 1.00 95.69 678 GLU A O 1
ATOM 5569 N N . PHE A 1 679 ? 14.560 -10.641 -22.448 1.00 95.88 679 PHE A N 1
ATOM 5570 C CA . PHE A 1 679 ? 13.520 -11.262 -23.259 1.00 95.88 679 PHE A CA 1
ATOM 5571 C C . PHE A 1 679 ? 13.359 -10.475 -24.548 1.00 95.88 679 PHE A C 1
ATOM 5573 O O . PHE A 1 679 ? 13.363 -9.246 -24.531 1.00 95.88 679 PHE A O 1
ATOM 5580 N N . TYR A 1 680 ? 13.178 -11.181 -25.654 1.00 94.19 680 TYR A N 1
ATOM 5581 C CA . TYR A 1 680 ? 12.905 -10.580 -26.955 1.00 94.19 680 TYR A CA 1
ATOM 5582 C C . TYR A 1 680 ? 11.901 -11.447 -27.712 1.00 94.19 680 TYR A C 1
ATOM 5584 O O . TYR A 1 680 ? 11.659 -12.600 -27.353 1.00 94.19 680 TYR A O 1
ATOM 5592 N N . THR A 1 681 ? 11.222 -10.865 -28.696 1.00 93.38 681 THR A N 1
ATOM 5593 C CA . THR A 1 681 ? 10.187 -11.557 -29.468 1.00 93.38 681 THR A CA 1
ATOM 5594 C C . THR A 1 681 ? 10.513 -11.443 -30.940 1.00 93.38 681 THR A C 1
ATOM 5596 O O . THR A 1 681 ? 10.756 -10.340 -31.403 1.00 93.38 681 THR A O 1
ATOM 5599 N N . ILE A 1 682 ? 10.492 -12.568 -31.648 1.00 92.69 682 ILE A N 1
ATOM 5600 C CA . ILE A 1 682 ? 10.707 -12.646 -33.093 1.00 92.69 682 ILE A CA 1
ATOM 5601 C C . ILE A 1 682 ? 9.507 -13.371 -33.678 1.00 92.69 682 ILE A C 1
ATOM 5603 O O . ILE A 1 682 ? 9.153 -14.449 -33.202 1.00 92.69 682 ILE A O 1
ATOM 5607 N N . ASN A 1 683 ? 8.843 -12.765 -34.663 1.00 89.12 683 ASN A N 1
ATOM 5608 C CA . ASN A 1 683 ? 7.673 -13.348 -35.334 1.00 89.12 683 ASN A CA 1
ATOM 5609 C C . ASN A 1 683 ? 6.601 -13.869 -34.350 1.00 89.12 683 ASN A C 1
ATOM 5611 O O . ASN A 1 683 ? 6.021 -14.936 -34.527 1.00 89.12 683 ASN A O 1
ATOM 5615 N N . GLY A 1 684 ? 6.371 -13.132 -33.257 1.00 89.00 684 GLY A N 1
ATOM 5616 C CA . GLY A 1 684 ? 5.398 -13.484 -32.214 1.00 89.00 684 GLY A CA 1
ATOM 5617 C C . GLY A 1 684 ? 5.855 -14.547 -31.202 1.00 89.00 684 GLY A C 1
ATOM 5618 O O . GLY A 1 684 ? 5.153 -14.767 -30.213 1.00 89.00 684 GLY A O 1
ATOM 5619 N N . ILE A 1 685 ? 7.028 -15.156 -31.391 1.00 93.56 685 ILE A N 1
ATOM 5620 C CA . ILE A 1 685 ? 7.628 -16.129 -30.471 1.00 93.56 685 ILE A CA 1
ATOM 5621 C C . ILE A 1 685 ? 8.563 -15.408 -29.506 1.00 93.56 685 ILE A C 1
ATOM 5623 O O . ILE A 1 685 ? 9.441 -14.655 -29.919 1.00 93.56 685 ILE A O 1
ATOM 5627 N N . THR A 1 686 ? 8.388 -15.652 -28.211 1.00 96.69 686 THR A N 1
ATOM 5628 C CA . THR A 1 686 ? 9.209 -15.043 -27.162 1.00 96.69 686 THR A CA 1
ATOM 5629 C C . THR A 1 686 ? 10.373 -15.946 -26.786 1.00 96.69 686 THR A C 1
ATOM 5631 O O . THR A 1 686 ? 10.186 -17.134 -26.526 1.00 96.69 686 THR A O 1
ATOM 5634 N N . TYR A 1 687 ? 11.555 -15.353 -26.684 1.00 97.06 687 TYR A N 1
ATOM 5635 C CA . TYR A 1 687 ? 12.794 -16.016 -26.313 1.00 97.06 687 TYR A CA 1
ATOM 5636 C C . TYR A 1 687 ? 13.385 -15.388 -25.053 1.00 97.06 687 TYR A C 1
ATOM 5638 O O . TYR A 1 687 ? 13.238 -14.189 -24.801 1.00 97.06 687 TYR A O 1
ATOM 5646 N N . LEU A 1 688 ? 14.058 -16.218 -24.267 1.00 97.56 688 LEU A N 1
ATOM 5647 C CA . LEU A 1 688 ? 14.821 -15.857 -23.084 1.00 97.56 688 LEU A CA 1
ATOM 5648 C C . LEU A 1 688 ? 16.313 -15.955 -23.407 1.00 97.56 688 LEU A C 1
ATOM 5650 O O . LEU A 1 688 ? 16.789 -17.024 -23.770 1.00 97.56 688 LEU A O 1
ATOM 5654 N N . PHE A 1 689 ? 17.043 -14.861 -23.217 1.00 97.31 689 PHE A N 1
ATOM 5655 C CA . PHE A 1 689 ? 18.501 -14.801 -23.265 1.00 97.31 689 PHE A CA 1
ATOM 5656 C C . PHE A 1 689 ? 19.079 -14.807 -21.849 1.00 97.31 689 PHE A C 1
ATOM 5658 O O . PHE A 1 689 ? 18.642 -14.033 -20.992 1.00 97.31 689 PHE A O 1
ATOM 5665 N N . LEU A 1 690 ? 20.109 -15.617 -21.620 1.00 97.38 690 LEU A N 1
ATOM 5666 C CA . LEU A 1 690 ? 20.850 -15.700 -20.366 1.00 97.38 690 LEU A CA 1
ATOM 5667 C C . LEU A 1 690 ? 22.354 -15.601 -20.627 1.00 97.38 690 LEU A C 1
ATOM 5669 O O . LEU A 1 690 ? 22.855 -16.214 -21.562 1.00 97.38 690 LEU A O 1
ATOM 5673 N N . LEU A 1 691 ? 23.085 -14.882 -19.769 1.00 97.38 691 LEU A N 1
ATOM 5674 C CA . LEU A 1 691 ? 24.553 -14.806 -19.815 1.00 97.38 691 LEU A CA 1
ATOM 5675 C C . LEU A 1 691 ? 25.163 -14.923 -18.415 1.00 97.38 691 LEU A C 1
ATOM 5677 O O . LEU A 1 691 ? 24.733 -14.242 -17.476 1.00 97.38 691 LEU A O 1
ATOM 5681 N N . LYS A 1 692 ? 26.222 -15.728 -18.298 1.00 96.94 692 LYS A N 1
ATOM 5682 C CA . LYS A 1 692 ? 27.166 -15.726 -17.173 1.00 96.94 692 LYS A CA 1
ATOM 5683 C C . LYS A 1 692 ? 28.404 -14.922 -17.549 1.00 96.94 692 LYS A C 1
ATOM 5685 O O . LYS A 1 692 ? 29.311 -15.449 -18.188 1.00 96.94 692 LYS A O 1
ATOM 5690 N N . ARG A 1 693 ? 28.474 -13.661 -17.121 1.00 95.44 693 ARG A N 1
ATOM 5691 C CA . ARG A 1 693 ? 29.574 -12.737 -17.451 1.00 95.44 693 ARG A CA 1
ATOM 5692 C C . ARG A 1 693 ? 30.965 -13.321 -17.211 1.00 95.44 693 ARG A C 1
ATOM 5694 O O . ARG A 1 693 ? 31.860 -13.072 -18.013 1.00 95.44 693 ARG A O 1
ATOM 5701 N N . ASP A 1 694 ? 31.150 -14.053 -16.118 1.00 93.75 694 ASP A N 1
ATOM 5702 C CA . ASP A 1 694 ? 32.483 -14.475 -15.675 1.00 93.75 694 ASP A CA 1
ATOM 5703 C C . ASP A 1 694 ? 33.036 -15.613 -16.549 1.00 93.75 694 ASP A C 1
ATOM 5705 O O . ASP A 1 694 ? 34.228 -15.656 -16.830 1.00 93.75 694 ASP A O 1
ATOM 5709 N N . THR A 1 695 ? 32.155 -16.480 -17.056 1.00 96.31 695 THR A N 1
ATOM 5710 C CA . THR A 1 695 ? 32.515 -17.596 -17.951 1.00 96.31 695 THR A CA 1
ATOM 5711 C C . THR A 1 695 ? 32.280 -17.299 -19.431 1.00 96.31 695 THR A C 1
ATOM 5713 O O . THR A 1 695 ? 32.791 -18.009 -20.282 1.00 96.31 695 THR A O 1
ATOM 5716 N N . GLY A 1 696 ? 31.447 -16.304 -19.743 1.00 95.81 696 GLY A N 1
ATOM 5717 C CA . GLY A 1 696 ? 30.966 -16.039 -21.098 1.00 95.81 696 GLY A CA 1
ATOM 5718 C C . GLY A 1 696 ? 29.890 -17.004 -21.615 1.00 95.81 696 GLY A C 1
ATOM 5719 O O . GLY A 1 696 ? 29.453 -16.842 -22.747 1.00 95.81 696 GLY A O 1
ATOM 5720 N N . LEU A 1 697 ? 29.433 -17.978 -20.818 1.00 97.56 697 LEU A N 1
ATOM 5721 C CA . LEU A 1 697 ? 28.340 -18.880 -21.194 1.00 97.56 697 LEU A CA 1
ATOM 5722 C C . LEU A 1 697 ? 27.047 -18.103 -21.476 1.00 97.56 697 LEU A C 1
ATOM 5724 O O . LEU A 1 697 ? 26.550 -17.390 -20.598 1.00 97.56 697 LEU A O 1
ATOM 5728 N N . VAL A 1 698 ? 26.495 -18.313 -22.666 1.00 97.00 698 VAL A N 1
ATOM 5729 C CA . VAL A 1 698 ? 25.216 -17.797 -23.149 1.00 97.00 698 VAL A CA 1
ATOM 5730 C C . VAL A 1 698 ? 24.266 -18.955 -23.416 1.00 97.00 698 VAL A C 1
ATOM 5732 O O . VAL A 1 698 ? 24.654 -19.950 -24.023 1.00 97.00 698 VAL A O 1
ATOM 5735 N N . GLN A 1 699 ? 23.014 -18.801 -22.992 1.00 97.19 699 GLN A N 1
ATOM 5736 C CA . GLN A 1 699 ? 21.929 -19.728 -23.308 1.00 97.19 699 GLN A CA 1
ATOM 5737 C C . GLN A 1 699 ? 20.710 -18.970 -23.826 1.00 97.19 699 GLN A C 1
ATOM 5739 O O . GLN A 1 699 ? 20.379 -17.883 -23.338 1.00 97.19 699 GLN A O 1
ATOM 5744 N N . MET A 1 700 ? 20.026 -19.571 -24.797 1.00 97.12 700 MET A N 1
ATOM 5745 C CA . MET A 1 700 ? 18.797 -19.053 -25.379 1.00 97.12 700 MET A CA 1
ATOM 5746 C C . MET A 1 700 ? 17.695 -20.095 -25.299 1.00 97.12 700 MET A C 1
ATOM 5748 O O . MET A 1 700 ? 17.839 -21.197 -25.820 1.00 97.12 700 MET A O 1
ATOM 5752 N N . HIS A 1 701 ? 16.573 -19.733 -24.691 1.00 97.25 701 HIS A N 1
ATOM 5753 C CA . HIS A 1 701 ? 15.420 -20.616 -24.568 1.00 97.25 701 HIS A CA 1
ATOM 5754 C C . HIS A 1 701 ? 14.211 -20.044 -25.290 1.00 97.25 701 HIS A C 1
ATOM 5756 O O . HIS A 1 701 ? 13.927 -18.851 -25.189 1.00 97.25 701 HIS A O 1
ATOM 5762 N N . LYS A 1 702 ? 13.441 -20.903 -25.952 1.00 96.62 702 LYS A N 1
ATOM 5763 C CA . LYS A 1 702 ? 12.105 -20.563 -26.440 1.00 96.62 702 LYS A CA 1
ATOM 5764 C C . LYS A 1 702 ? 11.121 -20.634 -25.275 1.00 96.62 702 LYS A C 1
ATOM 5766 O O . LYS A 1 702 ? 11.099 -21.614 -24.536 1.00 96.62 702 LYS A O 1
ATOM 5771 N N . MET A 1 703 ? 10.300 -19.605 -25.084 1.00 97.44 703 MET A N 1
ATOM 5772 C CA . MET A 1 703 ? 9.302 -19.583 -24.010 1.00 97.44 703 MET A CA 1
ATOM 5773 C C . MET A 1 703 ? 8.018 -20.302 -24.432 1.00 97.44 703 MET A C 1
ATOM 5775 O O . MET A 1 703 ? 7.536 -20.126 -25.551 1.00 97.44 703 MET A O 1
ATOM 5779 N N . ASN A 1 704 ? 7.421 -21.064 -23.516 1.00 96.12 704 ASN A N 1
ATOM 5780 C CA . ASN A 1 704 ? 6.142 -21.735 -23.746 1.00 96.12 704 ASN A CA 1
ATOM 5781 C C . ASN A 1 704 ? 4.955 -20.772 -23.563 1.00 96.12 704 ASN A C 1
ATOM 5783 O O . ASN A 1 704 ? 5.019 -19.813 -22.791 1.00 96.12 704 ASN A O 1
ATOM 5787 N N . GLU A 1 705 ? 3.807 -21.066 -24.187 1.00 92.12 705 GLU A N 1
ATOM 5788 C CA . GLU A 1 705 ? 2.587 -20.233 -24.116 1.00 92.12 705 GLU A CA 1
ATOM 5789 C C . GLU A 1 705 ? 1.999 -20.046 -22.703 1.00 92.12 705 GLU A C 1
ATOM 5791 O O . GLU A 1 705 ? 1.177 -19.152 -22.445 1.00 92.12 705 GLU A O 1
ATOM 5796 N N . ASN A 1 706 ? 2.368 -20.927 -21.775 1.00 90.62 706 ASN A N 1
ATOM 5797 C CA . ASN A 1 706 ? 1.991 -20.856 -20.365 1.00 90.62 706 ASN A CA 1
ATOM 5798 C C . ASN A 1 706 ? 2.978 -20.019 -19.522 1.00 90.62 706 ASN A C 1
ATOM 5800 O O . ASN A 1 706 ? 2.781 -19.913 -18.311 1.00 90.62 706 ASN A O 1
ATOM 5804 N N . GLY A 1 707 ? 4.003 -19.435 -20.150 1.00 94.06 707 GLY A N 1
ATOM 5805 C CA . GLY A 1 707 ? 5.051 -18.631 -19.523 1.00 94.06 707 GLY A CA 1
ATOM 5806 C C . GLY A 1 707 ? 6.215 -19.431 -18.939 1.00 94.06 707 GLY A C 1
ATOM 5807 O O . GLY A 1 707 ? 7.127 -18.823 -18.390 1.00 94.06 707 GLY A O 1
ATOM 5808 N N . SER A 1 708 ? 6.205 -20.763 -19.024 1.00 96.12 708 SER A N 1
ATOM 5809 C CA . SER A 1 708 ? 7.323 -21.590 -18.567 1.00 96.12 708 SER A CA 1
ATOM 5810 C C . SER A 1 708 ? 8.508 -21.493 -19.539 1.00 96.12 708 SER A C 1
ATOM 5812 O O . SER A 1 708 ? 8.331 -21.204 -20.726 1.00 96.12 708 SER A O 1
ATOM 5814 N N . VAL A 1 709 ? 9.725 -21.711 -19.038 1.00 96.88 709 VAL A N 1
ATOM 5815 C CA . VAL A 1 709 ? 10.924 -21.829 -19.883 1.00 96.88 709 VAL A CA 1
ATOM 5816 C C . VAL A 1 709 ? 10.823 -23.130 -20.672 1.00 96.88 709 VAL A C 1
ATOM 5818 O O . VAL A 1 709 ? 10.600 -24.187 -20.078 1.00 96.88 709 VAL A O 1
ATOM 5821 N N . GLY A 1 710 ? 10.912 -23.028 -21.996 1.00 95.19 710 GLY A N 1
ATOM 5822 C CA . GLY A 1 710 ? 10.841 -24.156 -22.916 1.00 95.19 710 GLY A CA 1
ATOM 5823 C C . GLY A 1 710 ? 12.215 -24.586 -23.418 1.00 95.19 710 GLY A C 1
ATOM 5824 O O . GLY A 1 710 ? 13.214 -24.512 -22.699 1.00 95.19 710 GLY A O 1
ATOM 5825 N N . GLU A 1 711 ? 12.230 -25.074 -24.654 1.00 94.38 711 GLU A N 1
ATOM 5826 C CA . GLU A 1 711 ? 13.393 -25.670 -25.310 1.00 94.38 711 GLU A CA 1
ATOM 5827 C C . GLU A 1 711 ? 14.611 -24.734 -25.319 1.00 94.38 711 GLU A C 1
ATOM 5829 O O . GLU A 1 711 ? 14.483 -23.538 -25.593 1.00 94.38 711 GLU A O 1
ATOM 5834 N N . LEU A 1 712 ? 15.790 -25.291 -25.018 1.00 96.75 712 LEU A N 1
ATOM 5835 C CA . LEU A 1 712 ? 17.078 -24.641 -25.252 1.00 96.75 712 LEU A CA 1
ATOM 5836 C C . LEU A 1 712 ? 17.345 -24.647 -26.760 1.00 96.75 712 LEU A C 1
ATOM 5838 O O . LEU A 1 712 ? 17.532 -25.705 -27.349 1.00 96.75 712 LEU A O 1
ATOM 5842 N N . VAL A 1 713 ? 17.354 -23.468 -27.367 1.00 96.06 713 VAL A N 1
ATOM 5843 C CA . VAL A 1 713 ? 17.517 -23.290 -28.816 1.00 96.06 713 VAL A CA 1
ATOM 5844 C C . VAL A 1 713 ? 18.986 -23.108 -29.182 1.00 96.06 713 VAL A C 1
ATOM 5846 O O . VAL A 1 713 ? 19.411 -23.489 -30.267 1.00 96.06 713 VAL A O 1
ATOM 5849 N N . GLU A 1 714 ? 19.772 -22.520 -28.280 1.00 96.19 714 GLU A N 1
ATOM 5850 C CA . GLU A 1 714 ? 21.204 -22.341 -28.482 1.00 96.19 714 GLU A CA 1
ATOM 5851 C C . GLU A 1 714 ? 21.953 -22.236 -27.152 1.00 96.19 714 GLU A C 1
ATOM 5853 O O . GLU A 1 714 ? 21.491 -21.597 -26.203 1.00 96.19 714 GLU A O 1
ATOM 5858 N N . GLU A 1 715 ? 23.150 -22.814 -27.126 1.00 96.94 715 GLU A N 1
ATOM 5859 C CA . GLU A 1 715 ? 24.170 -22.585 -26.111 1.00 96.94 715 GLU A CA 1
ATOM 5860 C C . GLU A 1 715 ? 25.476 -22.181 -26.800 1.00 96.94 715 GLU A C 1
ATOM 5862 O O . GLU A 1 715 ? 25.886 -22.792 -27.788 1.00 96.94 715 GLU A O 1
ATOM 5867 N N . ARG A 1 716 ? 26.129 -21.130 -26.298 1.00 94.44 716 ARG A N 1
ATOM 5868 C CA . ARG A 1 716 ? 27.365 -20.598 -26.883 1.00 94.44 716 ARG A CA 1
ATOM 5869 C C . ARG A 1 716 ? 28.280 -20.044 -25.798 1.00 94.44 716 ARG A C 1
ATOM 5871 O O . ARG A 1 716 ? 27.817 -19.543 -24.778 1.00 94.44 716 ARG A O 1
ATOM 5878 N N . TYR A 1 717 ? 29.585 -20.074 -26.042 1.00 95.38 717 TYR A N 1
ATOM 5879 C CA . TYR A 1 717 ? 30.574 -19.423 -25.187 1.00 95.38 717 TYR A CA 1
ATOM 5880 C C . TYR A 1 717 ? 31.104 -18.158 -25.850 1.00 95.38 717 TYR A C 1
ATOM 5882 O O . TYR A 1 717 ? 31.661 -18.188 -26.946 1.00 95.38 717 TYR A O 1
ATOM 5890 N N . TRP A 1 718 ? 30.931 -17.034 -25.169 1.00 94.81 718 TRP A N 1
ATOM 5891 C CA . TRP A 1 718 ? 31.551 -15.764 -25.516 1.00 94.81 718 TRP A CA 1
ATOM 5892 C C . TRP A 1 718 ? 32.814 -15.533 -24.695 1.00 94.81 718 TRP A C 1
ATOM 5894 O O . TRP A 1 718 ? 33.084 -16.208 -23.704 1.00 94.81 718 TRP A O 1
ATOM 5904 N N . SER A 1 719 ? 33.590 -14.522 -25.076 1.00 94.81 719 SER A N 1
ATOM 5905 C CA . SER A 1 719 ? 34.651 -14.030 -24.198 1.00 94.81 719 SER A CA 1
ATOM 5906 C C . SER A 1 719 ? 34.049 -13.432 -22.917 1.00 94.81 719 SER A C 1
ATOM 5908 O O . SER A 1 719 ? 33.014 -12.771 -22.956 1.00 94.81 719 SER A O 1
ATOM 5910 N N . SER A 1 720 ? 34.692 -13.621 -21.767 1.00 95.75 720 SER A N 1
ATOM 5911 C CA . SER A 1 720 ? 34.166 -13.143 -20.482 1.00 95.75 720 SER A CA 1
ATOM 5912 C C . SER A 1 720 ? 34.149 -11.608 -20.364 1.00 95.75 720 SER A C 1
ATOM 5914 O O . SER A 1 720 ? 34.801 -10.877 -21.121 1.00 95.75 720 SER A O 1
ATOM 5916 N N . GLY A 1 721 ? 33.385 -11.094 -19.397 1.00 94.38 721 GLY A N 1
ATOM 5917 C CA . GLY A 1 721 ? 33.396 -9.678 -19.012 1.00 94.38 721 GLY A CA 1
ATOM 5918 C C . GLY A 1 721 ? 32.378 -8.770 -19.712 1.00 94.38 721 GLY A C 1
ATOM 5919 O O . GLY A 1 721 ? 32.454 -7.552 -19.542 1.00 94.38 721 GLY A O 1
ATOM 5920 N N . TRP A 1 722 ? 31.420 -9.317 -20.463 1.00 96.81 722 TRP A N 1
ATOM 5921 C CA . TRP A 1 722 ? 30.284 -8.552 -20.994 1.00 96.81 722 TRP A CA 1
ATOM 5922 C C . TRP A 1 722 ? 29.356 -8.070 -19.874 1.00 96.81 722 TRP A C 1
ATOM 5924 O O . TRP A 1 722 ? 28.977 -8.837 -18.987 1.00 96.81 722 TRP A O 1
ATOM 5934 N N . THR A 1 723 ? 29.014 -6.780 -19.881 1.00 94.12 723 THR A N 1
ATOM 5935 C CA . THR A 1 723 ? 28.284 -6.127 -18.779 1.00 94.12 723 THR A CA 1
ATOM 5936 C C . THR A 1 723 ? 26.940 -5.551 -19.192 1.00 94.12 723 THR A C 1
ATOM 5938 O O . THR A 1 723 ? 26.034 -5.512 -18.364 1.00 94.12 723 THR A O 1
ATOM 5941 N N . ASN A 1 724 ? 26.792 -5.123 -20.443 1.00 94.69 724 ASN A N 1
ATOM 5942 C CA . ASN A 1 724 ? 25.541 -4.588 -20.964 1.00 94.69 724 ASN A CA 1
ATOM 5943 C C . ASN A 1 724 ? 25.146 -5.407 -22.184 1.00 94.69 724 ASN A C 1
ATOM 5945 O O . ASN A 1 724 ? 25.879 -5.394 -23.164 1.00 94.69 724 ASN A O 1
ATOM 5949 N N . ILE A 1 725 ? 24.018 -6.111 -22.107 1.00 96.56 725 ILE A N 1
ATOM 5950 C CA . ILE A 1 725 ? 23.438 -6.852 -23.231 1.00 96.56 725 ILE A CA 1
ATOM 5951 C C . ILE A 1 725 ? 22.035 -6.308 -23.463 1.00 96.56 725 ILE A C 1
ATOM 5953 O O . ILE A 1 725 ? 21.253 -6.215 -22.511 1.00 96.56 725 ILE A O 1
ATOM 5957 N N . ARG A 1 726 ? 21.711 -5.924 -24.696 1.00 95.62 726 ARG A N 1
ATOM 5958 C CA . ARG A 1 726 ? 20.404 -5.367 -25.055 1.00 95.62 726 ARG A CA 1
ATOM 5959 C C . ARG A 1 726 ? 19.941 -5.897 -26.408 1.00 95.62 726 ARG A C 1
ATOM 5961 O O . ARG A 1 726 ? 20.554 -5.565 -27.421 1.00 95.62 726 ARG A O 1
ATOM 5968 N N . PRO A 1 727 ? 18.858 -6.686 -26.447 1.00 95.62 727 PRO A N 1
ATOM 5969 C CA . PRO A 1 727 ? 18.139 -6.931 -27.685 1.00 95.62 727 PRO A CA 1
ATOM 5970 C C . PRO A 1 727 ? 17.509 -5.630 -28.195 1.00 95.62 727 PRO A C 1
ATOM 5972 O O . PRO A 1 727 ? 16.982 -4.849 -27.400 1.00 95.62 727 PRO A O 1
ATOM 5975 N N . PHE A 1 728 ? 17.535 -5.411 -29.505 1.00 95.69 728 PHE A N 1
ATOM 5976 C CA . PHE A 1 728 ? 16.829 -4.309 -30.157 1.00 95.69 728 PHE A CA 1
ATOM 5977 C C . PHE A 1 728 ? 16.373 -4.713 -31.563 1.00 95.69 728 PHE A C 1
ATOM 5979 O O . PHE A 1 728 ? 16.796 -5.737 -32.100 1.00 95.69 728 PHE A O 1
ATOM 5986 N N . GLN A 1 729 ? 15.480 -3.918 -32.146 1.00 94.19 729 GLN A N 1
ATOM 5987 C CA . GLN A 1 729 ? 14.858 -4.194 -33.437 1.00 94.19 729 GLN A CA 1
ATOM 5988 C C . GLN A 1 729 ? 14.862 -2.924 -34.291 1.00 94.19 729 GLN A C 1
ATOM 5990 O O . GLN A 1 729 ? 14.586 -1.842 -33.772 1.00 94.19 729 GLN A O 1
ATOM 5995 N N . ILE A 1 730 ? 15.162 -3.072 -35.584 1.00 93.94 730 ILE A N 1
ATOM 5996 C CA . ILE A 1 730 ? 15.040 -2.017 -36.598 1.00 93.94 730 ILE A CA 1
ATOM 5997 C C . ILE A 1 730 ? 14.305 -2.610 -37.801 1.00 93.94 730 ILE A C 1
ATOM 5999 O O . ILE A 1 730 ? 14.789 -3.568 -38.411 1.00 93.94 730 ILE A O 1
ATOM 6003 N N . GLY A 1 731 ? 13.125 -2.073 -38.119 1.00 90.50 731 GLY A N 1
ATOM 6004 C CA . GLY A 1 731 ? 12.203 -2.723 -39.057 1.00 90.50 731 GLY A CA 1
ATOM 6005 C C . GLY A 1 731 ? 11.887 -4.150 -38.596 1.00 90.50 731 GLY A C 1
ATOM 6006 O O . GLY A 1 731 ? 11.627 -4.371 -37.417 1.00 90.50 731 GLY A O 1
ATOM 6007 N N . ASP A 1 732 ? 11.992 -5.133 -39.489 1.00 89.75 732 ASP A N 1
ATOM 6008 C CA . ASP A 1 732 ? 11.779 -6.554 -39.158 1.00 89.75 732 ASP A CA 1
ATOM 6009 C C . ASP A 1 732 ? 13.055 -7.281 -38.689 1.00 89.75 732 ASP A C 1
ATOM 6011 O O . ASP A 1 732 ? 13.025 -8.463 -38.331 1.00 89.75 732 ASP A O 1
ATOM 6015 N N . LYS A 1 733 ? 14.204 -6.592 -38.670 1.00 92.25 733 LYS A N 1
ATOM 6016 C CA . LYS A 1 733 ? 15.496 -7.178 -38.293 1.00 92.25 733 LYS A CA 1
ATOM 6017 C C . LYS A 1 733 ? 15.742 -7.041 -36.796 1.00 92.25 733 LYS A C 1
ATOM 6019 O O . LYS A 1 733 ? 15.555 -5.974 -36.210 1.00 92.25 733 LYS A O 1
ATOM 6024 N N . HIS A 1 734 ? 16.216 -8.126 -36.194 1.00 94.88 734 HIS A N 1
ATOM 6025 C CA . HIS A 1 734 ? 16.470 -8.228 -34.762 1.00 94.88 734 HIS A CA 1
ATOM 6026 C C . HIS A 1 734 ? 17.969 -8.338 -34.501 1.00 94.88 734 HIS A C 1
ATOM 6028 O O . HIS A 1 734 ? 18.692 -9.016 -35.233 1.00 94.88 734 HIS A O 1
ATOM 6034 N N . TYR A 1 735 ? 18.431 -7.683 -33.443 1.00 96.69 735 TYR A N 1
ATOM 6035 C CA . TYR A 1 735 ? 19.844 -7.574 -33.110 1.00 96.69 735 TYR A CA 1
ATOM 6036 C C . TYR A 1 735 ? 20.065 -7.732 -31.605 1.00 96.69 735 TYR A C 1
ATOM 6038 O O . TYR A 1 735 ? 19.175 -7.467 -30.793 1.00 96.69 735 TYR A O 1
ATOM 6046 N N . ILE A 1 736 ? 21.277 -8.125 -31.225 1.00 96.62 736 ILE A N 1
ATOM 6047 C CA . ILE A 1 736 ? 21.776 -8.049 -29.853 1.00 96.62 736 ILE A CA 1
ATOM 6048 C C . ILE A 1 736 ? 22.966 -7.100 -29.847 1.00 96.62 736 ILE A C 1
ATOM 6050 O O . ILE A 1 736 ? 23.960 -7.322 -30.534 1.00 96.62 736 ILE A O 1
ATOM 6054 N N . PHE A 1 737 ? 22.854 -6.044 -29.050 1.00 97.75 737 PHE A N 1
ATOM 6055 C CA . PHE A 1 737 ? 23.971 -5.197 -28.675 1.00 97.75 737 PHE A CA 1
ATOM 6056 C C . PHE A 1 737 ? 24.633 -5.755 -27.420 1.00 97.75 737 PHE A C 1
ATOM 6058 O O . PHE A 1 737 ? 23.951 -6.083 -26.443 1.00 97.75 737 PHE A O 1
ATOM 6065 N N . GLU A 1 738 ? 25.957 -5.785 -27.410 1.00 96.81 738 GLU A N 1
ATOM 6066 C CA . GLU A 1 738 ? 26.740 -6.145 -26.241 1.00 96.81 738 GLU A CA 1
ATOM 6067 C C . GLU A 1 738 ? 27.894 -5.175 -25.996 1.00 96.81 738 GLU A C 1
ATOM 6069 O O . GLU A 1 738 ? 28.504 -4.650 -26.924 1.00 96.81 738 GLU A O 1
ATOM 6074 N N . TYR A 1 739 ? 28.204 -4.916 -24.724 1.00 97.75 739 TYR A N 1
ATOM 6075 C CA . TYR A 1 739 ? 29.292 -4.021 -24.345 1.00 97.75 739 TYR A CA 1
ATOM 6076 C C . TYR A 1 739 ? 30.042 -4.458 -23.080 1.00 97.75 739 TYR A C 1
ATOM 6078 O O . TYR A 1 739 ? 29.442 -4.872 -22.080 1.00 97.75 739 TYR A O 1
ATOM 6086 N N . LYS A 1 740 ? 31.377 -4.329 -23.116 1.00 97.25 740 LYS A N 1
ATOM 6087 C CA . LYS A 1 740 ? 32.299 -4.570 -21.992 1.00 97.25 740 LYS A CA 1
ATOM 6088 C C . LYS A 1 740 ? 32.731 -3.262 -21.344 1.00 97.25 740 LYS A C 1
ATOM 6090 O O . LYS A 1 740 ? 33.664 -2.608 -21.815 1.00 97.25 740 LYS A O 1
ATOM 6095 N N . THR A 1 741 ? 32.155 -2.928 -20.192 1.00 95.31 741 THR A N 1
ATOM 6096 C CA . THR A 1 741 ? 32.459 -1.674 -19.472 1.00 95.31 741 THR A CA 1
ATOM 6097 C C . THR A 1 741 ? 33.939 -1.486 -19.139 1.00 95.31 741 THR A C 1
ATOM 6099 O O . THR A 1 741 ? 34.444 -0.367 -19.251 1.00 95.31 741 THR A O 1
ATOM 6102 N N . SER A 1 742 ? 34.649 -2.558 -18.781 1.00 93.88 742 SER A N 1
ATOM 6103 C CA . SER A 1 742 ? 36.070 -2.518 -18.402 1.00 93.88 742 SER A CA 1
ATOM 6104 C C . SER A 1 742 ? 37.027 -2.352 -19.587 1.00 93.88 742 SER A C 1
ATOM 6106 O O . SER A 1 742 ? 38.130 -1.829 -19.424 1.00 93.88 742 SER A O 1
ATOM 6108 N N . HIS A 1 743 ? 36.609 -2.765 -20.785 1.00 94.19 743 HIS A N 1
ATOM 6109 C CA . HIS A 1 743 ? 37.462 -2.789 -21.974 1.00 94.19 743 HIS A CA 1
ATOM 6110 C C . HIS A 1 743 ? 37.038 -1.781 -23.040 1.00 94.19 743 HIS A C 1
ATOM 6112 O O . HIS A 1 743 ? 37.837 -1.506 -23.933 1.00 94.19 743 HIS A O 1
ATOM 6118 N N . GLY A 1 744 ? 35.830 -1.220 -22.958 1.00 95.94 744 GLY A N 1
ATOM 6119 C CA . GLY A 1 744 ? 35.315 -0.303 -23.969 1.00 95.94 744 GLY A CA 1
ATOM 6120 C C . GLY A 1 744 ? 35.038 -0.989 -25.305 1.00 95.94 744 GLY A C 1
ATOM 6121 O O . GLY A 1 744 ? 35.250 -0.384 -26.342 1.00 95.94 744 GLY A O 1
ATOM 6122 N N . ILE A 1 745 ? 34.664 -2.269 -25.312 1.00 97.31 745 ILE A N 1
ATOM 6123 C CA . ILE A 1 745 ? 34.374 -3.011 -26.552 1.00 97.31 745 ILE A CA 1
ATOM 6124 C C . ILE A 1 745 ? 32.863 -3.124 -26.684 1.00 97.31 745 ILE A C 1
ATOM 6126 O O . ILE A 1 745 ? 32.235 -3.585 -25.732 1.00 97.31 745 ILE A O 1
ATOM 6130 N N . ALA A 1 746 ? 32.312 -2.706 -27.824 1.00 97.19 746 ALA A N 1
ATOM 6131 C CA . ALA A 1 746 ? 30.904 -2.873 -28.171 1.00 97.19 746 ALA A CA 1
ATOM 6132 C C . ALA A 1 746 ? 30.771 -3.734 -29.430 1.00 97.19 746 ALA A C 1
ATOM 6134 O O . ALA A 1 746 ? 31.526 -3.531 -30.380 1.00 97.19 746 ALA A O 1
ATOM 6135 N N . GLU A 1 747 ? 29.820 -4.658 -29.459 1.00 97.69 747 GLU A N 1
ATOM 6136 C CA . GLU A 1 747 ? 29.525 -5.488 -30.628 1.00 97.69 747 GLU A CA 1
ATOM 6137 C C . GLU A 1 747 ? 28.014 -5.522 -30.889 1.00 97.69 747 GLU A C 1
ATOM 6139 O O . GLU A 1 747 ? 27.202 -5.406 -29.969 1.00 97.69 747 GLU A O 1
ATOM 6144 N N . ILE A 1 748 ? 27.642 -5.623 -32.166 1.00 97.94 748 ILE A N 1
ATOM 6145 C CA . ILE A 1 748 ? 26.257 -5.770 -32.619 1.00 97.94 748 ILE A CA 1
ATOM 6146 C C . ILE A 1 748 ? 26.173 -7.043 -33.445 1.00 97.94 748 ILE A C 1
ATOM 6148 O O . ILE A 1 748 ? 26.844 -7.179 -34.472 1.00 97.94 748 ILE A O 1
ATOM 6152 N N . LEU A 1 749 ? 25.336 -7.966 -32.990 1.00 96.38 749 LEU A N 1
ATOM 6153 C CA . LEU A 1 749 ? 25.100 -9.259 -33.609 1.00 96.38 749 LEU A CA 1
ATOM 6154 C C . LEU A 1 749 ? 23.687 -9.292 -34.173 1.00 96.38 749 LEU A C 1
ATOM 6156 O O . LEU A 1 749 ? 22.755 -8.769 -33.565 1.00 96.38 749 LEU A O 1
ATOM 6160 N N . MET A 1 750 ? 23.523 -9.928 -35.325 1.00 95.12 750 MET A N 1
ATOM 6161 C CA . MET A 1 750 ? 22.199 -10.214 -35.871 1.00 95.12 750 MET A CA 1
ATOM 6162 C C . MET A 1 750 ? 21.556 -11.373 -35.108 1.00 95.12 750 MET A C 1
ATOM 6164 O O . MET A 1 750 ? 22.253 -12.302 -34.709 1.00 95.12 750 MET A O 1
ATOM 6168 N N . VAL A 1 751 ? 20.238 -11.349 -34.932 1.00 94.75 751 VAL A N 1
ATOM 6169 C CA . VAL A 1 751 ? 19.465 -12.485 -34.417 1.00 94.75 751 VAL A CA 1
ATOM 6170 C C . VAL A 1 751 ? 18.690 -13.097 -35.574 1.00 94.75 751 VAL A C 1
ATOM 6172 O O . VAL A 1 751 ? 17.999 -12.399 -36.315 1.00 94.75 751 VAL A O 1
ATOM 6175 N N . ASN A 1 752 ? 18.836 -14.404 -35.750 1.00 93.38 752 ASN A N 1
ATOM 6176 C CA . ASN A 1 752 ? 18.170 -15.151 -36.806 1.00 93.38 752 ASN A CA 1
ATOM 6177 C C . ASN A 1 752 ? 16.671 -15.315 -36.494 1.00 93.38 752 ASN A C 1
ATOM 6179 O O . ASN A 1 752 ? 16.250 -15.279 -35.337 1.00 93.38 752 ASN A O 1
ATOM 6183 N N . ASN A 1 753 ? 15.858 -15.585 -37.519 1.00 90.44 753 ASN A N 1
ATOM 6184 C CA . ASN A 1 753 ? 14.399 -15.735 -37.379 1.00 90.44 753 ASN A CA 1
ATOM 6185 C C . ASN A 1 753 ? 13.960 -16.881 -36.448 1.00 90.44 753 ASN A C 1
ATOM 6187 O O . ASN A 1 753 ? 12.833 -16.880 -35.960 1.00 90.44 753 ASN A O 1
ATOM 6191 N N . ASN A 1 754 ? 14.831 -17.862 -36.207 1.00 88.56 754 ASN A N 1
ATOM 6192 C CA . ASN A 1 754 ? 14.602 -18.963 -35.270 1.00 88.56 754 ASN A CA 1
ATOM 6193 C C . ASN A 1 754 ? 14.967 -18.610 -33.812 1.00 88.56 754 ASN A C 1
ATOM 6195 O O . ASN A 1 754 ? 14.798 -19.456 -32.934 1.00 88.56 754 ASN A O 1
ATOM 6199 N N . GLY A 1 755 ? 15.441 -17.388 -33.549 1.00 89.44 755 GLY A N 1
ATOM 6200 C CA . GLY A 1 755 ? 15.869 -16.921 -32.233 1.00 89.44 755 GLY A CA 1
ATOM 6201 C C . GLY A 1 755 ? 17.331 -17.189 -31.895 1.00 89.44 755 GLY A C 1
ATOM 6202 O O . GLY A 1 755 ? 17.738 -16.849 -30.795 1.00 89.44 755 GLY A O 1
ATOM 6203 N N . THR A 1 756 ? 18.136 -17.771 -32.788 1.00 92.75 756 THR A N 1
ATOM 6204 C CA . THR A 1 756 ? 19.571 -17.990 -32.527 1.00 92.75 756 THR A CA 1
ATOM 6205 C C . THR A 1 756 ? 20.416 -16.767 -32.878 1.00 92.75 756 THR A C 1
ATOM 6207 O O . THR A 1 756 ? 19.996 -15.886 -33.633 1.00 92.75 756 THR A O 1
ATOM 6210 N N . ILE A 1 757 ? 21.634 -16.697 -32.346 1.00 92.00 757 ILE A N 1
ATOM 6211 C CA . ILE A 1 757 ? 22.579 -15.609 -32.607 1.00 92.00 757 ILE A CA 1
ATOM 6212 C C . ILE A 1 757 ? 23.279 -15.848 -33.944 1.00 92.00 757 ILE A C 1
ATOM 6214 O O . ILE A 1 757 ? 23.973 -16.845 -34.150 1.00 92.00 757 ILE A O 1
ATOM 6218 N N . GLY A 1 758 ? 23.130 -14.900 -34.859 1.00 90.75 758 GLY A N 1
ATOM 6219 C CA . GLY A 1 758 ? 23.824 -14.868 -36.137 1.00 90.75 758 GLY A CA 1
ATOM 6220 C C . GLY A 1 758 ? 25.262 -14.353 -36.027 1.00 90.75 758 GLY A C 1
ATOM 6221 O O . GLY A 1 758 ? 25.919 -14.435 -34.986 1.00 90.75 758 GLY A O 1
ATOM 6222 N N . LYS A 1 759 ? 25.769 -13.828 -37.146 1.00 90.12 759 LYS A N 1
ATOM 6223 C CA . LYS A 1 759 ? 27.108 -13.232 -37.224 1.00 90.12 759 LYS A CA 1
ATOM 6224 C C . LYS A 1 759 ? 27.175 -11.884 -36.500 1.00 90.12 759 LYS A C 1
ATOM 6226 O O . LYS A 1 759 ? 26.200 -11.126 -36.490 1.00 90.12 759 LYS A O 1
ATOM 6231 N N . THR A 1 760 ? 28.353 -11.559 -35.972 1.00 95.56 760 THR A N 1
ATOM 6232 C CA . THR A 1 760 ? 28.695 -10.186 -35.586 1.00 95.56 760 THR A CA 1
ATOM 6233 C C . THR A 1 760 ? 28.722 -9.321 -36.842 1.00 95.56 760 THR A C 1
ATOM 6235 O O . THR A 1 760 ? 29.401 -9.650 -37.814 1.00 95.56 760 THR A O 1
ATOM 6238 N N . LEU A 1 761 ? 27.954 -8.235 -36.840 1.00 95.06 761 LEU A N 1
ATOM 6239 C CA . LEU A 1 761 ? 27.874 -7.289 -37.953 1.00 95.06 761 LEU A CA 1
ATOM 6240 C C . LEU A 1 761 ? 28.811 -6.108 -37.748 1.00 95.06 761 LEU A C 1
ATOM 6242 O O . LEU A 1 761 ? 29.469 -5.664 -38.687 1.00 95.06 761 LEU A O 1
ATOM 6246 N N . HIS A 1 762 ? 28.878 -5.611 -36.514 1.00 96.81 762 HIS A N 1
ATOM 6247 C CA . HIS A 1 762 ? 29.642 -4.417 -36.190 1.00 96.81 762 HIS A CA 1
ATOM 6248 C C . HIS A 1 762 ? 30.395 -4.592 -34.881 1.00 96.81 762 HIS A C 1
ATOM 6250 O O . HIS A 1 762 ? 29.888 -5.185 -33.928 1.00 96.81 762 HIS A O 1
ATOM 6256 N N . LYS A 1 763 ? 31.604 -4.034 -34.838 1.00 97.25 763 LYS A N 1
ATOM 6257 C CA . LYS A 1 763 ? 32.476 -4.029 -33.669 1.00 97.25 763 LYS A CA 1
ATOM 6258 C C . LYS A 1 763 ? 33.073 -2.647 -33.498 1.00 97.25 763 LYS A C 1
ATOM 6260 O O . LYS A 1 763 ? 33.572 -2.057 -34.452 1.00 97.25 763 LYS A O 1
ATOM 6265 N N . TYR A 1 764 ? 33.048 -2.156 -32.269 1.00 96.81 764 TYR A N 1
ATOM 6266 C CA . TYR A 1 764 ? 33.505 -0.823 -31.929 1.00 96.81 764 TYR A CA 1
ATOM 6267 C C . TYR A 1 764 ? 34.426 -0.840 -30.717 1.00 96.81 764 TYR A C 1
ATOM 6269 O O . TYR A 1 764 ? 34.277 -1.640 -29.786 1.00 96.81 764 TYR A O 1
ATOM 6277 N N . LYS A 1 765 ? 35.355 0.116 -30.711 1.00 96.75 765 LYS A N 1
ATOM 6278 C CA . LYS A 1 765 ? 36.182 0.450 -29.557 1.00 96.75 765 LYS A CA 1
ATOM 6279 C C . LYS A 1 765 ? 35.785 1.831 -29.050 1.00 96.75 765 LYS A C 1
ATOM 6281 O O . LYS A 1 765 ? 36.055 2.839 -29.689 1.00 96.75 765 LYS A O 1
ATOM 6286 N N . TRP A 1 766 ? 35.130 1.871 -27.901 1.00 95.25 766 TRP A N 1
ATOM 6287 C CA . TRP A 1 766 ? 34.675 3.086 -27.237 1.00 95.25 766 TRP A CA 1
ATOM 6288 C C . TRP A 1 766 ? 35.503 3.385 -25.989 1.00 95.25 766 TRP A C 1
ATOM 6290 O O . TRP A 1 766 ? 36.280 2.562 -25.496 1.00 95.25 766 TRP A O 1
ATOM 6300 N N . SER A 1 767 ? 35.293 4.575 -25.430 1.00 94.62 767 SER A N 1
ATOM 6301 C CA . SER A 1 767 ? 35.802 4.888 -24.097 1.00 94.62 767 SER A CA 1
ATOM 6302 C C . SER A 1 767 ? 35.194 3.950 -23.047 1.00 94.62 767 SER A C 1
ATOM 6304 O O . SER A 1 767 ? 34.028 3.570 -23.124 1.00 94.62 767 SER A O 1
ATOM 6306 N N . LYS A 1 768 ? 35.991 3.580 -22.042 1.00 96.56 768 LYS A N 1
ATOM 6307 C CA . LYS A 1 768 ? 35.562 2.712 -20.934 1.00 96.56 768 LYS A CA 1
ATOM 6308 C C . LYS A 1 768 ? 34.517 3.413 -20.053 1.00 96.56 768 LYS A C 1
ATOM 6310 O O . LYS A 1 768 ? 34.387 4.641 -20.077 1.00 96.56 768 LYS A O 1
ATOM 6315 N N . GLY A 1 769 ? 33.805 2.632 -19.240 1.00 93.44 769 GLY A N 1
ATOM 6316 C CA . GLY A 1 769 ? 32.962 3.175 -18.165 1.00 93.44 769 GLY A CA 1
ATOM 6317 C C . GLY A 1 769 ? 31.490 3.436 -18.504 1.00 93.44 769 GLY A C 1
ATOM 6318 O O . GLY A 1 769 ? 30.761 3.870 -17.624 1.00 93.44 769 GLY A O 1
ATOM 6319 N N . TRP A 1 770 ? 31.005 3.140 -19.717 1.00 96.69 770 TRP A N 1
ATOM 6320 C CA . TRP A 1 770 ? 29.554 3.134 -19.976 1.00 96.69 770 TRP A CA 1
ATOM 6321 C C . TRP A 1 770 ? 28.869 2.053 -19.126 1.00 96.69 770 TRP A C 1
ATOM 6323 O O . TRP A 1 770 ? 29.147 0.857 -19.259 1.00 96.69 770 TRP A O 1
ATOM 6333 N N . THR A 1 771 ? 28.030 2.471 -18.183 1.00 95.31 771 THR A N 1
ATOM 6334 C CA . THR A 1 771 ? 27.402 1.582 -17.195 1.00 95.31 771 THR A CA 1
ATOM 6335 C C . THR A 1 771 ? 25.935 1.315 -17.479 1.00 95.31 771 THR A C 1
ATOM 6337 O O . THR A 1 771 ? 25.367 0.417 -16.865 1.00 95.31 771 THR A O 1
ATOM 6340 N N . THR A 1 772 ? 25.308 2.073 -18.379 1.00 95.38 772 THR A N 1
ATOM 6341 C CA . THR A 1 772 ? 23.944 1.810 -18.845 1.00 95.38 772 THR A CA 1
ATOM 6342 C C . THR A 1 772 ? 23.848 2.011 -20.346 1.00 95.38 772 THR A C 1
ATOM 6344 O O . THR A 1 772 ? 24.357 3.004 -20.868 1.00 95.38 772 THR A O 1
ATOM 6347 N N . THR A 1 773 ? 23.164 1.081 -21.006 1.00 95.69 773 THR A N 1
ATOM 6348 C CA . THR A 1 773 ? 22.801 1.150 -22.421 1.00 95.69 773 THR A CA 1
ATOM 6349 C C . THR A 1 773 ? 21.327 0.795 -22.576 1.00 95.69 773 THR A C 1
ATOM 6351 O O . THR A 1 773 ? 20.900 -0.228 -22.039 1.00 95.69 773 THR A O 1
ATOM 6354 N N . GLU A 1 774 ? 20.555 1.590 -23.305 1.00 95.62 774 GLU A N 1
ATOM 6355 C CA . GLU A 1 774 ? 19.137 1.322 -23.568 1.00 95.62 774 GLU A CA 1
ATOM 6356 C C . GLU A 1 774 ? 18.796 1.701 -25.013 1.00 95.62 774 GLU A C 1
ATOM 6358 O O . GLU A 1 774 ? 19.306 2.695 -25.527 1.00 95.62 774 GLU A O 1
ATOM 6363 N N . PHE A 1 775 ? 17.930 0.917 -25.657 1.00 95.69 775 PHE A N 1
ATOM 6364 C CA . PHE A 1 775 ? 17.424 1.202 -27.000 1.00 95.69 775 PHE A CA 1
ATOM 6365 C C . PHE A 1 775 ? 15.958 1.614 -26.935 1.00 95.69 775 PHE A C 1
ATOM 6367 O O . PHE A 1 775 ? 15.199 1.105 -26.109 1.00 95.69 775 PHE A O 1
ATOM 6374 N N . TYR A 1 776 ? 15.557 2.530 -27.809 1.00 93.88 776 TYR A N 1
ATOM 6375 C CA . TYR A 1 776 ? 14.178 2.998 -27.912 1.00 93.88 776 TYR A CA 1
ATOM 6376 C C . TYR A 1 776 ? 13.882 3.492 -29.321 1.00 93.88 776 TYR A C 1
ATOM 6378 O O . TYR A 1 776 ? 14.781 3.952 -30.020 1.00 93.88 776 TYR A O 1
ATOM 6386 N N . THR A 1 777 ? 12.617 3.408 -29.723 1.00 92.81 777 THR A N 1
ATOM 6387 C CA . THR A 1 777 ? 12.179 3.796 -31.063 1.00 92.81 777 THR A CA 1
ATOM 6388 C C . THR A 1 777 ? 11.160 4.920 -30.968 1.00 92.81 777 THR A C 1
ATOM 6390 O O . THR A 1 777 ? 10.125 4.762 -30.327 1.00 92.81 777 THR A O 1
ATOM 6393 N N . ILE A 1 778 ? 11.444 6.045 -31.619 1.00 89.50 778 ILE A N 1
ATOM 6394 C CA . ILE A 1 778 ? 10.539 7.192 -31.732 1.00 89.50 778 ILE A CA 1
ATOM 6395 C C . ILE A 1 778 ? 10.212 7.374 -33.208 1.00 89.50 778 ILE A C 1
ATOM 6397 O O . ILE A 1 778 ? 11.126 7.507 -34.017 1.00 89.50 778 ILE A O 1
ATOM 6401 N N . ASN A 1 779 ? 8.925 7.368 -33.566 1.00 87.06 779 ASN A N 1
ATOM 6402 C CA . ASN A 1 779 ? 8.464 7.572 -34.947 1.00 87.06 779 ASN A CA 1
ATOM 6403 C C . ASN A 1 779 ? 9.192 6.676 -35.973 1.00 87.06 779 ASN A C 1
ATOM 6405 O O . ASN A 1 779 ? 9.619 7.140 -37.024 1.00 87.06 779 ASN A O 1
ATOM 6409 N N . GLY A 1 780 ? 9.397 5.398 -35.632 1.00 88.62 780 GLY A N 1
ATOM 6410 C CA . GLY A 1 780 ? 10.089 4.424 -36.488 1.00 88.62 780 GLY A CA 1
ATOM 6411 C C . GLY A 1 780 ? 11.621 4.508 -36.484 1.00 88.62 780 GLY A C 1
ATOM 6412 O O . GLY A 1 780 ? 12.270 3.603 -36.997 1.00 88.62 780 GLY A O 1
ATOM 6413 N N . ILE A 1 781 ? 12.217 5.527 -35.859 1.00 92.62 781 ILE A N 1
ATOM 6414 C CA . ILE A 1 781 ? 13.672 5.685 -35.756 1.00 92.62 781 ILE A CA 1
ATOM 6415 C C . ILE A 1 781 ? 14.161 5.117 -34.428 1.00 92.62 781 ILE A C 1
ATOM 6417 O O . ILE A 1 781 ? 13.686 5.513 -33.363 1.00 92.62 781 ILE A O 1
ATOM 6421 N N . THR A 1 782 ? 15.138 4.214 -34.481 1.00 96.06 782 THR A N 1
ATOM 6422 C CA . THR A 1 782 ? 15.763 3.627 -33.292 1.00 96.06 782 THR A CA 1
ATOM 6423 C C . THR A 1 782 ? 16.956 4.454 -32.821 1.00 96.06 782 THR A C 1
ATOM 6425 O O . THR A 1 782 ? 17.799 4.869 -33.614 1.00 96.06 782 THR A O 1
ATOM 6428 N N . TYR A 1 783 ? 17.047 4.647 -31.509 1.00 97.00 783 TYR A N 1
ATOM 6429 C CA . TYR A 1 783 ? 18.098 5.390 -30.827 1.00 97.00 783 TYR A CA 1
ATOM 6430 C C . TYR A 1 783 ? 18.774 4.519 -29.766 1.00 97.00 783 TYR A C 1
ATOM 6432 O O . TYR A 1 783 ? 18.140 3.658 -29.149 1.00 97.00 783 TYR A O 1
ATOM 6440 N N . LEU A 1 784 ? 20.057 4.783 -29.528 1.00 97.50 784 LEU A N 1
ATOM 6441 C CA . LEU A 1 784 ? 20.869 4.199 -28.468 1.00 97.50 784 LEU A CA 1
ATOM 6442 C C . LEU A 1 784 ? 21.190 5.266 -27.418 1.00 97.50 784 LEU A C 1
ATOM 6444 O O . LEU A 1 784 ? 21.905 6.222 -27.704 1.00 97.50 784 LEU A O 1
ATOM 6448 N N . PHE A 1 785 ? 20.713 5.061 -26.191 1.00 97.50 785 PHE A N 1
ATOM 6449 C CA . PHE A 1 785 ? 21.071 5.843 -25.009 1.00 97.50 785 PHE A CA 1
ATOM 6450 C C . PHE A 1 785 ? 22.244 5.191 -24.271 1.00 97.50 785 PHE A C 1
ATOM 6452 O O . PHE A 1 785 ? 22.175 4.015 -23.907 1.00 97.50 785 PHE A O 1
ATOM 6459 N N . LEU A 1 786 ? 23.287 5.967 -23.977 1.00 97.31 786 LEU A N 1
ATOM 6460 C CA . LEU A 1 786 ? 24.458 5.556 -23.205 1.00 97.31 786 LEU A CA 1
ATOM 6461 C C . LEU A 1 786 ? 24.645 6.473 -21.995 1.00 97.31 786 LEU A C 1
ATOM 6463 O O . LEU A 1 786 ? 24.577 7.687 -22.141 1.00 97.31 786 LEU A O 1
ATOM 6467 N N . LEU A 1 787 ? 24.952 5.913 -20.820 1.00 97.25 787 LEU A N 1
ATOM 6468 C CA . LEU A 1 787 ? 25.290 6.680 -19.610 1.00 97.25 787 LEU A CA 1
ATOM 6469 C C . LEU A 1 787 ? 26.542 6.130 -18.916 1.00 97.25 787 LEU A C 1
ATOM 6471 O O . LEU A 1 787 ? 26.686 4.918 -18.725 1.00 97.25 787 LEU A O 1
ATOM 6475 N N . LYS A 1 788 ? 27.406 7.041 -18.461 1.00 96.31 788 LYS A N 1
ATOM 6476 C CA . LYS A 1 788 ? 28.477 6.785 -17.492 1.00 96.31 788 LYS A CA 1
ATOM 6477 C C . LYS A 1 788 ? 28.037 7.220 -16.100 1.00 96.31 788 LYS A C 1
ATOM 6479 O O . LYS A 1 788 ? 27.879 8.401 -15.821 1.00 96.31 788 LYS A O 1
ATOM 6484 N N . SER A 1 789 ? 27.801 6.270 -15.202 1.00 93.88 789 SER A N 1
ATOM 6485 C CA . SER A 1 789 ? 27.264 6.580 -13.867 1.00 93.88 789 SER A CA 1
ATOM 6486 C C . SER A 1 789 ? 28.241 7.319 -12.948 1.00 93.88 789 SER A C 1
ATOM 6488 O O . SER A 1 789 ? 27.806 7.946 -11.987 1.00 93.88 789 SER A O 1
ATOM 6490 N N . ASP A 1 790 ? 29.545 7.200 -13.181 1.00 91.31 790 ASP A N 1
ATOM 6491 C CA . ASP A 1 790 ? 30.612 7.782 -12.359 1.00 91.31 790 ASP A CA 1
ATOM 6492 C C . ASP A 1 790 ? 30.742 9.299 -12.535 1.00 91.31 790 ASP A C 1
ATOM 6494 O O . ASP A 1 790 ? 30.953 10.005 -11.553 1.00 91.31 790 ASP A O 1
ATOM 6498 N N . ASN A 1 791 ? 30.548 9.803 -13.752 1.00 92.38 791 ASN A N 1
ATOM 6499 C CA . ASN A 1 791 ? 30.637 11.230 -14.070 1.00 92.38 791 ASN A CA 1
ATOM 6500 C C . ASN A 1 791 ? 29.346 11.822 -14.659 1.00 92.38 791 ASN A C 1
ATOM 6502 O O . ASN A 1 791 ? 29.239 13.036 -14.767 1.00 92.38 791 ASN A O 1
ATOM 6506 N N . GLY A 1 792 ? 28.357 10.987 -14.980 1.00 91.75 792 GLY A N 1
ATOM 6507 C CA . GLY A 1 792 ? 27.046 11.398 -15.479 1.00 91.75 792 GLY A CA 1
ATOM 6508 C C . GLY A 1 792 ? 27.001 11.784 -16.959 1.00 91.75 792 GLY A C 1
ATOM 6509 O O . GLY A 1 792 ? 25.997 12.349 -17.384 1.00 91.75 792 GLY A O 1
ATOM 6510 N N . ILE A 1 793 ? 28.040 11.477 -17.746 1.00 96.00 793 ILE A N 1
ATOM 6511 C CA . ILE A 1 793 ? 28.041 11.716 -19.199 1.00 96.00 793 ILE A CA 1
ATOM 6512 C C . ILE A 1 793 ? 26.997 10.828 -19.873 1.00 96.00 793 ILE A C 1
ATOM 6514 O O . ILE A 1 793 ? 26.983 9.611 -19.661 1.00 96.00 793 ILE A O 1
ATOM 6518 N N . ILE A 1 794 ? 26.182 11.434 -20.732 1.00 96.75 794 ILE A N 1
ATOM 6519 C CA . ILE A 1 794 ? 25.169 10.776 -21.551 1.00 96.75 794 ILE A CA 1
ATOM 6520 C C . ILE A 1 794 ? 25.434 11.053 -23.022 1.00 96.75 794 ILE A C 1
ATOM 6522 O O . ILE A 1 794 ? 25.744 12.183 -23.390 1.00 96.75 794 ILE A O 1
ATOM 6526 N N . LYS A 1 795 ? 25.270 10.030 -23.861 1.00 97.50 795 LYS A N 1
ATOM 6527 C CA . LYS A 1 795 ? 25.258 10.164 -25.321 1.00 97.50 795 LYS A CA 1
ATOM 6528 C C . LYS A 1 795 ? 24.052 9.444 -25.900 1.00 97.50 795 LYS A C 1
ATOM 6530 O O . LYS A 1 795 ? 23.741 8.331 -25.474 1.00 97.50 795 LYS A O 1
ATOM 6535 N N . ILE A 1 796 ? 23.404 10.074 -26.871 1.00 97.81 796 ILE A N 1
ATOM 6536 C CA . ILE A 1 796 ? 22.309 9.494 -27.643 1.00 97.81 796 ILE A CA 1
ATOM 6537 C C . ILE A 1 796 ? 22.734 9.431 -29.100 1.00 97.81 796 ILE A C 1
ATOM 6539 O O . ILE A 1 796 ? 23.032 10.459 -29.702 1.00 97.81 796 ILE A O 1
ATOM 6543 N N . HIS A 1 797 ? 22.737 8.230 -29.666 1.00 97.25 797 HIS A N 1
ATOM 6544 C CA . HIS A 1 797 ? 23.003 8.004 -31.082 1.00 97.25 797 HIS A CA 1
ATOM 6545 C C . HIS A 1 797 ? 21.736 7.569 -31.804 1.00 97.25 797 HIS A C 1
ATOM 6547 O O . HIS A 1 797 ? 20.946 6.799 -31.259 1.00 97.25 797 HIS A O 1
ATOM 6553 N N . LYS A 1 798 ? 21.564 8.012 -33.046 1.00 96.44 798 LYS A N 1
ATOM 6554 C CA . LYS A 1 798 ? 20.608 7.418 -33.980 1.00 96.44 798 LYS A CA 1
ATOM 6555 C C . LYS A 1 798 ? 21.217 6.127 -34.528 1.00 96.44 798 LYS A C 1
ATOM 6557 O O . LYS A 1 798 ? 22.411 6.082 -34.801 1.00 96.44 798 LYS A O 1
ATOM 6562 N N . MET A 1 799 ? 20.424 5.071 -34.667 1.00 97.38 799 MET A N 1
ATOM 6563 C CA . MET A 1 799 ? 20.868 3.817 -35.280 1.00 97.38 799 MET A CA 1
ATOM 6564 C C . MET A 1 799 ? 20.576 3.822 -36.781 1.00 97.38 799 MET A C 1
ATOM 6566 O O . MET A 1 799 ? 19.540 4.330 -37.213 1.00 97.38 799 MET A O 1
ATOM 6570 N N . ASN A 1 800 ? 21.473 3.229 -37.567 1.00 95.75 800 ASN A N 1
ATOM 6571 C CA . ASN A 1 800 ? 21.279 3.044 -39.004 1.00 95.75 800 ASN A CA 1
ATOM 6572 C C . ASN A 1 800 ? 20.406 1.810 -39.283 1.00 95.75 800 ASN A C 1
ATOM 6574 O O . ASN A 1 800 ? 20.350 0.881 -38.477 1.00 95.75 800 ASN A O 1
ATOM 6578 N N . GLU A 1 801 ? 19.767 1.752 -40.455 1.00 92.69 801 GLU A N 1
ATOM 6579 C CA . GLU A 1 801 ? 18.860 0.651 -40.840 1.00 92.69 801 GLU A CA 1
ATOM 6580 C C . GLU A 1 801 ? 19.528 -0.735 -40.868 1.00 92.69 801 GLU A C 1
ATOM 6582 O O . GLU A 1 801 ? 18.885 -1.766 -40.656 1.00 92.69 801 GLU A O 1
ATOM 6587 N N . ASN A 1 802 ? 20.842 -0.771 -41.097 1.00 90.75 802 ASN A N 1
ATOM 6588 C CA . ASN A 1 802 ? 21.652 -1.989 -41.067 1.00 90.75 802 ASN A CA 1
ATOM 6589 C C . ASN A 1 802 ? 22.024 -2.451 -39.642 1.00 90.75 802 ASN A C 1
ATOM 6591 O O . ASN A 1 802 ? 22.716 -3.456 -39.497 1.00 90.75 802 ASN A O 1
ATOM 6595 N N . GLY A 1 803 ? 21.583 -1.732 -38.605 1.00 92.38 803 GLY A N 1
ATOM 6596 C CA . GLY A 1 803 ? 21.905 -2.013 -37.208 1.00 92.38 803 GLY A CA 1
ATOM 6597 C C . GLY A 1 803 ? 23.201 -1.373 -36.714 1.00 92.38 803 GLY A C 1
ATOM 6598 O O . GLY A 1 803 ? 23.504 -1.504 -35.531 1.00 92.38 803 GLY A O 1
ATOM 6599 N N . SER A 1 804 ? 23.967 -0.675 -37.558 1.00 94.31 804 SER A N 1
ATOM 6600 C CA . SER A 1 804 ? 25.193 0.004 -37.135 1.00 94.31 804 SER A CA 1
ATOM 6601 C C . SER A 1 804 ? 24.893 1.257 -36.307 1.00 94.31 804 SER A C 1
ATOM 6603 O O . SER A 1 804 ? 23.831 1.871 -36.426 1.00 94.31 804 SER A O 1
ATOM 6605 N N . LEU A 1 805 ? 25.864 1.678 -35.495 1.00 95.12 805 LEU A N 1
ATOM 6606 C CA . LEU A 1 805 ? 25.836 2.990 -34.852 1.00 95.12 805 LEU A CA 1
ATOM 6607 C C . LEU A 1 805 ? 25.814 4.087 -35.929 1.00 95.12 805 LEU A C 1
ATOM 6609 O O . LEU A 1 805 ? 26.642 4.048 -36.841 1.00 95.12 805 LEU A O 1
ATOM 6613 N N . GLY A 1 806 ? 24.876 5.024 -35.822 1.00 94.12 806 GLY A N 1
ATOM 6614 C CA . GLY A 1 806 ? 24.796 6.221 -36.655 1.00 94.12 806 GLY A CA 1
ATOM 6615 C C . GLY A 1 806 ? 25.158 7.486 -35.874 1.00 94.12 806 GLY A C 1
ATOM 6616 O O . GLY A 1 806 ? 25.903 7.447 -34.884 1.00 94.12 806 GLY A O 1
ATOM 6617 N N . ASP A 1 807 ? 24.624 8.615 -36.336 1.00 93.38 807 ASP A N 1
ATOM 6618 C CA . ASP A 1 807 ? 25.002 9.947 -35.864 1.00 93.38 807 ASP A CA 1
ATOM 6619 C C . ASP A 1 807 ? 24.758 10.152 -34.365 1.00 93.38 807 ASP A C 1
ATOM 6621 O O . ASP A 1 807 ? 23.774 9.673 -33.792 1.00 93.38 807 ASP A O 1
ATOM 6625 N N . LEU A 1 808 ? 25.657 10.908 -33.728 1.00 96.06 808 LEU A N 1
ATOM 6626 C CA . LEU A 1 808 ? 25.434 11.439 -32.386 1.00 96.06 808 LEU A CA 1
ATOM 6627 C C . LEU A 1 808 ? 24.359 12.526 -32.470 1.00 96.06 808 LEU A C 1
ATOM 6629 O O . LEU A 1 808 ? 24.549 13.545 -33.126 1.00 96.06 808 LEU A O 1
ATOM 6633 N N . VAL A 1 809 ? 23.244 12.309 -31.784 1.00 94.31 809 VAL A N 1
ATOM 6634 C CA . VAL A 1 809 ? 22.096 13.223 -31.770 1.00 94.31 809 VAL A CA 1
ATOM 6635 C C . VAL A 1 809 ? 22.200 14.201 -30.606 1.00 94.31 809 VAL A C 1
ATOM 6637 O O . VAL A 1 809 ? 21.826 15.362 -30.731 1.00 94.31 809 VAL A O 1
ATOM 6640 N N . GLU A 1 810 ? 22.698 13.736 -29.459 1.00 94.56 810 GLU A N 1
ATOM 6641 C CA . GLU A 1 810 ? 22.818 14.560 -28.260 1.00 94.56 810 GLU A CA 1
ATOM 6642 C C . GLU A 1 810 ? 23.928 14.050 -27.336 1.00 94.56 810 GLU A C 1
ATOM 6644 O O . GLU A 1 810 ? 24.099 12.843 -27.143 1.00 94.56 810 GLU A O 1
ATOM 6649 N N . GLU A 1 811 ? 24.645 14.985 -26.713 1.00 95.25 811 GLU A N 1
ATOM 6650 C CA . GLU A 1 811 ? 25.508 14.740 -25.560 1.00 95.25 811 GLU A CA 1
ATOM 6651 C C . GLU A 1 811 ? 25.049 15.618 -24.394 1.00 95.25 811 GLU A C 1
ATOM 6653 O O . GLU A 1 811 ? 24.765 16.803 -24.564 1.00 95.25 811 GLU A O 1
ATOM 6658 N N . HIS A 1 812 ? 24.948 15.025 -23.206 1.00 89.44 812 HIS A N 1
ATOM 6659 C CA . HIS A 1 812 ? 24.399 15.690 -22.032 1.00 89.44 812 HIS A CA 1
ATOM 6660 C C . HIS A 1 812 ? 25.183 15.310 -20.771 1.00 89.44 812 HIS A C 1
ATOM 6662 O O . HIS A 1 812 ? 25.688 14.193 -20.651 1.00 89.44 812 HIS A O 1
ATOM 6668 N N . TYR A 1 813 ? 25.258 16.222 -19.800 1.00 91.31 813 TYR A N 1
ATOM 6669 C CA . TYR A 1 813 ? 26.004 16.020 -18.556 1.00 91.31 813 TYR A CA 1
ATOM 6670 C C . TYR A 1 813 ? 25.062 16.063 -17.357 1.00 91.31 813 TYR A C 1
ATOM 6672 O O . TYR A 1 813 ? 24.587 17.121 -16.945 1.00 91.31 813 TYR A O 1
ATOM 6680 N N . TRP A 1 814 ? 24.781 14.902 -16.773 1.00 92.44 814 TRP A N 1
ATOM 6681 C CA . TRP A 1 814 ? 24.077 14.818 -15.498 1.00 92.44 814 TRP A CA 1
ATOM 6682 C C . TRP A 1 814 ? 25.049 14.772 -14.324 1.00 92.44 814 TRP A C 1
ATOM 6684 O O . TRP A 1 814 ? 26.230 14.479 -14.455 1.00 92.44 814 TRP A O 1
ATOM 6694 N N . SER A 1 815 ? 24.528 15.013 -13.123 1.00 91.50 815 SER A N 1
ATOM 6695 C CA . SER A 1 815 ? 25.283 14.737 -11.899 1.00 91.50 815 SER A CA 1
ATOM 6696 C C . SER A 1 815 ? 25.563 13.238 -11.750 1.00 91.50 815 SER A C 1
ATOM 6698 O O . SER A 1 815 ? 24.708 12.409 -12.054 1.00 91.50 815 SER A O 1
ATOM 6700 N N . SER A 1 816 ? 26.718 12.876 -11.198 1.00 91.81 816 SER A N 1
ATOM 6701 C CA . SER A 1 816 ? 27.116 11.478 -11.002 1.00 91.81 816 SER A CA 1
ATOM 6702 C C . SER A 1 816 ? 26.172 10.675 -10.088 1.00 91.81 816 SER A C 1
ATOM 6704 O O . SER A 1 816 ? 25.363 11.210 -9.318 1.00 91.81 816 SER A O 1
ATOM 6706 N N . GLY A 1 817 ? 26.265 9.346 -10.164 1.00 89.81 817 GLY A N 1
ATOM 6707 C CA . GLY A 1 817 ? 25.572 8.400 -9.287 1.00 89.81 817 GLY A CA 1
ATOM 6708 C C . GLY A 1 817 ? 24.201 7.917 -9.772 1.00 89.81 817 GLY A C 1
ATOM 6709 O O . GLY A 1 817 ? 23.469 7.307 -8.987 1.00 89.81 817 GLY A O 1
ATOM 6710 N N . TRP A 1 818 ? 23.831 8.175 -11.028 1.00 93.56 818 TRP A N 1
ATOM 6711 C CA . TRP A 1 818 ? 22.667 7.550 -11.667 1.00 93.56 818 TRP A CA 1
ATOM 6712 C C . TRP A 1 818 ? 22.954 6.079 -11.958 1.00 93.56 818 TRP A C 1
ATOM 6714 O O . TRP A 1 818 ? 23.965 5.751 -12.562 1.00 93.56 818 TRP A O 1
ATOM 6724 N N . THR A 1 819 ? 22.085 5.185 -11.488 1.00 88.56 819 THR A N 1
ATOM 6725 C CA . THR A 1 819 ? 22.376 3.732 -11.448 1.00 88.56 819 THR A CA 1
ATOM 6726 C C . THR A 1 819 ? 21.289 2.864 -12.059 1.00 88.56 819 THR A C 1
ATOM 6728 O O . THR A 1 819 ? 21.560 1.733 -12.437 1.00 88.56 819 THR A O 1
ATOM 6731 N N . ASN A 1 820 ? 20.060 3.369 -12.137 1.00 90.50 820 ASN A N 1
ATOM 6732 C CA . ASN A 1 820 ? 18.950 2.677 -12.775 1.00 90.50 820 ASN A CA 1
ATOM 6733 C C . ASN A 1 820 ? 18.319 3.646 -13.769 1.00 90.50 820 ASN A C 1
ATOM 6735 O O . ASN A 1 820 ? 17.638 4.580 -13.345 1.00 90.50 820 ASN A O 1
ATOM 6739 N N . ILE A 1 821 ? 18.585 3.442 -15.058 1.00 94.31 821 ILE A N 1
ATOM 6740 C CA . ILE A 1 821 ? 17.915 4.154 -16.145 1.00 94.31 821 ILE A CA 1
ATOM 6741 C C . ILE A 1 821 ? 17.021 3.164 -16.879 1.00 94.31 821 ILE A C 1
ATOM 6743 O O . ILE A 1 821 ? 17.456 2.057 -17.205 1.00 94.31 821 ILE A O 1
ATOM 6747 N N . ARG A 1 822 ? 15.768 3.544 -17.113 1.00 93.88 822 ARG A N 1
ATOM 6748 C CA . ARG A 1 822 ? 14.825 2.781 -17.931 1.00 93.88 822 ARG A CA 1
ATOM 6749 C C . ARG A 1 822 ? 14.045 3.723 -18.821 1.00 93.88 822 ARG A C 1
ATOM 6751 O O . ARG A 1 822 ? 13.518 4.724 -18.336 1.00 93.88 822 ARG A O 1
ATOM 6758 N N . LEU A 1 823 ? 13.940 3.369 -20.094 1.00 92.25 823 LEU A N 1
ATOM 6759 C CA . LEU A 1 823 ? 13.016 4.022 -21.002 1.00 92.25 823 LEU A CA 1
ATOM 6760 C C . LEU A 1 823 ? 11.697 3.265 -21.008 1.00 92.25 823 LEU A C 1
ATOM 6762 O O . LEU A 1 823 ? 11.665 2.037 -20.950 1.00 92.25 823 LEU A O 1
ATOM 6766 N N . PHE A 1 824 ? 10.601 4.010 -21.021 1.00 91.19 824 PHE A N 1
ATOM 6767 C CA . PHE A 1 824 ? 9.270 3.430 -21.064 1.00 91.19 824 PHE A CA 1
ATOM 6768 C C . PHE A 1 824 ? 8.323 4.306 -21.872 1.00 91.19 824 PHE A C 1
ATOM 6770 O O . PHE A 1 824 ? 8.489 5.523 -21.974 1.00 91.19 824 PHE A O 1
ATOM 6777 N N . GLN A 1 825 ? 7.296 3.662 -22.412 1.00 87.38 825 GLN A N 1
ATOM 6778 C CA . GLN A 1 825 ? 6.271 4.298 -23.220 1.00 87.38 825 GLN A CA 1
ATOM 6779 C C . GLN A 1 825 ? 4.935 4.317 -22.464 1.00 87.38 825 GLN A C 1
ATOM 6781 O O . GLN A 1 825 ? 4.561 3.356 -21.775 1.00 87.38 825 GLN A O 1
ATOM 6786 N N . LYS A 1 826 ? 4.205 5.430 -22.578 1.00 83.62 826 LYS A N 1
ATOM 6787 C CA . LYS A 1 826 ? 2.817 5.565 -22.118 1.00 83.62 826 LYS A CA 1
ATOM 6788 C C . LYS A 1 826 ? 2.019 6.316 -23.185 1.00 83.62 826 LYS A C 1
ATOM 6790 O O . LYS A 1 826 ? 2.224 7.513 -23.368 1.00 83.62 826 LYS A O 1
ATOM 6795 N N . GLY A 1 827 ? 1.078 5.623 -23.831 1.00 79.38 827 GLY A N 1
ATOM 6796 C CA . GLY A 1 827 ? 0.478 6.121 -25.076 1.00 79.38 827 GLY A CA 1
ATOM 6797 C C . GLY A 1 827 ? 1.556 6.219 -26.156 1.00 79.38 827 GLY A C 1
ATOM 6798 O O . GLY A 1 827 ? 2.440 5.369 -26.193 1.00 79.38 827 GLY A O 1
ATOM 6799 N N . ASP A 1 828 ? 1.559 7.285 -26.948 1.00 78.25 828 ASP A N 1
ATOM 6800 C CA . ASP A 1 828 ? 2.595 7.502 -27.976 1.00 78.25 828 ASP A CA 1
ATOM 6801 C C . ASP A 1 828 ? 3.845 8.214 -27.433 1.00 78.25 828 ASP A C 1
ATOM 6803 O O . ASP A 1 828 ? 4.883 8.295 -28.088 1.00 78.25 828 ASP A O 1
ATOM 6807 N N . GLN A 1 829 ? 3.778 8.709 -26.193 1.00 86.62 829 GLN A N 1
ATOM 6808 C CA . GLN A 1 829 ? 4.862 9.461 -25.574 1.00 86.62 829 GLN A CA 1
ATOM 6809 C C . GLN A 1 829 ? 5.855 8.542 -24.850 1.00 86.62 829 GLN A C 1
ATOM 6811 O O . GLN A 1 829 ? 5.482 7.651 -24.077 1.00 86.62 829 GLN A O 1
ATOM 6816 N N . HIS A 1 830 ? 7.139 8.827 -25.054 1.00 89.75 830 HIS A N 1
ATOM 6817 C CA . HIS A 1 830 ? 8.260 8.138 -24.422 1.00 89.75 830 HIS A CA 1
ATOM 6818 C C . HIS A 1 830 ? 8.864 8.962 -23.284 1.00 89.75 830 HIS A C 1
ATOM 6820 O O . HIS A 1 830 ? 8.847 10.199 -23.306 1.00 89.75 830 HIS A O 1
ATOM 6826 N N . TYR A 1 831 ? 9.391 8.257 -22.284 1.00 93.88 831 TYR A N 1
ATOM 6827 C CA . TYR A 1 831 ? 9.917 8.828 -21.050 1.00 93.88 831 TYR A CA 1
ATOM 6828 C C . TYR A 1 831 ? 11.175 8.091 -20.588 1.00 93.88 831 TYR A C 1
ATOM 6830 O O . TYR A 1 831 ? 11.335 6.894 -20.829 1.00 93.88 831 TYR A O 1
ATOM 6838 N N . ILE A 1 832 ? 12.025 8.802 -19.850 1.00 94.62 832 ILE A N 1
ATOM 6839 C CA . ILE A 1 832 ? 13.181 8.25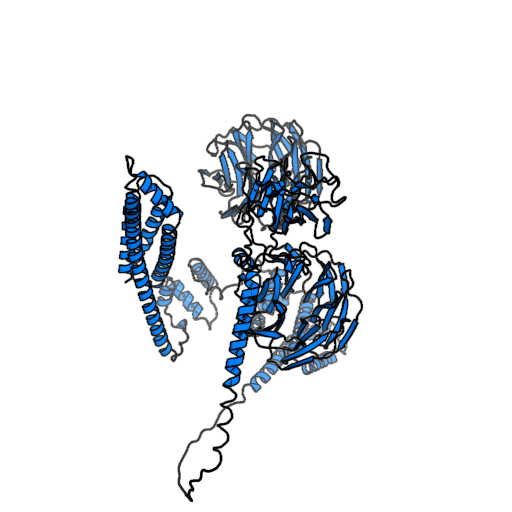6 -19.139 1.00 94.62 832 ILE A CA 1
ATOM 6840 C C . ILE A 1 832 ? 12.866 8.280 -17.648 1.00 94.62 832 ILE A C 1
ATOM 6842 O O . ILE A 1 832 ? 12.556 9.328 -17.086 1.00 94.62 832 ILE A O 1
ATOM 6846 N N . PHE A 1 833 ? 12.974 7.131 -16.994 1.00 95.88 833 PHE A N 1
ATOM 6847 C CA . PHE A 1 833 ? 13.049 7.036 -15.545 1.00 95.88 833 PHE A CA 1
ATOM 6848 C C . PHE A 1 833 ? 14.511 6.880 -15.135 1.00 95.88 833 PHE A C 1
ATOM 6850 O O . PHE A 1 833 ? 15.175 5.935 -15.560 1.00 95.88 833 PHE A O 1
ATOM 6857 N N . ALA A 1 834 ? 14.998 7.782 -14.290 1.00 94.56 834 ALA A N 1
ATOM 6858 C CA . ALA A 1 834 ? 16.358 7.772 -13.776 1.00 94.56 834 ALA A CA 1
ATOM 6859 C C . ALA A 1 834 ? 16.337 7.661 -12.249 1.00 94.56 834 ALA A C 1
ATOM 6861 O O . ALA A 1 834 ? 15.581 8.366 -11.588 1.00 94.56 834 ALA A O 1
ATOM 6862 N N . TYR A 1 835 ? 17.165 6.796 -11.656 1.00 95.25 835 TYR A N 1
ATOM 6863 C CA . TYR A 1 835 ? 17.244 6.651 -10.199 1.00 95.25 835 TYR A CA 1
ATOM 6864 C C . TYR A 1 835 ? 18.673 6.488 -9.656 1.00 95.25 835 TYR A C 1
ATOM 6866 O O . TYR A 1 835 ? 19.488 5.691 -10.148 1.00 95.25 835 TYR A O 1
ATOM 6874 N N . LYS A 1 836 ? 18.964 7.231 -8.580 1.00 94.31 836 LYS A N 1
ATOM 6875 C CA . LYS A 1 836 ? 20.211 7.179 -7.806 1.00 94.31 836 LYS A CA 1
ATOM 6876 C C . LYS A 1 836 ? 20.043 6.300 -6.573 1.00 94.31 836 LYS A C 1
ATOM 6878 O O . LYS A 1 836 ? 19.541 6.753 -5.541 1.00 94.31 836 LYS A O 1
ATOM 6883 N N . VAL A 1 837 ? 20.535 5.064 -6.625 1.00 91.75 837 VAL A N 1
ATOM 6884 C CA . VAL A 1 837 ? 20.321 4.069 -5.559 1.00 91.75 837 VAL A CA 1
ATOM 6885 C C . VAL A 1 837 ? 20.836 4.499 -4.184 1.00 91.75 837 VAL A C 1
ATOM 6887 O O . VAL A 1 837 ? 20.151 4.289 -3.180 1.00 91.75 837 VAL A O 1
ATOM 6890 N N . ASN A 1 838 ? 21.988 5.170 -4.135 1.00 89.06 838 ASN A N 1
ATOM 6891 C CA . ASN A 1 838 ? 22.633 5.587 -2.884 1.00 89.06 838 ASN A CA 1
ATOM 6892 C C . ASN A 1 838 ? 22.046 6.878 -2.294 1.00 89.06 838 ASN A C 1
ATOM 6894 O O . ASN A 1 838 ? 22.183 7.136 -1.097 1.00 89.06 838 ASN A O 1
ATOM 6898 N N . HIS A 1 839 ? 21.348 7.667 -3.112 1.00 87.94 839 HIS A N 1
ATOM 6899 C CA . HIS A 1 839 ? 20.789 8.959 -2.714 1.00 87.94 839 HIS A CA 1
ATOM 6900 C C . HIS A 1 839 ? 19.270 8.915 -2.552 1.00 87.94 839 HIS A C 1
ATOM 6902 O O . HIS A 1 839 ? 18.716 9.702 -1.793 1.00 87.94 839 HIS A O 1
ATOM 6908 N N . GLY A 1 840 ? 18.597 7.958 -3.195 1.00 89.12 840 GLY A N 1
ATOM 6909 C CA . GLY A 1 840 ? 17.144 7.867 -3.191 1.00 89.12 840 GLY A CA 1
ATOM 6910 C C . GLY A 1 840 ? 16.461 8.849 -4.141 1.00 89.12 840 GLY A C 1
ATOM 6911 O O . GLY A 1 840 ? 15.256 9.005 -4.036 1.00 89.12 840 GLY A O 1
ATOM 6912 N N . ILE A 1 841 ? 17.186 9.489 -5.056 1.00 90.81 841 ILE A N 1
ATOM 6913 C CA . ILE A 1 841 ? 16.631 10.478 -5.992 1.00 90.81 841 ILE A CA 1
ATOM 6914 C C . ILE A 1 841 ? 16.108 9.753 -7.235 1.00 90.81 841 ILE A C 1
ATOM 6916 O O . ILE A 1 841 ? 16.853 8.956 -7.808 1.00 90.81 841 ILE A O 1
ATOM 6920 N N . ALA A 1 842 ? 14.859 10.009 -7.631 1.00 93.00 842 ALA A N 1
ATOM 6921 C CA . ALA A 1 842 ? 14.243 9.486 -8.849 1.00 93.00 842 ALA A CA 1
ATOM 6922 C C . ALA A 1 842 ? 13.701 10.621 -9.725 1.00 93.00 842 ALA A C 1
ATOM 6924 O O . ALA A 1 842 ? 12.868 11.392 -9.251 1.00 93.00 842 ALA A O 1
ATOM 6925 N N . ASP A 1 843 ? 14.087 10.659 -10.995 1.00 92.56 843 ASP A N 1
ATOM 6926 C CA . ASP A 1 843 ? 13.623 11.650 -11.961 1.00 92.56 843 ASP A CA 1
ATOM 6927 C C . ASP A 1 843 ? 12.847 10.965 -13.093 1.00 92.56 843 ASP A C 1
ATOM 6929 O O . ASP A 1 843 ? 13.191 9.864 -13.530 1.00 92.56 843 ASP A O 1
ATOM 6933 N N . ILE A 1 844 ? 11.785 11.622 -13.563 1.00 93.69 844 ILE A N 1
ATOM 6934 C CA . ILE A 1 844 ? 11.068 11.259 -14.789 1.00 93.69 844 ILE A CA 1
ATOM 6935 C C . ILE A 1 844 ? 11.253 12.393 -15.782 1.00 93.69 844 ILE A C 1
ATOM 6937 O O . ILE A 1 844 ? 10.869 13.531 -15.505 1.00 93.69 844 ILE A O 1
ATOM 6941 N N . LEU A 1 845 ? 11.812 12.071 -16.940 1.00 93.00 845 LEU A N 1
ATOM 6942 C CA . LEU A 1 845 ? 12.040 12.998 -18.037 1.00 93.00 845 LEU A CA 1
ATOM 6943 C C . LEU A 1 845 ? 11.222 12.574 -19.251 1.00 93.00 845 LEU A C 1
ATOM 6945 O O . LEU A 1 845 ? 10.969 11.390 -19.464 1.00 93.00 845 LEU A O 1
ATOM 6949 N N . MET A 1 846 ? 10.791 13.550 -20.036 1.00 91.19 846 MET A N 1
ATOM 6950 C CA . MET A 1 846 ? 10.181 13.306 -21.340 1.00 91.19 846 MET A CA 1
ATOM 6951 C C . MET A 1 846 ? 11.271 13.009 -22.376 1.00 91.19 846 MET A C 1
ATOM 6953 O O . MET A 1 846 ? 12.368 13.545 -22.265 1.00 91.19 846 MET A O 1
ATOM 6957 N N . VAL A 1 847 ? 10.973 12.194 -23.385 1.00 91.75 847 VAL A N 1
ATOM 6958 C CA . VAL A 1 847 ? 11.799 12.056 -24.597 1.00 91.75 847 VAL A CA 1
ATOM 6959 C C . VAL A 1 847 ? 11.138 12.858 -25.713 1.00 91.75 847 VAL A C 1
ATOM 6961 O O . VAL A 1 847 ? 9.935 12.729 -25.937 1.00 91.75 847 VAL A O 1
ATOM 6964 N N . ASN A 1 848 ? 11.889 13.718 -26.386 1.00 90.56 848 ASN A N 1
ATOM 6965 C CA . ASN A 1 848 ? 11.369 14.530 -27.482 1.00 90.56 848 ASN A CA 1
ATOM 6966 C C . ASN A 1 848 ? 11.134 13.675 -28.742 1.00 90.56 848 ASN A C 1
ATOM 6968 O O . ASN A 1 848 ? 11.705 12.597 -28.898 1.00 90.56 848 ASN A O 1
ATOM 6972 N N . ASN A 1 849 ? 10.324 14.174 -29.680 1.00 88.50 849 ASN A N 1
ATOM 6973 C CA . ASN A 1 849 ? 9.984 13.453 -30.919 1.00 88.50 849 ASN A CA 1
ATOM 6974 C C . ASN A 1 849 ? 11.185 13.196 -31.847 1.00 88.50 849 ASN A C 1
ATOM 6976 O O . ASN A 1 849 ? 11.111 12.336 -32.715 1.00 88.50 849 ASN A O 1
ATOM 6980 N N . ASN A 1 850 ? 12.278 13.936 -31.673 1.00 87.31 850 ASN A N 1
ATOM 6981 C CA . ASN A 1 850 ? 13.547 13.740 -32.379 1.00 87.31 850 ASN A CA 1
ATOM 6982 C C . ASN A 1 850 ? 14.496 12.767 -31.647 1.00 87.31 850 ASN A C 1
ATOM 6984 O O . ASN A 1 850 ? 15.656 12.642 -32.033 1.00 87.31 850 ASN A O 1
ATOM 6988 N N . GLY A 1 851 ? 14.027 12.115 -30.578 1.00 88.06 851 GLY A N 1
ATOM 6989 C CA . GLY A 1 851 ? 14.790 11.158 -29.783 1.00 88.06 851 GLY A CA 1
ATOM 6990 C C . GLY A 1 851 ? 15.659 11.768 -28.685 1.00 88.06 851 GLY A C 1
ATOM 6991 O O . GLY A 1 851 ? 16.245 11.004 -27.925 1.00 88.06 851 GLY A O 1
ATOM 6992 N N . THR A 1 852 ? 15.737 13.094 -28.542 1.00 92.69 852 THR A N 1
ATOM 6993 C CA . THR A 1 852 ? 16.569 13.742 -27.510 1.00 92.69 852 THR A CA 1
ATOM 6994 C C . THR A 1 852 ? 15.907 13.767 -26.132 1.00 92.69 852 THR A C 1
ATOM 6996 O O . THR A 1 852 ? 14.703 13.522 -25.981 1.00 92.69 852 THR A O 1
ATOM 6999 N N . ILE A 1 853 ? 16.689 14.073 -25.098 1.00 91.94 853 ILE A N 1
ATOM 7000 C CA . ILE A 1 853 ? 16.209 14.255 -23.730 1.00 91.94 853 ILE A CA 1
ATOM 7001 C C . ILE A 1 853 ? 15.393 15.547 -23.662 1.00 91.94 853 ILE A C 1
ATOM 7003 O O . ILE A 1 853 ? 15.859 16.648 -23.942 1.00 91.94 853 ILE A O 1
ATOM 7007 N N . GLY A 1 854 ? 14.131 15.408 -23.278 1.00 89.25 854 GLY A N 1
ATOM 7008 C CA . GLY A 1 854 ? 13.225 16.516 -23.029 1.00 89.25 854 GLY A CA 1
ATOM 7009 C C . GLY A 1 854 ? 13.257 16.986 -21.579 1.00 89.25 854 GLY A C 1
ATOM 7010 O O . GLY A 1 854 ? 14.107 16.619 -20.766 1.00 89.25 854 GLY A O 1
ATOM 7011 N N . LYS A 1 855 ? 12.268 17.808 -21.224 1.00 85.81 855 LYS A N 1
ATOM 7012 C CA . LYS A 1 855 ? 12.176 18.372 -19.874 1.00 85.81 855 LYS A CA 1
ATOM 7013 C C . LYS A 1 855 ? 12.032 17.291 -18.799 1.00 85.81 855 LYS A C 1
ATOM 7015 O O . LYS A 1 855 ? 11.317 16.297 -18.974 1.00 85.81 855 LYS A O 1
ATOM 7020 N N . THR A 1 856 ? 12.621 17.547 -17.635 1.00 87.88 856 THR A N 1
ATOM 7021 C CA . THR A 1 856 ? 12.283 16.819 -16.410 1.00 87.88 856 THR A CA 1
ATOM 7022 C C . THR A 1 856 ? 10.857 17.171 -15.997 1.00 87.88 856 THR A C 1
ATOM 7024 O O . THR A 1 856 ? 10.526 18.338 -15.806 1.00 87.88 856 THR A O 1
ATOM 7027 N N . LEU A 1 857 ? 10.007 16.158 -15.862 1.00 84.69 857 LEU A N 1
ATOM 7028 C CA . LEU A 1 857 ? 8.609 16.309 -15.465 1.00 84.69 857 LEU A CA 1
ATOM 7029 C C . LEU A 1 857 ? 8.454 16.222 -13.950 1.00 84.69 857 LEU A C 1
ATOM 7031 O O . LEU A 1 857 ? 7.734 17.016 -13.348 1.00 84.69 857 LEU A O 1
ATOM 7035 N N . HIS A 1 858 ? 9.143 15.263 -13.328 1.00 82.62 858 HIS A N 1
ATOM 7036 C CA . HIS A 1 858 ? 9.041 15.011 -11.895 1.00 82.62 858 HIS A CA 1
ATOM 7037 C C . HIS A 1 858 ? 10.387 14.640 -11.297 1.00 82.62 858 HIS A C 1
ATOM 7039 O O . HIS A 1 858 ? 11.180 13.936 -11.920 1.00 82.62 858 HIS A O 1
ATOM 7045 N N . LYS A 1 859 ? 10.584 15.071 -10.051 1.00 85.88 859 LYS A N 1
ATOM 7046 C CA . LYS A 1 859 ? 11.676 14.652 -9.177 1.00 85.88 859 LYS A CA 1
ATOM 7047 C C . LYS A 1 859 ? 11.079 14.109 -7.891 1.00 85.88 859 LYS A C 1
ATOM 7049 O O . LYS A 1 859 ? 10.164 14.704 -7.321 1.00 85.88 859 LYS A O 1
ATOM 7054 N N . HIS A 1 860 ? 11.587 12.982 -7.426 1.00 81.94 860 HIS A N 1
ATOM 7055 C CA . HIS A 1 860 ? 11.115 12.324 -6.223 1.00 81.94 860 HIS A CA 1
ATOM 7056 C C . HIS A 1 860 ? 12.273 11.969 -5.298 1.00 81.94 860 HIS A C 1
ATOM 7058 O O . HIS A 1 860 ? 13.300 11.449 -5.727 1.00 81.94 860 HIS A O 1
ATOM 7064 N N . GLN A 1 861 ? 12.044 12.157 -3.999 1.00 87.94 861 GLN A N 1
ATOM 7065 C CA . GLN A 1 861 ? 12.925 11.665 -2.950 1.00 87.94 861 GLN A CA 1
ATOM 7066 C C . GLN A 1 861 ? 12.331 10.395 -2.333 1.00 87.94 861 GLN A C 1
ATOM 7068 O O . GLN A 1 861 ? 11.316 10.416 -1.637 1.00 87.94 861 GLN A O 1
ATOM 7073 N N . TRP A 1 862 ? 12.956 9.258 -2.605 1.00 87.00 862 TRP A N 1
ATOM 7074 C CA . TRP A 1 862 ? 12.561 7.931 -2.147 1.00 87.00 862 TRP A CA 1
ATOM 7075 C C . TRP A 1 862 ? 13.533 7.372 -1.113 1.00 87.00 862 TRP A C 1
ATOM 7077 O O . TRP A 1 862 ? 14.641 7.859 -0.902 1.00 87.00 862 TRP A O 1
ATOM 7087 N N . SER A 1 863 ? 13.137 6.266 -0.477 1.00 86.75 863 SER A N 1
ATOM 7088 C CA . SER A 1 863 ? 14.075 5.492 0.332 1.00 86.75 863 SER A CA 1
ATOM 7089 C C . SER A 1 863 ? 15.231 4.986 -0.535 1.00 86.75 863 SER A C 1
ATOM 7091 O O . SER A 1 863 ? 14.981 4.410 -1.594 1.00 86.75 863 SER A O 1
ATOM 7093 N N . LYS A 1 864 ? 16.465 5.110 -0.046 1.00 90.69 864 LYS A N 1
ATOM 7094 C CA . LYS A 1 864 ? 17.682 4.569 -0.675 1.00 90.69 864 LYS A CA 1
ATOM 7095 C C . LYS A 1 864 ? 17.591 3.055 -0.891 1.00 90.69 864 LYS A C 1
ATOM 7097 O O . LYS A 1 864 ? 16.887 2.371 -0.141 1.00 90.69 864 LYS A O 1
ATOM 7102 N N . GLY A 1 865 ? 18.331 2.519 -1.858 1.00 90.38 865 GLY A N 1
ATOM 7103 C CA . GLY A 1 865 ? 18.536 1.077 -2.027 1.00 90.38 865 GLY A CA 1
ATOM 7104 C C . GLY A 1 865 ? 17.508 0.339 -2.891 1.00 90.38 865 GLY A C 1
ATOM 7105 O O . GLY A 1 865 ? 17.383 -0.872 -2.731 1.00 90.38 865 GLY A O 1
ATOM 7106 N N . TRP A 1 866 ? 16.746 1.010 -3.761 1.00 93.69 866 TRP A N 1
ATOM 7107 C CA . TRP A 1 866 ? 16.013 0.303 -4.826 1.00 93.69 866 TRP A CA 1
ATOM 7108 C C . TRP A 1 866 ? 17.010 -0.136 -5.904 1.00 93.69 866 TRP A C 1
ATOM 7110 O O . TRP A 1 866 ? 17.543 0.676 -6.647 1.00 93.69 866 TRP A O 1
ATOM 7120 N N . THR A 1 867 ? 17.343 -1.419 -5.915 1.00 91.56 867 THR A N 1
ATOM 7121 C CA . THR A 1 867 ? 18.435 -1.974 -6.726 1.00 91.56 867 THR A CA 1
ATOM 7122 C C . THR A 1 867 ? 17.994 -2.409 -8.116 1.00 91.56 867 THR A C 1
ATOM 7124 O O . THR A 1 867 ? 18.849 -2.696 -8.942 1.00 91.56 867 THR A O 1
ATOM 7127 N N . THR A 1 868 ? 16.686 -2.513 -8.352 1.00 90.94 868 THR A N 1
ATOM 7128 C CA . THR A 1 868 ? 16.123 -2.921 -9.642 1.00 90.94 868 THR A CA 1
ATOM 7129 C C . THR A 1 868 ? 14.847 -2.140 -9.894 1.00 90.94 868 THR A C 1
ATOM 7131 O O . THR A 1 868 ? 13.998 -2.034 -8.999 1.00 90.94 868 THR A O 1
ATOM 7134 N N . THR A 1 869 ? 14.719 -1.624 -11.112 1.00 93.00 869 THR A N 1
ATOM 7135 C CA . THR A 1 869 ? 13.536 -0.919 -11.601 1.00 93.00 869 THR A CA 1
ATOM 7136 C C . THR A 1 869 ? 13.170 -1.461 -12.971 1.00 93.00 869 THR A C 1
ATOM 7138 O O . THR A 1 869 ? 14.023 -1.464 -13.854 1.00 93.00 869 THR A O 1
ATOM 7141 N N . GLU A 1 870 ? 11.929 -1.892 -13.157 1.00 93.38 870 GLU A N 1
ATOM 7142 C CA . GLU A 1 870 ? 11.442 -2.385 -14.446 1.00 93.38 870 GLU A CA 1
ATOM 7143 C C . GLU A 1 870 ? 10.066 -1.813 -14.763 1.00 93.38 870 GLU A C 1
ATOM 7145 O O . GLU A 1 870 ? 9.270 -1.546 -13.859 1.00 93.38 870 GLU A O 1
ATOM 7150 N N . PHE A 1 871 ? 9.784 -1.656 -16.053 1.00 92.88 871 PHE A N 1
ATOM 7151 C CA . PHE A 1 871 ? 8.491 -1.202 -16.545 1.00 92.88 871 PHE A CA 1
ATOM 7152 C C . PHE A 1 871 ? 7.802 -2.306 -17.331 1.00 92.88 871 PHE A C 1
ATOM 7154 O O . PHE A 1 871 ? 8.442 -3.084 -18.032 1.00 92.88 871 PHE A O 1
ATOM 7161 N N . TYR A 1 872 ? 6.479 -2.366 -17.232 1.00 88.50 872 TYR A N 1
ATOM 7162 C CA . TYR A 1 872 ? 5.672 -3.189 -18.126 1.00 88.50 872 TYR A CA 1
ATOM 7163 C C . TYR A 1 872 ? 4.296 -2.581 -18.329 1.00 88.50 872 TYR A C 1
ATOM 7165 O O . TYR A 1 872 ? 3.749 -1.906 -17.456 1.00 88.50 872 TYR A O 1
ATOM 7173 N N . THR A 1 873 ? 3.717 -2.873 -19.486 1.00 83.69 873 THR A N 1
ATOM 7174 C CA . THR A 1 873 ? 2.421 -2.341 -19.894 1.00 83.69 873 THR A CA 1
ATOM 7175 C C . THR A 1 873 ? 1.448 -3.488 -20.071 1.00 83.69 873 THR A C 1
ATOM 7177 O O . THR A 1 873 ? 1.680 -4.397 -20.866 1.00 83.69 873 THR A O 1
ATOM 7180 N N . THR A 1 874 ? 0.340 -3.453 -19.335 1.00 76.12 874 THR A N 1
ATOM 7181 C CA . THR A 1 874 ? -0.828 -4.285 -19.658 1.00 76.12 874 THR A CA 1
ATOM 7182 C C . THR A 1 874 ? -1.766 -3.469 -20.546 1.00 76.12 874 THR A C 1
ATOM 7184 O O . THR A 1 874 ? -1.630 -2.250 -20.595 1.00 76.12 874 THR A O 1
ATOM 7187 N N . LYS A 1 875 ? -2.735 -4.104 -21.220 1.00 62.88 875 LYS A N 1
ATOM 7188 C CA . LYS A 1 875 ? -3.622 -3.471 -22.224 1.00 62.88 875 LYS A CA 1
ATOM 7189 C C . LYS A 1 875 ? -4.225 -2.095 -21.866 1.00 62.88 875 LYS A C 1
ATOM 7191 O O . LYS A 1 875 ? -4.689 -1.422 -22.771 1.00 62.88 875 LYS A O 1
ATOM 7196 N N . MET A 1 876 ? -4.269 -1.695 -20.593 1.00 64.62 876 MET A N 1
ATOM 7197 C CA . MET A 1 876 ? -4.840 -0.413 -20.165 1.00 64.62 876 MET A CA 1
ATOM 7198 C C . MET A 1 876 ? -3.845 0.554 -19.505 1.00 64.62 876 MET A C 1
ATOM 7200 O O . MET A 1 876 ? -4.172 1.730 -19.402 1.00 64.62 876 MET A O 1
ATOM 7204 N N . ASN A 1 877 ? -2.688 0.104 -18.993 1.00 83.31 877 ASN A N 1
ATOM 7205 C CA . ASN A 1 877 ? -1.806 0.950 -18.172 1.00 83.31 877 ASN A CA 1
ATOM 7206 C C . ASN A 1 877 ? -0.342 0.481 -18.178 1.00 83.31 877 ASN A C 1
ATOM 7208 O O . ASN A 1 877 ? -0.066 -0.721 -18.237 1.00 83.31 877 ASN A O 1
ATOM 7212 N N . THR A 1 878 ? 0.569 1.438 -17.988 1.00 89.00 878 THR A N 1
ATOM 7213 C CA . THR A 1 878 ? 1.998 1.213 -17.722 1.00 89.00 878 THR A CA 1
ATOM 7214 C C . THR A 1 878 ? 2.259 1.166 -16.214 1.00 89.00 878 THR A C 1
ATOM 7216 O O . THR A 1 878 ? 1.715 1.976 -15.458 1.00 89.00 878 THR A O 1
ATOM 7219 N N . TYR A 1 879 ? 3.107 0.241 -15.771 1.00 91.06 879 TYR A N 1
ATOM 7220 C CA . TYR A 1 879 ? 3.453 0.015 -14.368 1.00 91.06 879 TYR A CA 1
ATOM 7221 C C . TYR A 1 879 ? 4.962 0.078 -14.151 1.00 91.06 879 TYR A C 1
ATOM 7223 O O . TYR A 1 879 ? 5.732 -0.329 -15.016 1.00 91.06 879 TYR A O 1
ATOM 7231 N N . LEU A 1 880 ? 5.358 0.536 -12.966 1.00 93.50 880 LEU A N 1
ATOM 7232 C CA . LEU A 1 880 ? 6.728 0.551 -12.464 1.00 93.50 880 LEU A CA 1
ATOM 7233 C C . LEU A 1 880 ? 6.874 -0.473 -11.336 1.00 93.50 880 LEU A C 1
ATOM 7235 O O . LEU A 1 880 ? 6.225 -0.354 -10.296 1.00 93.50 880 LEU A O 1
ATOM 7239 N N . LEU A 1 881 ? 7.767 -1.441 -11.511 1.00 93.88 881 LEU A N 1
ATOM 7240 C CA . LEU A 1 881 ? 8.196 -2.392 -10.493 1.00 93.88 881 LEU A CA 1
ATOM 7241 C C . LEU A 1 881 ? 9.526 -1.949 -9.885 1.00 93.88 881 LEU A C 1
ATOM 7243 O O . LEU A 1 881 ? 10.483 -1.663 -10.595 1.00 93.88 881 LEU A O 1
ATOM 7247 N N . LEU A 1 882 ? 9.595 -1.941 -8.556 1.00 93.50 882 LEU A N 1
ATOM 7248 C CA . LEU A 1 882 ? 10.783 -1.600 -7.777 1.00 93.50 882 LEU A CA 1
ATOM 7249 C C . LEU A 1 882 ? 11.131 -2.750 -6.837 1.00 93.50 882 LEU A C 1
ATOM 7251 O O . LEU A 1 882 ? 10.278 -3.155 -6.047 1.00 93.50 882 LEU A O 1
ATOM 7255 N N . LEU A 1 883 ? 12.384 -3.208 -6.837 1.00 93.12 883 LEU A N 1
ATOM 7256 C CA . LEU A 1 883 ? 12.915 -4.173 -5.866 1.00 93.12 883 LEU A CA 1
ATOM 7257 C C . LEU A 1 883 ? 14.054 -3.554 -5.052 1.00 93.12 883 LEU A C 1
ATOM 7259 O O . LEU A 1 883 ? 14.965 -2.920 -5.579 1.00 93.12 883 LEU A O 1
ATOM 7263 N N . LYS A 1 884 ? 14.048 -3.824 -3.747 1.00 93.25 884 LYS A N 1
ATOM 7264 C CA . LYS A 1 884 ? 15.187 -3.615 -2.848 1.00 93.25 884 LYS A CA 1
ATOM 7265 C C . LYS A 1 884 ? 15.819 -4.961 -2.493 1.00 93.25 884 LYS A C 1
ATOM 7267 O O . LYS A 1 884 ? 15.365 -5.613 -1.547 1.00 93.25 884 LYS A O 1
ATOM 7272 N N . LYS A 1 885 ? 16.881 -5.359 -3.209 1.00 90.81 885 LYS A N 1
ATOM 7273 C CA . LYS A 1 885 ? 17.567 -6.664 -3.072 1.00 90.81 885 LYS A CA 1
ATOM 7274 C C . LYS A 1 885 ? 17.913 -7.017 -1.625 1.00 90.81 885 LYS A C 1
ATOM 7276 O O . LYS A 1 885 ? 17.654 -8.141 -1.198 1.00 90.81 885 LYS A O 1
ATOM 7281 N N . SER A 1 886 ? 18.435 -6.060 -0.855 1.00 88.12 886 SER A N 1
ATOM 7282 C CA . SER A 1 886 ? 18.857 -6.276 0.541 1.00 88.12 886 SER A CA 1
ATOM 7283 C C . SER A 1 886 ? 17.719 -6.720 1.458 1.00 88.12 886 SER A C 1
ATOM 7285 O O . SER A 1 886 ? 17.939 -7.451 2.415 1.00 88.12 886 SER A O 1
ATOM 7287 N N . THR A 1 887 ? 16.485 -6.318 1.151 1.00 90.31 887 THR A N 1
ATOM 7288 C CA . THR A 1 887 ? 15.321 -6.633 1.984 1.00 90.31 887 THR A CA 1
ATOM 7289 C C . THR A 1 887 ? 14.319 -7.556 1.298 1.00 90.31 887 THR A C 1
ATOM 7291 O O . THR A 1 887 ? 13.426 -8.047 1.976 1.00 90.31 887 THR A O 1
ATOM 7294 N N . GLY A 1 888 ? 14.394 -7.758 -0.019 1.00 86.62 888 GLY A N 1
ATOM 7295 C CA . GLY A 1 888 ? 13.340 -8.429 -0.788 1.00 86.62 888 GLY A CA 1
ATOM 7296 C C . GLY A 1 888 ? 12.024 -7.640 -0.841 1.00 86.62 888 GLY A C 1
ATOM 7297 O O . GLY A 1 888 ? 10.969 -8.197 -1.122 1.00 86.62 888 GLY A O 1
ATOM 7298 N N . LEU A 1 889 ? 12.038 -6.345 -0.511 1.00 91.12 889 LEU A N 1
ATOM 7299 C CA . LEU A 1 889 ? 10.851 -5.504 -0.628 1.00 91.12 889 LEU A CA 1
ATOM 7300 C C . LEU A 1 889 ? 10.588 -5.188 -2.102 1.00 91.12 889 LEU A C 1
ATOM 7302 O O . LEU A 1 889 ? 11.475 -4.649 -2.762 1.00 91.12 889 LEU A O 1
ATOM 7306 N N . VAL A 1 890 ? 9.359 -5.435 -2.559 1.00 90.69 890 VAL A N 1
ATOM 7307 C CA . VAL A 1 890 ? 8.901 -5.088 -3.909 1.00 90.69 890 VAL A CA 1
ATOM 7308 C C . VAL A 1 890 ? 7.711 -4.145 -3.850 1.00 90.69 890 VAL A C 1
ATOM 7310 O O . VAL A 1 890 ? 6.814 -4.306 -3.015 1.00 90.69 890 VAL A O 1
ATOM 7313 N N . LYS A 1 891 ? 7.698 -3.150 -4.734 1.00 93.25 891 LYS A N 1
ATOM 7314 C CA . LYS A 1 891 ? 6.575 -2.234 -4.942 1.00 93.25 891 LYS A CA 1
ATOM 7315 C C . LYS A 1 891 ? 6.224 -2.172 -6.417 1.00 93.25 891 LYS A C 1
ATOM 7317 O O . LYS A 1 891 ? 7.119 -2.142 -7.249 1.00 93.25 891 LYS A O 1
ATOM 7322 N N . ILE A 1 892 ? 4.932 -2.108 -6.703 1.00 91.19 892 ILE A N 1
ATOM 7323 C CA . ILE A 1 892 ? 4.400 -1.903 -8.046 1.00 91.19 892 ILE A CA 1
ATOM 7324 C C . ILE A 1 892 ? 3.546 -0.645 -8.022 1.00 91.19 892 ILE A C 1
ATOM 7326 O O . ILE A 1 892 ? 2.585 -0.568 -7.254 1.00 91.19 892 ILE A O 1
ATOM 7330 N N . HIS A 1 893 ? 3.910 0.324 -8.848 1.00 90.38 893 HIS A N 1
ATOM 7331 C CA . HIS A 1 893 ? 3.208 1.584 -9.044 1.00 90.38 893 HIS A CA 1
ATOM 7332 C C . HIS A 1 893 ? 2.580 1.624 -10.434 1.00 90.38 893 HIS A C 1
ATOM 7334 O O . HIS A 1 893 ? 3.107 1.028 -11.367 1.00 90.38 893 HIS A O 1
ATOM 7340 N N . ILE A 1 894 ? 1.467 2.333 -10.580 1.00 89.00 894 ILE A N 1
ATOM 7341 C CA . ILE A 1 894 ? 0.912 2.685 -11.893 1.00 89.00 894 ILE A CA 1
ATOM 7342 C C . ILE A 1 894 ? 1.500 4.019 -12.362 1.00 89.00 894 ILE A C 1
ATOM 7344 O O . ILE A 1 894 ? 1.710 4.915 -11.549 1.00 89.00 894 ILE A O 1
ATOM 7348 N N . MET A 1 895 ? 1.758 4.179 -13.658 1.00 87.31 895 MET A N 1
ATOM 7349 C CA . MET A 1 895 ? 2.336 5.406 -14.216 1.00 87.31 895 MET A CA 1
ATOM 7350 C C . MET A 1 895 ? 1.260 6.377 -14.719 1.00 87.31 895 MET A C 1
ATOM 7352 O O . MET A 1 895 ? 0.342 5.995 -15.443 1.00 87.31 895 MET A O 1
ATOM 7356 N N . GLY A 1 896 ? 1.394 7.659 -14.366 1.00 69.38 896 GLY A N 1
ATOM 7357 C CA . GLY A 1 896 ? 0.631 8.775 -14.936 1.00 69.38 896 GLY A CA 1
ATOM 7358 C C . GLY A 1 896 ? -0.837 8.902 -14.511 1.00 69.38 896 GLY A C 1
ATOM 7359 O O . GLY A 1 896 ? -1.567 9.699 -15.094 1.00 69.38 896 GLY A O 1
ATOM 7360 N N . LYS A 1 897 ? -1.288 8.163 -13.493 1.00 51.50 897 LYS A N 1
ATOM 7361 C CA . LYS A 1 897 ? -2.621 8.337 -12.897 1.00 51.50 897 LYS A CA 1
ATOM 7362 C C . LYS A 1 897 ? -2.492 9.277 -11.692 1.00 51.50 897 LYS A C 1
ATOM 7364 O O . LYS A 1 897 ? -1.961 8.854 -10.671 1.00 51.50 897 LYS A O 1
ATOM 7369 N N . ARG A 1 898 ? -2.906 10.547 -11.827 1.00 35.62 898 ARG A N 1
ATOM 7370 C CA . ARG A 1 898 ? -2.774 11.546 -10.748 1.00 35.62 898 ARG A CA 1
ATOM 7371 C C . ARG A 1 898 ? -3.855 11.387 -9.698 1.00 35.62 898 ARG A C 1
ATOM 7373 O O . ARG A 1 898 ? -5.018 11.163 -10.040 1.00 35.62 898 ARG A O 1
ATOM 7380 N N . GLU A 1 899 ? -3.427 11.561 -8.446 1.00 35.88 899 GLU A N 1
ATOM 7381 C CA . GLU A 1 899 ? -4.234 12.052 -7.331 1.00 35.88 899 GLU A CA 1
ATOM 7382 C C . GLU A 1 899 ? -5.267 13.046 -7.867 1.00 35.88 899 GLU A C 1
ATOM 7384 O O . GLU A 1 899 ? -4.926 14.075 -8.457 1.00 35.88 899 GLU A O 1
ATOM 7389 N N . SER A 1 900 ? -6.545 12.705 -7.722 1.00 24.47 900 SER A N 1
ATOM 7390 C CA . SER A 1 900 ? -7.615 13.652 -7.987 1.00 24.47 900 SER A CA 1
ATOM 7391 C C . SER A 1 900 ? -7.431 14.841 -7.050 1.00 24.47 900 SER A C 1
ATOM 7393 O O . SER A 1 900 ? -7.520 14.664 -5.832 1.00 24.47 900 SER A O 1
ATOM 7395 N N . LEU A 1 901 ? -7.230 16.031 -7.627 1.00 27.88 901 LEU A N 1
ATOM 7396 C CA . LEU A 1 901 ? -7.673 17.290 -7.027 1.00 27.88 901 LEU A CA 1
ATOM 7397 C C . LEU A 1 901 ? -9.034 17.025 -6.373 1.00 27.88 901 LEU A C 1
ATOM 7399 O O . LEU A 1 901 ? -9.932 16.468 -7.007 1.00 27.88 901 LEU A O 1
ATOM 7403 N N . GLU A 1 902 ? -9.085 17.259 -5.066 1.00 37.62 902 GLU A N 1
ATOM 7404 C CA . GLU A 1 902 ? -10.071 16.699 -4.152 1.00 37.62 902 GLU A CA 1
ATOM 7405 C C . GLU A 1 902 ? -11.516 16.847 -4.647 1.00 37.62 902 GLU A C 1
ATOM 7407 O O . GLU A 1 902 ? -11.911 17.877 -5.184 1.00 37.62 902 GLU A O 1
ATOM 7412 N N . SER A 1 903 ? -12.331 15.841 -4.321 1.00 30.44 903 SER A N 1
ATOM 7413 C CA . SER A 1 903 ? -13.795 15.826 -4.401 1.00 30.44 903 SER A CA 1
ATOM 7414 C C . SER A 1 903 ? -14.440 15.376 -5.727 1.00 30.44 903 SER A C 1
ATOM 7416 O O . SER A 1 903 ? -14.256 15.922 -6.803 1.00 30.44 903 SER A O 1
ATOM 7418 N N . GLN A 1 904 ? -15.323 14.386 -5.553 1.00 29.12 904 GLN A N 1
ATOM 7419 C CA . GLN A 1 904 ? -16.397 13.937 -6.446 1.00 29.12 904 GLN A CA 1
ATOM 7420 C C . GLN A 1 904 ? -16.074 12.866 -7.510 1.00 29.12 904 GLN A C 1
ATOM 7422 O O . GLN A 1 904 ? -15.850 13.122 -8.684 1.00 29.12 904 GLN A O 1
ATOM 7427 N N . LYS A 1 905 ? -16.277 11.618 -7.052 1.00 39.88 905 LYS A N 1
ATOM 7428 C CA . LYS A 1 905 ? -16.864 10.470 -7.773 1.00 39.88 905 LYS A CA 1
ATOM 7429 C C . LYS A 1 905 ? -16.076 9.918 -8.975 1.00 39.88 905 LYS A C 1
ATOM 7431 O O . LYS A 1 905 ? -16.366 10.232 -10.123 1.00 39.88 905 LYS A O 1
ATOM 7436 N N . LYS A 1 906 ? -15.234 8.909 -8.707 1.00 26.81 906 LYS A N 1
ATOM 7437 C CA . LYS A 1 906 ? -14.974 7.800 -9.648 1.00 26.81 906 LYS A CA 1
ATOM 7438 C C . LYS A 1 906 ? -15.594 6.489 -9.136 1.00 26.81 906 LYS A C 1
ATOM 7440 O O . LYS A 1 906 ? -15.737 6.334 -7.922 1.00 26.81 906 LYS A O 1
ATOM 7445 N N . PRO A 1 907 ? -16.000 5.568 -10.033 1.00 32.53 907 PRO A N 1
ATOM 7446 C CA . PRO A 1 907 ? -16.661 4.319 -9.675 1.00 32.53 907 PRO A CA 1
ATOM 7447 C C . PRO A 1 907 ? -15.613 3.340 -9.141 1.00 32.53 907 PRO A C 1
ATOM 7449 O O . PRO A 1 907 ? -14.673 2.968 -9.839 1.00 32.53 907 PRO A O 1
ATOM 7452 N N . ILE A 1 908 ? -15.760 2.996 -7.868 1.00 33.50 908 ILE A N 1
ATOM 7453 C CA . ILE A 1 908 ? -14.810 2.230 -7.065 1.00 33.50 908 ILE A CA 1
ATOM 7454 C C . ILE A 1 908 ? -15.259 0.770 -7.006 1.00 33.50 908 ILE A C 1
ATOM 7456 O O . ILE A 1 908 ? -16.436 0.489 -6.777 1.00 33.50 908 ILE A O 1
ATOM 7460 N N . ASP A 1 909 ? -14.299 -0.143 -7.160 1.00 33.50 909 ASP A N 1
ATOM 7461 C CA . ASP A 1 909 ? -14.434 -1.563 -6.837 1.00 33.50 909 ASP A CA 1
ATOM 7462 C C . ASP A 1 909 ? -14.830 -1.711 -5.351 1.00 33.50 909 ASP A C 1
ATOM 7464 O O . ASP A 1 909 ? -14.035 -1.545 -4.416 1.00 33.50 909 ASP A O 1
ATOM 7468 N N . LEU A 1 910 ? -16.133 -1.920 -5.152 1.00 33.38 910 LEU A N 1
ATOM 7469 C CA . LEU A 1 910 ? -16.912 -1.619 -3.946 1.00 33.38 910 LEU A CA 1
ATOM 7470 C C . LEU A 1 910 ? -16.587 -2.486 -2.722 1.00 33.38 910 LEU A C 1
ATOM 7472 O O . LEU A 1 910 ? -17.155 -2.252 -1.655 1.00 33.38 910 LEU A O 1
ATOM 7476 N N . GLN A 1 911 ? -15.698 -3.475 -2.832 1.00 31.09 911 GLN A N 1
ATOM 7477 C CA . GLN A 1 911 ? -15.344 -4.349 -1.708 1.00 31.09 911 GLN A CA 1
ATOM 7478 C C . GLN A 1 911 ? -13.977 -4.048 -1.082 1.00 31.09 911 GLN A C 1
ATOM 7480 O O . GLN A 1 911 ? -13.853 -4.148 0.138 1.00 31.09 911 GLN A O 1
ATOM 7485 N N . LYS A 1 912 ? -12.964 -3.610 -1.845 1.00 33.69 912 LYS A N 1
ATOM 7486 C CA . LYS A 1 912 ? -11.604 -3.403 -1.299 1.00 33.69 912 LYS A CA 1
ATOM 7487 C C . LYS A 1 912 ? -11.388 -2.028 -0.655 1.00 33.69 912 LYS A C 1
ATOM 7489 O O . LYS A 1 912 ? -10.669 -1.941 0.340 1.00 33.69 912 LYS A O 1
ATOM 7494 N N . GLU A 1 913 ? -12.049 -0.970 -1.129 1.00 35.19 913 GLU A N 1
ATOM 7495 C CA . GLU A 1 913 ? -11.992 0.355 -0.477 1.00 35.19 913 GLU A CA 1
ATOM 7496 C C . GLU A 1 913 ? -12.851 0.461 0.789 1.00 35.19 913 GLU A C 1
ATOM 7498 O O . GLU A 1 913 ? -12.526 1.238 1.690 1.00 35.19 913 GLU A O 1
ATOM 7503 N N . ARG A 1 914 ? -13.871 -0.395 0.944 1.00 36.62 914 ARG A N 1
ATOM 7504 C CA . ARG A 1 914 ? -14.647 -0.472 2.193 1.00 36.62 914 ARG A CA 1
ATOM 7505 C C . ARG A 1 914 ? -13.767 -0.775 3.413 1.00 36.62 914 ARG A C 1
ATOM 7507 O O . ARG A 1 914 ? -14.099 -0.366 4.517 1.00 36.62 914 ARG A O 1
ATOM 7514 N N . LEU A 1 915 ? -12.615 -1.423 3.229 1.00 39.88 915 LEU A N 1
ATOM 7515 C CA . LEU A 1 915 ? -11.788 -1.967 4.315 1.00 39.88 915 LEU A CA 1
ATOM 7516 C C . LEU A 1 915 ? -10.635 -1.043 4.771 1.00 39.88 915 LEU A C 1
ATOM 7518 O O . LEU A 1 915 ? -10.105 -1.223 5.871 1.00 39.88 915 LEU A O 1
ATOM 7522 N N . LYS A 1 916 ? -10.264 -0.015 3.986 1.00 39.75 916 LYS A N 1
ATOM 7523 C CA . LYS A 1 916 ? -9.297 1.032 4.399 1.00 39.75 916 LYS A CA 1
ATOM 7524 C C . LYS A 1 916 ? -9.955 2.225 5.107 1.00 39.75 916 LYS A C 1
ATOM 7526 O O . LYS A 1 916 ? -9.256 2.998 5.752 1.00 39.75 916 LYS A O 1
ATOM 7531 N N . CYS A 1 917 ? -11.278 2.359 5.022 1.00 43.62 917 CYS A N 1
ATOM 7532 C CA . CYS A 1 917 ? -11.993 3.564 5.436 1.00 43.62 917 CYS A CA 1
ATOM 7533 C C . CYS A 1 917 ? -12.393 3.603 6.926 1.00 43.62 917 CYS A C 1
ATOM 7535 O O . CYS A 1 917 ? -12.910 4.622 7.374 1.00 43.62 917 CYS A O 1
ATOM 7537 N N . LEU A 1 918 ? -12.202 2.536 7.718 1.00 56.44 918 LEU A N 1
ATOM 7538 C CA . LEU A 1 918 ? -12.861 2.479 9.030 1.00 56.44 918 LEU A CA 1
ATOM 7539 C C . LEU A 1 918 ? -12.175 3.297 10.136 1.00 56.44 918 LEU A C 1
ATOM 7541 O O . LEU A 1 918 ? -12.864 4.021 10.849 1.00 56.44 918 LEU A O 1
ATOM 7545 N N . VAL A 1 919 ? -10.841 3.249 10.254 1.00 56.16 919 VAL A N 1
ATOM 7546 C CA . VAL A 1 919 ? -10.082 4.266 11.008 1.00 56.16 919 VAL A CA 1
ATOM 7547 C C . VAL A 1 919 ? -9.726 5.354 10.008 1.00 56.16 919 VAL A C 1
ATOM 7549 O O . VAL A 1 919 ? -8.729 5.249 9.299 1.00 56.16 919 VAL A O 1
ATOM 7552 N N . GLY A 1 920 ? -10.578 6.362 9.885 1.00 58.28 920 GLY A N 1
ATOM 7553 C CA . GLY A 1 920 ? -10.295 7.530 9.060 1.00 58.28 920 GLY A CA 1
ATOM 7554 C C . GLY A 1 920 ? -9.069 8.311 9.547 1.00 58.28 920 GLY A C 1
ATOM 7555 O O . GLY A 1 920 ? -8.368 7.939 10.497 1.00 58.28 920 GLY A O 1
ATOM 7556 N N . GLY A 1 921 ? -8.787 9.408 8.844 1.00 72.44 921 GLY A N 1
ATOM 7557 C CA . GLY A 1 921 ? -7.607 10.234 9.078 1.00 72.44 921 GLY A CA 1
ATOM 7558 C C . GLY A 1 921 ? -7.462 10.667 10.538 1.00 72.44 921 GLY A C 1
ATOM 7559 O O . GLY A 1 921 ? -8.439 10.966 11.233 1.00 72.44 921 GLY A O 1
ATOM 7560 N N . LEU A 1 922 ? -6.213 10.696 10.999 1.00 84.06 922 LEU A N 1
ATOM 7561 C CA . LEU A 1 922 ? -5.846 11.407 12.216 1.00 84.06 922 LEU A CA 1
ATOM 7562 C C . LEU A 1 922 ? -6.277 12.872 12.060 1.00 84.06 922 LEU A C 1
ATOM 7564 O O . LEU A 1 922 ? -5.803 13.545 11.151 1.00 84.06 922 LEU A O 1
ATOM 7568 N N . ILE A 1 923 ? -7.133 13.352 12.955 1.00 85.19 923 ILE A N 1
ATOM 7569 C CA . ILE A 1 923 ? -7.627 14.734 12.932 1.00 85.19 923 ILE A CA 1
ATOM 7570 C C . ILE A 1 923 ? -6.674 15.634 13.707 1.00 85.19 923 ILE A C 1
ATOM 7572 O O . ILE A 1 923 ? -6.250 16.683 13.231 1.00 85.19 923 ILE A O 1
ATOM 7576 N N . LYS A 1 924 ? -6.323 15.215 14.927 1.00 88.62 924 LYS A N 1
ATOM 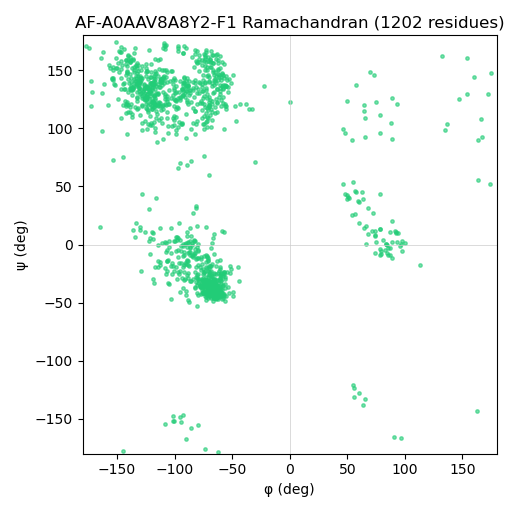7577 C CA . LYS A 1 924 ? -5.535 16.039 15.842 1.00 88.62 924 LYS A CA 1
ATOM 7578 C C . LYS A 1 924 ? -4.642 15.192 16.740 1.00 88.62 924 LYS A C 1
ATOM 7580 O O . LYS A 1 924 ? -4.970 14.059 17.103 1.00 88.62 924 LYS A O 1
ATOM 7585 N N . LYS A 1 925 ? -3.496 15.768 17.095 1.00 90.38 925 LYS A N 1
ATOM 7586 C CA . LYS A 1 925 ? -2.553 15.272 18.100 1.00 90.38 925 LYS A CA 1
ATOM 7587 C C . LYS A 1 925 ? -2.465 16.306 19.212 1.00 90.38 925 LYS A C 1
ATOM 7589 O O . LYS A 1 925 ? -2.323 17.488 18.916 1.00 90.38 925 LYS A O 1
ATOM 7594 N N . TYR A 1 926 ? -2.465 15.842 20.453 1.00 87.12 926 TYR A N 1
ATOM 7595 C CA . TYR A 1 926 ? -2.151 16.658 21.619 1.00 87.12 926 TYR A CA 1
ATOM 7596 C C . TYR A 1 926 ? -1.015 16.010 22.405 1.00 87.12 926 TYR A C 1
ATOM 7598 O O . TYR A 1 926 ? -0.784 14.795 22.335 1.00 87.12 926 TYR A O 1
ATOM 7606 N N . LYS A 1 927 ? -0.297 16.841 23.153 1.00 88.44 927 LYS A N 1
ATOM 7607 C CA . LYS A 1 927 ? 0.737 16.418 24.086 1.00 88.44 927 LYS A CA 1
ATOM 7608 C C . LYS A 1 927 ? 0.372 16.962 25.458 1.00 88.44 927 LYS A C 1
ATOM 7610 O O . LYS A 1 927 ? 0.346 18.170 25.652 1.00 88.44 927 LYS A O 1
ATOM 7615 N N . TRP A 1 928 ? 0.068 16.067 26.382 1.00 83.06 928 TRP A N 1
ATOM 7616 C CA . TRP A 1 928 ? -0.229 16.398 27.769 1.00 83.06 928 TRP A CA 1
ATOM 7617 C C . TRP A 1 928 ? 0.899 15.943 28.691 1.00 83.06 928 TRP A C 1
ATOM 7619 O O . TRP A 1 928 ? 1.822 15.242 28.265 1.00 83.06 928 TRP A O 1
ATOM 7629 N N . SER A 1 929 ? 0.807 16.301 29.974 1.00 78.06 929 SER A N 1
ATOM 7630 C CA . SER A 1 929 ? 1.656 15.681 30.990 1.00 78.06 929 SER A CA 1
ATOM 7631 C C . SER A 1 929 ? 1.314 14.190 31.125 1.00 78.06 929 SER A C 1
ATOM 7633 O O . SER A 1 929 ? 0.171 13.773 30.931 1.00 78.06 929 SER A O 1
ATOM 7635 N N . SER A 1 930 ? 2.298 13.361 31.464 1.00 77.56 930 SER A N 1
ATOM 7636 C CA . SER A 1 930 ? 2.161 11.897 31.590 1.00 77.56 930 SER A CA 1
ATOM 7637 C C . SER A 1 930 ? 1.264 11.432 32.753 1.00 77.56 930 SER A C 1
ATOM 7639 O O . SER A 1 930 ? 1.073 10.239 32.968 1.00 77.56 930 SER A O 1
ATOM 7641 N N . GLU A 1 931 ? 0.676 12.362 33.504 1.00 80.62 931 GLU A N 1
ATOM 7642 C CA . GLU A 1 931 ? -0.077 12.093 34.735 1.00 80.62 931 GLU A CA 1
ATOM 7643 C C . GLU A 1 931 ? -1.582 11.886 34.517 1.00 80.62 931 GLU A C 1
ATOM 7645 O O . GLU A 1 931 ? -2.298 11.526 35.453 1.00 80.62 931 GLU A O 1
ATOM 7650 N N . TRP A 1 932 ? -2.098 12.148 33.313 1.00 83.25 932 TRP A N 1
ATOM 7651 C CA . TRP A 1 932 ? -3.516 11.952 33.013 1.00 83.25 932 TRP A CA 1
ATOM 7652 C C . TRP A 1 932 ? -3.851 10.467 32.968 1.00 83.25 932 TRP A C 1
ATOM 7654 O O . TRP A 1 932 ? -3.322 9.709 32.159 1.00 83.25 932 TRP A O 1
ATOM 7664 N N . THR A 1 933 ? -4.747 10.037 33.852 1.00 81.44 933 THR A N 1
ATOM 7665 C CA . THR A 1 933 ? -5.048 8.615 34.071 1.00 81.44 933 THR A CA 1
ATOM 7666 C C . THR A 1 933 ? -6.400 8.175 33.537 1.00 81.44 933 THR A C 1
ATOM 7668 O O . THR A 1 933 ? -6.563 6.992 33.227 1.00 81.44 933 THR A O 1
ATOM 7671 N N . ASN A 1 934 ? -7.354 9.092 33.411 1.00 84.06 934 ASN A N 1
ATOM 7672 C CA . ASN A 1 934 ? -8.670 8.797 32.875 1.00 84.06 934 ASN A CA 1
ATOM 7673 C C . ASN A 1 934 ? -9.098 9.908 31.924 1.00 84.06 934 ASN A C 1
ATOM 7675 O O . ASN A 1 934 ? -8.900 11.082 32.226 1.00 84.06 934 ASN A O 1
ATOM 7679 N N . ILE A 1 935 ? -9.648 9.511 30.783 1.00 90.38 935 ILE A N 1
ATOM 7680 C CA . ILE A 1 935 ? -10.230 10.415 29.801 1.00 90.38 935 ILE A CA 1
ATOM 7681 C C . ILE A 1 935 ? -11.530 9.786 29.342 1.00 90.38 935 ILE A C 1
ATOM 7683 O O . ILE A 1 935 ? -11.527 8.618 28.943 1.00 90.38 935 ILE A O 1
ATOM 7687 N N . LYS A 1 936 ? -12.615 10.551 29.385 1.00 93.19 936 LYS A N 1
ATOM 7688 C CA . LYS A 1 936 ? -13.937 10.094 28.976 1.00 93.19 936 LYS A CA 1
ATOM 7689 C C . LYS A 1 936 ? -14.701 11.210 28.265 1.00 93.19 936 LYS A C 1
ATOM 7691 O O . LYS A 1 936 ? -15.094 12.178 28.914 1.00 93.19 936 LYS A O 1
ATOM 7696 N N . PRO A 1 937 ? -14.968 11.062 26.959 1.00 94.81 937 PRO A N 1
ATOM 7697 C CA . PRO A 1 937 ? -15.964 11.874 26.281 1.00 94.81 937 PRO A CA 1
ATOM 7698 C C . PRO A 1 937 ? -17.354 11.628 26.878 1.00 94.81 937 PRO A C 1
ATOM 7700 O O . PRO A 1 937 ? -17.706 10.489 27.190 1.00 94.81 937 PRO A O 1
ATOM 7703 N N . PHE A 1 938 ? -18.154 12.681 26.998 1.00 95.12 938 PHE A N 1
ATOM 7704 C CA . PHE A 1 938 ? -19.548 12.606 27.421 1.00 95.12 938 PHE A CA 1
ATOM 7705 C C . PHE A 1 938 ? -20.388 13.686 26.732 1.00 95.12 938 PHE A C 1
ATOM 7707 O O . PHE A 1 938 ? -19.872 14.570 26.045 1.00 95.12 938 PHE A O 1
ATOM 7714 N N . GLN A 1 939 ? -21.704 13.586 26.875 1.00 94.19 939 GLN A N 1
ATOM 7715 C CA . GLN A 1 939 ? -22.666 14.490 26.258 1.00 94.19 939 GLN A CA 1
ATOM 7716 C C . GLN A 1 939 ? -23.645 14.967 27.322 1.00 94.19 939 GLN A C 1
ATOM 7718 O O . GLN A 1 939 ? -24.054 14.158 28.142 1.00 94.19 939 GLN A O 1
ATOM 7723 N N . VAL A 1 940 ? -24.019 16.247 27.289 1.00 94.12 940 VAL A N 1
ATOM 7724 C CA . VAL A 1 940 ? -25.132 16.808 28.070 1.00 94.12 940 VAL A CA 1
ATOM 7725 C C . VAL A 1 940 ? -26.039 17.564 27.106 1.00 94.12 940 VAL A C 1
ATOM 7727 O O . VAL A 1 940 ? -25.592 18.485 26.417 1.00 94.12 940 VAL A O 1
ATOM 7730 N N . GLY A 1 941 ? -27.301 17.146 26.995 1.00 91.06 941 GLY A N 1
ATOM 7731 C CA . GLY A 1 941 ? -28.187 17.634 25.935 1.00 91.06 941 GLY A CA 1
ATOM 7732 C C . GLY A 1 941 ? -27.567 17.384 24.556 1.00 91.06 941 GLY A C 1
ATOM 7733 O O . GLY A 1 941 ? -27.194 16.259 24.249 1.00 91.06 941 GLY A O 1
ATOM 7734 N N . ASN A 1 942 ? -27.394 18.431 23.745 1.00 87.25 942 ASN A N 1
ATOM 7735 C CA . ASN A 1 942 ? -26.735 18.359 22.429 1.00 87.25 942 ASN A CA 1
ATOM 7736 C C . ASN A 1 942 ? -25.258 18.808 22.444 1.00 87.25 942 ASN A C 1
ATOM 7738 O O . ASN A 1 942 ? -24.645 18.947 21.385 1.00 87.25 942 ASN A O 1
ATOM 7742 N N . LYS A 1 943 ? -24.684 19.081 23.624 1.00 91.81 943 LYS A N 1
ATOM 7743 C CA . LYS A 1 943 ? -23.298 19.545 23.779 1.00 91.81 943 LYS A CA 1
ATOM 7744 C C . LYS A 1 943 ? -22.386 18.385 24.169 1.00 91.81 943 LYS A C 1
ATOM 7746 O O . LYS A 1 943 ? -22.767 17.525 24.960 1.00 91.81 943 LYS A O 1
ATOM 7751 N N . HIS A 1 944 ? -21.173 18.383 23.624 1.00 94.44 944 HIS A N 1
ATOM 7752 C CA . HIS A 1 944 ? -20.174 17.343 23.850 1.00 94.44 944 HIS A CA 1
ATOM 7753 C C . HIS A 1 944 ? -18.986 17.892 24.637 1.00 94.44 944 HIS A C 1
ATOM 7755 O O . HIS A 1 944 ? -18.524 19.008 24.388 1.00 94.44 944 HIS A O 1
ATOM 7761 N N . TYR A 1 945 ? -18.492 17.079 25.563 1.00 95.25 945 TYR A N 1
ATOM 7762 C CA . TYR A 1 945 ? -17.452 17.437 26.515 1.00 95.25 945 TYR A CA 1
ATOM 7763 C C . TYR A 1 945 ? -16.462 16.287 26.682 1.00 95.25 945 TYR A C 1
ATOM 7765 O O . TYR A 1 945 ? -16.798 15.123 26.457 1.00 95.25 945 TYR A O 1
ATOM 7773 N N . ASN A 1 946 ? -15.253 16.604 27.129 1.00 95.12 946 ASN A N 1
ATOM 7774 C CA . ASN A 1 946 ? -14.254 15.617 27.506 1.00 95.12 946 ASN A CA 1
ATOM 7775 C C . ASN A 1 946 ? -13.891 15.780 28.980 1.00 95.12 946 ASN A C 1
ATOM 7777 O O . ASN A 1 946 ? -13.466 16.852 29.399 1.00 95.12 946 ASN A O 1
ATOM 7781 N N . PHE A 1 947 ? -14.069 14.716 29.758 1.00 95.19 947 PHE A N 1
ATOM 7782 C CA . PHE A 1 947 ? -13.654 14.643 31.152 1.00 95.19 947 PHE A CA 1
ATOM 7783 C C . PHE A 1 947 ? -12.239 14.079 31.241 1.00 95.19 947 PHE A C 1
ATOM 7785 O O . PHE A 1 947 ? -11.970 13.006 30.698 1.00 95.19 947 PHE A O 1
ATOM 7792 N N . GLU A 1 948 ? -11.359 14.747 31.975 1.00 92.75 948 GLU A N 1
ATOM 7793 C CA . GLU A 1 948 ? -9.976 14.335 32.195 1.00 92.75 948 GLU A CA 1
ATOM 7794 C C . GLU A 1 948 ? -9.687 14.269 33.696 1.00 92.75 948 GLU A C 1
ATOM 7796 O O . GLU A 1 948 ? -10.043 15.178 34.440 1.00 92.75 948 GLU A O 1
ATOM 7801 N N . TYR A 1 949 ? -9.026 13.203 34.161 1.00 91.56 949 TYR A N 1
ATOM 7802 C CA . TYR A 1 949 ? -8.666 13.034 35.573 1.00 91.56 949 TYR A CA 1
ATOM 7803 C C . TYR A 1 949 ? -7.239 12.519 35.779 1.00 91.56 949 TYR A C 1
ATOM 7805 O O . TYR A 1 949 ? -6.804 11.522 35.179 1.00 91.56 949 TYR A O 1
ATOM 7813 N N . LYS A 1 950 ? -6.522 13.173 36.695 1.00 90.44 950 LYS A N 1
ATOM 7814 C CA . LYS A 1 950 ? -5.199 12.775 37.185 1.00 90.44 950 LYS A CA 1
ATOM 7815 C C . LYS A 1 950 ? -5.319 12.071 38.534 1.00 90.44 950 LYS A C 1
ATOM 7817 O O . LYS A 1 950 ? -5.511 12.717 39.559 1.00 90.44 950 LYS A O 1
ATOM 7822 N N . ASN A 1 951 ? -5.117 10.757 38.563 1.00 86.56 951 ASN A N 1
ATOM 7823 C CA . ASN A 1 951 ? -5.265 9.957 39.781 1.00 86.56 951 ASN A CA 1
ATOM 7824 C C . ASN A 1 951 ? -4.317 10.369 40.915 1.00 86.56 951 ASN A C 1
ATOM 7826 O O . ASN A 1 951 ? -4.706 10.341 42.081 1.00 86.56 951 ASN A O 1
ATOM 7830 N N . ASN A 1 952 ? -3.092 10.773 40.570 1.00 85.75 952 ASN A N 1
ATOM 7831 C CA . ASN A 1 952 ? -2.037 11.060 41.547 1.00 85.75 952 ASN A CA 1
ATOM 7832 C C . ASN A 1 952 ? -2.190 12.435 42.202 1.00 85.75 952 ASN A C 1
ATOM 7834 O O . ASN A 1 952 ? -1.786 12.621 43.349 1.00 85.75 952 ASN A O 1
ATOM 7838 N N . THR A 1 953 ? -2.772 13.398 41.487 1.00 89.62 953 THR A N 1
ATOM 7839 C CA . THR A 1 953 ? -2.981 14.755 42.006 1.00 89.62 953 THR A CA 1
ATOM 7840 C C . THR A 1 953 ? -4.418 14.982 42.440 1.00 89.62 953 THR A C 1
ATOM 7842 O O . THR A 1 953 ? -4.642 15.804 43.313 1.00 89.62 953 THR A O 1
ATOM 7845 N N . GLY A 1 954 ? -5.383 14.247 41.885 1.00 90.19 954 GLY A N 1
ATOM 7846 C CA . GLY A 1 954 ? -6.810 14.472 42.091 1.00 90.19 954 GLY A CA 1
ATOM 7847 C C . GLY A 1 954 ? -7.411 15.541 41.170 1.00 90.19 954 GLY A C 1
ATOM 7848 O O . GLY A 1 954 ? -8.605 15.810 41.263 1.00 90.19 954 GLY A O 1
ATOM 7849 N N . ARG A 1 955 ? -6.613 16.141 40.278 1.00 91.94 955 ARG A N 1
ATOM 7850 C CA . ARG A 1 955 ? -7.079 17.181 39.354 1.00 91.94 955 ARG A CA 1
ATOM 7851 C C . ARG A 1 955 ? -8.049 16.612 38.319 1.00 91.94 955 ARG A C 1
ATOM 7853 O O . ARG A 1 955 ? -7.777 15.563 37.728 1.00 91.94 955 ARG A O 1
ATOM 7860 N N . VAL A 1 956 ? -9.130 17.345 38.082 1.00 93.31 956 VAL A N 1
ATOM 7861 C CA . VAL A 1 956 ? -10.130 17.106 37.042 1.00 93.31 956 VAL A CA 1
ATOM 7862 C C . VAL A 1 956 ? -10.216 18.324 36.142 1.00 93.31 956 VAL A C 1
ATOM 7864 O O . VAL A 1 956 ? -10.429 19.424 36.646 1.00 93.31 956 VAL A O 1
ATOM 7867 N N . ASP A 1 957 ? -10.160 18.108 34.834 1.00 92.88 957 ASP A N 1
ATOM 7868 C CA . ASP A 1 957 ? -10.450 19.138 33.840 1.00 92.88 957 ASP A CA 1
ATOM 7869 C C . ASP A 1 957 ? -11.623 18.663 32.963 1.00 92.88 957 ASP A C 1
ATOM 7871 O O . ASP A 1 957 ? -11.709 17.489 32.595 1.00 92.88 957 ASP A O 1
ATOM 7875 N N . ILE A 1 958 ? -12.548 19.571 32.642 1.00 93.69 958 ILE A N 1
ATOM 7876 C CA . ILE A 1 958 ? -13.649 19.332 31.700 1.00 93.69 958 ILE A CA 1
ATOM 7877 C C . ILE A 1 958 ? -13.486 20.291 30.533 1.00 93.69 958 ILE A C 1
ATOM 7879 O O . ILE A 1 958 ? -13.522 21.510 30.711 1.00 93.69 958 ILE A O 1
ATOM 7883 N N . LEU A 1 959 ? -13.300 19.735 29.342 1.00 93.62 959 LEU A N 1
ATOM 7884 C CA . LEU A 1 959 ? -13.053 20.481 28.117 1.00 93.62 959 LEU A CA 1
ATOM 7885 C C . LEU A 1 959 ? -14.293 20.460 27.225 1.00 93.62 959 LEU A C 1
ATOM 7887 O O . LEU A 1 959 ? -15.033 19.473 27.192 1.00 93.62 959 LEU A O 1
ATOM 7891 N N . SER A 1 960 ? -14.496 21.534 26.467 1.00 91.75 960 SER A N 1
ATOM 7892 C CA . SER A 1 960 ? -15.439 21.532 25.346 1.00 91.75 960 SER A CA 1
ATOM 7893 C C . SER A 1 960 ? -14.951 20.608 24.222 1.00 91.75 960 SER A C 1
ATOM 7895 O O . SER A 1 960 ? -13.755 20.334 24.095 1.00 91.75 960 SER A O 1
ATOM 7897 N N . MET A 1 961 ? -15.866 20.116 23.384 1.00 92.25 961 MET A N 1
ATOM 7898 C CA . MET A 1 961 ? -15.518 19.405 22.150 1.00 92.25 961 MET A CA 1
ATOM 7899 C C . MET A 1 961 ? -16.089 20.125 20.932 1.00 92.25 961 MET A C 1
ATOM 7901 O O . MET A 1 961 ? -17.262 20.502 20.899 1.00 92.25 961 MET A O 1
ATOM 7905 N N . HIS A 1 962 ? -15.257 20.298 19.911 1.00 89.56 962 HIS A N 1
ATOM 7906 C CA . HIS A 1 962 ? -15.636 20.937 18.658 1.00 89.56 962 HIS A CA 1
ATOM 7907 C C . HIS A 1 962 ? -16.420 19.980 17.744 1.00 89.56 962 HIS A C 1
ATOM 7909 O O . HIS A 1 962 ? -16.406 18.757 17.900 1.00 89.56 962 HIS A O 1
ATOM 7915 N N . LYS A 1 963 ? -17.118 20.544 16.747 1.00 87.31 963 LYS A N 1
ATOM 7916 C CA . LYS A 1 963 ? -17.950 19.781 15.792 1.00 87.31 963 LYS A CA 1
ATOM 7917 C C . LYS A 1 963 ? -17.149 18.785 14.943 1.00 87.31 963 LYS A C 1
ATOM 7919 O O . LYS A 1 963 ? -17.719 17.812 14.449 1.00 87.31 963 LYS A O 1
ATOM 7924 N N . ASP A 1 964 ? -15.854 19.029 14.767 1.00 85.12 964 ASP A N 1
ATOM 7925 C CA . ASP A 1 964 ? -14.913 18.160 14.053 1.00 85.12 964 ASP A CA 1
ATOM 7926 C C . ASP A 1 964 ? -14.366 17.013 14.924 1.00 85.12 964 ASP A C 1
ATOM 7928 O O . ASP A 1 964 ? -13.526 16.238 14.470 1.00 85.12 964 ASP A O 1
ATOM 7932 N N . GLY A 1 965 ? -14.841 16.895 16.168 1.00 88.00 965 GLY A N 1
ATOM 7933 C CA . GLY A 1 965 ? -14.409 15.885 17.121 1.00 88.00 965 GLY A CA 1
ATOM 7934 C C . GLY A 1 965 ? -13.193 16.280 17.948 1.00 88.00 965 GLY A C 1
ATOM 7935 O O . GLY A 1 965 ? -12.875 15.548 18.883 1.00 88.00 965 GLY A O 1
ATOM 7936 N N . SER A 1 966 ? -12.502 17.384 17.656 1.00 89.94 966 SER A N 1
ATOM 7937 C CA . SER A 1 966 ? -11.313 17.764 18.415 1.00 89.94 966 SER A CA 1
ATOM 7938 C C . SER A 1 966 ? -11.672 18.359 19.785 1.00 89.94 966 SER A C 1
ATOM 7940 O O . SER A 1 966 ? -12.784 18.837 20.012 1.00 89.94 966 SER A O 1
ATOM 7942 N N . LEU A 1 967 ? -10.719 18.332 20.716 1.00 89.44 967 LEU A N 1
ATOM 7943 C CA . LEU A 1 967 ? -10.856 18.966 22.030 1.00 89.44 967 LEU A CA 1
ATOM 7944 C C . LEU A 1 967 ? -10.691 20.478 21.894 1.00 89.44 967 LEU A C 1
ATOM 7946 O O . LEU A 1 967 ? -9.784 20.922 21.181 1.00 89.44 967 LEU A O 1
ATOM 7950 N N . GLY A 1 968 ? -11.567 21.218 22.567 1.00 89.31 968 GLY A N 1
ATOM 7951 C CA . GLY A 1 968 ? -11.521 22.666 22.707 1.00 89.31 968 GLY A CA 1
ATOM 7952 C C . GLY A 1 968 ? -10.941 23.097 24.050 1.00 89.31 968 GLY A C 1
ATOM 7953 O O . GLY A 1 968 ? -10.113 22.405 24.641 1.00 89.31 968 GLY A O 1
ATOM 7954 N N . GLU A 1 969 ? -11.360 24.266 24.523 1.00 88.94 969 GLU A N 1
ATOM 7955 C CA . GLU A 1 969 ? -10.863 24.862 25.764 1.00 88.94 969 GLU A CA 1
ATOM 7956 C C . GLU A 1 969 ? -11.361 24.140 27.026 1.00 88.94 969 GLU A C 1
ATOM 7958 O O . GLU A 1 969 ? -12.439 23.532 27.039 1.00 88.94 969 GLU A O 1
ATOM 7963 N N . THR A 1 970 ? -10.573 24.229 28.103 1.00 92.94 970 THR A N 1
ATOM 7964 C CA . THR A 1 970 ? -10.979 23.796 29.444 1.00 92.94 970 THR A CA 1
ATOM 7965 C C . THR A 1 970 ? -12.024 24.757 29.994 1.00 92.94 970 THR A C 1
ATOM 7967 O O . THR A 1 970 ? -11.717 25.915 30.253 1.00 92.94 970 THR A O 1
ATOM 7970 N N . LEU A 1 971 ? -13.235 24.255 30.218 1.00 91.69 971 LEU A N 1
ATOM 7971 C CA . LEU A 1 971 ? -14.354 25.028 30.750 1.00 91.69 971 LEU A CA 1
ATOM 7972 C C . LEU A 1 971 ? -14.406 24.985 32.276 1.00 91.69 971 LEU A C 1
ATOM 7974 O O . LEU A 1 971 ? -14.681 25.995 32.912 1.00 91.69 971 LEU A O 1
ATOM 7978 N N . HIS A 1 972 ? -14.129 23.817 32.862 1.00 94.88 972 HIS A N 1
ATOM 7979 C CA . HIS A 1 972 ? -14.210 23.615 34.310 1.00 94.88 972 HIS A CA 1
ATOM 7980 C C . HIS A 1 972 ? -12.975 22.888 34.822 1.00 94.88 972 HIS A C 1
ATOM 7982 O O . HIS A 1 972 ? -12.458 21.982 34.165 1.00 94.88 972 HIS A O 1
ATOM 7988 N N . LYS A 1 973 ? -12.522 23.268 36.016 1.00 94.25 973 LYS A N 1
ATOM 7989 C CA . LYS A 1 973 ? -11.441 22.602 36.745 1.00 94.25 973 LYS A CA 1
ATOM 7990 C C . LYS A 1 973 ? -11.934 22.267 38.141 1.00 94.25 973 LYS A C 1
ATOM 7992 O O . LYS A 1 973 ? -12.529 23.110 38.807 1.00 94.25 973 LYS A O 1
ATOM 7997 N N . HIS A 1 974 ? -11.659 21.055 38.597 1.00 92.31 974 HIS A N 1
ATOM 7998 C CA . HIS A 1 974 ? -11.960 20.635 39.958 1.00 92.31 974 HIS A CA 1
ATOM 7999 C C . HIS A 1 974 ? -10.757 19.947 40.590 1.00 92.31 974 HIS A C 1
ATOM 8001 O O . HIS A 1 974 ? -9.917 19.350 39.914 1.00 92.31 974 HIS A O 1
ATOM 8007 N N . GLN A 1 975 ? -10.710 19.994 41.916 1.00 94.44 975 GLN A N 1
ATOM 8008 C CA . GLN A 1 975 ? -9.720 19.293 42.711 1.00 94.44 975 GLN A CA 1
ATOM 8009 C C . GLN A 1 975 ? -10.436 18.258 43.575 1.00 94.44 975 GLN A C 1
ATOM 8011 O O . GLN A 1 975 ? -11.183 18.597 44.490 1.00 94.44 975 GLN A O 1
ATOM 8016 N N . TRP A 1 976 ? -10.258 16.982 43.251 1.00 92.88 976 TRP A N 1
ATOM 8017 C CA . TRP A 1 976 ? -10.893 15.869 43.951 1.00 92.88 976 TRP A CA 1
ATOM 8018 C C . TRP A 1 976 ? -9.894 15.094 44.798 1.00 92.88 976 TRP A C 1
ATOM 8020 O O . TRP A 1 976 ? -8.680 15.279 44.721 1.00 92.88 976 TRP A O 1
ATOM 8030 N N . SER A 1 977 ? -10.417 14.171 45.603 1.00 90.94 977 SER A N 1
ATOM 8031 C CA . SER A 1 977 ? -9.582 13.171 46.252 1.00 90.94 977 SER A CA 1
ATOM 8032 C C . SER A 1 977 ? -8.888 12.278 45.214 1.00 90.94 977 SER A C 1
ATOM 8034 O O . SER A 1 977 ? -9.414 11.987 44.137 1.00 90.94 977 SER A O 1
ATOM 8036 N N . LYS A 1 978 ? -7.677 11.835 45.549 1.00 92.12 978 LYS A N 1
ATOM 8037 C CA . LYS A 1 978 ? -6.875 10.899 44.749 1.00 92.12 978 LYS A CA 1
ATOM 8038 C C . LYS A 1 978 ? -7.507 9.502 44.750 1.00 92.12 978 LYS A C 1
ATOM 8040 O O . LYS A 1 978 ? -8.244 9.164 45.683 1.00 92.12 978 LYS A O 1
ATOM 8045 N N . GLY A 1 979 ? -7.177 8.667 43.769 1.00 88.19 979 GLY A N 1
ATOM 8046 C CA . GLY A 1 979 ? -7.530 7.241 43.768 1.00 88.19 979 GLY A CA 1
ATOM 8047 C C . GLY A 1 979 ? -8.826 6.866 43.039 1.00 88.19 979 GLY A C 1
ATOM 8048 O O . GLY A 1 979 ? -9.277 5.733 43.184 1.00 88.19 979 GLY A O 1
ATOM 8049 N N . TRP A 1 980 ? -9.473 7.759 42.281 1.00 90.06 980 TRP A N 1
ATOM 8050 C CA . TRP A 1 980 ? -10.648 7.360 41.492 1.00 90.06 980 TRP A CA 1
ATOM 8051 C C . TRP A 1 980 ? -10.235 6.437 40.339 1.00 90.06 980 TRP A C 1
ATOM 8053 O O . TRP A 1 980 ? -9.577 6.837 39.383 1.00 90.06 980 TRP A O 1
ATOM 8063 N N . THR A 1 981 ? -10.639 5.173 40.438 1.00 87.38 981 THR A N 1
ATOM 8064 C CA . THR A 1 981 ? -10.214 4.095 39.529 1.00 87.38 981 THR A CA 1
ATOM 8065 C C . THR A 1 981 ? -11.140 3.883 38.335 1.00 87.38 981 THR A C 1
ATOM 8067 O O . THR A 1 981 ? -10.720 3.309 37.335 1.00 87.38 981 THR A O 1
ATOM 8070 N N . THR A 1 982 ? -12.410 4.287 38.436 1.00 89.19 982 THR A N 1
ATOM 8071 C CA . THR A 1 982 ? -13.406 4.155 37.360 1.00 89.19 982 THR A CA 1
ATOM 8072 C C . THR A 1 982 ? -14.239 5.425 37.269 1.00 89.19 982 THR A C 1
ATOM 8074 O O . THR A 1 982 ? -14.624 5.990 38.295 1.00 89.19 982 THR A O 1
ATOM 8077 N N . THR A 1 983 ? -14.529 5.830 36.036 1.00 92.25 983 THR A N 1
ATOM 8078 C CA . THR A 1 983 ? -15.370 6.978 35.688 1.00 92.25 983 THR A CA 1
ATOM 8079 C C . THR A 1 983 ? -16.235 6.552 34.512 1.00 92.25 983 THR A C 1
ATOM 8081 O O . THR A 1 983 ? -15.698 6.227 33.454 1.00 92.25 983 THR A O 1
ATOM 8084 N N . GLU A 1 984 ? -17.552 6.545 34.690 1.00 93.81 984 GLU A N 1
ATOM 8085 C CA . GLU A 1 984 ? -18.509 6.225 33.630 1.00 93.81 984 GLU A CA 1
ATOM 8086 C C . GLU A 1 984 ? -19.588 7.300 33.555 1.00 93.81 984 GLU A C 1
ATOM 8088 O O . GLU A 1 984 ? -20.024 7.820 34.580 1.00 93.81 984 GLU A O 1
ATOM 8093 N N . PHE A 1 985 ? -20.044 7.588 32.340 1.00 95.44 985 PHE A N 1
ATOM 8094 C CA . PHE A 1 985 ? -21.176 8.471 32.093 1.00 95.44 985 PHE A CA 1
ATOM 8095 C C . PHE A 1 985 ? -22.344 7.660 31.544 1.00 95.44 985 PHE A C 1
ATOM 8097 O O . PHE A 1 985 ? -22.149 6.726 30.765 1.00 95.44 985 PHE A O 1
ATOM 8104 N N . TYR A 1 986 ? -23.558 8.012 31.946 1.00 94.94 986 TYR A N 1
ATOM 8105 C CA . TYR A 1 986 ? -24.783 7.405 31.433 1.00 94.94 986 TYR A CA 1
ATOM 8106 C C . TYR A 1 986 ? -25.918 8.420 31.444 1.00 94.94 986 TYR A C 1
ATOM 8108 O O . TYR A 1 986 ? -25.883 9.407 32.177 1.00 94.94 986 TYR A O 1
ATOM 8116 N N . ILE A 1 987 ? -26.910 8.180 30.591 1.00 94.25 987 ILE A N 1
ATOM 8117 C CA . ILE A 1 987 ? -28.047 9.073 30.398 1.00 94.25 987 ILE A CA 1
ATOM 8118 C C . ILE A 1 987 ? -29.308 8.318 30.793 1.00 94.25 987 ILE A C 1
ATOM 8120 O O . ILE A 1 987 ? -29.527 7.217 30.291 1.00 94.25 987 ILE A O 1
ATOM 8124 N N . ILE A 1 988 ? -30.118 8.912 31.666 1.00 94.00 988 ILE A N 1
ATOM 8125 C CA . ILE A 1 988 ? -31.451 8.423 32.034 1.00 94.00 988 ILE A CA 1
ATOM 8126 C C . ILE A 1 988 ? -32.420 9.577 31.826 1.00 94.00 988 ILE A C 1
ATOM 8128 O O . ILE A 1 988 ? -32.193 10.669 32.341 1.00 94.00 988 ILE A O 1
ATOM 8132 N N . ASN A 1 989 ? -33.470 9.354 31.033 1.00 91.25 989 ASN A N 1
ATOM 8133 C CA . ASN A 1 989 ? -34.495 10.362 30.732 1.00 91.25 989 ASN A CA 1
ATOM 8134 C C . ASN A 1 989 ? -33.907 11.713 30.265 1.00 91.25 989 ASN A C 1
ATOM 8136 O O . ASN A 1 989 ? -34.344 12.777 30.686 1.00 91.25 989 ASN A O 1
ATOM 8140 N N . GLY A 1 990 ? -32.861 11.670 29.429 1.00 90.75 990 GLY A N 1
ATOM 8141 C CA . GLY A 1 990 ? -32.175 12.861 28.902 1.00 90.75 990 GLY A CA 1
ATOM 8142 C C . GLY A 1 990 ? -31.193 13.537 29.868 1.00 90.75 990 GLY A C 1
ATOM 8143 O O . GLY A 1 990 ? -30.407 14.383 29.443 1.00 90.75 990 GLY A O 1
ATOM 8144 N N . ILE A 1 991 ? -31.163 13.133 31.139 1.00 95.12 991 ILE A N 1
ATOM 8145 C CA . ILE A 1 991 ? -30.248 13.668 32.149 1.00 95.12 991 ILE A CA 1
ATOM 8146 C C . ILE A 1 991 ? -28.969 12.840 32.161 1.00 95.12 991 ILE A C 1
ATOM 8148 O O . ILE A 1 991 ? -29.004 11.611 32.204 1.00 95.12 991 ILE A O 1
ATOM 8152 N N . THR A 1 992 ? -27.827 13.523 32.142 1.00 97.06 992 THR A N 1
ATOM 8153 C CA . THR A 1 992 ? -26.510 12.881 32.178 1.00 97.06 992 THR A CA 1
ATOM 8154 C C . THR A 1 992 ? -26.015 12.756 33.608 1.00 97.06 992 THR A C 1
ATOM 8156 O O . THR A 1 992 ? -26.015 13.727 34.363 1.00 97.06 992 THR A O 1
ATOM 8159 N N . TYR A 1 993 ? -25.540 11.568 33.957 1.00 97.12 993 TYR A N 1
ATOM 8160 C CA . TYR A 1 993 ? -24.981 11.246 35.259 1.00 97.12 993 TYR A CA 1
ATOM 8161 C C . TYR A 1 993 ? -23.535 10.786 35.121 1.00 97.12 993 TYR A C 1
ATOM 8163 O O . TYR A 1 993 ? -23.173 10.088 34.172 1.00 97.12 993 TYR A O 1
ATOM 8171 N N . LEU A 1 994 ? -22.723 11.154 36.104 1.00 96.69 994 LEU A N 1
ATOM 8172 C CA . LEU A 1 994 ? -21.345 10.723 36.265 1.00 96.69 994 LEU A CA 1
ATOM 8173 C C . LEU A 1 994 ? -21.254 9.744 37.437 1.00 96.69 994 LEU A C 1
ATOM 8175 O O . LEU A 1 994 ? -21.536 10.113 38.574 1.00 96.69 994 LEU A O 1
ATOM 8179 N N . LEU A 1 995 ? -20.805 8.518 37.176 1.00 94.81 995 LEU A N 1
ATOM 8180 C CA . LEU A 1 995 ? -20.467 7.521 38.189 1.00 94.81 995 LEU A CA 1
ATOM 8181 C C . LEU A 1 995 ? -18.958 7.480 38.401 1.00 94.81 995 LEU A C 1
ATOM 8183 O O . LEU A 1 995 ? -18.181 7.330 37.458 1.00 94.81 995 LEU A O 1
ATOM 8187 N N . LEU A 1 996 ? -18.554 7.543 39.665 1.00 92.62 996 LEU A N 1
ATOM 8188 C CA . LEU A 1 996 ? -17.169 7.456 40.104 1.00 92.62 996 LEU A CA 1
ATOM 8189 C C . LEU A 1 996 ? -17.013 6.301 41.087 1.00 92.62 996 LEU A C 1
ATOM 8191 O O . LEU A 1 996 ? -17.779 6.197 42.045 1.00 92.62 996 LEU A O 1
ATOM 8195 N N . LEU A 1 997 ? -15.994 5.466 40.884 1.00 90.25 997 LEU A N 1
ATOM 8196 C CA . LEU A 1 997 ? -15.621 4.401 41.817 1.00 90.25 997 LEU A CA 1
ATOM 8197 C C . LEU A 1 997 ? -14.156 4.533 42.224 1.00 90.25 997 LEU A C 1
ATOM 8199 O O . LEU A 1 997 ? -13.246 4.510 41.387 1.00 90.25 997 LEU A O 1
ATOM 8203 N N . LYS A 1 998 ? -13.929 4.583 43.531 1.00 89.75 998 LYS A N 1
ATOM 8204 C CA . LYS A 1 998 ? -12.613 4.454 44.146 1.00 89.75 998 LYS A CA 1
ATOM 8205 C C . LYS A 1 998 ? -12.485 3.041 44.702 1.00 89.75 998 LYS A C 1
ATOM 8207 O O . LYS A 1 998 ? -13.081 2.746 45.730 1.00 89.75 998 LYS A O 1
ATOM 8212 N N . ARG A 1 999 ? -11.767 2.162 43.991 1.00 83.06 999 ARG A N 1
ATOM 8213 C CA . ARG A 1 999 ? -11.708 0.724 44.304 1.00 83.06 999 ARG A CA 1
ATOM 8214 C C . ARG A 1 999 ? -11.128 0.454 45.693 1.00 83.06 999 ARG A C 1
ATOM 8216 O O . ARG A 1 999 ? -11.701 -0.349 46.414 1.00 83.06 999 ARG A O 1
ATOM 8223 N N . ASP A 1 1000 ? -10.071 1.170 46.068 1.00 80.44 1000 ASP A N 1
ATOM 8224 C CA . ASP A 1 1000 ? -9.318 0.894 47.301 1.00 80.44 1000 ASP A CA 1
ATOM 8225 C C . ASP A 1 1000 ? -10.047 1.357 48.567 1.00 80.44 1000 ASP A C 1
ATOM 8227 O O . ASP A 1 1000 ? -9.904 0.752 49.619 1.00 80.44 1000 ASP A O 1
ATOM 8231 N N . SER A 1 1001 ? -10.845 2.426 48.473 1.00 81.00 1001 SER A N 1
ATOM 8232 C CA . SER A 1 1001 ? -11.652 2.918 49.601 1.00 81.00 1001 SER A CA 1
ATOM 8233 C C . SER A 1 1001 ? -13.134 2.578 49.469 1.00 81.00 1001 SER A C 1
ATOM 8235 O O . SER A 1 1001 ? -13.939 3.055 50.262 1.00 81.00 1001 SER A O 1
ATOM 8237 N N . GLU A 1 1002 ? -13.503 1.848 48.416 1.00 80.19 1002 GLU A N 1
ATOM 8238 C CA . GLU A 1 1002 ? -14.852 1.338 48.153 1.00 80.19 1002 GLU A CA 1
ATOM 8239 C C . GLU A 1 1002 ? -15.942 2.412 48.089 1.00 80.19 1002 GLU A C 1
ATOM 8241 O O . GLU A 1 1002 ? -17.124 2.162 48.322 1.00 80.19 1002 GLU A O 1
ATOM 8246 N N . ILE A 1 1003 ? -15.563 3.638 47.737 1.00 87.81 1003 ILE A N 1
ATOM 8247 C CA . ILE A 1 1003 ? -16.512 4.740 47.613 1.00 87.81 1003 ILE A CA 1
ATOM 8248 C C . ILE A 1 1003 ? -17.047 4.749 46.187 1.00 87.81 1003 ILE A C 1
ATOM 8250 O O . ILE A 1 1003 ? -16.278 4.878 45.230 1.00 87.81 1003 ILE A O 1
ATOM 8254 N N . LEU A 1 1004 ? -18.371 4.681 46.062 1.00 89.94 1004 LEU A N 1
ATOM 8255 C CA . LEU A 1 1004 ? -19.085 4.978 44.828 1.00 89.94 1004 LEU A CA 1
ATOM 8256 C C . LEU A 1 1004 ? -19.832 6.303 44.986 1.00 89.94 1004 LEU A C 1
ATOM 8258 O O . LEU A 1 1004 ? -20.558 6.506 45.963 1.00 89.94 1004 LEU A O 1
ATOM 8262 N N . LYS A 1 1005 ? -19.648 7.204 44.020 1.00 93.19 1005 LYS A N 1
ATOM 8263 C CA . LYS A 1 1005 ? -20.395 8.460 43.909 1.00 93.19 1005 LYS A CA 1
ATOM 8264 C C . LYS A 1 1005 ? -21.120 8.528 42.578 1.00 93.19 1005 LYS A C 1
ATOM 8266 O O . LYS A 1 1005 ? -20.587 8.081 41.565 1.00 93.19 1005 LYS A O 1
ATOM 8271 N N . ILE A 1 1006 ? -22.304 9.123 42.595 1.00 95.19 1006 ILE A N 1
ATOM 8272 C CA . ILE A 1 1006 ? -23.054 9.483 41.399 1.00 95.19 1006 ILE A CA 1
ATOM 8273 C C . ILE A 1 1006 ? -23.366 10.968 41.482 1.00 95.19 1006 ILE A C 1
ATOM 8275 O O . ILE A 1 1006 ? -23.942 11.419 42.470 1.00 95.19 1006 ILE A O 1
ATOM 8279 N N . HIS A 1 1007 ? -22.985 11.701 40.444 1.00 96.56 1007 HIS A N 1
ATOM 8280 C CA . HIS A 1 1007 ? -23.308 13.108 40.267 1.00 96.56 1007 HIS A CA 1
ATOM 8281 C C . HIS A 1 1007 ? -24.262 13.285 39.090 1.00 96.56 1007 HIS A C 1
ATOM 8283 O O . HIS A 1 1007 ? -24.113 12.611 38.071 1.00 96.56 1007 HIS A O 1
ATOM 8289 N N . LYS A 1 1008 ? -25.210 14.211 39.210 1.00 96.75 1008 LYS A N 1
ATOM 8290 C CA . LYS A 1 1008 ? -25.967 14.743 38.075 1.00 96.75 1008 LYS A CA 1
ATOM 8291 C C . LYS A 1 1008 ? -25.111 15.810 37.390 1.00 96.75 1008 LYS A C 1
ATOM 8293 O O . LYS A 1 1008 ? -24.553 16.668 38.065 1.00 96.75 1008 LYS A O 1
ATOM 8298 N N . MET A 1 1009 ? -24.958 15.748 36.072 1.00 97.38 1009 MET A N 1
ATOM 8299 C CA . MET A 1 1009 ? -24.189 16.744 35.317 1.00 97.38 1009 MET A CA 1
ATOM 8300 C C . MET A 1 1009 ? -25.042 17.983 35.036 1.00 97.38 1009 MET A C 1
ATOM 8302 O O . MET A 1 1009 ? -26.226 17.861 34.721 1.00 97.38 1009 MET A O 1
ATOM 8306 N N . ASN A 1 1010 ? -24.434 19.166 35.119 1.00 96.38 1010 ASN A N 1
ATOM 8307 C CA . ASN A 1 1010 ? -25.085 20.428 34.768 1.00 96.38 1010 ASN A CA 1
ATOM 8308 C C . ASN A 1 1010 ? -25.108 20.625 33.244 1.00 96.38 1010 ASN A C 1
ATOM 8310 O O . ASN A 1 1010 ? -24.245 20.109 32.532 1.00 96.38 1010 ASN A O 1
ATOM 8314 N N . GLU A 1 1011 ? -26.036 21.440 32.733 1.00 93.19 1011 GLU A N 1
ATOM 8315 C CA . GLU A 1 1011 ? -26.175 21.722 31.289 1.00 93.19 1011 GLU A CA 1
ATOM 8316 C C . GLU A 1 1011 ? -24.930 22.349 30.645 1.00 93.19 1011 GLU A C 1
ATOM 8318 O O . GLU A 1 1011 ? -24.702 22.214 29.443 1.00 93.19 1011 GLU A O 1
ATOM 8323 N N . ASN A 1 1012 ? -24.104 23.031 31.442 1.00 91.19 1012 ASN A N 1
ATOM 8324 C CA . ASN A 1 1012 ? -22.834 23.609 31.004 1.00 91.19 1012 ASN A CA 1
ATOM 8325 C C . ASN A 1 1012 ? -21.667 22.597 30.998 1.00 91.19 1012 ASN A C 1
ATOM 8327 O O . ASN A 1 1012 ? -20.528 22.991 30.741 1.00 91.19 1012 ASN A O 1
ATOM 8331 N N . GLY A 1 1013 ? -21.931 21.323 31.303 1.00 93.12 1013 GLY A N 1
ATOM 8332 C CA . GLY A 1 1013 ? -20.951 20.239 31.360 1.00 93.12 1013 GLY A CA 1
ATOM 8333 C C . GLY A 1 1013 ? -20.196 20.113 32.686 1.00 93.12 1013 GLY A C 1
ATOM 8334 O O . GLY A 1 1013 ? -19.468 19.140 32.855 1.00 93.12 1013 GLY A O 1
ATOM 8335 N N . SER A 1 1014 ? -20.353 21.042 33.636 1.00 95.00 1014 SER A N 1
ATOM 8336 C CA . SER A 1 1014 ? -19.736 20.919 34.967 1.00 95.00 1014 SER A CA 1
ATOM 8337 C C . SER A 1 1014 ? -20.354 19.781 35.784 1.00 95.00 1014 SER A C 1
ATOM 8339 O O . SER A 1 1014 ? -21.493 19.360 35.550 1.00 95.00 1014 SER A O 1
ATOM 8341 N N . VAL A 1 1015 ? -19.600 19.275 36.764 1.00 95.06 1015 VAL A N 1
ATOM 8342 C CA . VAL A 1 1015 ? -20.122 18.284 37.712 1.00 95.06 1015 VAL A CA 1
ATOM 8343 C C . VAL A 1 1015 ? -21.100 18.968 38.659 1.00 95.06 1015 VAL A C 1
ATOM 8345 O O . VAL A 1 1015 ? -20.715 19.873 39.396 1.00 95.06 1015 VAL A O 1
ATOM 8348 N N . GLY A 1 1016 ? -22.359 18.538 38.624 1.00 94.12 1016 GLY A N 1
ATOM 8349 C CA . GLY A 1 1016 ? -23.421 19.068 39.468 1.00 94.12 1016 GLY A CA 1
ATOM 8350 C C . GLY A 1 1016 ? -23.636 18.253 40.741 1.00 94.12 1016 GLY A C 1
ATOM 8351 O O . GLY A 1 1016 ? -22.711 17.669 41.320 1.00 94.12 1016 GLY A O 1
ATOM 8352 N N . GLU A 1 1017 ? -24.891 18.239 41.181 1.00 93.81 1017 GLU A N 1
ATOM 8353 C CA . GLU A 1 1017 ? -25.333 17.687 42.460 1.00 93.81 1017 GLU A CA 1
ATOM 8354 C C . GLU A 1 1017 ? -24.891 16.231 42.678 1.00 93.81 1017 GLU A C 1
ATOM 8356 O O . GLU A 1 1017 ? -25.011 15.376 41.795 1.00 93.81 1017 GLU A O 1
ATOM 8361 N N . LEU A 1 1018 ? -24.401 15.933 43.885 1.00 95.56 1018 LEU A N 1
ATOM 8362 C CA . LEU A 1 1018 ? -24.139 14.569 44.340 1.00 95.56 1018 LEU A CA 1
ATOM 8363 C C . LEU A 1 1018 ? -25.468 13.875 44.676 1.00 95.56 1018 LEU A C 1
ATOM 8365 O O . LEU A 1 1018 ? -25.980 14.022 45.779 1.00 95.56 1018 LEU A O 1
ATOM 8369 N N . VAL A 1 1019 ? -25.983 13.059 43.759 1.00 94.38 1019 VAL A N 1
ATOM 8370 C CA . VAL A 1 1019 ? -27.263 12.347 43.940 1.00 94.38 1019 VAL A CA 1
ATOM 8371 C C . VAL A 1 1019 ? -27.135 11.059 44.756 1.00 94.38 1019 VAL A C 1
ATOM 8373 O O . VAL A 1 1019 ? -28.103 10.584 45.346 1.00 94.38 1019 VAL A O 1
ATOM 8376 N N . LYS A 1 1020 ? -25.943 10.449 44.806 1.00 91.06 1020 LYS A N 1
ATOM 8377 C CA . LYS A 1 1020 ? -25.697 9.276 45.658 1.00 91.06 1020 LYS A CA 1
ATOM 8378 C C . LYS A 1 1020 ? -24.239 9.174 46.065 1.00 91.06 1020 LYS A C 1
ATOM 8380 O O . LYS A 1 1020 ? -23.337 9.285 45.238 1.00 91.06 1020 LYS A O 1
ATOM 8385 N N . LYS A 1 1021 ? -24.014 8.836 47.332 1.00 90.69 1021 LYS A N 1
ATOM 8386 C CA . LYS A 1 1021 ? -22.740 8.337 47.852 1.00 90.69 1021 LYS A CA 1
ATOM 8387 C C . LYS A 1 1021 ? -23.022 7.052 48.613 1.00 90.69 1021 LYS A C 1
ATOM 8389 O O . LYS A 1 1021 ? -23.895 7.033 49.473 1.00 90.69 1021 LYS A O 1
ATOM 8394 N N . THR A 1 1022 ? -22.311 5.981 48.290 1.00 83.69 1022 THR A N 1
ATOM 8395 C CA . THR A 1 1022 ? -22.437 4.713 49.011 1.00 83.69 1022 THR A CA 1
ATOM 8396 C C . THR A 1 1022 ? -21.067 4.085 49.227 1.00 83.69 1022 THR A C 1
ATOM 8398 O O . THR A 1 1022 ? -20.168 4.240 48.393 1.00 83.69 1022 THR A O 1
ATOM 8401 N N . LYS A 1 1023 ? -20.908 3.384 50.352 1.00 78.38 1023 LYS A N 1
ATOM 8402 C CA . LYS A 1 1023 ? -19.837 2.400 50.507 1.00 78.38 1023 LYS A CA 1
ATOM 8403 C C . LYS A 1 1023 ? -20.277 1.188 49.695 1.00 78.38 1023 LYS A C 1
ATOM 8405 O O . LYS A 1 1023 ? -21.228 0.499 50.051 1.00 78.38 1023 LYS A O 1
ATOM 8410 N N . SER A 1 1024 ? -19.680 1.024 48.524 1.00 64.94 1024 SER A N 1
ATOM 8411 C CA . SER A 1 1024 ? -20.001 -0.086 47.640 1.00 64.94 1024 SER A CA 1
ATOM 8412 C C . SER A 1 1024 ? -19.622 -1.394 48.326 1.00 64.94 1024 SER A C 1
ATOM 8414 O O . SER A 1 1024 ? -18.569 -1.464 48.952 1.00 64.94 1024 SER A O 1
ATOM 8416 N N . SER A 1 1025 ? -20.453 -2.433 48.206 1.00 60.12 1025 SER A N 1
ATOM 8417 C CA . SER A 1 1025 ? -20.075 -3.772 48.661 1.00 60.12 1025 SER A CA 1
ATOM 8418 C C . SER A 1 1025 ? -18.759 -4.157 47.977 1.00 60.12 1025 SER A C 1
ATOM 8420 O O . SER A 1 1025 ? -18.702 -4.215 46.749 1.00 60.12 1025 SER A O 1
ATOM 8422 N N . THR A 1 1026 ? -17.732 -4.340 48.794 1.00 54.91 1026 THR A N 1
ATOM 8423 C CA . THR A 1 1026 ? -16.298 -4.430 48.507 1.00 54.91 1026 THR A CA 1
ATOM 8424 C C . THR A 1 1026 ? -15.854 -4.828 47.086 1.00 54.91 1026 THR A C 1
ATOM 8426 O O . THR A 1 1026 ? -16.333 -5.800 46.505 1.00 54.91 1026 THR A O 1
ATOM 8429 N N . GLY A 1 1027 ? -14.845 -4.135 46.540 1.00 71.88 1027 GLY A N 1
ATOM 8430 C CA . GLY A 1 1027 ? -13.926 -4.656 45.509 1.00 71.88 1027 GLY A CA 1
ATOM 8431 C C . GLY A 1 1027 ? -14.412 -4.867 44.062 1.00 71.88 1027 GLY A C 1
ATOM 8432 O O . GLY A 1 1027 ? -13.840 -5.705 43.360 1.00 71.88 1027 GLY A O 1
ATOM 8433 N N . TRP A 1 1028 ? -15.409 -4.132 43.557 1.00 86.50 1028 TRP A N 1
ATOM 8434 C CA . TRP A 1 1028 ? -15.756 -4.196 42.126 1.00 86.50 1028 TRP A CA 1
ATOM 8435 C C . TRP A 1 1028 ? -14.568 -3.831 41.223 1.00 86.50 1028 TRP A C 1
ATOM 8437 O O . TRP A 1 1028 ? -13.941 -2.777 41.342 1.00 86.50 1028 TRP A O 1
ATOM 8447 N N . THR A 1 1029 ? -14.270 -4.712 40.272 1.00 86.38 1029 THR A N 1
ATOM 8448 C CA . THR A 1 1029 ? -13.152 -4.535 39.330 1.00 86.38 1029 THR A CA 1
ATOM 8449 C C . THR A 1 1029 ? -13.598 -3.972 37.992 1.00 86.38 1029 THR A C 1
ATOM 8451 O O . THR A 1 1029 ? -12.841 -3.239 37.364 1.00 86.38 1029 THR A O 1
ATOM 8454 N N . ASN A 1 1030 ? -14.832 -4.272 37.591 1.00 88.19 1030 ASN A N 1
ATOM 8455 C CA . ASN A 1 1030 ? -15.472 -3.730 36.407 1.00 88.19 1030 ASN A CA 1
ATOM 8456 C C . ASN A 1 1030 ? -16.876 -3.267 36.798 1.00 88.19 1030 ASN A C 1
ATOM 8458 O O . ASN A 1 1030 ? -17.654 -4.062 37.323 1.00 88.19 1030 ASN A O 1
ATOM 8462 N N . ILE A 1 1031 ? -17.179 -1.995 36.548 1.00 91.31 1031 ILE A N 1
ATOM 8463 C CA . ILE A 1 1031 ? -18.525 -1.433 36.655 1.00 91.31 1031 ILE A CA 1
ATOM 8464 C C . ILE A 1 1031 ? -18.855 -0.781 35.315 1.00 91.31 1031 ILE A C 1
ATOM 8466 O O . ILE A 1 1031 ? -18.055 0.005 34.807 1.00 91.31 1031 ILE A O 1
ATOM 8470 N N . ARG A 1 1032 ? -20.005 -1.125 34.728 1.00 93.75 1032 ARG A N 1
ATOM 8471 C CA . ARG A 1 1032 ? -20.435 -0.618 33.418 1.00 93.75 1032 ARG A CA 1
ATOM 8472 C C . ARG A 1 1032 ? -21.941 -0.352 33.398 1.00 93.75 1032 ARG A C 1
ATOM 8474 O O . ARG A 1 1032 ? -22.703 -1.294 33.623 1.00 93.75 1032 ARG A O 1
ATOM 8481 N N . PRO A 1 1033 ? -22.390 0.882 33.124 1.00 95.56 1033 PRO A N 1
ATOM 8482 C CA . PRO A 1 1033 ? -23.796 1.129 32.840 1.00 95.56 1033 PRO A CA 1
ATOM 8483 C C . PRO A 1 1033 ? -24.170 0.554 31.466 1.00 95.56 1033 PRO A C 1
ATOM 8485 O O . PRO A 1 1033 ? -23.360 0.554 30.538 1.00 95.56 1033 PRO A O 1
ATOM 8488 N N . PHE A 1 1034 ? -25.399 0.068 31.329 1.00 96.44 1034 PHE A N 1
ATOM 8489 C CA . PHE A 1 1034 ? -25.971 -0.390 30.063 1.00 96.44 1034 PHE A CA 1
ATOM 8490 C C . PHE A 1 1034 ? -27.493 -0.212 30.062 1.00 96.44 1034 PHE A C 1
ATOM 8492 O O . PHE A 1 1034 ? -28.082 0.179 31.067 1.00 96.44 1034 PHE A O 1
ATOM 8499 N N . HIS A 1 1035 ? -28.142 -0.473 28.930 1.00 95.06 1035 HIS A N 1
ATOM 8500 C CA . HIS A 1 1035 ? -29.599 -0.421 28.817 1.00 95.06 1035 HIS A CA 1
ATOM 8501 C C . HIS A 1 1035 ? -30.128 -1.629 28.044 1.00 95.06 1035 HIS A C 1
ATOM 8503 O O . HIS A 1 1035 ? -29.434 -2.186 27.188 1.00 95.06 1035 HIS A O 1
ATOM 8509 N N . VAL A 1 1036 ? -31.367 -2.020 28.334 1.00 95.44 1036 VAL A N 1
ATOM 8510 C CA . VAL A 1 1036 ? -32.136 -2.989 27.545 1.00 95.44 1036 VAL A CA 1
ATOM 8511 C C . VAL A 1 1036 ? -33.502 -2.370 27.278 1.00 95.44 1036 VAL A C 1
ATOM 8513 O O . VAL A 1 1036 ? -34.287 -2.146 28.198 1.00 95.44 1036 VAL A O 1
ATOM 8516 N N . GLY A 1 1037 ? -33.776 -2.031 26.017 1.00 91.44 1037 GLY A N 1
ATOM 8517 C CA . GLY A 1 1037 ? -34.914 -1.169 25.693 1.00 91.44 1037 GLY A CA 1
ATOM 8518 C C . GLY A 1 1037 ? -34.781 0.194 26.384 1.00 91.44 1037 GLY A C 1
ATOM 8519 O O . GLY A 1 1037 ? -33.731 0.822 26.282 1.00 91.44 1037 GLY A O 1
ATOM 8520 N N . ASN A 1 1038 ? -35.825 0.616 27.100 1.00 90.12 1038 ASN A N 1
ATOM 8521 C CA . ASN A 1 1038 ? -35.863 1.894 27.824 1.00 90.12 1038 ASN A CA 1
ATOM 8522 C C . ASN A 1 1038 ? -35.418 1.777 29.293 1.00 90.12 1038 ASN A C 1
ATOM 8524 O O . ASN A 1 1038 ? -35.418 2.772 30.011 1.00 90.12 1038 ASN A O 1
ATOM 8528 N N . LYS A 1 1039 ? -35.076 0.571 29.763 1.00 93.88 1039 LYS A N 1
ATOM 8529 C CA . LYS A 1 1039 ? -34.605 0.354 31.132 1.00 93.88 1039 LYS A CA 1
ATOM 8530 C C . LYS A 1 1039 ? -33.087 0.434 31.199 1.00 93.88 1039 LYS A C 1
ATOM 8532 O O . LYS A 1 1039 ? -32.387 -0.085 30.324 1.00 93.88 1039 LYS A O 1
ATOM 8537 N N . HIS A 1 1040 ? -32.592 1.056 32.261 1.00 95.81 1040 HIS A N 1
ATOM 8538 C CA . HIS A 1 1040 ? -31.174 1.287 32.501 1.00 95.81 1040 HIS A CA 1
ATOM 8539 C C . HIS A 1 1040 ? -30.684 0.414 33.651 1.00 95.81 1040 HIS A C 1
ATOM 8541 O O . HIS A 1 1040 ? -31.388 0.201 34.633 1.00 95.81 1040 HIS A O 1
ATOM 8547 N N . TYR A 1 1041 ? -29.462 -0.084 33.524 1.00 96.81 1041 TYR A N 1
ATOM 8548 C CA . TYR A 1 1041 ? -28.880 -1.040 34.450 1.00 96.81 1041 TYR A CA 1
ATOM 8549 C C . TYR A 1 1041 ? -27.408 -0.728 34.693 1.00 96.81 1041 TYR A C 1
ATOM 8551 O O . TYR A 1 1041 ? -26.732 -0.102 33.873 1.00 96.81 1041 TYR A O 1
ATOM 8559 N N . LEU A 1 1042 ? -26.890 -1.221 35.810 1.00 95.12 1042 LEU A N 1
ATOM 8560 C CA . LEU A 1 1042 ? -25.483 -1.181 36.160 1.00 95.12 1042 LEU A CA 1
ATOM 8561 C C . LEU A 1 1042 ? -24.970 -2.606 36.328 1.00 95.12 1042 LEU A C 1
ATOM 8563 O O . LEU A 1 1042 ? -25.428 -3.348 37.191 1.00 95.12 1042 LEU A O 1
ATOM 8567 N N . PHE A 1 1043 ? -23.998 -2.990 35.512 1.00 96.19 1043 PHE A N 1
ATOM 8568 C CA . PHE A 1 1043 ? -23.293 -4.254 35.654 1.00 96.19 1043 PHE A CA 1
ATOM 8569 C C . PHE A 1 1043 ? -22.089 -4.080 36.577 1.00 96.19 1043 PHE A C 1
ATOM 8571 O O . PHE A 1 1043 ? -21.283 -3.171 36.373 1.00 96.19 1043 PHE A O 1
ATOM 8578 N N . GLY A 1 1044 ? -21.935 -4.975 37.549 1.00 93.44 1044 GLY A N 1
ATOM 8579 C CA . GLY A 1 1044 ? -20.763 -5.080 38.409 1.00 93.44 1044 GLY A CA 1
ATOM 8580 C C . GLY A 1 1044 ? -20.136 -6.468 38.318 1.00 93.44 1044 GLY A C 1
ATOM 8581 O O . GLY A 1 1044 ? -20.826 -7.476 38.461 1.00 93.44 1044 GLY A O 1
ATOM 8582 N N . TYR A 1 1045 ? -18.815 -6.529 38.134 1.00 93.38 1045 TYR A N 1
ATOM 8583 C CA . TYR A 1 1045 ? -18.030 -7.759 38.241 1.00 93.38 1045 TYR A CA 1
ATOM 8584 C C . TYR A 1 1045 ? -16.802 -7.588 39.142 1.00 93.38 1045 TYR A C 1
ATOM 8586 O O . TYR A 1 1045 ? -16.033 -6.622 39.025 1.00 93.38 1045 TYR A O 1
ATOM 8594 N N . LYS A 1 1046 ? -16.601 -8.558 40.034 1.00 91.38 1046 LYS A N 1
ATOM 8595 C CA . LYS A 1 1046 ? -15.504 -8.611 41.002 1.00 91.38 1046 LYS A CA 1
ATOM 8596 C C . LYS A 1 1046 ? -14.533 -9.732 40.652 1.00 91.38 1046 LYS A C 1
ATOM 8598 O O . LYS A 1 1046 ? -14.803 -10.905 40.897 1.00 91.38 1046 LYS A O 1
ATOM 8603 N N . ASN A 1 1047 ? -13.379 -9.368 40.095 1.00 88.19 1047 ASN A N 1
ATOM 8604 C CA . ASN A 1 1047 ? -12.454 -10.310 39.471 1.00 88.19 1047 ASN A CA 1
ATOM 8605 C C . ASN A 1 1047 ? -11.905 -11.374 40.419 1.00 88.19 1047 ASN A C 1
ATOM 8607 O O . ASN A 1 1047 ? -11.773 -12.530 40.025 1.00 88.19 1047 ASN A O 1
ATOM 8611 N N . ASN A 1 1048 ? -11.626 -10.989 41.663 1.00 85.88 1048 ASN A N 1
ATOM 8612 C CA . ASN A 1 1048 ? -10.990 -11.867 42.646 1.00 85.88 1048 ASN A CA 1
ATOM 8613 C C . ASN A 1 1048 ? -11.960 -12.917 43.213 1.00 85.88 1048 ASN A C 1
ATOM 8615 O O . ASN A 1 1048 ? -11.528 -13.969 43.682 1.00 85.88 1048 ASN A O 1
ATOM 8619 N N . GLU A 1 1049 ? -13.268 -12.668 43.122 1.00 90.19 1049 GLU A N 1
ATOM 8620 C CA . GLU A 1 1049 ? -14.323 -13.568 43.610 1.00 90.19 1049 GLU A CA 1
ATOM 8621 C C . GLU A 1 1049 ? -15.097 -14.246 42.477 1.00 90.19 1049 GLU A C 1
ATOM 8623 O O . GLU A 1 1049 ? -15.740 -15.271 42.693 1.00 90.19 1049 GLU A O 1
ATOM 8628 N N . GLY A 1 1050 ? -15.053 -13.674 41.272 1.00 91.62 1050 GLY A N 1
ATOM 8629 C CA . GLY A 1 1050 ? -15.907 -14.074 40.161 1.00 91.62 1050 GLY A CA 1
ATOM 8630 C C . GLY A 1 1050 ? -17.362 -13.611 40.307 1.00 91.62 1050 GLY A C 1
ATOM 8631 O O . GLY A 1 1050 ? -18.213 -14.026 39.527 1.00 91.62 1050 GLY A O 1
ATOM 8632 N N . ARG A 1 1051 ? -17.680 -12.770 41.297 1.00 93.44 1051 ARG A N 1
ATOM 8633 C CA . ARG A 1 1051 ? -19.050 -12.325 41.578 1.00 93.44 1051 ARG A CA 1
ATOM 8634 C C . ARG A 1 1051 ? -19.545 -11.338 40.521 1.00 93.44 1051 ARG A C 1
ATOM 8636 O O . ARG A 1 1051 ? -18.832 -10.395 40.176 1.00 93.44 1051 ARG A O 1
ATOM 8643 N N . VAL A 1 1052 ? -20.777 -11.541 40.061 1.00 94.75 1052 VAL A N 1
ATOM 8644 C CA . VAL A 1 1052 ? -21.515 -10.664 39.147 1.00 94.75 1052 VAL A CA 1
ATOM 8645 C C . VAL A 1 1052 ? -22.801 -10.207 39.806 1.00 94.75 1052 VAL A C 1
ATOM 8647 O O . VAL A 1 1052 ? -23.580 -11.043 40.261 1.00 94.75 1052 VAL A O 1
ATOM 8650 N N . ASN A 1 1053 ? -23.052 -8.902 39.769 1.00 94.88 1053 ASN A N 1
ATOM 8651 C CA . ASN A 1 1053 ? -24.361 -8.333 40.058 1.00 94.88 1053 ASN A CA 1
ATOM 8652 C C . ASN A 1 1053 ? -24.817 -7.459 38.882 1.00 94.88 1053 ASN A C 1
ATOM 8654 O O . ASN A 1 1053 ? -24.006 -6.759 38.273 1.00 94.88 1053 ASN A O 1
ATOM 8658 N N . VAL A 1 1054 ? -26.119 -7.454 38.609 1.00 96.56 1054 VAL A N 1
ATOM 8659 C CA . VAL A 1 1054 ? -26.767 -6.414 37.803 1.00 96.56 1054 VAL A CA 1
ATOM 8660 C C . VAL A 1 1054 ? -27.747 -5.668 38.693 1.00 96.56 1054 VAL A C 1
ATOM 8662 O O . VAL A 1 1054 ? -28.561 -6.296 39.370 1.00 96.56 1054 VAL A O 1
ATOM 8665 N N . PHE A 1 1055 ? -27.658 -4.345 38.687 1.00 94.62 1055 PHE A N 1
ATOM 8666 C CA . PHE A 1 1055 ? -28.558 -3.451 39.404 1.00 94.62 1055 PHE A CA 1
ATOM 8667 C C . PHE A 1 1055 ? -29.444 -2.710 38.405 1.00 94.62 1055 PHE A C 1
ATOM 8669 O O . PHE A 1 1055 ? -28.943 -2.282 37.366 1.00 94.62 1055 PHE A O 1
ATOM 8676 N N . GLU A 1 1056 ? -30.729 -2.538 38.693 1.00 95.19 1056 GLU A N 1
ATOM 8677 C CA . GLU A 1 1056 ? -31.571 -1.591 37.949 1.00 95.19 1056 GLU A CA 1
ATOM 8678 C C . GLU A 1 1056 ? -31.210 -0.160 38.367 1.00 95.19 1056 GLU A C 1
ATOM 8680 O O . GLU A 1 1056 ? -30.901 0.098 39.530 1.00 95.19 1056 GLU A O 1
ATOM 8685 N N . LEU A 1 1057 ? -31.156 0.767 37.411 1.00 94.88 1057 LEU A N 1
ATOM 8686 C CA . LEU A 1 1057 ? -30.920 2.181 37.686 1.00 94.88 1057 LEU A CA 1
ATOM 8687 C C . LEU A 1 1057 ? -32.263 2.905 37.766 1.00 94.88 1057 LEU A C 1
ATOM 8689 O O . LEU A 1 1057 ? -33.077 2.830 36.847 1.00 94.88 1057 LEU A O 1
ATOM 8693 N N . ASN A 1 1058 ? -32.467 3.629 38.862 1.00 94.56 1058 ASN A N 1
ATOM 8694 C CA . ASN A 1 1058 ? -33.671 4.411 39.106 1.00 94.56 1058 ASN A CA 1
ATOM 8695 C C . ASN A 1 1058 ? -33.737 5.619 38.156 1.00 94.56 1058 ASN A C 1
ATOM 8697 O O . ASN A 1 1058 ? -32.710 6.142 37.719 1.00 94.56 1058 ASN A O 1
ATOM 8701 N N . ASN A 1 1059 ? -34.944 6.146 37.920 1.00 92.81 1059 ASN A N 1
ATOM 8702 C CA . ASN A 1 1059 ? -35.165 7.333 37.076 1.00 92.81 1059 ASN A CA 1
ATOM 8703 C C . ASN A 1 1059 ? -34.393 8.584 37.534 1.00 92.81 1059 ASN A C 1
ATOM 8705 O O . ASN A 1 1059 ? -34.131 9.470 36.727 1.00 92.81 1059 ASN A O 1
ATOM 8709 N N . ASN A 1 1060 ? -34.018 8.652 38.813 1.00 90.94 1060 ASN A N 1
ATOM 8710 C CA . ASN A 1 1060 ? -33.209 9.731 39.381 1.00 90.94 1060 ASN A CA 1
ATOM 8711 C C . ASN A 1 1060 ? -31.686 9.519 39.218 1.00 90.94 1060 ASN A C 1
ATOM 8713 O O . ASN A 1 1060 ? -30.906 10.271 39.800 1.00 90.94 1060 ASN A O 1
ATOM 8717 N N . GLY A 1 1061 ? -31.251 8.497 38.472 1.00 91.12 1061 GLY A N 1
ATOM 8718 C CA . GLY A 1 1061 ? -29.841 8.159 38.265 1.00 91.12 1061 GLY A CA 1
ATOM 8719 C C . GLY A 1 1061 ? -29.230 7.282 39.354 1.00 91.12 1061 GLY A C 1
ATOM 8720 O O . GLY A 1 1061 ? -28.109 6.814 39.207 1.00 91.12 1061 GLY A O 1
ATOM 8721 N N . THR A 1 1062 ? -29.917 7.031 40.465 1.00 92.19 1062 THR A N 1
ATOM 8722 C CA . THR A 1 1062 ? -29.334 6.240 41.557 1.00 92.19 1062 THR A CA 1
ATOM 8723 C C . THR A 1 1062 ? -29.381 4.734 41.281 1.00 92.19 1062 THR A C 1
ATOM 8725 O O . THR A 1 1062 ? -30.162 4.253 40.462 1.00 92.19 1062 THR A O 1
ATOM 8728 N N . ILE A 1 1063 ? -28.527 3.972 41.970 1.00 91.31 1063 ILE A N 1
ATOM 8729 C CA . ILE A 1 1063 ? -28.529 2.504 41.906 1.00 91.31 1063 ILE A CA 1
ATOM 8730 C C . ILE A 1 1063 ? -29.723 1.985 42.711 1.00 91.31 1063 ILE A C 1
ATOM 8732 O O . ILE A 1 1063 ? -29.813 2.269 43.907 1.00 91.31 1063 ILE A O 1
ATOM 8736 N N . GLY A 1 1064 ? -30.613 1.250 42.049 1.00 90.94 1064 GLY A N 1
ATOM 8737 C CA . GLY A 1 1064 ? -31.760 0.570 42.636 1.00 90.94 1064 GLY A CA 1
ATOM 8738 C C . GLY A 1 1064 ? -31.452 -0.879 43.015 1.00 90.94 1064 GLY A C 1
ATOM 8739 O O . GLY A 1 1064 ? -30.342 -1.220 43.437 1.00 90.94 1064 GLY A O 1
ATOM 8740 N N . GLU A 1 1065 ? -32.458 -1.739 42.888 1.00 91.12 1065 GLU A N 1
ATOM 8741 C CA . GLU A 1 1065 ? -32.390 -3.129 43.335 1.00 91.12 1065 GLU A CA 1
ATOM 8742 C C . GLU A 1 1065 ? -31.424 -3.990 42.511 1.00 91.12 1065 GLU A C 1
ATOM 8744 O O . GLU A 1 1065 ? -31.168 -3.755 41.327 1.00 91.12 1065 GLU A O 1
ATOM 8749 N N . THR A 1 1066 ? -30.888 -5.037 43.147 1.00 94.19 1066 THR A N 1
ATOM 8750 C CA . THR A 1 1066 ? -30.106 -6.060 42.442 1.00 94.19 1066 THR A CA 1
ATOM 8751 C C . THR A 1 1066 ? -31.050 -7.046 41.765 1.00 94.19 1066 THR A C 1
ATOM 8753 O O . THR A 1 1066 ? -31.607 -7.917 42.423 1.00 94.19 1066 THR A O 1
ATOM 8756 N N . ILE A 1 1067 ? -31.157 -6.961 40.445 1.00 95.00 1067 ILE A N 1
ATOM 8757 C CA . ILE A 1 1067 ? -32.051 -7.794 39.628 1.00 95.00 1067 ILE A CA 1
ATOM 8758 C C . ILE A 1 1067 ? -31.424 -9.120 39.175 1.00 95.00 1067 ILE A C 1
ATOM 8760 O O . ILE A 1 1067 ? -32.107 -10.007 38.669 1.00 95.00 1067 ILE A O 1
ATOM 8764 N N . HIS A 1 1068 ? -30.102 -9.262 39.300 1.00 95.69 1068 HIS A N 1
ATOM 8765 C CA . HIS A 1 1068 ? -29.395 -10.484 38.930 1.00 95.69 1068 HIS A CA 1
ATOM 8766 C C . HIS A 1 1068 ? -28.128 -10.655 39.763 1.00 95.69 1068 HIS A C 1
ATOM 8768 O O . HIS A 1 1068 ? -27.364 -9.704 39.943 1.00 95.69 1068 HIS A O 1
ATOM 8774 N N . LYS A 1 1069 ? -27.881 -11.882 40.225 1.00 95.62 1069 LYS A N 1
ATOM 8775 C CA . LYS A 1 1069 ? -26.649 -12.298 40.903 1.00 95.62 1069 LYS A CA 1
ATOM 8776 C C . LYS A 1 1069 ? -26.146 -13.581 40.260 1.00 95.62 1069 LYS A C 1
ATOM 8778 O O . LYS A 1 1069 ? -26.927 -14.487 39.993 1.00 95.62 1069 LYS A O 1
ATOM 8783 N N . SER A 1 1070 ? -24.843 -13.662 40.030 1.00 94.56 1070 SER A N 1
ATOM 8784 C CA . SER A 1 1070 ? -24.204 -14.855 39.479 1.00 94.56 1070 SER A CA 1
ATOM 8785 C C . SER A 1 1070 ? -22.761 -14.977 39.972 1.00 94.56 1070 SER A C 1
ATOM 8787 O O . SER A 1 1070 ? -22.144 -13.999 40.406 1.00 94.56 1070 SER A O 1
ATOM 8789 N N . LYS A 1 1071 ? -22.204 -16.187 39.890 1.00 95.06 1071 LYS A N 1
ATOM 8790 C CA . LYS A 1 1071 ? -20.795 -16.477 40.165 1.00 95.06 1071 LYS A CA 1
ATOM 8791 C C . LYS A 1 1071 ? -20.149 -17.056 38.912 1.00 95.06 1071 LYS A C 1
ATOM 8793 O O . LYS A 1 1071 ? -20.537 -18.110 38.421 1.00 95.06 1071 LYS A O 1
ATOM 8798 N N . TRP A 1 1072 ? -19.173 -16.346 38.367 1.00 94.81 1072 TRP A N 1
ATOM 8799 C CA . TRP A 1 1072 ? -18.414 -16.733 37.183 1.00 94.81 1072 TRP A CA 1
ATOM 8800 C C . TRP A 1 1072 ? -16.989 -17.133 37.544 1.00 94.81 1072 TRP A C 1
ATOM 8802 O O . TRP A 1 1072 ? -16.492 -16.884 38.637 1.00 94.81 1072 TRP A O 1
ATOM 8812 N N . SER A 1 1073 ? -16.287 -17.723 36.581 1.00 93.44 1073 SER A N 1
ATOM 8813 C CA . SER A 1 1073 ? -14.844 -17.922 36.692 1.00 93.44 1073 SER A CA 1
ATOM 8814 C C . SER A 1 1073 ? -14.114 -16.583 36.846 1.00 93.44 1073 SER A C 1
ATOM 8816 O O . SER A 1 1073 ? -14.435 -15.642 36.118 1.00 93.44 1073 SER A O 1
ATOM 8818 N N . LYS A 1 1074 ? -13.074 -16.544 37.677 1.00 94.31 1074 LYS A N 1
ATOM 8819 C CA . LYS A 1 1074 ? -12.180 -15.389 37.853 1.00 94.31 1074 LYS A CA 1
ATOM 8820 C C . LYS A 1 1074 ? -11.407 -15.050 36.563 1.00 94.31 1074 LYS A C 1
ATOM 8822 O O . LYS A 1 1074 ? -11.323 -15.870 35.639 1.00 94.31 1074 LYS A O 1
ATOM 8827 N N . GLY A 1 1075 ? -10.822 -13.856 36.500 1.00 91.44 1075 GLY A N 1
ATOM 8828 C CA . GLY A 1 1075 ? -9.911 -13.421 35.429 1.00 91.44 1075 GLY A CA 1
ATOM 8829 C C . GLY A 1 1075 ? -10.547 -12.687 34.239 1.00 91.44 1075 GLY A C 1
ATOM 8830 O O . GLY A 1 1075 ? -9.877 -12.509 33.225 1.00 91.44 1075 GLY A O 1
ATOM 8831 N N . TRP A 1 1076 ? -11.820 -12.277 34.298 1.00 94.25 1076 TRP A N 1
ATOM 8832 C CA . TRP A 1 1076 ? -12.402 -11.407 33.265 1.00 94.25 1076 TRP A CA 1
ATOM 8833 C C . TRP A 1 1076 ? -11.845 -9.985 33.378 1.00 94.25 1076 TRP A C 1
ATOM 8835 O O . TRP A 1 1076 ? -12.135 -9.247 34.320 1.00 94.25 1076 TRP A O 1
ATOM 8845 N N . THR A 1 1077 ? -11.029 -9.600 32.401 1.00 92.38 1077 THR A N 1
ATOM 8846 C CA . THR A 1 1077 ? -10.291 -8.330 32.384 1.00 92.38 1077 THR A CA 1
ATOM 8847 C C . THR A 1 1077 ? -11.014 -7.219 31.630 1.00 92.38 1077 THR A C 1
ATOM 8849 O O . THR A 1 1077 ? -10.626 -6.059 31.741 1.00 92.38 1077 THR A O 1
ATOM 8852 N N . THR A 1 1078 ? -12.024 -7.551 30.823 1.00 92.81 1078 THR A N 1
ATOM 8853 C CA . THR A 1 1078 ? -12.783 -6.576 30.029 1.00 92.81 1078 THR A CA 1
ATOM 8854 C C . THR A 1 1078 ? -14.243 -6.993 29.935 1.00 92.81 1078 THR A C 1
ATOM 8856 O O . THR A 1 1078 ? -14.537 -8.174 29.740 1.00 92.81 1078 THR A O 1
ATOM 8859 N N . THR A 1 1079 ? -15.133 -6.012 30.073 1.00 94.50 1079 THR A N 1
ATOM 8860 C CA . THR A 1 1079 ? -16.591 -6.163 30.043 1.00 94.50 1079 THR A CA 1
ATOM 8861 C C . THR A 1 1079 ? -17.175 -5.000 29.245 1.00 94.50 1079 THR A C 1
ATOM 8863 O O . THR A 1 1079 ? -17.079 -3.855 29.693 1.00 94.50 1079 THR A O 1
ATOM 8866 N N . GLU A 1 1080 ? -17.776 -5.273 28.090 1.00 95.62 1080 GLU A N 1
ATOM 8867 C CA . GLU A 1 1080 ? -18.364 -4.249 27.220 1.00 95.62 1080 GLU A CA 1
ATOM 8868 C C . GLU A 1 1080 ? -19.798 -4.606 26.842 1.00 95.62 1080 GLU A C 1
ATOM 8870 O O . GLU A 1 1080 ? -20.104 -5.768 26.577 1.00 95.62 1080 GLU A O 1
ATOM 8875 N N . PHE A 1 1081 ? -20.656 -3.591 26.760 1.00 96.62 1081 PHE A N 1
ATOM 8876 C CA . PHE A 1 1081 ? -22.033 -3.732 26.297 1.00 96.62 1081 PHE A CA 1
ATOM 8877 C C . PHE A 1 1081 ? -22.210 -3.071 24.935 1.00 96.62 1081 PHE A C 1
ATOM 8879 O O . PHE A 1 1081 ? -21.627 -2.022 24.662 1.00 96.62 1081 PHE A O 1
ATOM 8886 N N . TYR A 1 1082 ? -23.034 -3.670 24.082 1.00 95.75 1082 TYR A N 1
ATOM 8887 C CA . TYR A 1 1082 ? -23.440 -3.069 22.814 1.00 95.75 1082 TYR A CA 1
ATOM 8888 C C . TYR A 1 1082 ? -24.826 -3.541 22.403 1.00 95.75 1082 TYR A C 1
ATOM 8890 O O . TYR A 1 1082 ? -25.244 -4.652 22.724 1.00 95.75 1082 TYR A O 1
ATOM 8898 N N . THR A 1 1083 ? -25.521 -2.691 21.654 1.00 94.75 1083 THR A N 1
ATOM 8899 C CA . THR A 1 1083 ? -26.891 -2.942 21.208 1.00 94.75 1083 THR A CA 1
ATOM 8900 C C . THR A 1 1083 ? -26.930 -3.027 19.688 1.00 94.75 1083 THR A C 1
ATOM 8902 O O . THR A 1 1083 ? -26.498 -2.099 19.006 1.00 94.75 1083 THR A O 1
ATOM 8905 N N . ILE A 1 1084 ? -27.472 -4.123 19.151 1.00 92.88 1084 ILE A N 1
ATOM 8906 C CA . ILE A 1 1084 ? -27.705 -4.330 17.714 1.00 92.88 1084 ILE A CA 1
ATOM 8907 C C . ILE A 1 1084 ? -29.189 -4.630 17.524 1.00 92.88 1084 ILE A C 1
ATOM 8909 O O . ILE A 1 1084 ? -29.723 -5.547 18.142 1.00 92.88 1084 ILE A O 1
ATOM 8913 N N . LYS A 1 1085 ? -29.881 -3.840 16.690 1.00 88.25 1085 LYS A N 1
ATOM 8914 C CA . LYS A 1 1085 ? -31.332 -3.975 16.431 1.00 88.25 1085 LYS A CA 1
ATOM 8915 C C . LYS A 1 1085 ? -32.171 -4.154 17.716 1.00 88.25 1085 LYS A C 1
ATOM 8917 O O . LYS A 1 1085 ? -32.963 -5.086 17.816 1.00 88.25 1085 LYS A O 1
ATOM 8922 N N . LYS A 1 1086 ? -31.990 -3.262 18.700 1.00 89.88 1086 LYS A N 1
ATOM 8923 C CA . LYS A 1 1086 ? -32.672 -3.270 20.018 1.00 89.88 1086 LYS A CA 1
ATOM 8924 C C . LYS A 1 1086 ? -32.322 -4.444 20.950 1.00 89.88 1086 LYS A C 1
ATOM 8926 O O . LYS A 1 1086 ? -32.845 -4.495 22.057 1.00 89.88 1086 LYS A O 1
ATOM 8931 N N . THR A 1 1087 ? -31.443 -5.358 20.542 1.00 95.06 1087 THR A N 1
ATOM 8932 C CA . THR A 1 1087 ? -30.946 -6.433 21.409 1.00 95.06 1087 THR A CA 1
ATOM 8933 C C . THR A 1 1087 ? -29.607 -6.029 21.999 1.00 95.06 1087 THR A C 1
ATOM 8935 O O . THR A 1 1087 ? -28.690 -5.678 21.255 1.00 95.06 1087 THR A O 1
ATOM 8938 N N . THR A 1 1088 ? -29.497 -6.076 23.322 1.00 97.44 1088 THR A N 1
ATOM 8939 C CA . THR A 1 1088 ? -28.264 -5.757 24.046 1.00 97.44 1088 THR A CA 1
ATOM 8940 C C . THR A 1 1088 ? -27.455 -7.026 24.284 1.00 97.44 1088 THR A C 1
ATOM 8942 O O . THR A 1 1088 ? -28.001 -8.062 24.663 1.00 97.44 1088 THR A O 1
ATOM 8945 N N . TYR A 1 1089 ? -26.146 -6.935 24.090 1.00 98.06 1089 TYR A N 1
ATOM 8946 C CA . TYR A 1 1089 ? -25.187 -8.013 24.283 1.00 98.06 1089 TYR A CA 1
ATOM 8947 C C . TYR A 1 1089 ? -24.103 -7.589 25.270 1.00 98.06 1089 TYR A C 1
ATOM 8949 O O . TYR A 1 1089 ? -23.734 -6.415 25.335 1.00 98.06 1089 TYR A O 1
ATOM 8957 N N . LEU A 1 1090 ? -23.577 -8.563 26.005 1.00 97.69 1090 LEU A N 1
ATOM 8958 C CA . LEU A 1 1090 ? -22.434 -8.438 26.901 1.00 97.69 1090 LEU A CA 1
ATOM 8959 C C . LEU A 1 1090 ? -21.252 -9.216 26.324 1.00 97.69 1090 LEU A C 1
ATOM 8961 O O . LEU A 1 1090 ? -21.329 -10.435 26.184 1.00 97.69 1090 LEU A O 1
ATOM 8965 N N . LEU A 1 1091 ? -20.148 -8.529 26.038 1.00 97.56 1091 LEU A N 1
ATOM 8966 C CA . LEU A 1 1091 ? -18.868 -9.128 25.669 1.00 97.56 1091 LEU A CA 1
ATOM 8967 C C . LEU A 1 1091 ? -17.918 -9.147 26.863 1.00 97.56 1091 LEU A C 1
ATOM 8969 O O . LEU A 1 1091 ? -17.717 -8.143 27.545 1.00 97.56 1091 LEU A O 1
ATOM 8973 N N . LEU A 1 1092 ? -17.292 -10.301 27.067 1.00 96.38 1092 LEU A N 1
ATOM 8974 C CA . LEU A 1 1092 ? -16.326 -10.572 28.120 1.00 96.38 1092 LEU A CA 1
ATOM 8975 C C . LEU A 1 1092 ? -15.018 -11.062 27.498 1.00 96.38 1092 LEU A C 1
ATOM 8977 O O . LEU A 1 1092 ? -15.050 -11.949 26.647 1.00 96.38 1092 LEU A O 1
ATOM 8981 N N . LEU A 1 1093 ? -13.876 -10.547 27.957 1.00 95.94 1093 LEU A N 1
ATOM 8982 C CA . LEU A 1 1093 ? -12.542 -11.035 27.577 1.00 95.94 1093 LEU A CA 1
ATOM 8983 C C . LEU A 1 1093 ? -11.712 -11.356 28.825 1.00 95.94 1093 LEU A C 1
ATOM 8985 O O . LEU A 1 1093 ? -11.647 -10.559 29.764 1.00 95.94 1093 LEU A O 1
ATOM 8989 N N . LYS A 1 1094 ? -11.001 -12.486 28.784 1.00 95.25 1094 LYS A N 1
ATOM 8990 C CA . LYS A 1 1094 ? -9.860 -12.786 29.656 1.00 95.25 1094 LYS A CA 1
ATOM 8991 C C . LYS A 1 1094 ? -8.556 -12.543 28.905 1.00 95.25 1094 LYS A C 1
ATOM 8993 O O . LYS A 1 1094 ? -8.225 -13.298 27.997 1.00 95.25 1094 LYS A O 1
ATOM 8998 N N . ARG A 1 1095 ? -7.798 -11.511 29.269 1.00 93.00 1095 ARG A N 1
ATOM 8999 C CA . ARG A 1 1095 ? -6.542 -11.151 28.587 1.00 93.00 1095 ARG A CA 1
ATOM 9000 C C . ARG A 1 1095 ? -5.490 -12.257 28.633 1.00 93.00 1095 ARG A C 1
ATOM 9002 O O . ARG A 1 1095 ? -4.824 -12.491 27.624 1.00 93.00 1095 ARG A O 1
ATOM 9009 N N . ASP A 1 1096 ? -5.370 -12.924 29.777 1.00 90.75 1096 ASP A N 1
ATOM 9010 C CA . ASP A 1 1096 ? -4.251 -13.828 30.071 1.00 90.75 1096 ASP A CA 1
ATOM 9011 C C . ASP A 1 1096 ? -4.324 -15.119 29.264 1.00 90.75 1096 ASP A C 1
ATOM 9013 O O . ASP A 1 1096 ? -3.307 -15.669 28.864 1.00 90.75 1096 ASP A O 1
ATOM 9017 N N . ASN A 1 1097 ? -5.539 -15.576 28.960 1.00 94.00 1097 ASN A N 1
ATOM 9018 C CA . ASN A 1 1097 ? -5.757 -16.770 28.154 1.00 94.00 1097 ASN A CA 1
ATOM 9019 C C . ASN A 1 1097 ? -6.579 -16.502 26.885 1.00 94.00 1097 ASN A C 1
ATOM 9021 O O . ASN A 1 1097 ? -6.927 -17.448 26.192 1.00 94.00 1097 ASN A O 1
ATOM 9025 N N . GLY A 1 1098 ? -6.914 -15.255 26.565 1.00 93.88 1098 GLY A N 1
ATOM 9026 C CA . GLY A 1 1098 ? -7.626 -14.879 25.342 1.00 93.88 1098 GLY A CA 1
ATOM 9027 C C . GLY A 1 1098 ? -9.057 -15.417 25.211 1.00 93.88 1098 GLY A C 1
ATOM 9028 O O . GLY A 1 1098 ? -9.600 -15.396 24.111 1.00 93.88 1098 GLY A O 1
ATOM 9029 N N . ILE A 1 1099 ? -9.692 -15.933 26.270 1.00 96.44 1099 ILE A N 1
ATOM 9030 C CA . ILE A 1 1099 ? -11.084 -16.403 26.173 1.00 96.44 1099 ILE A CA 1
ATOM 9031 C C . ILE A 1 1099 ? -12.020 -15.206 25.995 1.00 96.44 1099 ILE A C 1
ATOM 9033 O O . ILE A 1 1099 ? -12.026 -14.302 26.832 1.00 96.44 1099 ILE A O 1
ATOM 9037 N N . VAL A 1 1100 ? -12.858 -15.253 24.958 1.00 96.75 1100 VAL A N 1
ATOM 9038 C CA . VAL A 1 1100 ? -13.941 -14.296 24.704 1.00 96.75 1100 VAL A CA 1
ATOM 9039 C C . VAL A 1 1100 ? -15.291 -14.993 24.855 1.00 96.75 1100 VAL A C 1
ATOM 9041 O O . VAL A 1 1100 ? -15.481 -16.108 24.367 1.00 96.75 1100 VAL A O 1
ATOM 9044 N N . LYS A 1 1101 ? -16.238 -14.348 25.539 1.00 97.44 1101 LYS A N 1
ATOM 9045 C CA . LYS A 1 1101 ? -17.639 -14.783 25.621 1.00 97.44 1101 LYS A CA 1
ATOM 9046 C C . LYS A 1 1101 ? -18.572 -13.637 25.269 1.00 97.44 1101 LYS A C 1
ATOM 9048 O O . LYS A 1 1101 ? -18.313 -12.501 25.652 1.00 97.44 1101 LYS A O 1
ATOM 9053 N N . ILE A 1 1102 ? -19.663 -13.958 24.587 1.00 98.12 1102 ILE A N 1
ATOM 9054 C CA . ILE A 1 1102 ? -20.736 -13.021 24.267 1.00 98.12 1102 ILE A CA 1
ATOM 9055 C C . ILE A 1 1102 ? -22.043 -13.601 24.782 1.00 98.12 1102 ILE A C 1
ATOM 9057 O O . ILE A 1 1102 ? -22.436 -14.690 24.367 1.00 98.12 1102 ILE A O 1
ATOM 9061 N N . HIS A 1 1103 ? -22.706 -12.867 25.666 1.00 97.62 1103 HIS A N 1
ATOM 9062 C CA . HIS A 1 1103 ? -24.034 -13.186 26.171 1.00 97.62 1103 HIS A CA 1
ATOM 9063 C C . HIS A 1 1103 ? -25.064 -12.227 25.587 1.00 97.62 1103 HIS A C 1
ATOM 9065 O O . HIS A 1 1103 ? -24.787 -11.040 25.414 1.00 97.62 1103 HIS A O 1
ATOM 9071 N N . LYS A 1 1104 ? -26.265 -12.726 25.317 1.00 97.31 1104 LYS A N 1
ATOM 9072 C CA . LYS A 1 1104 ? -27.429 -11.886 25.036 1.00 97.31 1104 LYS A CA 1
ATOM 9073 C C . LYS A 1 1104 ? -28.043 -11.464 26.364 1.00 97.31 1104 LYS A C 1
ATOM 9075 O O . LYS A 1 1104 ? -28.190 -12.290 27.258 1.00 97.31 1104 LYS A O 1
ATOM 9080 N N . MET A 1 1105 ? -28.389 -10.192 26.516 1.00 97.69 1105 MET A N 1
ATOM 9081 C CA . MET A 1 1105 ? -29.046 -9.707 27.730 1.00 97.69 1105 MET A CA 1
ATOM 9082 C C . MET A 1 1105 ? -30.550 -9.976 27.661 1.00 97.69 1105 MET A C 1
ATOM 9084 O O . MET A 1 1105 ? -31.180 -9.785 26.618 1.00 97.69 1105 MET A O 1
ATOM 9088 N N . ASN A 1 1106 ? -31.130 -10.400 28.781 1.00 97.06 1106 ASN A N 1
ATOM 9089 C CA . ASN A 1 1106 ? -32.572 -10.589 28.903 1.00 97.06 1106 ASN A CA 1
ATOM 9090 C C . ASN A 1 1106 ? -33.285 -9.234 29.012 1.00 97.06 1106 ASN A C 1
ATOM 9092 O O . ASN A 1 1106 ? -32.696 -8.244 29.445 1.00 97.06 1106 ASN A O 1
ATOM 9096 N N . LYS A 1 1107 ? -34.584 -9.189 28.676 1.00 94.62 1107 LYS A N 1
ATOM 9097 C CA . LYS A 1 1107 ? -35.406 -7.960 28.755 1.00 94.62 1107 LYS A CA 1
ATOM 9098 C C . LYS A 1 1107 ? -35.418 -7.325 30.148 1.00 94.62 1107 LYS A C 1
ATOM 9100 O O . LYS A 1 1107 ? -35.554 -6.115 30.255 1.00 94.62 1107 LYS A O 1
ATOM 9105 N N . ASN A 1 1108 ? -35.277 -8.141 31.191 1.00 93.62 1108 ASN A N 1
ATOM 9106 C CA . ASN A 1 1108 ? -35.218 -7.686 32.575 1.00 93.62 1108 ASN A CA 1
ATOM 9107 C C . ASN A 1 1108 ? -33.824 -7.200 33.002 1.00 93.62 1108 ASN A C 1
ATOM 9109 O O . ASN A 1 1108 ? -33.667 -6.893 34.169 1.00 93.62 1108 ASN A O 1
ATOM 9113 N N . GLY A 1 1109 ? -32.821 -7.170 32.116 1.00 94.81 1109 GLY A N 1
ATOM 9114 C CA . GLY A 1 1109 ? -31.447 -6.748 32.416 1.00 94.81 1109 GLY A CA 1
ATOM 9115 C C . GLY A 1 1109 ? -30.516 -7.861 32.911 1.00 94.81 1109 GLY A C 1
ATOM 9116 O O . GLY A 1 1109 ? -29.303 -7.666 32.941 1.00 94.81 1109 GLY A O 1
ATOM 9117 N N . SER A 1 1110 ? -31.032 -9.046 33.255 1.00 96.38 1110 SER A N 1
ATOM 9118 C CA . SER A 1 1110 ? -30.187 -10.183 33.649 1.00 96.38 1110 SER A CA 1
ATOM 9119 C C . SER A 1 1110 ? -29.329 -10.708 32.489 1.00 96.38 1110 SER A C 1
ATOM 9121 O O . SER A 1 1110 ? -29.654 -10.520 31.311 1.00 96.38 1110 SER A O 1
ATOM 9123 N N . VAL A 1 1111 ? -28.209 -11.365 32.813 1.00 96.00 1111 VAL A N 1
ATOM 9124 C CA . VAL A 1 1111 ? -27.343 -11.982 31.798 1.00 96.00 1111 VAL A CA 1
ATOM 9125 C C . VAL A 1 1111 ? -28.032 -13.236 31.271 1.00 96.00 1111 VAL A C 1
ATOM 9127 O O . VAL A 1 1111 ? -28.304 -14.158 32.035 1.00 96.00 1111 VAL A O 1
ATOM 9130 N N . GLY A 1 1112 ? -28.332 -13.253 29.975 1.00 95.19 1112 GLY A N 1
ATOM 9131 C CA . GLY A 1 1112 ? -29.011 -14.361 29.317 1.00 95.19 1112 GLY A CA 1
ATOM 9132 C C . GLY A 1 1112 ? -28.054 -15.364 28.677 1.00 95.19 1112 GLY A C 1
ATOM 9133 O O . GLY A 1 1112 ? -26.907 -15.556 29.104 1.00 95.19 1112 GLY A O 1
ATOM 9134 N N . GLU A 1 1113 ? -28.558 -16.020 27.635 1.00 94.50 1113 GLU A N 1
ATOM 9135 C CA . GLU A 1 1113 ? -27.882 -17.108 26.929 1.00 94.50 1113 GLU A CA 1
ATOM 9136 C C . GLU A 1 1113 ? -26.489 -16.721 26.405 1.00 94.50 1113 GLU A C 1
ATOM 9138 O O . GLU A 1 1113 ? -26.237 -15.590 25.973 1.00 94.50 1113 GLU A O 1
ATOM 9143 N N . LEU A 1 1114 ? -25.571 -17.690 26.434 1.00 96.81 1114 LEU A N 1
ATOM 9144 C CA . LEU A 1 1114 ? -24.265 -17.579 25.795 1.00 96.81 1114 LEU A CA 1
ATOM 9145 C C . LEU A 1 1114 ? -24.446 -17.732 24.282 1.00 96.81 1114 LEU A C 1
ATOM 9147 O O . LEU A 1 1114 ? -24.704 -18.825 23.793 1.00 96.81 1114 LEU A O 1
ATOM 9151 N N . VAL A 1 1115 ? -24.251 -16.648 23.539 1.00 95.75 1115 VAL A N 1
ATOM 9152 C CA . VAL A 1 1115 ? -24.385 -16.627 22.075 1.00 95.75 1115 VAL A CA 1
ATOM 9153 C C . VAL A 1 1115 ? -23.113 -17.132 21.401 1.00 95.75 1115 VAL A C 1
ATOM 9155 O O . VAL A 1 1115 ? -23.155 -17.774 20.354 1.00 95.75 1115 VAL A O 1
ATOM 9158 N N . LYS A 1 1116 ? -21.947 -16.818 21.977 1.00 96.38 1116 LYS A N 1
ATOM 9159 C CA . LYS A 1 1116 ? -20.658 -17.187 21.388 1.00 96.38 1116 LYS A CA 1
ATOM 9160 C C . LYS A 1 1116 ? -19.573 -17.326 22.444 1.00 96.38 1116 LYS A C 1
ATOM 9162 O O . LYS A 1 1116 ? -19.480 -16.521 23.369 1.00 96.38 1116 LYS A O 1
ATOM 9167 N N . LYS A 1 1117 ? -18.705 -18.319 22.258 1.00 96.44 1117 LYS A N 1
ATOM 9168 C CA . LYS A 1 1117 ? -17.437 -18.483 22.975 1.00 96.44 1117 LYS A CA 1
ATOM 9169 C C . LYS A 1 1117 ? -16.322 -18.647 21.950 1.00 96.44 1117 LYS A C 1
ATOM 9171 O O . LYS A 1 1117 ? -16.448 -19.455 21.036 1.00 96.44 1117 LYS A O 1
ATOM 9176 N N . GLU A 1 1118 ? -15.243 -17.896 22.116 1.00 93.62 1118 GLU A N 1
ATOM 9177 C CA . GLU A 1 1118 ? -14.081 -17.920 21.229 1.00 93.62 1118 GLU A CA 1
ATOM 9178 C C . GLU A 1 1118 ? -12.780 -17.925 22.027 1.00 93.62 1118 GLU A C 1
ATOM 9180 O O . GLU A 1 1118 ? -12.728 -17.526 23.195 1.00 93.62 1118 GLU A O 1
ATOM 9185 N N . LYS A 1 1119 ? -11.714 -18.381 21.371 1.00 95.50 1119 LYS A N 1
ATOM 9186 C CA . LYS A 1 1119 ? -10.350 -18.329 21.879 1.00 95.50 1119 LYS A CA 1
ATOM 9187 C C . LYS A 1 1119 ? -9.537 -17.418 20.971 1.00 95.50 1119 LYS A C 1
ATOM 9189 O O . LYS A 1 1119 ? -9.303 -17.733 19.810 1.00 95.50 1119 LYS A O 1
ATOM 9194 N N . TRP A 1 1120 ? -9.124 -16.280 21.503 1.00 95.06 1120 TRP A N 1
ATOM 9195 C CA . TRP A 1 1120 ? -8.226 -15.349 20.838 1.00 95.06 1120 TRP A CA 1
ATOM 9196 C C . TRP A 1 1120 ? -6.788 -15.571 21.306 1.00 95.06 1120 TRP A C 1
ATOM 9198 O O . TRP A 1 1120 ? -6.533 -16.233 22.314 1.00 95.06 1120 TRP A O 1
ATOM 9208 N N . SER A 1 1121 ? -5.834 -14.978 20.586 1.00 93.62 1121 SER A N 1
ATOM 9209 C CA . SER A 1 1121 ? -4.473 -14.830 21.114 1.00 93.62 1121 SER A CA 1
ATOM 9210 C C . SER A 1 1121 ? -4.483 -13.997 22.401 1.00 93.62 1121 SER A C 1
ATOM 9212 O O . SER A 1 1121 ? -5.358 -13.156 22.597 1.00 93.62 1121 SER A O 1
ATOM 9214 N N . THR A 1 1122 ? -3.523 -14.227 23.290 1.00 93.75 1122 THR A N 1
ATOM 9215 C CA . THR A 1 1122 ? -3.429 -13.526 24.577 1.00 93.75 1122 THR A CA 1
ATOM 9216 C C . THR A 1 1122 ? -2.968 -12.072 24.397 1.00 93.75 1122 THR A C 1
ATOM 9218 O O . THR A 1 1122 ? -2.510 -11.669 23.321 1.00 93.75 1122 THR A O 1
ATOM 9221 N N . GLY A 1 1123 ? -3.120 -11.250 25.441 1.00 91.25 1123 GLY A N 1
ATOM 9222 C CA . GLY A 1 1123 ? -2.541 -9.899 25.482 1.00 91.25 1123 GLY A CA 1
ATOM 9223 C C . GLY A 1 1123 ? -3.386 -8.768 24.876 1.00 91.25 1123 GLY A C 1
ATOM 9224 O O . GLY A 1 1123 ? -2.885 -7.653 24.725 1.00 91.25 1123 GLY A O 1
ATOM 9225 N N . TRP A 1 1124 ? -4.664 -9.000 24.555 1.00 94.19 1124 TRP A N 1
ATOM 9226 C CA . TRP A 1 1124 ? -5.596 -7.918 24.198 1.00 94.19 1124 TRP A CA 1
ATOM 9227 C C . TRP A 1 1124 ? -5.883 -7.029 25.410 1.00 94.19 1124 TRP A C 1
ATOM 9229 O O . TRP A 1 1124 ? -6.346 -7.490 26.456 1.00 94.19 1124 TRP A O 1
ATOM 9239 N N . THR A 1 1125 ? -5.577 -5.741 25.285 1.00 90.50 1125 THR A N 1
ATOM 9240 C CA . THR A 1 1125 ? -5.649 -4.790 26.400 1.00 90.50 1125 THR A CA 1
ATOM 9241 C C . THR A 1 1125 ? -6.838 -3.854 26.310 1.00 90.50 1125 THR A C 1
ATOM 9243 O O . THR A 1 1125 ? -7.375 -3.496 27.352 1.00 90.50 1125 THR A O 1
ATOM 9246 N N . ASN A 1 1126 ? -7.249 -3.484 25.094 1.00 90.56 1126 ASN A N 1
ATOM 9247 C CA . ASN A 1 1126 ? -8.383 -2.600 24.850 1.00 90.56 1126 ASN A CA 1
ATOM 9248 C C . ASN A 1 1126 ? -9.321 -3.259 23.843 1.00 90.56 1126 ASN A C 1
ATOM 9250 O O . ASN A 1 1126 ? -8.907 -3.539 22.720 1.00 90.56 1126 ASN A O 1
ATOM 9254 N N . ILE A 1 1127 ? -10.567 -3.500 24.240 1.00 93.75 1127 ILE A N 1
ATOM 9255 C CA . ILE A 1 1127 ? -11.638 -3.934 23.344 1.00 93.75 1127 ILE A CA 1
ATOM 9256 C C . ILE A 1 1127 ? -12.806 -2.976 23.535 1.00 93.75 1127 ILE A C 1
ATOM 9258 O O . ILE A 1 1127 ? -13.215 -2.747 24.670 1.00 93.75 1127 ILE A O 1
ATOM 9262 N N . ARG A 1 1128 ? -13.317 -2.401 22.444 1.00 93.62 1128 ARG A N 1
ATOM 9263 C CA . ARG A 1 1128 ? -14.411 -1.424 22.471 1.00 93.62 1128 ARG A CA 1
ATOM 9264 C C . ARG A 1 1128 ? -15.356 -1.629 21.288 1.00 93.62 1128 ARG A C 1
ATOM 9266 O O . ARG A 1 1128 ? -14.903 -1.546 20.143 1.00 93.62 1128 ARG A O 1
ATOM 9273 N N . PRO A 1 1129 ? -16.652 -1.885 21.520 1.00 94.88 1129 PRO A N 1
ATOM 9274 C CA . PRO A 1 1129 ? -17.633 -1.833 20.452 1.00 94.88 1129 PRO A CA 1
ATOM 9275 C C . PRO A 1 1129 ? -17.872 -0.378 20.036 1.00 94.88 1129 PRO A C 1
ATOM 9277 O O . PRO A 1 1129 ? -17.862 0.532 20.862 1.00 94.88 1129 PRO A O 1
ATOM 9280 N N . PHE A 1 1130 ? -18.115 -0.155 18.752 1.00 93.12 1130 PHE A N 1
ATOM 9281 C CA . PHE A 1 1130 ? -18.531 1.142 18.230 1.00 93.12 1130 PHE A CA 1
ATOM 9282 C C . PHE A 1 1130 ? -19.443 0.955 17.021 1.00 93.12 1130 PHE A C 1
ATOM 9284 O O . PHE A 1 1130 ? -19.552 -0.134 16.460 1.00 93.12 1130 PHE A O 1
ATOM 9291 N N . HIS A 1 1131 ? -20.124 2.017 16.614 1.00 89.12 1131 HIS A N 1
ATOM 9292 C CA . HIS A 1 1131 ? -20.876 2.041 15.367 1.00 89.12 1131 HIS A CA 1
ATOM 9293 C C . HIS A 1 1131 ? -20.274 3.095 14.448 1.00 89.12 1131 HIS A C 1
ATOM 9295 O O . HIS A 1 1131 ? -19.727 4.080 14.922 1.00 89.12 1131 HIS A O 1
ATOM 9301 N N . ALA A 1 1132 ? -20.354 2.884 13.140 1.00 84.38 1132 ALA A N 1
ATOM 9302 C CA . ALA A 1 1132 ? -20.056 3.918 12.157 1.00 84.38 1132 ALA A CA 1
ATOM 9303 C C . ALA A 1 1132 ? -21.130 3.845 11.070 1.00 84.38 1132 ALA A C 1
ATOM 9305 O O . ALA A 1 1132 ? -21.230 2.865 10.324 1.00 84.38 1132 ALA A O 1
ATOM 9306 N N . GLY A 1 1133 ? -22.001 4.856 11.033 1.00 81.94 1133 GLY A N 1
ATOM 9307 C CA . GLY A 1 1133 ? -23.254 4.773 10.284 1.00 81.94 1133 GLY A CA 1
ATOM 9308 C C . GLY A 1 1133 ? -24.193 3.708 10.869 1.00 81.94 1133 GLY A C 1
ATOM 9309 O O . GLY A 1 1133 ? -24.392 3.655 12.076 1.00 81.94 1133 GLY A O 1
ATOM 9310 N N . LYS A 1 1134 ? -24.775 2.855 10.014 1.00 82.56 1134 LYS A N 1
ATOM 9311 C CA . LYS A 1 1134 ? -25.738 1.802 10.411 1.00 82.56 1134 LYS A CA 1
ATOM 9312 C C . LYS A 1 1134 ? -25.088 0.463 10.805 1.00 82.56 1134 LYS A C 1
ATOM 9314 O O . LYS A 1 1134 ? -25.798 -0.508 11.055 1.00 82.56 1134 LYS A O 1
ATOM 9319 N N . LYS A 1 1135 ? -23.757 0.375 10.776 1.00 87.44 1135 LYS A N 1
ATOM 9320 C CA . LYS A 1 1135 ? -22.999 -0.857 11.037 1.00 87.44 1135 LYS A CA 1
ATOM 9321 C C . LYS A 1 1135 ? -22.306 -0.784 12.394 1.00 87.44 1135 LYS A C 1
ATOM 9323 O O . LYS A 1 1135 ? -21.915 0.297 12.834 1.00 87.44 1135 LYS A O 1
ATOM 9328 N N . HIS A 1 1136 ? -22.137 -1.949 13.012 1.00 91.94 1136 HIS A N 1
ATOM 9329 C CA . HIS A 1 1136 ? -21.506 -2.124 14.315 1.00 91.94 1136 HIS A CA 1
ATOM 9330 C C . HIS A 1 1136 ? -20.183 -2.870 14.157 1.00 91.94 1136 HIS A C 1
ATOM 9332 O O . HIS A 1 1136 ? -20.075 -3.804 13.361 1.00 91.94 1136 HIS A O 1
ATOM 9338 N N . TYR A 1 1137 ? -19.190 -2.457 14.929 1.00 93.81 1137 TYR A N 1
ATOM 9339 C CA . TYR A 1 1137 ? -17.821 -2.935 14.845 1.00 93.81 1137 TYR A CA 1
ATOM 9340 C C . TYR A 1 1137 ? -17.246 -3.145 16.235 1.00 93.81 1137 TYR A C 1
ATOM 9342 O O . TYR A 1 1137 ? -17.719 -2.578 17.221 1.00 93.81 1137 TYR A O 1
ATOM 9350 N N . LEU A 1 1138 ? -16.178 -3.925 16.290 1.00 94.50 1138 LEU A N 1
ATOM 9351 C CA . LEU A 1 1138 ? -15.378 -4.142 17.475 1.00 94.50 1138 LEU A CA 1
ATOM 9352 C C . LEU A 1 1138 ? -13.954 -3.680 17.197 1.00 94.50 1138 LEU A C 1
ATOM 9354 O O . LEU A 1 1138 ? -13.286 -4.210 16.314 1.00 94.50 1138 LEU A O 1
ATOM 9358 N N . PHE A 1 1139 ? -13.489 -2.695 17.953 1.00 94.94 1139 PHE A N 1
ATOM 9359 C CA . PHE A 1 1139 ? -12.086 -2.317 17.998 1.00 94.94 1139 PHE A CA 1
ATOM 9360 C C . PHE A 1 1139 ? -11.372 -3.184 19.031 1.00 94.94 1139 PHE A C 1
ATOM 9362 O O . PHE A 1 1139 ? -11.833 -3.280 20.168 1.00 94.94 1139 PHE A O 1
ATOM 9369 N N . ALA A 1 1140 ? -10.243 -3.780 18.661 1.00 94.38 1140 ALA A N 1
ATOM 9370 C CA . ALA A 1 1140 ? -9.394 -4.555 19.551 1.00 94.38 1140 ALA A CA 1
ATOM 9371 C C . ALA A 1 1140 ? -7.938 -4.094 19.410 1.00 94.38 1140 ALA A C 1
ATOM 9373 O O . ALA A 1 1140 ? -7.436 -3.928 18.302 1.00 94.38 1140 ALA A O 1
ATOM 9374 N N . TYR A 1 1141 ? -7.234 -3.898 20.522 1.00 94.44 1141 TYR A N 1
ATOM 9375 C CA . TYR A 1 1141 ? -5.839 -3.464 20.527 1.00 94.44 1141 TYR A CA 1
ATOM 9376 C C . TYR A 1 1141 ? -5.003 -4.191 21.583 1.00 94.44 1141 TYR A C 1
ATOM 9378 O O . TYR A 1 1141 ? -5.440 -4.398 22.721 1.00 94.44 1141 TYR A O 1
ATOM 9386 N N . LYS A 1 1142 ? -3.776 -4.553 21.198 1.00 94.12 1142 LYS A N 1
ATOM 9387 C CA . LYS A 1 1142 ? -2.750 -5.168 22.042 1.00 94.12 1142 LYS A CA 1
ATOM 9388 C C . LYS A 1 1142 ? -1.653 -4.168 22.371 1.00 94.12 1142 LYS A C 1
ATOM 9390 O O . LYS A 1 1142 ? -0.810 -3.859 21.527 1.00 94.12 1142 LYS A O 1
ATOM 9395 N N . ASN A 1 1143 ? -1.605 -3.721 23.623 1.00 89.31 1143 ASN A N 1
ATOM 9396 C CA . ASN A 1 1143 ? -0.683 -2.666 24.034 1.00 89.31 1143 ASN A CA 1
ATOM 9397 C C . ASN A 1 1143 ? 0.802 -2.969 23.806 1.00 89.31 1143 ASN A C 1
ATOM 9399 O O . ASN A 1 1143 ? 1.542 -2.096 23.348 1.00 89.31 1143 ASN A O 1
ATOM 9403 N N . ASN A 1 1144 ? 1.216 -4.201 24.096 1.00 88.38 1144 ASN A N 1
ATOM 9404 C CA . ASN A 1 1144 ? 2.625 -4.598 24.084 1.00 88.38 1144 ASN A CA 1
ATOM 9405 C C . ASN A 1 1144 ? 3.141 -4.883 22.663 1.00 88.38 1144 ASN A C 1
ATOM 9407 O O . ASN A 1 1144 ? 4.328 -4.730 22.379 1.00 88.38 1144 ASN A O 1
ATOM 9411 N N . GLU A 1 1145 ? 2.244 -5.257 21.748 1.00 90.81 1145 GLU A N 1
ATOM 9412 C CA . GLU A 1 1145 ? 2.571 -5.557 20.349 1.00 90.81 1145 GLU A CA 1
ATOM 9413 C C . GLU A 1 1145 ? 2.321 -4.360 19.419 1.00 90.81 1145 GLU A C 1
ATOM 9415 O O . GLU A 1 1145 ? 2.908 -4.273 18.338 1.00 90.81 1145 GLU A O 1
ATOM 9420 N N . GLY A 1 1146 ? 1.443 -3.438 19.828 1.00 88.75 1146 GLY A N 1
ATOM 9421 C CA . GLY A 1 1146 ? 0.920 -2.377 18.974 1.00 88.75 1146 GLY A CA 1
ATOM 9422 C C . GLY A 1 1146 ? -0.100 -2.877 17.946 1.00 88.75 1146 GLY A C 1
ATOM 9423 O O . GLY A 1 1146 ? -0.492 -2.126 17.062 1.00 88.75 1146 GLY A O 1
ATOM 9424 N N . ARG A 1 1147 ? -0.526 -4.142 18.010 1.00 92.88 1147 ARG A N 1
ATOM 9425 C CA . ARG A 1 1147 ? -1.491 -4.711 17.061 1.00 92.88 1147 ARG A CA 1
ATOM 9426 C C . ARG A 1 1147 ? -2.892 -4.154 17.315 1.00 92.88 1147 ARG A C 1
ATOM 9428 O O . ARG A 1 1147 ? -3.358 -4.182 18.450 1.00 92.88 1147 ARG A O 1
ATOM 9435 N N . THR A 1 1148 ? -3.561 -3.727 16.252 1.00 91.38 1148 THR A N 1
ATOM 9436 C CA . THR A 1 1148 ? -4.941 -3.237 16.239 1.00 91.38 1148 THR A CA 1
ATOM 9437 C C . THR A 1 1148 ? -5.747 -4.036 15.228 1.00 91.38 1148 THR A C 1
ATOM 9439 O O . THR A 1 1148 ? -5.394 -4.050 14.050 1.00 91.38 1148 THR A O 1
ATOM 9442 N N . ASP A 1 1149 ? -6.856 -4.621 15.657 1.00 92.62 1149 ASP A N 1
ATOM 9443 C CA . ASP A 1 1149 ? -7.804 -5.299 14.786 1.00 92.62 1149 ASP A CA 1
ATOM 9444 C C . ASP A 1 1149 ? -9.163 -4.581 14.865 1.00 92.62 1149 ASP A C 1
ATOM 9446 O O . ASP A 1 1149 ? -9.577 -4.098 15.921 1.00 92.62 1149 ASP A O 1
ATOM 9450 N N . ILE A 1 1150 ? -9.861 -4.500 13.734 1.00 91.50 1150 ILE A N 1
ATOM 9451 C CA . ILE A 1 1150 ? -11.258 -4.065 13.667 1.00 91.50 1150 ILE A CA 1
ATOM 9452 C C . ILE A 1 1150 ? -12.067 -5.203 13.085 1.00 91.50 1150 ILE A C 1
ATOM 9454 O O . ILE A 1 1150 ? -11.779 -5.674 11.984 1.00 91.50 1150 ILE A O 1
ATOM 9458 N N . LEU A 1 1151 ? -13.092 -5.616 13.816 1.00 93.19 1151 LEU A N 1
ATOM 9459 C CA . LEU A 1 1151 ? -13.938 -6.744 13.469 1.00 93.19 1151 LEU A CA 1
ATOM 9460 C C . LEU A 1 1151 ? -15.373 -6.272 13.240 1.00 93.19 1151 LEU A C 1
ATOM 9462 O O . LEU A 1 1151 ? -15.828 -5.321 13.879 1.00 93.19 1151 LEU A O 1
ATOM 9466 N N . LEU A 1 1152 ? -16.088 -6.923 12.325 1.00 92.25 1152 LEU A N 1
ATOM 9467 C CA . LEU A 1 1152 ? -17.522 -6.699 12.159 1.00 92.25 1152 LEU A CA 1
ATOM 9468 C C . LEU A 1 1152 ? -18.272 -7.283 13.361 1.00 92.25 1152 LEU A C 1
ATOM 9470 O O . LEU A 1 1152 ? -17.944 -8.378 13.812 1.00 92.25 1152 LEU A O 1
ATOM 9474 N N . LEU A 1 1153 ? -19.303 -6.598 13.856 1.00 93.62 1153 LEU A N 1
ATOM 9475 C CA . LEU A 1 1153 ? -20.291 -7.219 14.741 1.00 93.62 1153 LEU A CA 1
ATOM 9476 C C . LEU A 1 1153 ? -21.511 -7.629 13.912 1.00 93.62 1153 LEU A C 1
ATOM 9478 O O . LEU A 1 1153 ? -22.175 -6.797 13.287 1.00 93.62 1153 LEU A O 1
ATOM 9482 N N . ASN A 1 1154 ? -21.788 -8.930 13.890 1.00 93.31 1154 ASN A N 1
ATOM 9483 C CA . ASN A 1 1154 ? -22.870 -9.519 13.115 1.00 93.31 1154 ASN A CA 1
ATOM 9484 C C . ASN A 1 1154 ? -24.240 -9.131 13.684 1.00 93.31 1154 ASN A C 1
ATOM 9486 O O . ASN A 1 1154 ? -24.392 -8.789 14.856 1.00 93.31 1154 ASN A O 1
ATOM 9490 N N . ARG A 1 1155 ? -25.287 -9.248 12.856 1.00 91.19 1155 ARG A N 1
ATOM 9491 C CA . ARG A 1 1155 ? -26.672 -8.920 13.251 1.00 91.19 1155 ARG A CA 1
ATOM 9492 C C . ARG A 1 1155 ? -27.195 -9.738 14.437 1.00 91.19 1155 ARG A C 1
ATOM 9494 O O . ARG A 1 1155 ? -28.113 -9.279 15.103 1.00 91.19 1155 ARG A O 1
ATOM 9501 N N . ASN A 1 1156 ? -26.641 -10.925 14.668 1.00 90.81 1156 ASN A N 1
ATOM 9502 C CA . ASN A 1 1156 ? -26.970 -11.810 15.787 1.00 90.81 1156 ASN A CA 1
ATOM 9503 C C . ASN A 1 1156 ? -26.161 -11.501 17.064 1.00 90.81 1156 ASN A C 1
ATOM 9505 O O . ASN A 1 1156 ? -26.289 -12.228 18.045 1.00 90.81 1156 ASN A O 1
ATOM 9509 N N . GLY A 1 1157 ? -25.327 -10.456 17.053 1.00 90.94 1157 GLY A N 1
ATOM 9510 C CA . GLY A 1 1157 ? -24.468 -10.076 18.170 1.00 90.94 1157 GLY A CA 1
ATOM 9511 C C . GLY A 1 1157 ? -23.144 -10.824 18.241 1.00 90.94 1157 GLY A C 1
ATOM 9512 O O . GLY A 1 1157 ? -22.373 -10.557 19.146 1.00 90.94 1157 GLY A O 1
ATOM 9513 N N . THR A 1 1158 ? -22.821 -11.744 17.330 1.00 93.75 1158 THR A N 1
ATOM 9514 C CA . THR A 1 1158 ? -21.498 -12.387 17.360 1.00 93.75 1158 THR A CA 1
ATOM 9515 C C . THR A 1 1158 ? -20.433 -11.523 16.695 1.00 93.75 1158 THR A C 1
ATOM 9517 O O . THR A 1 1158 ? -20.728 -10.611 15.920 1.00 93.75 1158 THR A O 1
ATOM 9520 N N . ILE A 1 1159 ? -19.169 -11.847 16.957 1.00 93.38 1159 ILE A N 1
ATOM 9521 C CA . ILE A 1 1159 ? -18.043 -11.271 16.225 1.00 93.38 1159 ILE A CA 1
ATOM 9522 C C . ILE A 1 1159 ? -17.969 -11.958 14.857 1.00 93.38 1159 ILE A C 1
ATOM 9524 O O . ILE A 1 1159 ? -18.132 -13.174 14.749 1.00 93.38 1159 ILE A O 1
ATOM 9528 N N . GLY A 1 1160 ? -17.836 -11.153 13.810 1.00 89.62 1160 GLY A N 1
ATOM 9529 C CA . GLY A 1 1160 ? -17.707 -11.584 12.426 1.00 89.62 1160 GLY A CA 1
ATOM 9530 C C . GLY A 1 1160 ? -16.261 -11.530 11.948 1.00 89.62 1160 GLY A C 1
ATOM 9531 O O . GLY A 1 1160 ? -15.311 -11.664 12.719 1.00 89.62 1160 GLY A O 1
ATOM 9532 N N . GLU A 1 1161 ? -16.093 -11.323 10.647 1.00 84.94 1161 GLU A N 1
ATOM 9533 C CA . GLU A 1 1161 ? -14.774 -11.238 10.029 1.00 84.94 1161 GLU A CA 1
ATOM 9534 C C . GLU A 1 1161 ? -13.935 -10.065 10.565 1.00 84.94 1161 GLU A C 1
ATOM 9536 O O . GLU A 1 1161 ? -14.443 -9.009 10.964 1.00 84.94 1161 GLU A O 1
ATOM 9541 N N . THR A 1 1162 ? -12.611 -10.248 10.554 1.00 87.44 1162 THR A N 1
ATOM 9542 C CA . THR A 1 1162 ? -11.676 -9.145 10.788 1.00 87.44 1162 THR A CA 1
ATOM 9543 C C . THR A 1 1162 ? -11.596 -8.297 9.527 1.00 87.44 1162 THR A C 1
ATOM 9545 O O . THR A 1 1162 ? -11.005 -8.707 8.532 1.00 87.44 1162 THR A O 1
ATOM 9548 N N . LEU A 1 1163 ? -12.155 -7.097 9.596 1.00 82.12 1163 LEU A N 1
ATOM 9549 C CA . LEU A 1 1163 ? -12.200 -6.140 8.497 1.00 82.12 1163 LEU A CA 1
ATOM 9550 C C . LEU A 1 1163 ? -10.867 -5.403 8.324 1.00 82.12 1163 LEU A C 1
ATOM 9552 O O . LEU A 1 1163 ? -10.498 -5.003 7.223 1.00 82.12 1163 LEU A O 1
ATOM 9556 N N . HIS A 1 1164 ? -10.134 -5.190 9.417 1.00 79.12 1164 HIS A N 1
ATOM 9557 C CA . HIS A 1 1164 ? -8.876 -4.455 9.373 1.00 79.12 1164 HIS A CA 1
ATOM 9558 C C . HIS A 1 1164 ? -7.870 -4.990 10.387 1.00 79.12 1164 HIS A C 1
ATOM 9560 O O . HIS A 1 1164 ? -8.239 -5.329 11.509 1.00 79.12 1164 HIS A O 1
ATOM 9566 N N . LYS A 1 1165 ? -6.591 -5.001 10.001 1.00 85.62 1165 LYS A N 1
ATOM 9567 C CA . LYS A 1 1165 ? -5.450 -5.255 10.886 1.00 85.62 1165 LYS A CA 1
ATOM 9568 C C . LYS A 1 1165 ? -4.404 -4.179 10.660 1.00 85.62 1165 LYS A C 1
ATOM 9570 O O . LYS A 1 1165 ? -4.031 -3.895 9.523 1.00 85.62 1165 LYS A O 1
ATOM 9575 N N . HIS A 1 1166 ? -3.914 -3.603 11.741 1.00 82.12 1166 HIS A N 1
ATOM 9576 C CA . HIS A 1 1166 ? -2.947 -2.523 11.711 1.00 82.12 1166 HIS A CA 1
ATOM 9577 C C . HIS A 1 1166 ? -1.937 -2.673 12.848 1.00 82.12 1166 HIS A C 1
ATOM 9579 O O . HIS A 1 1166 ? -2.201 -3.336 13.848 1.00 82.12 1166 HIS A O 1
ATOM 9585 N N . LYS A 1 1167 ? -0.768 -2.046 12.707 1.00 85.81 1167 LYS A N 1
ATOM 9586 C CA . LYS A 1 1167 ? 0.241 -1.967 13.767 1.00 85.81 1167 LYS A CA 1
ATOM 9587 C C . LYS A 1 1167 ? 0.456 -0.513 14.181 1.00 85.81 1167 LYS A C 1
ATOM 9589 O O . LYS A 1 1167 ? 1.124 0.243 13.484 1.00 85.81 1167 LYS A O 1
ATOM 9594 N N . TRP A 1 1168 ? -0.155 -0.107 15.287 1.00 86.50 1168 TRP A N 1
ATOM 9595 C CA . TRP A 1 1168 ? 0.067 1.188 15.924 1.00 86.50 1168 TRP A CA 1
ATOM 9596 C C . TRP A 1 1168 ? 1.310 1.188 16.804 1.00 86.50 1168 TRP A C 1
ATOM 9598 O O . TRP A 1 1168 ? 1.886 0.151 17.131 1.00 86.50 1168 TRP A O 1
ATOM 9608 N N . SER A 1 1169 ? 1.729 2.388 17.204 1.00 88.31 1169 SER A N 1
ATOM 9609 C CA . SER A 1 1169 ? 2.736 2.540 18.247 1.00 88.31 1169 SER A CA 1
ATOM 9610 C C . SER A 1 1169 ? 2.262 1.855 19.530 1.00 88.31 1169 SER A C 1
ATOM 9612 O O . SER A 1 1169 ? 1.129 2.054 19.953 1.00 88.31 1169 SER A O 1
ATOM 9614 N N . LYS A 1 1170 ? 3.143 1.085 20.169 1.00 91.75 1170 LYS A N 1
ATOM 9615 C CA . LYS A 1 1170 ? 2.894 0.453 21.474 1.00 91.75 1170 LYS A CA 1
ATOM 9616 C C . LYS A 1 1170 ? 2.588 1.508 22.539 1.00 91.75 1170 LYS A C 1
ATOM 9618 O O . LYS A 1 1170 ? 3.034 2.647 22.398 1.00 91.75 1170 LYS A O 1
ATOM 9623 N N . GLY A 1 1171 ? 1.904 1.150 23.621 1.00 90.06 1171 GLY A N 1
ATOM 9624 C CA . GLY A 1 1171 ? 1.710 2.015 24.797 1.00 90.06 1171 GLY A CA 1
ATOM 9625 C C . GLY A 1 1171 ? 0.383 2.791 24.887 1.00 90.06 1171 GLY A C 1
ATOM 9626 O O . GLY A 1 1171 ? 0.234 3.571 25.823 1.00 90.06 1171 GLY A O 1
ATOM 9627 N N . TRP A 1 1172 ? -0.577 2.629 23.967 1.00 91.81 1172 TRP A N 1
ATOM 9628 C CA . TRP A 1 1172 ? -1.926 3.201 24.134 1.00 91.81 1172 TRP A CA 1
ATOM 9629 C C . TRP A 1 1172 ? -2.686 2.518 25.277 1.00 91.81 1172 TRP A C 1
ATOM 9631 O O . TRP A 1 1172 ? -3.034 1.339 25.213 1.00 91.81 1172 TRP A O 1
ATOM 9641 N N . THR A 1 1173 ? -2.956 3.274 26.334 1.00 89.31 1173 THR A N 1
ATOM 9642 C CA . THR A 1 1173 ? -3.524 2.774 27.591 1.00 89.31 1173 THR A CA 1
ATOM 9643 C C . THR A 1 1173 ? -5.007 3.084 27.754 1.00 89.31 1173 THR A C 1
ATOM 9645 O O . THR A 1 1173 ? -5.655 2.420 28.557 1.00 89.31 1173 THR A O 1
ATOM 9648 N N . THR A 1 1174 ? -5.543 4.050 27.004 1.00 89.19 1174 THR A N 1
ATOM 9649 C CA . THR A 1 1174 ? -6.973 4.387 26.996 1.00 89.19 1174 THR A CA 1
ATOM 9650 C C . THR A 1 1174 ? -7.460 4.533 25.559 1.00 89.19 1174 THR A C 1
ATOM 9652 O O . THR A 1 1174 ? -6.786 5.162 24.739 1.00 89.19 1174 THR A O 1
ATOM 9655 N N . THR A 1 1175 ? -8.634 3.967 25.271 1.00 92.06 1175 THR A N 1
ATOM 9656 C CA . THR A 1 1175 ? -9.309 4.055 23.970 1.00 92.06 1175 THR A CA 1
ATOM 9657 C C . THR A 1 1175 ? -10.802 4.291 24.171 1.00 92.06 1175 THR A C 1
ATOM 9659 O O . THR A 1 1175 ? -11.474 3.455 24.784 1.00 92.06 1175 THR A O 1
ATOM 9662 N N . GLU A 1 1176 ? -11.320 5.395 23.642 1.00 92.56 1176 GLU A N 1
ATOM 9663 C CA . GLU A 1 1176 ? -12.723 5.787 23.793 1.00 92.56 1176 GLU A CA 1
ATOM 9664 C C . GLU A 1 1176 ? -13.330 6.193 22.454 1.00 92.56 1176 GLU A C 1
ATOM 9666 O O . GLU A 1 1176 ? -12.706 6.906 21.668 1.00 92.56 1176 GLU A O 1
ATOM 9671 N N . PHE A 1 1177 ? -14.559 5.740 22.212 1.00 93.62 1177 PHE A N 1
ATOM 9672 C CA . PHE A 1 1177 ? -15.340 6.112 21.039 1.00 93.62 1177 PHE A CA 1
ATOM 9673 C C . PHE A 1 1177 ? -16.452 7.075 21.437 1.00 93.62 1177 PHE A C 1
ATOM 9675 O O . PHE A 1 1177 ? -17.107 6.886 22.458 1.00 93.62 1177 PHE A O 1
ATOM 9682 N N . TYR A 1 1178 ? -16.691 8.083 20.608 1.00 92.25 1178 TYR A N 1
ATOM 9683 C CA . TYR A 1 1178 ? -17.766 9.055 20.799 1.00 92.25 1178 TYR A CA 1
ATOM 9684 C C . TYR A 1 1178 ? -18.300 9.509 19.449 1.00 92.25 1178 TYR A C 1
ATOM 9686 O O . TYR A 1 1178 ? -17.629 9.366 18.428 1.00 92.25 1178 TYR A O 1
ATOM 9694 N N . THR A 1 1179 ? -19.526 10.022 19.430 1.00 91.06 1179 THR A N 1
ATOM 9695 C CA . THR A 1 1179 ? -20.184 10.450 18.194 1.00 91.06 1179 THR A CA 1
ATOM 9696 C C . THR A 1 1179 ? -20.627 11.895 18.330 1.00 91.06 1179 THR A C 1
ATOM 9698 O O . THR A 1 1179 ? -21.333 12.223 19.275 1.00 91.06 1179 THR A O 1
ATOM 9701 N N . ILE A 1 1180 ? -20.222 12.739 17.380 1.00 88.50 1180 ILE A N 1
ATOM 9702 C CA . ILE A 1 1180 ? -20.652 14.138 17.270 1.00 88.50 1180 ILE A CA 1
ATOM 9703 C C . ILE A 1 1180 ? -21.288 14.304 15.894 1.00 88.50 1180 ILE A C 1
ATOM 9705 O O . ILE A 1 1180 ? -20.680 13.945 14.884 1.00 88.50 1180 ILE A O 1
ATOM 9709 N N . ASN A 1 1181 ? -22.524 14.806 15.844 1.00 86.31 1181 ASN A N 1
ATOM 9710 C CA . ASN A 1 1181 ? -23.279 15.015 14.598 1.00 86.31 1181 ASN A CA 1
ATOM 9711 C C . ASN A 1 1181 ? -23.331 13.768 13.684 1.00 86.31 1181 ASN A C 1
ATOM 9713 O O . ASN A 1 1181 ? -23.177 13.855 12.466 1.00 86.31 1181 ASN A O 1
ATOM 9717 N N . GLY A 1 1182 ? -23.499 12.578 14.274 1.00 86.12 1182 GLY A N 1
ATOM 9718 C CA . GLY A 1 1182 ? -23.578 11.309 13.535 1.00 86.12 1182 GLY A CA 1
ATOM 9719 C C . GLY A 1 1182 ? -22.255 10.827 12.920 1.00 86.12 1182 GLY A C 1
ATOM 9720 O O . GLY A 1 1182 ? -22.258 9.909 12.092 1.00 86.12 1182 GLY A O 1
ATOM 9721 N N . ILE A 1 1183 ? -21.130 11.440 13.296 1.00 88.88 1183 ILE A N 1
ATOM 9722 C CA . ILE A 1 1183 ? -19.777 11.006 12.944 1.00 88.88 1183 ILE A CA 1
ATOM 9723 C C . ILE A 1 1183 ? -19.119 10.442 14.193 1.00 88.88 1183 ILE A C 1
ATOM 9725 O O . ILE A 1 1183 ? -19.085 11.100 15.229 1.00 88.88 1183 ILE A O 1
ATOM 9729 N N . THR A 1 1184 ? -18.583 9.234 14.078 1.00 92.06 1184 THR A N 1
ATOM 9730 C CA . THR A 1 1184 ? -17.894 8.563 15.175 1.00 92.06 1184 THR A CA 1
ATOM 9731 C C . THR A 1 1184 ? -16.412 8.902 15.150 1.00 92.06 1184 THR A C 1
ATOM 9733 O O . THR A 1 1184 ? -15.794 8.965 14.090 1.00 92.06 1184 THR A O 1
ATOM 9736 N N . TYR A 1 1185 ? -15.838 9.098 16.326 1.00 92.12 1185 TYR A N 1
ATOM 9737 C CA . TYR A 1 1185 ? -14.447 9.449 16.551 1.00 92.12 1185 TYR A CA 1
ATOM 9738 C C . TYR A 1 1185 ? -13.834 8.487 17.564 1.00 92.12 1185 TYR A C 1
ATOM 9740 O O . TYR A 1 1185 ? -14.537 7.918 18.400 1.00 92.12 1185 TYR A O 1
ATOM 9748 N N . LEU A 1 1186 ? -12.520 8.315 17.477 1.00 93.19 1186 LEU A N 1
ATOM 9749 C CA . LEU A 1 1186 ? -11.719 7.510 18.386 1.00 93.19 1186 LEU A CA 1
ATOM 9750 C C . LEU A 1 1186 ? -10.667 8.389 19.055 1.00 93.19 1186 LEU A C 1
ATOM 9752 O O . LEU A 1 1186 ? -9.771 8.904 18.384 1.00 93.19 1186 LEU A O 1
ATOM 9756 N N . LEU A 1 1187 ? -10.760 8.514 20.376 1.00 93.12 1187 LEU A N 1
ATOM 9757 C CA . LEU A 1 1187 ? -9.763 9.147 21.229 1.00 93.12 1187 LEU A CA 1
ATOM 9758 C C . LEU A 1 1187 ? -8.833 8.086 21.815 1.00 93.12 1187 LEU A C 1
ATOM 9760 O O . LEU A 1 1187 ? -9.271 7.077 22.371 1.00 93.12 1187 LEU A O 1
ATOM 9764 N N . LEU A 1 1188 ? -7.533 8.341 21.713 1.00 92.31 1188 LEU A N 1
ATOM 9765 C CA . LEU A 1 1188 ? -6.469 7.487 22.226 1.00 92.31 1188 LEU A CA 1
ATOM 9766 C C . LEU A 1 1188 ? -5.576 8.285 23.166 1.00 92.31 1188 LEU A C 1
ATOM 9768 O O . LEU A 1 1188 ? -5.139 9.372 22.797 1.00 92.31 1188 LEU A O 1
ATOM 9772 N N . LEU A 1 1189 ? -5.227 7.713 24.318 1.00 90.88 1189 LEU A N 1
ATOM 9773 C CA . LEU A 1 1189 ? -4.211 8.255 25.225 1.00 90.88 1189 LEU A CA 1
ATOM 9774 C C . LEU A 1 1189 ? -3.120 7.225 25.500 1.00 90.88 1189 LEU A C 1
ATOM 9776 O O . LEU A 1 1189 ? -3.385 6.057 25.792 1.00 90.88 1189 LEU A O 1
ATOM 9780 N N . LYS A 1 1190 ? -1.878 7.698 25.451 1.00 91.44 1190 LYS A N 1
ATOM 9781 C CA . LYS A 1 1190 ? -0.688 7.007 25.932 1.00 91.44 1190 LYS A CA 1
ATOM 9782 C C . LYS A 1 1190 ? -0.249 7.660 27.242 1.00 91.44 1190 LYS A C 1
ATOM 9784 O O . LYS A 1 1190 ? 0.375 8.717 27.232 1.00 91.44 1190 LYS A O 1
ATOM 9789 N N . LYS A 1 1191 ? -0.563 7.012 28.369 1.00 86.06 1191 LYS A N 1
ATOM 9790 C CA . LYS A 1 1191 ? -0.252 7.519 29.721 1.00 86.06 1191 LYS A CA 1
ATOM 9791 C C . LYS A 1 1191 ? 1.234 7.819 29.908 1.00 86.06 1191 LYS A C 1
ATOM 9793 O O . LYS A 1 1191 ? 1.578 8.887 30.386 1.00 86.06 1191 LYS A O 1
ATOM 9798 N N . THR A 1 1192 ? 2.111 6.927 29.445 1.00 85.12 1192 THR A N 1
ATOM 9799 C CA . THR A 1 1192 ? 3.563 7.012 29.693 1.00 85.12 1192 THR A CA 1
ATOM 9800 C C . THR A 1 1192 ? 4.202 8.319 29.238 1.00 85.12 1192 THR A C 1
ATOM 9802 O O . THR A 1 1192 ? 5.199 8.739 29.810 1.00 85.12 1192 THR A O 1
ATOM 9805 N N . ASN A 1 1193 ? 3.639 8.984 28.228 1.00 86.88 1193 ASN A N 1
ATOM 9806 C CA . ASN A 1 1193 ? 4.174 10.243 27.726 1.00 86.88 1193 ASN A CA 1
ATOM 9807 C C . ASN A 1 1193 ? 3.095 11.305 27.460 1.00 86.88 1193 ASN A C 1
ATOM 9809 O O . ASN A 1 1193 ? 3.383 12.281 26.771 1.00 86.88 1193 ASN A O 1
ATOM 9813 N N . GLY A 1 1194 ? 1.862 11.098 27.929 1.00 85.69 1194 GLY A N 1
ATOM 9814 C CA . GLY A 1 1194 ? 0.737 12.017 27.740 1.00 85.69 1194 GLY A CA 1
ATOM 9815 C C . GLY A 1 1194 ? 0.345 12.282 26.280 1.00 85.69 1194 GLY A C 1
ATOM 9816 O O . GLY A 1 1194 ? -0.292 13.290 25.992 1.00 85.69 1194 GLY A O 1
ATOM 9817 N N . GLN A 1 1195 ? 0.736 11.436 25.322 1.00 91.69 1195 GLN A N 1
ATOM 9818 C CA . GLN A 1 1195 ? 0.329 11.627 23.928 1.00 91.69 1195 GLN A CA 1
ATOM 9819 C C . GLN A 1 1195 ? -1.159 11.303 23.762 1.00 91.69 1195 GLN A C 1
ATOM 9821 O O . GLN A 1 1195 ? -1.589 10.204 24.115 1.00 91.69 1195 GLN A O 1
ATOM 9826 N N . VAL A 1 1196 ? -1.908 12.216 23.141 1.00 90.06 1196 VAL A N 1
ATOM 9827 C CA . VAL A 1 1196 ? -3.319 12.020 22.786 1.00 90.06 1196 VAL A CA 1
ATOM 9828 C C . VAL A 1 1196 ? -3.509 12.139 21.280 1.00 90.06 1196 VAL A C 1
ATOM 9830 O O . VAL A 1 1196 ? -2.916 13.001 20.627 1.00 90.06 1196 VAL A O 1
ATOM 9833 N N . LYS A 1 1197 ? -4.319 11.249 20.707 1.00 92.69 1197 LYS A N 1
ATOM 9834 C CA . LYS A 1 1197 ? -4.692 11.267 19.288 1.00 92.69 1197 LYS A CA 1
ATOM 9835 C C . LYS A 1 1197 ? -6.192 11.130 19.132 1.00 92.69 1197 LYS A C 1
ATOM 9837 O O . LYS A 1 1197 ? -6.804 10.318 19.819 1.00 92.69 1197 LYS A O 1
ATOM 9842 N N . ILE A 1 1198 ? -6.740 11.875 18.180 1.00 90.94 1198 ILE A N 1
ATOM 9843 C CA . ILE A 1 1198 ? -8.139 11.772 17.776 1.00 90.94 1198 ILE A CA 1
ATOM 9844 C C . ILE A 1 1198 ? -8.196 11.377 16.308 1.00 90.94 1198 ILE A C 1
ATOM 9846 O O . ILE A 1 1198 ? -7.626 12.051 15.447 1.00 90.94 1198 ILE A O 1
ATOM 9850 N N . HIS A 1 1199 ? -8.883 10.275 16.034 1.00 90.38 1199 HIS A N 1
ATOM 9851 C CA . HIS A 1 1199 ? -9.131 9.757 14.697 1.00 90.38 1199 HIS A CA 1
ATOM 9852 C C . HIS A 1 1199 ? -10.610 9.901 14.352 1.00 90.38 1199 HIS A C 1
ATOM 9854 O O . HIS A 1 1199 ? -11.475 9.597 15.173 1.00 90.38 1199 HIS A O 1
ATOM 9860 N N . LYS A 1 1200 ? -10.908 10.322 13.122 1.00 89.06 1200 LYS A N 1
ATOM 9861 C CA . LYS A 1 1200 ? -12.264 10.224 12.571 1.00 89.06 1200 LYS A CA 1
ATOM 9862 C C . LYS A 1 1200 ? -12.514 8.772 12.200 1.00 89.06 1200 LYS A C 1
ATOM 9864 O O . LYS A 1 1200 ? -11.678 8.206 11.518 1.00 89.06 1200 LYS A O 1
ATOM 9869 N N . MET A 1 1201 ? -13.634 8.165 12.564 1.00 85.31 1201 MET A N 1
ATOM 9870 C CA . MET A 1 1201 ? -13.993 6.832 12.067 1.00 85.31 1201 MET A CA 1
ATOM 9871 C C . MET A 1 1201 ? -14.828 6.989 10.794 1.00 85.31 1201 MET A C 1
ATOM 9873 O O . MET A 1 1201 ? -15.793 7.756 10.767 1.00 85.31 1201 MET A O 1
ATOM 9877 N N . GLY A 1 1202 ? -14.437 6.326 9.705 1.00 68.00 1202 GLY A N 1
ATOM 9878 C CA . GLY A 1 1202 ? -15.149 6.460 8.433 1.00 68.00 1202 GLY A CA 1
ATOM 9879 C C . GLY A 1 1202 ? -16.407 5.595 8.362 1.00 68.00 1202 GLY A C 1
ATOM 9880 O O . GLY A 1 1202 ? -16.555 4.601 9.074 1.00 68.00 1202 GLY A O 1
ATOM 9881 N N . LYS A 1 1203 ? -17.339 6.000 7.492 1.00 55.53 1203 LYS A N 1
ATOM 9882 C CA . LYS A 1 1203 ? -18.551 5.233 7.165 1.00 55.53 1203 LYS A CA 1
ATOM 9883 C C . LYS A 1 1203 ? -18.184 4.160 6.127 1.00 55.53 1203 LYS A C 1
ATOM 9885 O O . LYS A 1 1203 ? -17.464 4.466 5.184 1.00 55.53 1203 LYS A O 1
ATOM 9890 N N . MET A 1 1204 ? -18.666 2.928 6.310 1.00 41.09 1204 MET A N 1
ATOM 9891 C CA . MET A 1 1204 ? -18.323 1.749 5.487 1.00 41.09 1204 MET A CA 1
ATOM 9892 C C . MET A 1 1204 ? -19.444 1.305 4.554 1.00 41.09 1204 MET A C 1
ATOM 9894 O O . MET A 1 1204 ? -20.566 1.086 5.074 1.00 41.09 1204 MET A O 1
#

Foldseek 3Di:
DLVVLLVLVVVLLVVVVVVLVVLPDDDPVSVVSVVVSVVVPVVSVVVVPDPPDPVSVVVVVVVVVVVVVVVVCVCPDPVVVVVVVVSVVPPDDDDDPPPCPVVVVVVVCVVVCVVVVVSVVSVVVSVVVVVVVVVVVVVVVVVVVVVVVVVPPDDDDDDQPLPQDLVNQCVVPVDDSVLSVLVNVVSPPPDDDDDDPVSVVVNVVVVVPDDDDPPPPPPDDDDDDPPPDDDDPVRVVVVVVVLVPDPDVVSVVVVVPPPVVVVVLVPDDPVVVVVVVVVVVVVVVVVCVVVVVPPVVVVVVVVVVVPPPDDDDPVVVVVVCVVCVVVVVVVVVVVVVVVVVVVVVVVPPDDDDDDDDDDDDDDDDDDDDDDDDDDDDDDDPDPDPPVPPVVVPVVVVVVVVVVVVVVVVVVVVVVVPPDPDDKAKDDDDPQWDADPRRFKIWGADFFKAKIWTPDKDAAPPFKFKKKKAWQAFDQPPWRWKKKFKAAPPDPDRDCLRPFIWIAHPVQFTFRDDNPDDTDGFQRRDHDGHGKIKMWMAGNHQQWIWIDINNRTRDTSDHNHDRIMIIMIMDGDHGGMMGMDGDPCVVVPVPDPDDDDDDPPDPVVVVLLLQWDFFDFLDKDFDDFQWQDWAWDDQQQWIWIWIAHQVFQKIFIWTADLSRDTDPTPDIDRHHHQFNDWDWDDAPRWIKIWTARQAFQWIWIFTADNSRHTHDTPDIDHDDHQWQDWDWDDQPNWIWIWIAHQAFQKIWIWTADNSRHTHDTDDIDRGDHQFNDWDWDDFPRWIKIWTARQAFGWIWIFTADNVRHTHDTPDIDGDHHQWHDWDWDDDPNWIWIWTARQAFQKIWIWTQDNSRHTHDTSDIDRGDHQQNDWDWDDRPPFIKIWTARNRRRMIIITTISDDDPPDDDDDDDPPQPVQLVFFFFDFPDKDFDALQWDDWDWDDQQQFIWIWIAGQVFQKIWIFGADLVRHTHDTPDIDRGHHQFPDWDWDDFPRWIKIWTARQVQQWIWIFTADNSRHTHDTPDIDSHPHAFPDWDWDDQQNWIWIWTAHQVFQKIWIFTADNSRHTHDTPDIDHHHHQFNDWAWDDAPSWIKIWTARQAFGWIWIFTADNSRYTHDTPDIDTDDHQWQDWYWDDQANFIWIWIAHQVFQKIWIFGQDNSRDTHDTSDIDRHDHQFNDWDWDDRPRWIKIWTARSNRGMIIITTGGHD

Sequence (1204 aa):
MALELVSSIYSVCSYIHEQVMLCKNNNSHVHKLQRVLYSLEDPLKKLKEDEEKADQKLQVLHDLMFLINDIKEFLDSKIFKKKLFRIARRKKIHEDLEGYQQDLNEQVNLLSLGVITEVNEKVTKVDENVETVLDEIVVIKKEIKKYNKNIEEEKPAEFNFNDLSILDLQKMFGMDKKGATIIRNVINTNNKEHVDSFDLMYAKRIIKIGKIPDQAEFCFTSWDVDSNGSLSQDEIYDTMYNILRLKSLNGFVKGFEDKKWFLAFEKQPKEKQNCFYKLVEKEIIEMAEELKINDEISLMFQKAKLNEEKEIEKDEYIKYSREHSSSLLDIFCDSLCTVMSIKRKRRKQKVVVKIEQVPQGENASRDYKDEDEEEKEKEKEKDKEEDKEEIKIGKEEVEKEKEKENERVKEKEKDLNYQSDKWKCKKEKSTISIYNNGKTIKKLEKGWDWVRGTKVMSHNTGVYHYGIKIDSHNNFENPYLMMGIVPSSSASHTYKSGYCFTGNDSGQWEGKYCLNKARGYGNGCKIETGDLITVIVDTDSKKLSFKLNSEDLGIAQENIPNDCILSVDLYSKRDQITIIENGDQSDLNNQNIIGIMDPNSSDLKEERLKCHVGDLIKKYKWSSGWTNIKPFRVGKKYFNFEYKNNTGKVDILRTHRDGSLAETSHKYNWSKGWTTTEFYTINGITYLFLLKRDTGLVQMHKMNENGSVGELVEERYWSSGWTNIRPFQIGDKHYIFEYKTSHGIAEILMVNNNGTIGKTLHKYKWSKGWTTTEFYTINGITYLFLLKSDNGIIKIHKMNENGSLGDLVEEHYWSSGWTNIRLFQKGDQHYIFAYKVNHGIADILMVNNNGTIGKTLHKHQWSKGWTTTEFYTTKMNTYLLLLKKSTGLVKIHIMGKRESLESQKKPIDLQKERLKCLVGGLIKKYKWSSEWTNIKPFQVGNKHYNFEYKNNTGRVDILSMHKDGSLGETLHKHQWSKGWTTTEFYIINGITYLLLLKRDSEILKIHKMNENGSVGELVKKTKSSTGWTNIRPFHVGNKHYLFGYKNNEGRVNVFELNNNGTIGETIHKSKWSKGWTTTEFYTIKKTTYLLLLKRDNGIVKIHKMNKNGSVGELVKKEKWSTGWTNIRPFHAGKKHYLFAYKNNEGRTDILLLNRNGTIGETLHKHKWSKGWTTTEFYTINGITYLLLLKKTNGQVKIHKMGKM

InterPro domains:
  IPR002048 EF-hand domain [PS50222] (211-246)
  IPR011992 EF-hand domain pair [SSF47473] (171-324)
  IPR013320 Concanavalin A-like lectin/glucanase domain superfamily [SSF49899] (422-563)
  IPR018247 EF-Hand 1, calcium-binding site [PS00018] (224-236)
  IPR036537 Adaptor protein Cbl, N-terminal domain superfamily [G3DSA:1.20.930.20] (1-116)
  IPR043136 B30.2/SPRY domain superfamily [G3DSA:2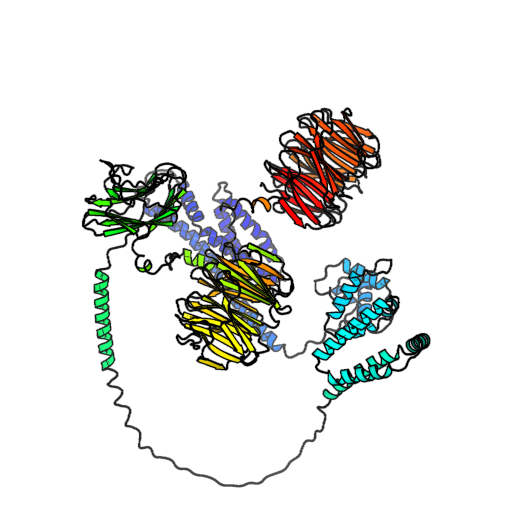.60.120.920] (394-584)
  IPR050672 F-box/SPRY and SOCS box protein families [PTHR12245] (359-565)
  IPR059179 MLKL-like, MCAfunc domain [cd21037] (2-138)

Secondary structure (DSSP, 8-state):
-HHHHHHHHHHHHHHHHHHHHTT-S--TTHHHHHHHHHHHHHHHHHHHH--S-HHHHHHHHHHHHHHHHHHHHHHH-HHHHHHHHHHHTTS------SSSTTHHHHHHHHHHHHHHHHHHHHHHHHHHHHHHHHHHHHHHHHHHHHHHHTSTTSPPPP--GGG--HHHHHHHHT--HHHHHHHHHHHH-SS-S---HHHHHHHHHHHTTS---TTSTTS-------TT----HHHHHHHHHHHTT---HHHHHHTTS-HHHHHHHTTS-HHHHHHHHHHHHHHHHHHHHHHT-HHHHHHHHHHHHTT--S---HHHHHHHHHHSTTHHHHHHHHHHHHHHHHHHHTTS-S----------------------------S--SSSSSTTSHHHHHHHHHHHHHHHHHHHHHHHTTSS-S--PPP-B----TTEEEEGGGTEEEE-SSS-EEEEBS--B-TTS-EEEEEEEEEE--TTS---EEEEEEETT--SSSGGGSEEEEE-TTS--EEEETTS-PEE-STT----TT-EEEEEEETTTTEEEEEETTEEEEEEEES--SSEEEEEEE-STT-EEEEEEGGGGGGSSS-SS-----TT-HHHHHHHT---EEEEEEEEEPPTT--EEEEEEETTEEEEEEEETTTTEEEEEEEPTTS-EEEEEEEEEPPS---EEEEEEETTEEEEEEEETTTTEEEEEEEPTTS-EEEEEEEEEPPS---EEEEEEETTEEEEEEEETTTTEEEEEEE-TTS-EEEEEEEEE--TT--EEEEEEETTEEEEEEE-TTT-EEEEEEEPTTS-EEEEEEEEEPPS---EEEEEEETTEEEEEEEETTTTEEEEEEEPTTSSEEEEEEEEE--S---EEEEEEETTEEEEEEEETTTTEEEEEEES----SS-S-----TTTGGGTSSEEEEEEEEE--TT--EEEEEEETTEEEEEEE-TTT-EEEEEEE-TTS-EEEEEEEEE--S---EEEEEEETTEEEEEEEETTTTEEEEEEEPTTSSEEEEEEEEE-SS--SEEEEEEETTEEEEEEEETTTTEEEEEEEPTTS-EEEEEEEEE--S---EEEEEEETTEEEEEEE-TTT-EEEEEEEPTTSSEEEEEEEEEPPS---EEEEEEETTEEEEEEEETTTTEEEEEEEPTTS-EEEEEEEEEPPTT--EEEEEEETTEEEEEEEEGGGTEEEEEEEPP-

Organism: NCBI:txid1746091